Protein 2JB2 (pdb70)

Organism: Rhodococcus opacus (NCBI:txid37919)

CATH classification: 3.50.50.60 (+2 more: 3.90.660.10, 1.20.1440.240)

InterPro domains:
  IPR002937 Amine oxidase [PF01593] (67-526)
  IPR006311 Twin-arginine translocation pathway, signal sequence [PS51318] (1-38)
  IPR036188 FAD/NAD(P)-binding domain superfamily [G3DSA:3.50.50.60] (58-524)
  IPR036188 FAD/NAD(P)-binding domain superfamily [SSF51905] (57-529)
  IPR050281 Flavin monoamine oxidase and related enzymes [PTHR10742] (54-530)

Nearest PDB structures (foldseek):
  2jb2-assembly1_A  TM=1.002E+00  e=0.000E+00  Rhodococcus opacus
  2jb1-assembly1_A  TM=1.002E+00  e=0.000E+00  Rhodococcus opacus
  2jae-assembly1_B  TM=1.001E+00  e=0.000E+00  Rhodococcus opacus
  7d9h-assembly1_A  TM=6.034E-01  e=1.504E-17  Pseudomonas aeruginosa PAO1
  7d9j-assembly1_A  TM=5.691E-01  e=1.902E-17  Pseudomonas aeruginosa PAO1

Secondary structure (P-SEA, 3-state):
ccccccccbbbbbbccccaaaaaaaaaaaaaccbbbbbbcccccccccccccccbbbbccccbbbbbbccccccccccccccccccaaaaaaaaacbbbbbbcccccccccccccccccccccccaaaaaaaaaaaaaaaaaaaaaaccccccccaaaaaaaaaaaaaaaccccccccccccccccccccccccccccccccccaaaaaaacccccccccccccccccccccccccaaaaaaaaaaaccccccccccccbbbbccccbbbbbbcccbbbbbbccbbbbcccccccccccccccaaaaaaaacccccccbbbbbbbcccccccccccccccccccccccbbbbbcccccccccccccccccaaaaaacccccaaaaaaaaaaaaaaccccccccccccbbbbbcccccccccccccccccccaaaaaaccccccbbbbccccccccccaaaaaaaaaaaaaaaaaaaac/ccccccccbbbbbbccccaaaaaaaaaaaaaccbbbbbbcccccccccccccccbbbbccccbbbbbbccccccccccccccccccaaaaaaaaabbbbbbbcccccccbbbbbcccccccccccaaaaaaaaaaaaaaaaaaaaaaccccccccaaaaaaaaaaaaaaaccccccccccccccccccccccccccccccccccaaaaaaacccccccccccccccccbbbcccccaaaaaaaaaaaccccccccbbbcbbbbccccbbbbbbcccccccccccbbbbcccccccccccccccaaaaaaaaccccccccbbbbbbcccccccccccccccccccccccbbbbbccccccccccccccccccccccccccccaaaaaaaaaaaaaacccccccccccccccccccccccccccccccccccaaaaaaccccccbbbbccccccccccaaaaaaaaaaaaaaaaaaaac

B-factor: mean 17.93, std 7.31, range [9.21, 107.67]

Sequence (955 aa):
DLIGKVKGSHSVVVLGGGPAGLCSAFELQKAGYKVTVLEARTRPGGRVWTARGGSEETDLSGETQKCTFSEGHFYNVGATRIPQSHITLDYCRELGVEIQGFGNQNANTFVNYQSDTSLSGQSVTYRAAKADTFGYMSELLKKATDQGALDQVLSREDKDALSEFLSDFGDLSDDGRYLGSSRRGYDSEPGAGLNFGTEKKPFAMQEVIRSGIGRNFSFDFGYDDQAMMMFTPVGGMDRIYYAFQDRIGTDNIVFGAEVTSMKNVSEGVTVEYTAGGSKKSITADYAICTIPPHLVGRLQNNLPGDVLTALKAAKPSSSGKLGIEYSRRWWETEDRIYGGASNTDKDISQIMFPYDHYNSDRGVVVAYYSSGKRQEAFESLTHRQRLAKAIAEGSEIHGEKYTRDISSSFSGSWRRTKYSESAWANWAGSATPEYEKLLEPVDKIYFAGDHLSNAIAWQHGALTSARDVVTHIHERVAQDLIGKVKGSHSVVVLGGGPAGLCSAFELQKAGYKVTVLEARTRPGGRVWTARGGSEETDLSGETQKCTFSEGHFYNVGATRIPQSHITLDYCRELGVEIQGFGNQNANTFVNYQSDTSLSGQSVTYRAAKADTFGYMSELLKKATDQGALDQVLSREDKDALSEFLSDFGDLSDDGRYLGSSRRGYDSEPGAGLNFGTEKKPFAMQEVIRSGIGRNFSFDFGYDDQAMMMFTPVGGMDRIYYAFQDRIGTDNIVFGAEVTSMKNVSEGVTVEYTAGGSKKSITADYAICTIPPHLVGRLQNNLPGDVLTALKAAKPSSSGKLGIEYSRRWWETEDRIYGGASNTDKDISQIMFPYDHYNSDRGVVVAYYSSGKRQEAFESLTHRQRLAKAIAEGSEIHGEKYTRDISSSFSGSWRRTKYSESAWANWAGATPEYEKLLEPVDKIYFAGDHLSNAIAWQHGALTSARDVVTHIHERVAQ

Structure (mmCIF, N/CA/C/O backbone):
data_2JB2
#
_entry.id   2JB2
#
_cell.length_a   66.053
_cell.length_b   110.059
_cell.length_c   134.530
_cell.angle_alpha   90.00
_cell.angle_beta   90.00
_cell.angle_gamma   90.00
#
_symmetry.space_group_name_H-M   'P 21 21 21'
#
loop_
_entity.id
_entity.type
_entity.pdbx_description
1 polymer 'L-AMINO ACID OXIDASE'
2 non-polymer PHENYLALANINE
3 non-polymer 'FLAVIN-ADENINE DINUCLEOTIDE'
4 water water
#
loop_
_atom_site.group_PDB
_atom_site.id
_atom_site.type_symbol
_atom_site.label_atom_id
_atom_site.label_alt_id
_atom_site.label_comp_id
_atom_site.label_asym_id
_atom_site.label_entity_id
_atom_site.label_seq_id
_atom_site.pdbx_PDB_ins_code
_atom_site.Cartn_x
_atom_site.Cartn_y
_atom_site.Cartn_z
_atom_site.occupancy
_atom_site.B_iso_or_equiv
_atom_site.auth_seq_id
_atom_site.auth_comp_id
_atom_site.auth_asym_id
_atom_site.auth_atom_id
_atom_site.pdbx_PDB_model_num
ATOM 1 N N . ASP A 1 3 ? 46.074 33.879 21.227 1.00 81.36 4 ASP A N 1
ATOM 2 C CA . ASP A 1 3 ? 46.342 35.258 21.724 1.00 80.97 4 ASP A CA 1
ATOM 3 C C . ASP A 1 3 ? 45.419 35.611 22.889 1.00 80.70 4 ASP A C 1
ATOM 4 O O . ASP A 1 3 ? 45.761 36.464 23.711 1.00 80.71 4 ASP A O 1
ATOM 9 N N . LEU A 1 4 ? 44.179 35.127 22.825 1.00 79.91 5 LEU A N 1
ATOM 10 C CA . LEU A 1 4 ? 43.211 35.323 23.909 1.00 79.03 5 LEU A CA 1
ATOM 11 C C . LEU A 1 4 ? 43.732 34.704 25.204 1.00 78.03 5 LEU A C 1
ATOM 12 O O . LEU A 1 4 ? 43.583 35.292 26.277 1.00 78.00 5 LEU A O 1
ATOM 17 N N . ILE A 1 5 ? 44.079 33.422 25.118 1.00 76.50 6 ILE A N 1
ATOM 18 C CA . ILE A 1 5 ? 44.688 32.688 26.228 1.00 75.01 6 ILE A CA 1
ATOM 19 C C . ILE A 1 5 ? 45.829 31.811 25.706 1.00 73.47 6 ILE A C 1
ATOM 20 O O . ILE A 1 5 ? 45.741 31.271 24.602 1.00 73.36 6 ILE A O 1
ATOM 25 N N . GLY A 1 6 ? 46.793 31.517 26.577 1.00 71.43 7 GLY A N 1
ATOM 26 C CA . GLY A 1 6 ? 48.033 30.846 26.170 1.00 69.54 7 GLY A CA 1
ATOM 27 C C . GLY A 1 6 ? 48.288 29.493 26.815 1.00 67.77 7 GLY A C 1
ATOM 28 O O . GLY A 1 6 ? 49.128 29.388 27.709 1.00 67.83 7 GLY A O 1
ATOM 29 N N . LYS A 1 7 ? 47.774 28.446 26.166 1.00 65.30 8 LYS A N 1
ATOM 30 C CA . LYS A 1 7 ? 48.008 27.042 26.546 1.00 63.11 8 LYS A CA 1
ATOM 31 C C . LYS A 1 7 ? 47.646 26.689 27.997 1.00 60.75 8 LYS A C 1
ATOM 32 O O . LYS A 1 7 ? 48.366 27.060 28.926 1.00 60.47 8 LYS A O 1
ATOM 38 N N . VAL A 1 8 ? 46.739 25.725 28.140 1.00 57.71 9 VAL A N 1
ATOM 39 C CA . VAL A 1 8 ? 46.377 25.189 29.450 1.00 55.68 9 VAL A CA 1
ATOM 40 C C . VAL A 1 8 ? 47.270 23.998 29.795 1.00 53.25 9 VAL A C 1
ATOM 41 O O . VAL A 1 8 ? 47.713 23.268 28.907 1.00 52.85 9 VAL A O 1
ATOM 45 N N . LYS A 1 9 ? 47.557 23.833 31.083 1.00 50.46 10 LYS A N 1
ATOM 46 C CA . LYS A 1 9 ? 48.373 22.719 31.565 1.00 48.19 10 LYS A CA 1
ATOM 47 C C . LYS A 1 9 ? 47.480 21.581 32.057 1.00 45.63 10 LYS A C 1
ATOM 48 O O . LYS A 1 9 ? 46.493 21.818 32.752 1.00 45.14 10 LYS A O 1
ATOM 54 N N . GLY A 1 10 ? 47.759 20.367 31.586 1.00 42.65 11 GLY A N 1
ATOM 55 C CA . GLY A 1 10 ? 47.015 19.183 32.007 1.00 40.36 11 GLY A CA 1
ATOM 56 C C . GLY A 1 10 ? 45.781 18.917 31.165 1.00 37.93 11 GLY A C 1
ATOM 57 O O . GLY A 1 10 ? 45.589 19.549 30.121 1.00 37.59 11 GLY A O 1
ATOM 58 N N . SER A 1 11 ? 44.866 18.121 31.720 1.00 34.97 12 SER A N 1
ATOM 59 C CA . SER A 1 11 ? 43.655 17.704 31.020 1.00 32.69 12 SER A CA 1
ATOM 60 C C . SER A 1 11 ? 42.418 18.357 31.625 1.00 30.15 12 SER A C 1
ATOM 61 O O . SER A 1 11 ? 42.179 18.252 32.828 1.00 29.78 12 SER A O 1
ATOM 64 N N . HIS A 1 12 ? 41.712 19.139 30.808 1.00 26.99 13 HIS A N 1
ATOM 65 C CA . HIS A 1 12 ? 40.531 19.870 31.255 1.00 24.90 13 HIS A CA 1
ATOM 66 C C . HIS A 1 12 ? 39.482 19.848 30.156 1.00 22.73 13 HIS A C 1
ATOM 67 O O . HIS A 1 12 ? 39.803 20.064 28.988 1.00 21.91 13 HIS A O 1
ATOM 74 N N . SER A 1 13 ? 38.220 19.697 30.549 1.00 20.33 14 SER A N 1
ATOM 75 C CA . SER A 1 13 ? 37.132 19.507 29.592 1.00 19.31 14 SER A CA 1
ATOM 76 C C . SER A 1 13 ? 35.995 20.503 29.783 1.00 18.00 14 SER A C 1
ATOM 77 O O . SER A 1 13 ? 35.751 20.978 30.888 1.00 17.42 14 SER A O 1
ATOM 80 N N . VAL A 1 14 ? 35.415 20.933 28.660 1.00 16.81 15 VAL A N 1
ATOM 81 C CA . VAL A 1 14 ? 34.265 21.827 28.653 1.00 16.21 15 VAL A CA 1
ATOM 82 C C . VAL A 1 14 ? 33.168 21.278 27.733 1.00 15.19 15 VAL A C 1
ATOM 83 O O . VAL A 1 14 ? 33.458 20.713 26.686 1.00 15.28 15 VAL A O 1
ATOM 87 N N . VAL A 1 15 ? 31.910 21.366 28.174 1.00 14.51 16 VAL A N 1
ATOM 88 C CA . VAL A 1 15 ? 30.779 21.068 27.298 1.00 14.54 16 VAL A CA 1
ATOM 89 C C . VAL A 1 15 ? 30.063 22.387 26.993 1.00 13.98 16 VAL A C 1
ATOM 90 O O . VAL A 1 15 ? 29.849 23.219 27.882 1.00 13.76 16 VAL A O 1
ATOM 94 N N . VAL A 1 16 ? 29.831 22.622 25.704 1.00 13.60 17 VAL A N 1
ATOM 95 C CA . VAL A 1 16 ? 29.233 23.847 25.212 1.00 13.55 17 VAL A CA 1
ATOM 96 C C . VAL A 1 16 ? 27.848 23.525 24.690 1.00 13.58 17 VAL A C 1
ATOM 97 O O . VAL A 1 16 ? 27.704 22.668 23.829 1.00 13.10 17 VAL A O 1
ATOM 101 N N . LEU A 1 17 ? 26.834 24.119 25.323 1.00 13.91 18 LEU A N 1
ATOM 102 C CA . LEU A 1 17 ? 25.439 23.920 24.946 1.00 13.81 18 LEU A CA 1
ATOM 103 C C . LEU A 1 17 ? 25.069 24.977 23.931 1.00 13.73 18 LEU A C 1
ATOM 104 O O . LEU A 1 17 ? 25.043 26.164 24.257 1.00 12.60 18 LEU A O 1
ATOM 109 N N . GLY A 1 18 ? 24.880 24.540 22.690 1.00 13.09 19 GLY A N 1
ATOM 110 C CA . GLY A 1 18 ? 24.525 25.427 21.584 1.00 13.11 19 GLY A CA 1
ATOM 111 C C . GLY A 1 18 ? 25.704 25.752 20.698 1.00 13.11 19 GLY A C 1
ATOM 112 O O . GLY A 1 18 ? 26.752 26.160 21.193 1.00 12.92 19 GLY A O 1
ATOM 113 N N . GLY A 1 19 ? 25.529 25.518 19.400 1.00 12.73 20 GLY A N 1
ATOM 114 C CA . GLY A 1 19 ? 26.531 25.801 18.375 1.00 12.79 20 GLY A CA 1
ATOM 115 C C . GLY A 1 19 ? 26.175 26.982 17.490 1.00 12.58 20 GLY A C 1
ATOM 116 O O . GLY A 1 19 ? 26.350 26.922 16.272 1.00 12.67 20 GLY A O 1
ATOM 117 N N . GLY A 1 20 ? 25.702 28.064 18.105 1.00 12.41 21 GLY A N 1
ATOM 118 C CA . GLY A 1 20 ? 25.604 29.355 17.444 1.00 12.32 21 GLY A CA 1
ATOM 119 C C . GLY A 1 20 ? 26.931 30.081 17.575 1.00 12.20 21 GLY A C 1
ATOM 120 O O . GLY A 1 20 ? 27.930 29.485 17.969 1.00 12.99 21 GLY A O 1
ATOM 121 N N . PRO A 1 21 ? 26.936 31.403 17.351 1.00 12.45 22 PRO A N 1
ATOM 122 C CA . PRO A 1 21 ? 28.211 32.118 17.416 1.00 12.36 22 PRO A CA 1
ATOM 123 C C . PRO A 1 21 ? 28.896 32.085 18.777 1.00 12.44 22 PRO A C 1
ATOM 124 O O . PRO A 1 21 ? 30.099 31.896 18.827 1.00 12.24 22 PRO A O 1
ATOM 128 N N . ALA A 1 22 ? 28.157 32.258 19.869 1.00 12.30 23 ALA A N 1
ATOM 129 C CA . ALA A 1 22 ? 28.789 32.195 21.192 1.00 12.82 23 ALA A CA 1
ATOM 130 C C . ALA A 1 22 ? 29.401 30.819 21.477 1.00 12.94 23 ALA A C 1
ATOM 131 O O . ALA A 1 22 ? 30.527 30.738 21.954 1.00 12.60 23 ALA A O 1
ATOM 133 N N . GLY A 1 23 ? 28.676 29.748 21.169 1.00 12.80 24 GLY A N 1
ATOM 134 C CA . GLY A 1 23 ? 29.145 28.403 21.453 1.00 13.02 24 GLY A CA 1
ATOM 135 C C . GLY A 1 23 ? 30.335 28.020 20.595 1.00 13.01 24 GLY A C 1
ATOM 136 O O . GLY A 1 23 ? 31.315 27.451 21.078 1.00 12.65 24 GLY A O 1
ATOM 137 N N . LEU A 1 24 ? 30.262 28.349 19.311 1.00 12.73 25 LEU A N 1
ATOM 138 C CA . LEU A 1 24 ? 31.340 27.986 18.398 1.00 13.13 25 LEU A CA 1
ATOM 139 C C . LEU A 1 24 ? 32.618 28.795 18.691 1.00 13.16 25 LEU A C 1
ATOM 140 O O . LEU A 1 24 ? 33.727 28.245 18.706 1.00 13.68 25 LEU A O 1
ATOM 145 N N . CYS A 1 25 ? 32.459 30.083 18.993 1.00 13.51 26 CYS A N 1
ATOM 146 C CA . CYS A 1 25 ? 33.615 30.903 19.370 1.00 13.46 26 CYS A CA 1
ATOM 147 C C . CYS A 1 25 ? 34.265 30.396 20.653 1.00 13.67 26 CYS A C 1
ATOM 148 O O . CYS A 1 25 ? 35.482 30.223 20.709 1.00 13.34 26 CYS A O 1
ATOM 151 N N . SER A 1 26 ? 33.431 30.013 21.614 1.00 13.46 27 SER A N 1
ATOM 152 C CA . SER A 1 26 ? 33.919 29.428 22.859 1.00 13.83 27 SER A CA 1
ATOM 153 C C . SER A 1 26 ? 34.749 28.179 22.599 1.00 13.97 27 SER A C 1
ATOM 154 O O . SER A 1 26 ? 35.852 28.055 23.117 1.00 14.15 27 SER A O 1
ATOM 157 N N . ALA A 1 27 ? 34.182 27.225 21.870 1.00 14.12 28 ALA A N 1
ATOM 158 C CA . ALA A 1 27 ? 34.866 25.967 21.543 1.00 14.46 28 ALA A CA 1
ATOM 159 C C . ALA A 1 27 ? 36.170 26.157 20.767 1.00 14.51 28 ALA A C 1
ATOM 160 O O . ALA A 1 27 ? 37.198 25.574 21.118 1.00 15.21 28 ALA A O 1
ATOM 162 N N . PHE A 1 28 ? 36.141 27.076 19.807 1.00 14.76 29 PHE A N 1
ATOM 163 C CA . PHE A 1 28 ? 37.301 27.426 19.008 1.00 15.23 29 PHE A CA 1
ATOM 164 C C . PHE A 1 28 ? 38.457 27.923 19.873 1.00 15.02 29 PHE A C 1
ATOM 165 O O . PHE A 1 28 ? 39.589 27.427 19.762 1.00 15.02 29 PHE A O 1
ATOM 173 N N . GLU A 1 29 ? 38.168 28.857 20.775 1.00 15.38 30 GLU A N 1
ATOM 174 C CA . GLU A 1 29 ? 39.205 29.423 21.639 1.00 16.06 30 GLU A CA 1
ATOM 175 C C . GLU A 1 29 ? 39.681 28.422 22.690 1.00 16.50 30 GLU A C 1
ATOM 176 O O . GLU A 1 29 ? 40.863 28.381 23.001 1.00 16.50 30 GLU A O 1
ATOM 182 N N . LEU A 1 30 ? 38.759 27.663 23.275 1.00 16.71 31 LEU A N 1
ATOM 183 C CA . LEU A 1 30 ? 39.155 26.638 24.255 1.00 17.62 31 LEU A CA 1
ATOM 184 C C . LEU A 1 30 ? 40.092 25.604 23.635 1.00 18.86 31 LEU A C 1
ATOM 185 O O . LEU A 1 30 ? 41.115 25.270 24.220 1.00 17.84 31 LEU A O 1
ATOM 190 N N . GLN A 1 31 ? 39.746 25.102 22.457 1.00 19.92 32 GLN A N 1
ATOM 191 C CA . GLN A 1 31 ? 40.614 24.160 21.753 1.00 21.67 32 GLN A CA 1
ATOM 192 C C . GLN A 1 31 ? 42.015 24.712 21.520 1.00 22.34 32 GLN A C 1
ATOM 193 O O . GLN A 1 31 ? 43.004 23.979 21.629 1.00 22.14 32 GLN A O 1
ATOM 199 N N . LYS A 1 32 ? 42.087 25.954 21.049 1.00 22.96 33 LYS A N 1
ATOM 200 C CA . LYS A 1 32 ? 43.378 26.591 20.751 1.00 24.10 33 LYS A CA 1
ATOM 201 C C . LYS A 1 32 ? 44.295 26.621 21.975 1.00 24.17 33 LYS A C 1
ATOM 202 O O . LYS A 1 32 ? 45.496 26.323 21.865 1.00 24.52 33 LYS A O 1
ATOM 208 N N . ALA A 1 33 ? 43.668 26.676 23.146 1.00 24.37 34 ALA A N 1
ATOM 209 C CA . ALA A 1 33 ? 44.390 26.702 24.411 1.00 24.26 34 ALA A CA 1
ATOM 210 C C . ALA A 1 33 ? 44.732 25.302 24.928 1.00 24.47 34 ALA A C 1
ATOM 211 O O . ALA A 1 33 ? 45.426 25.184 25.934 1.00 25.06 34 ALA A O 1
ATOM 213 N N . GLY A 1 34 ? 44.122 24.266 24.353 1.00 23.79 35 GLY A N 1
ATOM 214 C CA . GLY A 1 34 ? 44.426 22.878 24.715 1.00 23.25 35 GLY A CA 1
ATOM 215 C C . GLY A 1 34 ? 43.380 22.162 25.564 1.00 22.96 35 GLY A C 1
ATOM 216 O O . GLY A 1 34 ? 43.605 21.019 25.974 1.00 23.21 35 GLY A O 1
ATOM 217 N N . TYR A 1 35 ? 42.163 22.702 25.598 1.00 22.07 36 TYR A N 1
ATOM 218 C CA . TYR A 1 35 ? 41.051 22.051 26.297 1.00 21.51 36 TYR A CA 1
ATOM 219 C C . TYR A 1 35 ? 40.379 21.017 25.407 1.00 21.07 36 TYR A C 1
ATOM 220 O O . TYR A 1 35 ? 40.407 21.133 24.188 1.00 21.02 36 TYR A O 1
ATOM 229 N N . LYS A 1 36 ? 39.808 19.991 26.034 1.00 20.61 37 LYS A N 1
ATOM 230 C CA . LYS A 1 36 ? 38.900 19.077 25.366 1.00 20.30 37 LYS A CA 1
ATOM 231 C C . LYS A 1 36 ? 37.534 19.742 25.394 1.00 19.62 37 LYS A C 1
ATOM 232 O O . LYS A 1 36 ? 37.138 20.292 26.429 1.00 20.04 37 LYS A O 1
ATOM 238 N N . VAL A 1 37 ? 36.921 19.887 24.219 1.00 18.24 38 VAL A N 1
ATOM 239 C CA . VAL A 1 37 ? 35.618 20.536 24.112 1.00 17.90 38 VAL A CA 1
ATOM 240 C C . VAL A 1 37 ? 34.659 19.725 23.259 1.00 16.80 38 VAL A C 1
ATOM 241 O O . VAL A 1 37 ? 35.063 19.062 22.306 1.00 16.39 38 VAL A O 1
ATOM 245 N N . THR A 1 38 ? 33.404 19.687 23.702 1.00 15.80 39 THR A N 1
ATOM 246 C CA . THR A 1 38 ? 32.315 19.105 22.939 1.00 15.54 39 THR A CA 1
ATOM 247 C C . THR A 1 38 ? 31.190 20.112 22.862 1.00 15.46 39 THR A C 1
ATOM 248 O O . THR A 1 38 ? 30.758 20.640 23.883 1.00 15.50 39 THR A O 1
ATOM 252 N N . VAL A 1 39 ? 30.743 20.387 21.643 1.00 14.75 40 VAL A N 1
ATOM 253 C CA . VAL A 1 39 ? 29.578 21.244 21.398 1.00 14.92 40 VAL A CA 1
ATOM 254 C C . VAL A 1 39 ? 28.347 20.404 21.091 1.00 14.83 40 VAL A C 1
ATOM 255 O O . VAL A 1 39 ? 28.416 19.474 20.293 1.00 14.54 40 VAL A O 1
ATOM 259 N N . LEU A 1 40 ? 27.247 20.695 21.786 1.00 13.91 41 LEU A N 1
ATOM 260 C CA . LEU A 1 40 ? 25.962 20.083 21.506 1.00 14.47 41 LEU A CA 1
ATOM 261 C C . LEU A 1 40 ? 25.048 21.117 20.853 1.00 14.21 41 LEU A C 1
ATOM 262 O O . LEU A 1 40 ? 24.705 22.138 21.461 1.00 14.06 41 LEU A O 1
ATOM 267 N N . GLU A 1 41 ? 24.611 20.812 19.639 1.00 14.12 42 GLU A N 1
ATOM 268 C CA . GLU A 1 41 ? 23.767 21.719 18.859 1.00 14.27 42 GLU A CA 1
ATOM 269 C C . GLU A 1 41 ? 22.503 20.987 18.408 1.00 14.59 42 GLU A C 1
ATOM 270 O O . GLU A 1 41 ? 22.583 19.913 17.795 1.00 14.88 42 GLU A O 1
ATOM 276 N N . ALA A 1 42 ? 21.347 21.595 18.672 1.00 14.54 43 ALA A N 1
ATOM 277 C CA . ALA A 1 42 ? 20.045 20.990 18.367 1.00 14.71 43 ALA A CA 1
ATOM 278 C C . ALA A 1 42 ? 19.744 20.877 16.876 1.00 14.86 43 ALA A C 1
ATOM 279 O O . ALA A 1 42 ? 19.078 19.931 16.442 1.00 15.93 43 ALA A O 1
ATOM 281 N N . ARG A 1 43 ? 20.190 21.877 16.119 1.00 14.48 44 ARG A N 1
ATOM 282 C CA . ARG A 1 43 ? 19.973 21.922 14.678 1.00 14.90 44 ARG A CA 1
ATOM 283 C C . ARG A 1 43 ? 21.002 21.067 13.965 1.00 15.10 44 ARG A C 1
ATOM 284 O O . ARG A 1 43 ? 21.919 20.523 14.586 1.00 15.03 44 ARG A O 1
ATOM 292 N N . THR A 1 44 ? 20.847 20.929 12.652 1.00 15.78 45 THR A N 1
ATOM 293 C CA . THR A 1 44 ? 21.836 20.215 11.843 1.00 16.22 45 THR A CA 1
ATOM 294 C C . THR A 1 44 ? 22.850 21.150 11.191 1.00 16.97 45 THR A C 1
ATOM 295 O O . THR A 1 44 ? 23.763 20.697 10.505 1.00 18.52 45 THR A O 1
ATOM 299 N N . ARG A 1 45 ? 22.719 22.445 11.459 1.00 15.57 46 ARG A N 1
ATOM 300 C CA . ARG A 1 45 ? 23.629 23.458 10.924 1.00 14.79 46 ARG A CA 1
ATOM 301 C C . ARG A 1 45 ? 24.285 24.195 12.093 1.00 14.33 46 ARG A C 1
ATOM 302 O O . ARG A 1 45 ? 23.694 24.305 13.173 1.00 13.55 46 ARG A O 1
ATOM 310 N N . PRO A 1 46 ? 25.482 24.756 11.861 1.00 14.14 47 PRO A N 1
ATOM 311 C CA . PRO A 1 46 ? 26.108 25.662 12.810 1.00 14.37 47 PRO A CA 1
ATOM 312 C C . PRO A 1 46 ? 25.649 27.096 12.576 1.00 14.15 47 PRO A C 1
ATOM 313 O O . PRO A 1 46 ? 25.460 27.480 11.413 1.00 16.04 47 PRO A O 1
ATOM 317 N N . GLY A 1 47 ? 25.513 27.883 13.639 1.00 13.31 48 GLY A N 1
ATOM 318 C CA . GLY A 1 47 ? 25.302 29.322 13.492 1.00 13.16 48 GLY A CA 1
ATOM 319 C C . GLY A 1 47 ? 24.094 29.945 14.165 1.00 12.76 48 GLY A C 1
ATOM 320 O O . GLY A 1 47 ? 24.051 31.156 14.326 1.00 12.84 48 GLY A O 1
ATOM 321 N N . GLY A 1 48 ? 23.087 29.145 14.496 1.00 12.63 49 GLY A N 1
ATOM 322 C CA . GLY A 1 48 ? 21.922 29.634 15.255 1.00 12.56 49 GLY A CA 1
ATOM 323 C C . GLY A 1 48 ? 21.142 30.735 14.549 1.00 12.53 49 GLY A C 1
ATOM 324 O O . GLY A 1 48 ? 20.539 30.510 13.498 1.00 12.33 49 GLY A O 1
ATOM 325 N N . ARG A 1 49 ? 21.100 31.918 15.152 1.00 12.19 50 ARG A N 1
ATOM 326 C CA . ARG A 1 49 ? 20.374 33.041 14.544 1.00 12.21 50 ARG A CA 1
ATOM 327 C C . ARG A 1 49 ? 21.129 33.649 13.357 1.00 12.24 50 ARG A C 1
ATOM 328 O O . ARG A 1 49 ? 20.578 34.488 12.657 1.00 12.65 50 ARG A O 1
ATOM 336 N N . VAL A 1 50 ? 22.352 33.180 13.098 1.00 11.91 51 VAL A N 1
ATOM 337 C CA . VAL A 1 50 ? 23.014 33.407 11.815 1.00 12.10 51 VAL A CA 1
ATOM 338 C C . VAL A 1 50 ? 22.638 32.254 10.884 1.00 12.23 51 VAL A C 1
ATOM 339 O O . VAL A 1 50 ? 23.111 31.138 11.067 1.00 12.66 51 VAL A O 1
ATOM 343 N N . TRP A 1 51 ? 21.643 32.497 10.029 1.00 12.55 52 TRP A N 1
ATOM 344 C CA . TRP A 1 51 ? 21.056 31.498 9.145 1.00 12.58 52 TRP A CA 1
ATOM 345 C C . TRP A 1 51 ? 20.966 32.077 7.734 1.00 12.82 52 TRP A C 1
ATOM 346 O O . TRP A 1 51 ? 20.484 33.188 7.560 1.00 12.97 52 TRP A O 1
ATOM 357 N N . THR A 1 52 ? 21.520 31.361 6.759 1.00 12.87 53 THR A N 1
ATOM 358 C CA . THR A 1 52 ? 21.465 31.788 5.358 1.00 13.14 53 THR A CA 1
ATOM 359 C C . THR A 1 52 ? 20.623 30.795 4.559 1.00 13.52 53 THR A C 1
ATOM 360 O O . THR A 1 52 ? 20.880 29.580 4.603 1.00 14.54 53 THR A O 1
ATOM 364 N N . ALA A 1 53 ? 19.547 31.314 3.955 1.00 13.39 54 ALA A N 1
ATOM 365 C CA . ALA A 1 53 ? 18.623 30.512 3.151 1.00 14.09 54 ALA A CA 1
ATOM 366 C C . ALA A 1 53 ? 19.146 30.398 1.735 1.00 14.62 54 ALA A C 1
ATOM 367 O O . ALA A 1 53 ? 19.427 31.410 1.091 1.00 14.55 54 ALA A O 1
ATOM 369 N N . ARG A 1 54 ? 19.320 29.157 1.287 1.00 15.58 55 ARG A N 1
ATOM 370 C CA . ARG A 1 54 ? 19.660 28.868 -0.108 1.00 16.49 55 ARG A CA 1
ATOM 371 C C . ARG A 1 54 ? 18.867 27.652 -0.638 1.00 17.02 55 ARG A C 1
ATOM 372 O O . ARG A 1 54 ? 18.250 26.867 0.154 1.00 16.29 55 ARG A O 1
ATOM 380 N N . GLY A 1 55 ? 18.999 27.398 -1.932 1.00 17.42 56 GLY A N 1
ATOM 381 C CA . GLY A 1 55 ? 18.300 26.284 -2.542 1.00 17.85 56 GLY A CA 1
ATOM 382 C C . GLY A 1 55 ? 18.628 25.000 -1.809 1.00 18.21 56 GLY A C 1
ATOM 383 O O . GLY A 1 55 ? 19.789 24.775 -1.462 1.00 18.23 56 GLY A O 1
ATOM 384 N N . GLY A 1 56 ? 17.579 24.312 -1.359 1.00 18.43 57 GLY A N 1
ATOM 385 C CA . GLY A 1 56 ? 17.717 23.106 -0.555 1.00 18.77 57 GLY A CA 1
ATOM 386 C C . GLY A 1 56 ? 17.370 23.295 0.910 1.00 18.88 57 GLY A C 1
ATOM 387 O O . GLY A 1 56 ? 17.275 22.309 1.639 1.00 20.02 57 GLY A O 1
ATOM 388 N N . SER A 1 57 ? 17.421 24.532 1.404 1.00 18.94 58 SER A N 1
ATOM 389 C CA . SER A 1 57 ? 17.059 24.787 2.798 1.00 19.07 58 SER A CA 1
ATOM 390 C C . SER A 1 57 ? 15.601 24.383 3.063 1.00 19.39 58 SER A C 1
ATOM 391 O O . SER A 1 57 ? 14.686 24.762 2.319 1.00 19.40 58 SER A O 1
ATOM 394 N N . GLU A 1 58 ? 15.395 23.541 4.068 1.00 19.96 59 GLU A N 1
ATOM 395 C CA . GLU A 1 58 ? 14.054 23.184 4.512 1.00 20.03 59 GLU A CA 1
ATOM 396 C C . GLU A 1 58 ? 13.937 23.534 5.990 1.00 19.45 59 GLU A C 1
ATOM 397 O O . GLU A 1 58 ? 14.793 23.135 6.779 1.00 18.84 59 GLU A O 1
ATOM 403 N N . GLU A 1 59 ? 12.815 24.138 6.374 1.00 18.54 60 GLU A N 1
ATOM 404 C CA . GLU A 1 59 ? 12.566 24.518 7.763 1.00 18.25 60 GLU A CA 1
ATOM 405 C C . GLU A 1 59 ? 11.089 24.338 8.083 1.00 17.75 60 GLU A C 1
ATOM 406 O O . GLU A 1 59 ? 10.230 24.741 7.305 1.00 16.73 60 GLU A O 1
ATOM 412 N N . THR A 1 60 ? 10.810 23.629 9.172 1.00 17.88 61 THR A N 1
ATOM 413 C CA . THR A 1 60 ? 9.450 23.494 9.691 1.00 17.98 61 THR A CA 1
ATOM 414 C C . THR A 1 60 ? 9.350 24.390 10.910 1.00 17.86 61 THR A C 1
ATOM 415 O O . THR A 1 60 ? 10.128 24.234 11.858 1.00 17.53 61 THR A O 1
ATOM 419 N N . ASP A 1 61 ? 8.426 25.347 10.879 1.00 18.14 62 ASP A N 1
ATOM 420 C CA . ASP A 1 61 ? 8.301 26.287 11.979 1.00 18.49 62 ASP A CA 1
ATOM 421 C C . ASP A 1 61 ? 7.352 25.766 13.071 1.00 18.84 62 ASP A C 1
ATOM 422 O O . ASP A 1 61 ? 6.816 24.656 12.966 1.00 18.30 62 ASP A O 1
ATOM 427 N N . LEU A 1 62 ? 7.205 26.526 14.149 1.00 19.38 63 LEU A N 1
ATOM 428 C CA . LEU A 1 62 ? 6.446 26.061 15.326 1.00 20.19 63 LEU A CA 1
ATOM 429 C C . LEU A 1 62 ? 4.926 26.022 15.110 1.00 21.02 63 LEU A C 1
ATOM 430 O O . LEU A 1 62 ? 4.207 25.406 15.897 1.00 20.54 63 LEU A O 1
ATOM 435 N N . SER A 1 63 ? 4.490 26.461 13.932 1.00 21.53 64 SER A N 1
ATOM 436 C CA . SER A 1 63 ? 3.093 26.356 13.513 1.00 22.05 64 SER A CA 1
ATOM 437 C C . SER A 1 63 ? 2.885 25.076 12.710 1.00 21.80 64 SER A C 1
ATOM 438 O O . SER A 1 63 ? 1.770 24.778 12.279 1.00 22.53 64 SER A O 1
ATOM 442 N N . GLY A 1 64 ? 3.975 24.374 12.419 1.00 20.87 65 GLY A N 1
ATOM 443 C CA . GLY A 1 64 ? 3.915 23.131 11.670 1.00 20.73 65 GLY A CA 1
ATOM 444 C C . GLY A 1 64 ? 4.037 23.299 10.164 1.00 20.10 65 GLY A C 1
ATOM 445 O O . GLY A 1 64 ? 3.964 22.314 9.423 1.00 20.08 65 GLY A O 1
ATOM 446 N N . GLU A 1 65 ? 4.247 24.529 9.697 1.00 20.14 66 GLU A N 1
ATOM 447 C CA . GLU A 1 65 ? 4.404 24.759 8.263 1.00 19.57 66 GLU A CA 1
ATOM 448 C C . GLU A 1 65 ? 5.839 24.475 7.838 1.00 18.93 66 GLU A C 1
ATOM 449 O O . GLU A 1 65 ? 6.776 25.015 8.433 1.00 18.24 66 GLU A O 1
ATOM 455 N N . THR A 1 66 ? 5.992 23.740 6.738 1.00 18.48 67 THR A N 1
ATOM 456 C CA . THR A 1 66 ? 7.302 23.450 6.159 1.00 18.30 67 THR A CA 1
ATOM 457 C C . THR A 1 66 ? 7.523 24.266 4.879 1.00 18.12 67 THR A C 1
ATOM 458 O O . THR A 1 66 ? 6.640 24.346 4.025 1.00 18.19 67 THR A O 1
ATOM 462 N N . GLN A 1 67 ? 8.619 25.026 4.856 1.00 17.37 68 GLN A N 1
ATOM 463 C CA . GLN A 1 67 ? 9.073 25.729 3.656 1.00 17.32 68 GLN A CA 1
ATOM 464 C C . GLN A 1 67 ? 10.300 25.047 3.067 1.00 17.71 68 GLN A C 1
ATOM 465 O O . GLN A 1 67 ? 11.208 24.653 3.806 1.00 16.91 68 GLN A O 1
ATOM 471 N N . LYS A 1 68 ? 10.347 24.969 1.738 1.00 18.39 69 LYS A N 1
ATOM 472 C CA . LYS A 1 68 ? 11.491 24.423 1.012 1.00 19.05 69 LYS A CA 1
ATOM 473 C C . LYS A 1 68 ? 12.022 25.475 0.053 1.00 19.09 69 LYS A C 1
ATOM 474 O O . LYS A 1 68 ? 11.273 25.974 -0.781 1.00 20.27 69 LYS A O 1
ATOM 480 N N . CYS A 1 69 ? 13.227 25.968 0.325 1.00 18.18 70 CYS A N 1
ATOM 481 C CA . CYS A 1 69 ? 13.817 27.030 -0.478 1.00 17.90 70 CYS A CA 1
ATOM 482 C C . CYS A 1 69 ? 14.360 26.495 -1.791 1.00 17.72 70 CYS A C 1
ATOM 483 O O . CYS A 1 69 ? 14.991 25.445 -1.823 1.00 17.00 70 CYS A O 1
ATOM 486 N N . THR A 1 70 ? 14.024 27.178 -2.882 1.00 16.82 71 THR A N 1
ATOM 487 C CA . THR A 1 70 ? 14.455 26.747 -4.215 1.00 17.40 71 THR A CA 1
ATOM 488 C C . THR A 1 70 ? 15.221 27.838 -4.970 1.00 17.20 71 THR A C 1
ATOM 489 O O . THR A 1 70 ? 15.312 27.793 -6.195 1.00 17.26 71 THR A O 1
ATOM 493 N N . PHE A 1 71 ? 15.941 28.693 -4.243 1.00 16.89 72 PHE A N 1
ATOM 494 C CA . PHE A 1 71 ? 16.723 29.738 -4.917 1.00 16.79 72 PHE A CA 1
ATOM 495 C C . PHE A 1 71 ? 17.748 29.117 -5.843 1.00 16.51 72 PHE A C 1
ATOM 496 O O . PHE A 1 71 ? 18.274 28.026 -5.572 1.00 16.92 72 PHE A O 1
ATOM 504 N N . SER A 1 72 ? 18.018 29.819 -6.937 1.00 16.79 73 SER A N 1
ATOM 505 C CA . SER A 1 72 ? 19.023 29.408 -7.919 1.00 17.28 73 SER A CA 1
ATOM 506 C C . SER A 1 72 ? 20.397 29.270 -7.271 1.00 17.57 73 SER A C 1
ATOM 507 O O . SER A 1 72 ? 20.704 29.969 -6.299 1.00 16.93 73 SER A O 1
ATOM 510 N N . GLU A 1 73 ? 21.237 28.409 -7.832 1.00 18.66 74 GLU A N 1
ATOM 511 C CA . GLU A 1 73 ? 22.572 28.178 -7.278 1.00 19.00 74 GLU A CA 1
ATOM 512 C C . GLU A 1 73 ? 23.365 29.486 -7.205 1.00 18.34 74 GLU A C 1
ATOM 513 O O . GLU A 1 73 ? 23.307 30.303 -8.122 1.00 18.56 74 GLU A O 1
ATOM 519 N N . GLY A 1 74 ? 23.960 29.745 -6.042 1.00 17.28 75 GLY A N 1
ATOM 520 C CA . GLY A 1 74 ? 24.718 30.971 -5.802 1.00 16.85 75 GLY A CA 1
ATOM 521 C C . GLY A 1 74 ? 23.894 32.113 -5.236 1.00 16.23 75 GLY A C 1
ATOM 522 O O . GLY A 1 74 ? 24.449 33.140 -4.862 1.00 16.02 75 GLY A O 1
ATOM 523 N N . HIS A 1 75 ? 22.572 31.960 -5.222 1.00 15.14 76 HIS A N 1
ATOM 524 C CA . HIS A 1 75 ? 21.681 32.998 -4.718 1.00 15.14 76 HIS A CA 1
ATOM 525 C C . HIS A 1 75 ? 21.147 32.644 -3.326 1.00 15.02 76 HIS A C 1
ATOM 526 O O . HIS A 1 75 ? 20.752 31.502 -3.069 1.00 14.73 76 HIS A O 1
ATOM 533 N N . PHE A 1 76 ? 21.076 33.649 -2.454 1.00 14.04 77 PHE A N 1
ATOM 534 C CA . PHE A 1 76 ? 20.750 33.421 -1.050 1.00 14.10 77 PHE A CA 1
ATOM 535 C C . PHE A 1 76 ? 20.306 34.708 -0.399 1.00 13.25 77 PHE A C 1
ATOM 536 O O . PHE A 1 76 ? 20.476 35.787 -0.957 1.00 13.04 77 PHE A O 1
ATOM 544 N N . TYR A 1 77 ? 19.781 34.604 0.816 1.00 13.04 78 TYR A N 1
ATOM 545 C CA . TYR A 1 77 ? 19.736 35.781 1.678 1.00 12.58 78 TYR A CA 1
ATOM 546 C C . TYR A 1 77 ? 19.899 35.361 3.120 1.00 12.52 78 TYR A C 1
ATOM 547 O O . TYR A 1 77 ? 19.625 34.212 3.480 1.00 12.31 78 TYR A O 1
ATOM 556 N N . ASN A 1 78 ? 20.349 36.321 3.928 1.00 12.28 79 ASN A N 1
ATOM 557 C CA . ASN A 1 78 ? 20.559 36.123 5.352 1.00 12.46 79 ASN A CA 1
ATOM 558 C C . ASN A 1 78 ? 19.252 36.360 6.096 1.00 12.49 79 ASN A C 1
ATOM 559 O O . ASN A 1 78 ? 18.757 37.476 6.146 1.00 12.75 79 ASN A O 1
ATOM 564 N N . VAL A 1 79 ? 18.715 35.296 6.688 1.00 12.12 80 VAL A N 1
ATOM 565 C CA . VAL A 1 79 ? 17.439 35.371 7.412 1.00 12.48 80 VAL A CA 1
ATOM 566 C C . VAL A 1 79 ? 17.623 36.019 8.780 1.00 12.17 80 VAL A C 1
ATOM 567 O O . VAL A 1 79 ? 16.700 36.642 9.292 1.00 11.53 80 VAL A O 1
ATOM 571 N N . GLY A 1 80 ? 18.834 35.906 9.336 1.00 11.62 81 GLY A N 1
ATOM 572 C CA . GLY A 1 80 ? 19.215 36.598 10.571 1.00 12.26 81 GLY A CA 1
ATOM 573 C C . GLY A 1 80 ? 20.276 37.649 10.281 1.00 12.05 81 GLY A C 1
ATOM 574 O O . GLY A 1 80 ? 20.071 38.519 9.426 1.00 12.57 81 GLY A O 1
ATOM 575 N N . ALA A 1 81 ? 21.425 37.543 10.956 1.00 11.73 82 ALA A N 1
ATOM 576 C CA . ALA A 1 81 ? 22.549 38.475 10.780 1.00 12.01 82 ALA A CA 1
ATOM 577 C C . ALA A 1 81 ? 22.927 38.662 9.318 1.00 12.03 82 ALA A C 1
ATOM 578 O O . ALA A 1 81 ? 23.134 37.682 8.610 1.00 12.18 82 ALA A O 1
ATOM 580 N N . THR A 1 82 ? 23.122 39.919 8.905 1.00 11.73 83 THR A N 1
ATOM 581 C CA . THR A 1 82 ? 23.506 40.206 7.526 1.00 11.80 83 THR A CA 1
ATOM 582 C C . THR A 1 82 ? 24.568 41.312 7.323 1.00 11.55 83 THR A C 1
ATOM 583 O O . THR A 1 82 ? 25.206 41.351 6.269 1.00 11.40 83 THR A O 1
ATOM 587 N N . ARG A 1 83 ? 24.768 42.196 8.305 1.00 11.52 84 ARG A N 1
ATOM 588 C CA . ARG A 1 83 ? 25.649 43.363 8.116 1.00 11.55 84 ARG A CA 1
ATOM 589 C C . ARG A 1 83 ? 26.567 43.578 9.332 1.00 11.24 84 ARG A C 1
ATOM 590 O O . ARG A 1 83 ? 26.200 43.236 10.452 1.00 11.81 84 ARG A O 1
ATOM 598 N N . ILE A 1 84 ? 27.797 44.035 9.094 1.00 11.51 85 ILE A N 1
ATOM 599 C CA . ILE A 1 84 ? 28.801 44.168 10.168 1.00 11.53 85 ILE A CA 1
ATOM 600 C C . ILE A 1 84 ? 29.498 45.525 10.084 1.00 11.21 85 ILE A C 1
ATOM 601 O O . ILE A 1 84 ? 30.079 45.852 9.043 1.00 11.62 85 ILE A O 1
ATOM 606 N N . PRO A 1 85 ? 29.484 46.310 11.182 1.00 11.18 86 PRO A N 1
ATOM 607 C CA . PRO A 1 85 ? 30.242 47.563 11.210 1.00 11.46 86 PRO A CA 1
ATOM 608 C C . PRO A 1 85 ? 31.723 47.336 11.495 1.00 11.61 86 PRO A C 1
ATOM 609 O O . PRO A 1 85 ? 32.127 46.274 11.988 1.00 11.50 86 PRO A O 1
ATOM 613 N N . GLN A 1 86 ? 32.525 48.358 11.217 1.00 11.63 87 GLN A N 1
ATOM 614 C CA . GLN A 1 86 ? 33.975 48.204 11.213 1.00 11.68 87 GLN A CA 1
ATOM 615 C C . GLN A 1 86 ? 34.605 47.904 12.577 1.00 11.99 87 GLN A C 1
ATOM 616 O O . GLN A 1 86 ? 35.679 47.335 12.628 1.00 12.25 87 GLN A O 1
ATOM 622 N N . SER A 1 87 ? 33.943 48.285 13.661 1.00 12.29 88 SER A N 1
ATOM 623 C CA . SER A 1 87 ? 34.495 48.108 15.011 1.00 12.26 88 SER A CA 1
ATOM 624 C C . SER A 1 87 ? 34.280 46.717 15.603 1.00 12.00 88 SER A C 1
ATOM 625 O O . SER A 1 87 ? 34.849 46.404 16.655 1.00 12.60 88 SER A O 1
ATOM 628 N N . HIS A 1 88 ? 33.466 45.887 14.954 1.00 11.98 89 HIS A N 1
ATOM 629 C CA . HIS A 1 88 ? 33.075 44.611 15.543 1.00 12.49 89 HIS A CA 1
ATOM 630 C C . HIS A 1 88 ? 34.158 43.547 15.360 1.00 12.74 89 HIS A C 1
ATOM 631 O O . HIS A 1 88 ? 34.774 43.436 14.299 1.00 12.78 89 HIS A O 1
ATOM 638 N N . ILE A 1 89 ? 34.325 42.721 16.395 1.00 12.68 90 ILE A N 1
ATOM 639 C CA . ILE A 1 89 ? 35.308 41.637 16.409 1.00 13.17 90 ILE A CA 1
ATOM 640 C C . ILE A 1 89 ? 34.925 40.527 15.425 1.00 13.11 90 ILE A C 1
ATOM 641 O O . ILE A 1 89 ? 35.773 39.744 15.018 1.00 12.68 90 ILE A O 1
ATOM 646 N N . THR A 1 90 ? 33.690 40.583 14.924 1.00 12.85 91 THR A N 1
ATOM 647 C CA . THR A 1 90 ? 33.258 39.705 13.845 1.00 12.64 91 THR A CA 1
ATOM 648 C C . THR A 1 90 ? 34.194 39.797 12.628 1.00 12.69 91 THR A C 1
ATOM 649 O O . THR A 1 90 ? 34.543 38.779 12.025 1.00 12.17 91 THR A O 1
ATOM 653 N N . LEU A 1 91 ? 34.661 41.002 12.308 1.00 13.21 92 LEU A N 1
ATOM 654 C CA . LEU A 1 91 ? 35.605 41.170 11.197 1.00 13.20 92 LEU A CA 1
ATOM 655 C C . LEU A 1 91 ? 36.971 40.554 11.475 1.00 13.17 92 LEU A C 1
ATOM 656 O O . LEU A 1 91 ? 37.597 39.996 10.569 1.00 12.88 92 LEU A O 1
ATOM 661 N N . ASP A 1 92 ? 37.416 40.639 12.726 1.00 13.68 93 ASP A N 1
ATOM 662 C CA . ASP A 1 92 ? 38.664 40.008 13.135 1.00 14.01 93 ASP A CA 1
ATOM 663 C C . ASP A 1 92 ? 38.586 38.477 13.033 1.00 13.65 93 ASP A C 1
ATOM 664 O O . ASP A 1 92 ? 39.524 37.837 12.572 1.00 13.10 93 ASP A O 1
ATOM 669 N N . TYR A 1 93 ? 37.434 37.901 13.362 1.00 13.40 94 TYR A N 1
ATOM 670 C CA . TYR A 1 93 ? 37.241 36.472 13.158 1.00 13.52 94 TYR A CA 1
ATOM 671 C C . TYR A 1 93 ? 37.115 36.081 11.691 1.00 13.91 94 TYR A C 1
ATOM 672 O O . TYR A 1 93 ? 37.651 35.047 11.295 1.00 13.60 94 TYR A O 1
ATOM 681 N N . CYS A 1 94 ? 36.573 36.967 10.853 1.00 13.67 95 CYS A N 1
ATOM 682 C CA . CYS A 1 94 ? 36.594 36.701 9.408 1.00 14.16 95 CYS A CA 1
ATOM 683 C C . CYS A 1 94 ? 38.031 36.617 8.894 1.00 14.48 95 CYS A C 1
ATOM 684 O O . CYS A 1 94 ? 38.364 35.711 8.137 1.00 14.47 95 CYS A O 1
ATOM 687 N N . ARG A 1 95 ? 38.906 37.472 9.411 1.00 15.15 96 ARG A N 1
ATOM 688 C CA . ARG A 1 95 ? 40.310 37.433 9.005 1.00 15.96 96 ARG A CA 1
ATOM 689 C C . ARG A 1 95 ? 40.977 36.150 9.474 1.00 15.55 96 ARG A C 1
ATOM 690 O O . ARG A 1 95 ? 41.645 35.482 8.696 1.00 15.16 96 ARG A O 1
ATOM 698 N N . GLU A 1 96 ? 40.797 35.809 10.752 1.00 15.95 97 GLU A N 1
ATOM 699 C CA . GLU A 1 96 ? 41.416 34.609 11.321 1.00 16.41 97 GLU A CA 1
ATOM 700 C C . GLU A 1 96 ? 40.937 33.325 10.645 1.00 16.08 97 GLU A C 1
ATOM 701 O O . GLU A 1 96 ? 41.715 32.385 10.457 1.00 16.20 97 GLU A O 1
ATOM 707 N N . LEU A 1 97 ? 39.669 33.306 10.242 1.00 15.27 98 LEU A N 1
ATOM 708 C CA . LEU A 1 97 ? 39.061 32.122 9.630 1.00 15.52 98 LEU A CA 1
ATOM 709 C C . LEU A 1 97 ? 39.202 32.055 8.107 1.00 15.55 98 LEU A C 1
ATOM 710 O O . LEU A 1 97 ? 38.811 31.064 7.496 1.00 15.76 98 LEU A O 1
ATOM 715 N N . GLY A 1 98 ? 39.662 33.145 7.494 1.00 15.56 99 GLY A N 1
ATOM 716 C CA . GLY A 1 98 ? 39.819 33.197 6.039 1.00 15.77 99 GLY A CA 1
ATOM 717 C C . GLY A 1 98 ? 38.488 33.320 5.305 1.00 15.63 99 GLY A C 1
ATOM 718 O O . GLY A 1 98 ? 38.360 32.859 4.166 1.00 16.81 99 GLY A O 1
ATOM 719 N N . VAL A 1 99 ? 37.548 34.055 5.898 1.00 14.75 100 VAL A N 1
ATOM 720 C CA . VAL A 1 99 ? 36.219 34.233 5.326 1.00 14.95 100 VAL A CA 1
ATOM 721 C C . VAL A 1 99 ? 36.182 35.583 4.618 1.00 14.90 100 VAL A C 1
ATOM 722 O O . VAL A 1 99 ? 36.279 36.630 5.255 1.00 14.31 100 VAL A O 1
ATOM 726 N N . GLU A 1 100 ? 36.151 35.556 3.288 1.00 15.39 101 GLU A N 1
ATOM 727 C CA . GLU A 1 100 ? 36.213 36.781 2.499 1.00 15.64 101 GLU A CA 1
ATOM 728 C C . GLU A 1 100 ? 34.978 37.652 2.720 1.00 15.01 101 GLU A C 1
ATOM 729 O O . GLU A 1 100 ? 33.876 37.142 2.843 1.00 14.53 101 GLU A O 1
ATOM 735 N N . ILE A 1 101 ? 35.190 38.964 2.847 1.00 14.45 102 ILE A N 1
ATOM 736 C CA . ILE A 1 101 ? 34.098 39.922 3.037 1.00 14.27 102 ILE A CA 1
ATOM 737 C C . ILE A 1 101 ? 33.985 40.895 1.869 1.00 13.96 102 ILE A C 1
ATOM 738 O O . ILE A 1 101 ? 34.906 41.030 1.059 1.00 14.22 102 ILE A O 1
ATOM 743 N N . GLN A 1 102 ? 32.796 41.465 1.714 1.00 13.52 103 GLN A N 1
ATOM 744 C CA . GLN A 1 102 ? 32.539 42.459 0.684 1.00 13.50 103 GLN A CA 1
ATOM 745 C C . GLN A 1 102 ? 31.714 43.579 1.303 1.00 12.70 103 GLN A C 1
ATOM 746 O O . GLN A 1 102 ? 31.136 43.423 2.386 1.00 12.98 103 GLN A O 1
ATOM 752 N N . GLY A 1 103 ? 31.661 44.724 0.638 1.00 12.47 104 GLY A N 1
ATOM 753 C CA . GLY A 1 103 ? 30.839 45.828 1.125 1.00 12.55 104 GLY A CA 1
ATOM 754 C C . GLY A 1 103 ? 29.338 45.506 1.142 1.00 12.58 104 GLY A C 1
ATOM 755 O O . GLY A 1 103 ? 28.809 44.797 0.256 1.00 13.25 104 GLY A O 1
ATOM 756 N N . PHE A 1 104 ? 28.678 45.906 2.228 1.00 12.49 105 PHE A N 1
ATOM 757 C CA . PHE A 1 104 ? 27.226 45.829 2.353 1.00 12.27 105 PHE A CA 1
ATOM 758 C C . PHE A 1 104 ? 26.659 47.222 2.127 1.00 11.85 105 PHE A C 1
ATOM 759 O O . PHE A 1 104 ? 27.074 48.176 2.761 1.00 12.82 105 PHE A O 1
ATOM 767 N N . GLY A 1 105 ? 25.702 47.347 1.220 1.00 12.98 106 GLY A N 1
ATOM 768 C CA . GLY A 1 105 ? 25.127 48.662 0.945 1.00 12.93 106 GLY A CA 1
ATOM 769 C C . GLY A 1 105 ? 24.095 49.029 1.992 1.00 13.11 106 GLY A C 1
ATOM 770 O O . GLY A 1 105 ? 22.969 48.591 1.904 1.00 13.03 106 GLY A O 1
ATOM 771 N N . ASN A 1 106 ? 24.494 49.789 3.003 1.00 12.33 107 ASN A N 1
ATOM 772 C CA . ASN A 1 106 ? 23.577 50.197 4.075 1.00 12.49 107 ASN A CA 1
ATOM 773 C C . ASN A 1 106 ? 23.001 51.600 3.890 1.00 12.79 107 ASN A C 1
ATOM 774 O O . ASN A 1 106 ? 22.287 52.087 4.755 1.00 14.09 107 ASN A O 1
ATOM 779 N N . GLN A 1 107 ? 23.456 52.302 2.856 1.00 12.12 108 GLN A N 1
ATOM 780 C CA . GLN A 1 107 ? 23.004 53.650 2.535 1.00 12.13 108 GLN A CA 1
ATOM 781 C C . GLN A 1 107 ? 23.003 53.767 1.012 1.00 12.05 108 GLN A C 1
ATOM 782 O O . GLN A 1 107 ? 23.932 53.323 0.375 1.00 12.00 108 GLN A O 1
ATOM 788 N N . ASN A 1 108 ? 21.947 54.330 0.433 1.00 11.55 109 ASN A N 1
ATOM 789 C CA . ASN A 1 108 ? 21.861 54.490 -1.007 1.00 11.72 109 ASN A CA 1
ATOM 790 C C . ASN A 1 108 ? 20.955 55.651 -1.337 1.00 11.78 109 ASN A C 1
ATOM 791 O O . ASN A 1 108 ? 19.813 55.708 -0.893 1.00 13.06 109 ASN A O 1
ATOM 796 N N . ALA A 1 109 ? 21.503 56.603 -2.088 1.00 11.17 110 ALA A N 1
ATOM 797 C CA . ALA A 1 109 ? 20.766 57.774 -2.555 1.00 11.40 110 ALA A CA 1
ATOM 798 C C . ALA A 1 109 ? 19.567 57.452 -3.473 1.00 11.17 110 ALA A C 1
ATOM 799 O O . ALA A 1 109 ? 18.673 58.289 -3.634 1.00 11.28 110 ALA A O 1
ATOM 801 N N . ASN A 1 110 ? 19.612 56.300 -4.149 1.00 10.51 111 ASN A N 1
ATOM 802 C CA . ASN A 1 110 ? 18.625 55.934 -5.169 1.00 10.95 111 ASN A CA 1
ATOM 803 C C . ASN A 1 110 ? 17.475 55.069 -4.659 1.00 10.79 111 ASN A C 1
ATOM 804 O O . ASN A 1 110 ? 16.496 54.878 -5.390 1.00 10.69 111 ASN A O 1
ATOM 809 N N . THR A 1 111 ? 17.575 54.515 -3.446 1.00 10.99 112 THR A N 1
ATOM 810 C CA . THR A 1 111 ? 16.423 53.791 -2.871 1.00 11.49 112 THR A CA 1
ATOM 811 C C . THR A 1 111 ? 15.378 54.810 -2.394 1.00 12.08 112 THR A C 1
ATOM 812 O O . THR A 1 111 ? 15.621 56.006 -2.419 1.00 11.69 112 THR A O 1
ATOM 816 N N . PHE A 1 112 ? 14.198 54.329 -2.020 1.00 11.90 113 PHE A N 1
ATOM 817 C CA . PHE A 1 112 ? 13.043 55.193 -1.795 1.00 12.69 113 PHE A CA 1
ATOM 818 C C . PHE A 1 112 ? 12.655 55.267 -0.330 1.00 12.46 113 PHE A C 1
ATOM 819 O O . PHE A 1 112 ? 12.845 54.303 0.427 1.00 12.66 113 PHE A O 1
ATOM 827 N N . VAL A 1 113 ? 12.055 56.396 0.044 1.00 12.68 114 VAL A N 1
ATOM 828 C CA . VAL A 1 113 ? 11.282 56.497 1.273 1.00 13.10 114 VAL A CA 1
ATOM 829 C C . VAL A 1 113 ? 9.800 56.657 0.909 1.00 12.96 114 VAL A C 1
ATOM 830 O O . VAL A 1 113 ? 9.465 57.171 -0.160 1.00 12.30 114 VAL A O 1
ATOM 834 N N . ASN A 1 114 ? 8.917 56.124 1.747 1.00 13.15 115 ASN A N 1
ATOM 835 C CA . ASN A 1 114 ? 7.487 56.132 1.447 1.00 13.37 115 ASN A CA 1
ATOM 836 C C . ASN A 1 114 ? 6.703 56.061 2.747 1.00 13.56 115 ASN A C 1
ATOM 837 O O . ASN A 1 114 ? 6.703 55.012 3.416 1.00 13.28 115 ASN A O 1
ATOM 842 N N . TYR A 1 115 ? 6.071 57.173 3.111 1.00 13.30 116 TYR A N 1
ATOM 843 C CA . TYR A 1 115 ? 5.354 57.286 4.379 1.00 13.89 116 TYR A CA 1
ATOM 844 C C . TYR A 1 115 ? 3.995 57.923 4.178 1.00 14.67 116 TYR A C 1
ATOM 845 O O . TYR A 1 115 ? 3.836 58.803 3.347 1.00 14.50 116 TYR A O 1
ATOM 854 N N . GLN A 1 116 ? 3.096 57.619 5.101 1.00 15.37 117 GLN A N 1
ATOM 855 C CA . GLN A 1 116 ? 1.808 58.286 5.185 1.00 16.15 117 GLN A CA 1
ATOM 856 C C . GLN A 1 116 ? 1.974 59.615 5.923 1.00 16.81 117 GLN A C 1
ATOM 857 O O . GLN A 1 116 ? 2.819 59.738 6.814 1.00 16.81 117 GLN A O 1
ATOM 863 N N . SER A 1 117 ? 1.156 60.599 5.555 1.00 17.22 118 SER A N 1
ATOM 864 C CA . SER A 1 117 ? 1.165 61.917 6.199 1.00 17.45 118 SER A CA 1
ATOM 865 C C . SER A 1 117 ? -0.089 62.671 5.781 1.00 18.12 118 SER A C 1
ATOM 866 O O . SER A 1 117 ? -0.776 62.246 4.844 1.00 18.57 118 SER A O 1
ATOM 869 N N . ASP A 1 118 ? -0.296 63.862 6.336 1.00 19.04 119 ASP A N 1
ATOM 870 C CA . ASP A 1 118 ? -1.410 64.713 5.886 1.00 19.30 119 ASP A CA 1
ATOM 871 C C . ASP A 1 118 ? -0.891 65.748 4.892 1.00 19.07 119 ASP A C 1
ATOM 872 O O . ASP A 1 118 ? -0.967 66.947 5.117 1.00 20.13 119 ASP A O 1
ATOM 877 N N . THR A 1 119 ? -0.202 65.243 3.873 1.00 18.12 120 THR A N 1
ATOM 878 C CA . THR A 1 119 ? 0.333 66.048 2.782 1.00 18.06 120 THR A CA 1
ATOM 879 C C . THR A 1 119 ? 0.080 65.302 1.474 1.00 18.14 120 THR A C 1
ATOM 880 O O . THR A 1 119 ? -0.152 64.092 1.476 1.00 17.18 120 THR A O 1
ATOM 884 N N . SER A 1 120 ? 0.430 65.968 0.381 1.00 18.67 121 SER A N 1
ATOM 885 C CA . SER A 1 120 ? 0.394 65.373 -0.951 1.00 19.32 121 SER A CA 1
ATOM 886 C C . SER A 1 120 ? 1.499 64.337 -1.189 1.00 18.86 121 SER A C 1
ATOM 887 O O . SER A 1 120 ? 1.402 63.530 -2.119 1.00 18.99 121 SER A O 1
ATOM 891 N N . LEU A 1 121 ? 2.456 64.253 -0.264 1.00 17.68 122 LEU A N 1
ATOM 892 C CA . LEU A 1 121 ? 3.509 63.227 -0.339 1.00 17.53 122 LEU A CA 1
ATOM 893 C C . LEU A 1 121 ? 3.125 61.916 0.352 1.00 17.37 122 LEU A C 1
ATOM 894 O O . LEU A 1 121 ? 3.909 60.963 0.345 1.00 16.32 122 LEU A O 1
ATOM 899 N N . SER A 1 122 ? 1.926 61.863 0.926 1.00 17.31 123 SER A N 1
ATOM 900 C CA . SER A 1 122 ? 1.454 60.666 1.619 1.00 17.20 123 SER A CA 1
ATOM 901 C C . SER A 1 122 ? 1.417 59.446 0.702 1.00 16.95 123 SER A C 1
ATOM 902 O O . SER A 1 122 ? 0.715 59.446 -0.305 1.00 17.33 123 SER A O 1
ATOM 905 N N . GLY A 1 123 ? 2.213 58.428 1.035 1.00 16.48 124 GLY A N 1
ATOM 906 C CA . GLY A 1 123 ? 2.266 57.206 0.251 1.00 16.85 124 GLY A CA 1
ATOM 907 C C . GLY A 1 123 ? 2.976 57.335 -1.085 1.00 16.84 124 GLY A C 1
ATOM 908 O O . GLY A 1 123 ? 2.905 56.419 -1.902 1.00 17.11 124 GLY A O 1
ATOM 909 N N . GLN A 1 124 ? 3.699 58.440 -1.282 1.00 17.35 125 GLN A N 1
ATOM 910 C CA . GLN A 1 124 ? 4.451 58.691 -2.509 1.00 16.97 125 GLN A CA 1
ATOM 911 C C . GLN A 1 124 ? 5.894 58.319 -2.254 1.00 15.64 125 GLN A C 1
ATOM 912 O O . GLN A 1 124 ? 6.462 58.725 -1.244 1.00 15.76 125 GLN A O 1
ATOM 918 N N . SER A 1 125 ? 6.501 57.610 -3.203 1.00 15.00 126 SER A N 1
ATOM 919 C CA . SER A 1 125 ? 7.914 57.254 -3.103 1.00 14.50 126 SER A CA 1
ATOM 920 C C . SER A 1 125 ? 8.785 58.412 -3.549 1.00 14.13 126 SER A C 1
ATOM 921 O O . SER A 1 125 ? 8.509 59.047 -4.577 1.00 15.31 126 SER A O 1
ATOM 924 N N . VAL A 1 126 ? 9.804 58.708 -2.743 1.00 13.29 127 VAL A N 1
ATOM 925 C CA . VAL A 1 126 ? 10.766 59.777 -3.011 1.00 13.25 127 VAL A CA 1
ATOM 926 C C . VAL A 1 126 ? 12.160 59.188 -2.810 1.00 12.64 127 VAL A C 1
ATOM 927 O O . VAL A 1 126 ? 12.353 58.422 -1.860 1.00 12.90 127 VAL A O 1
ATOM 931 N N . THR A 1 127 ? 13.095 59.424 -3.735 1.00 13.13 128 THR A N 1
ATOM 932 C CA . THR A 1 127 ? 14.459 58.903 -3.539 1.00 12.54 128 THR A CA 1
ATOM 933 C C . THR A 1 127 ? 15.088 59.575 -2.335 1.00 12.44 128 THR A C 1
ATOM 934 O O . THR A 1 127 ? 14.735 60.716 -1.998 1.00 12.38 128 THR A O 1
ATOM 938 N N . TYR A 1 128 ? 15.970 58.848 -1.654 1.00 12.11 129 TYR A N 1
ATOM 939 C CA . TYR A 1 128 ? 16.716 59.441 -0.550 1.00 11.93 129 TYR A CA 1
ATOM 940 C C . TYR A 1 128 ? 17.398 60.735 -0.953 1.00 11.72 129 TYR A C 1
ATOM 941 O O . TYR A 1 128 ? 17.360 61.700 -0.198 1.00 11.56 129 TYR A O 1
ATOM 950 N N . ARG A 1 129 ? 18.015 60.780 -2.137 1.00 11.70 130 ARG A N 1
ATOM 951 C CA . ARG A 1 129 ? 18.739 61.997 -2.510 1.00 11.73 130 ARG A CA 1
ATOM 952 C C . ARG A 1 129 ? 17.805 63.201 -2.679 1.00 11.85 130 ARG A C 1
ATOM 953 O O . ARG A 1 129 ? 18.147 64.309 -2.263 1.00 11.23 130 ARG A O 1
ATOM 961 N N . ALA A 1 130 ? 16.608 62.975 -3.212 1.00 11.51 131 ALA A N 1
ATOM 962 C CA . ALA A 1 130 ? 15.633 64.066 -3.337 1.00 11.82 131 ALA A CA 1
ATOM 963 C C . ALA A 1 130 ? 15.084 64.485 -1.970 1.00 12.14 131 ALA A C 1
ATOM 964 O O . ALA A 1 130 ? 14.980 65.666 -1.680 1.00 12.65 131 ALA A O 1
ATOM 966 N N . ALA A 1 131 ? 14.775 63.502 -1.129 1.00 11.89 132 ALA A N 1
ATOM 967 C CA . ALA A 1 131 ? 14.292 63.756 0.230 1.00 11.82 132 ALA A CA 1
ATOM 968 C C . ALA A 1 131 ? 15.341 64.533 1.046 1.00 11.97 132 ALA A C 1
ATOM 969 O O . ALA A 1 131 ? 15.028 65.503 1.733 1.00 11.64 132 ALA A O 1
ATOM 971 N N . LYS A 1 132 ? 16.599 64.111 0.945 1.00 11.94 133 LYS A N 1
ATOM 972 C CA . LYS A 1 132 ? 17.681 64.790 1.664 1.00 12.09 133 LYS A CA 1
ATOM 973 C C . LYS A 1 132 ? 17.925 66.215 1.143 1.00 12.44 133 LYS A C 1
ATOM 974 O O . LYS A 1 132 ? 18.069 67.163 1.926 1.00 12.50 133 LYS A O 1
ATOM 980 N N . ALA A 1 133 ? 17.935 66.377 -0.176 1.00 12.78 134 ALA A N 1
ATOM 981 C CA . ALA A 1 133 ? 18.167 67.686 -0.766 1.00 12.68 134 ALA A CA 1
ATOM 982 C C . ALA A 1 133 ? 17.095 68.702 -0.355 1.00 13.13 134 ALA A C 1
ATOM 983 O O . ALA A 1 133 ? 17.422 69.817 0.076 1.00 12.71 134 ALA A O 1
ATOM 985 N N . ASP A 1 134 ? 15.836 68.273 -0.354 1.00 12.92 135 ASP A N 1
ATOM 986 C CA . ASP A 1 134 ? 14.747 69.170 0.063 1.00 12.90 135 ASP A CA 1
ATOM 987 C C . ASP A 1 134 ? 14.800 69.440 1.576 1.00 12.82 135 ASP A C 1
ATOM 988 O O . ASP A 1 134 ? 14.715 70.585 2.014 1.00 13.10 135 ASP A O 1
ATOM 993 N N . THR A 1 135 ? 14.932 68.377 2.363 1.00 12.98 136 THR A N 1
ATOM 994 C CA . THR A 1 135 ? 14.962 68.512 3.817 1.00 12.83 136 THR A CA 1
ATOM 995 C C . THR A 1 135 ? 16.141 69.369 4.285 1.00 12.90 136 THR A C 1
ATOM 996 O O . THR A 1 135 ? 15.956 70.320 5.041 1.00 12.66 136 THR A O 1
ATOM 1000 N N . PHE A 1 136 ? 17.344 69.072 3.802 1.00 12.64 137 PHE A N 1
ATOM 1001 C CA . PHE A 1 136 ? 18.520 69.837 4.239 1.00 12.94 137 PHE A CA 1
ATOM 1002 C C . PHE A 1 136 ? 18.570 71.204 3.597 1.00 12.94 137 PHE A C 1
ATOM 1003 O O . PHE A 1 136 ? 19.066 72.133 4.198 1.00 13.44 137 PHE A O 1
ATOM 1011 N N . GLY A 1 137 ? 17.958 71.343 2.428 1.00 13.06 138 GLY A N 1
ATOM 1012 C CA . GLY A 1 137 ? 17.838 72.647 1.794 1.00 13.23 138 GLY A CA 1
ATOM 1013 C C . GLY A 1 137 ? 16.981 73.610 2.601 1.00 13.79 138 GLY A C 1
ATOM 1014 O O . GLY A 1 137 ? 17.454 74.681 2.989 1.00 12.43 138 GLY A O 1
ATOM 1015 N N . TYR A 1 138 ? 15.771 73.179 2.973 1.00 14.33 139 TYR A N 1
ATOM 1016 C CA . TYR A 1 138 ? 14.876 74.037 3.762 1.00 14.92 139 TYR A CA 1
ATOM 1017 C C . TYR A 1 138 ? 15.375 74.198 5.205 1.00 15.82 139 TYR A C 1
ATOM 1018 O O . TYR A 1 138 ? 15.397 75.312 5.729 1.00 15.87 139 TYR A O 1
ATOM 1027 N N . MET A 1 139 ? 15.913 73.128 5.790 1.00 16.00 140 MET A N 1
ATOM 1028 C CA . MET A 1 139 ? 16.541 73.211 7.127 1.00 16.43 140 MET A CA 1
ATOM 1029 C C . MET A 1 139 ? 17.604 74.300 7.134 1.00 15.66 140 MET 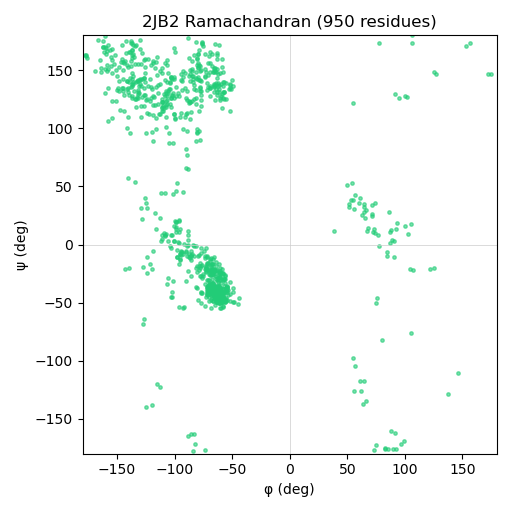A C 1
ATOM 1030 O O . MET A 1 139 ? 17.683 75.104 8.063 1.00 15.06 140 MET A O 1
ATOM 1035 N N . SER A 1 140 ? 18.460 74.274 6.120 1.00 14.81 141 SER A N 1
ATOM 1036 C CA . SER A 1 140 ? 19.543 75.239 6.002 1.00 15.29 141 SER A CA 1
ATOM 1037 C C . SER A 1 140 ? 19.029 76.649 5.758 1.00 15.27 141 SER A C 1
ATOM 1038 O O . SER A 1 140 ? 19.482 77.593 6.416 1.00 14.85 141 SER A O 1
ATOM 1041 N N . GLU A 1 141 ? 18.020 76.782 4.904 1.00 15.77 142 GLU A N 1
ATOM 1042 C CA . GLU A 1 141 ? 17.387 78.085 4.686 1.00 16.09 142 GLU A CA 1
ATOM 1043 C C . GLU A 1 141 ? 16.862 78.656 6.003 1.00 16.06 142 GLU A C 1
ATOM 1044 O O . GLU A 1 141 ? 17.065 79.840 6.305 1.00 16.00 142 GLU A O 1
ATOM 1050 N N . LEU A 1 142 ? 16.139 77.831 6.756 1.00 16.01 143 LEU A N 1
ATOM 1051 C CA . LEU A 1 142 ? 15.506 78.304 7.986 1.00 16.08 143 LEU A CA 1
ATOM 1052 C C . LEU A 1 142 ? 16.557 78.702 9.028 1.00 16.20 143 LEU A C 1
ATOM 1053 O O . LEU A 1 142 ? 16.393 79.712 9.708 1.00 15.73 143 LEU A O 1
ATOM 1058 N N . LEU A 1 143 ? 17.625 77.922 9.180 1.00 16.03 144 LEU A N 1
ATOM 1059 C CA . LEU A 1 143 ? 18.658 78.274 10.174 1.00 16.86 144 LEU A CA 1
ATOM 1060 C C . LEU A 1 143 ? 19.437 79.516 9.754 1.00 17.35 144 LEU A C 1
ATOM 1061 O O . LEU A 1 143 ? 19.712 80.382 10.585 1.00 17.66 144 LEU A O 1
ATOM 1066 N N . LYS A 1 144 ? 19.655 79.677 8.456 1.00 17.78 145 LYS A N 1
ATOM 1067 C CA . LYS A 1 144 ? 20.281 80.901 7.952 1.00 18.40 145 LYS A CA 1
ATOM 1068 C C . LYS A 1 144 ? 19.382 82.111 8.197 1.00 18.48 145 LYS A C 1
ATOM 1069 O O . LYS A 1 144 ? 19.867 83.180 8.571 1.00 17.99 145 LYS A O 1
ATOM 1075 N N . LYS A 1 145 ? 18.082 81.939 7.977 1.00 18.82 146 LYS A N 1
ATOM 1076 C CA . LYS A 1 145 ? 17.107 83.008 8.200 1.00 19.32 146 LYS A CA 1
ATOM 1077 C C . LYS A 1 145 ? 17.122 83.437 9.668 1.00 19.18 146 LYS A C 1
ATOM 1078 O O . LYS A 1 145 ? 17.195 84.625 9.967 1.00 18.64 146 LYS A O 1
ATOM 1084 N N . ALA A 1 146 ? 17.122 82.463 10.575 1.00 18.57 147 ALA A N 1
ATOM 1085 C CA . ALA A 1 146 ? 17.127 82.749 12.014 1.00 18.97 147 ALA A CA 1
ATOM 1086 C C . ALA A 1 146 ? 18.406 83.471 12.424 1.00 18.80 147 ALA A C 1
ATOM 1087 O O . ALA A 1 146 ? 18.364 84.392 13.233 1.00 18.40 147 ALA A O 1
ATOM 1089 N N . THR A 1 147 ? 19.539 83.052 11.860 1.00 18.91 148 THR A N 1
ATOM 1090 C CA . THR A 1 147 ? 20.849 83.661 12.132 1.00 19.68 148 THR A CA 1
ATOM 1091 C C . THR A 1 147 ? 20.914 85.115 11.672 1.00 19.94 148 THR A C 1
ATOM 1092 O O . THR A 1 147 ? 21.283 86.000 12.445 1.00 19.38 148 THR A O 1
ATOM 1096 N N . ASP A 1 148 ? 20.441 85.364 10.452 1.00 20.95 149 ASP A N 1
ATOM 1097 C CA . ASP A 1 148 ? 20.428 86.707 9.871 1.00 21.60 149 ASP A CA 1
ATOM 1098 C C . ASP A 1 148 ? 19.529 87.653 10.659 1.00 22.10 149 ASP A C 1
ATOM 1099 O O . ASP A 1 148 ? 19.812 88.854 10.766 1.00 22.48 149 ASP A O 1
ATOM 1104 N N . GLN A 1 149 ? 18.418 87.104 11.141 1.00 22.51 150 GLN A N 1
ATOM 1105 C CA . GLN A 1 149 ? 17.426 87.815 11.947 1.00 23.03 150 GLN A CA 1
ATOM 1106 C C . GLN A 1 149 ? 17.995 88.332 13.267 1.00 22.85 150 GLN A C 1
ATOM 1107 O O . GLN A 1 149 ? 17.410 89.220 13.879 1.00 22.48 150 GLN A O 1
ATOM 1113 N N . GLY A 1 150 ? 19.000 87.642 13.797 1.00 22.79 151 GLY A N 1
ATOM 1114 C CA . GLY A 1 150 ? 19.607 87.990 15.082 1.00 22.95 151 GLY A CA 1
ATOM 1115 C C . GLY A 1 150 ? 19.160 87.096 16.230 1.00 22.89 151 GLY A C 1
ATOM 1116 O O . GLY A 1 150 ? 19.644 87.249 17.357 1.00 23.04 151 GLY A O 1
ATOM 1117 N N . ALA A 1 151 ? 18.445 86.020 15.895 1.00 22.79 152 ALA A N 1
ATOM 1118 C CA . ALA A 1 151 ? 17.864 85.125 16.897 1.00 22.92 152 ALA A CA 1
ATOM 1119 C C . ALA A 1 151 ? 18.919 84.368 17.696 1.00 22.97 152 ALA A C 1
ATOM 1120 O O . ALA A 1 151 ? 18.644 83.905 18.800 1.00 22.76 152 ALA A O 1
ATOM 1122 N N . LEU A 1 152 ? 20.117 84.240 17.135 1.00 23.31 153 LEU A N 1
ATOM 1123 C CA . LEU A 1 152 ? 21.179 83.482 17.783 1.00 23.86 153 LEU A CA 1
ATOM 1124 C C . LEU A 1 152 ? 22.373 84.374 18.129 1.00 24.15 153 LEU A C 1
ATOM 1125 O O . LEU A 1 152 ? 23.419 83.859 18.523 1.00 22.80 153 LEU A O 1
ATOM 1130 N N . ASP A 1 153 ? 22.096 85.666 18.328 1.00 24.86 154 ASP A N 1
ATOM 1131 C CA . ASP A 1 153 ? 23.156 86.644 18.615 1.00 25.57 154 ASP A CA 1
ATOM 1132 C C . ASP A 1 153 ? 23.736 86.497 20.027 1.00 26.34 154 ASP A C 1
ATOM 1133 O O . ASP A 1 153 ? 24.812 87.022 20.293 1.00 26.58 154 ASP A O 1
ATOM 1138 N N . GLN A 1 154 ? 23.018 85.820 20.921 1.00 27.07 155 GLN A N 1
ATOM 1139 C CA . GLN A 1 154 ? 23.477 85.616 22.303 1.00 28.05 155 GLN A CA 1
ATOM 1140 C C . GLN A 1 154 ? 24.360 84.375 22.453 1.00 28.43 155 GLN A C 1
ATOM 1141 O O . GLN A 1 154 ? 24.899 84.125 23.535 1.00 28.57 155 GLN A O 1
ATOM 1147 N N . VAL A 1 155 ? 24.412 83.539 21.414 1.00 28.51 156 VAL A N 1
ATOM 1148 C CA . VAL A 1 155 ? 25.236 82.324 21.454 1.00 28.86 156 VAL A CA 1
ATOM 1149 C C . VAL A 1 155 ? 26.253 82.229 20.312 1.00 28.95 156 VAL A C 1
ATOM 1150 O O . VAL A 1 155 ? 27.115 81.350 20.330 1.00 28.92 156 VAL A O 1
ATOM 1154 N N . LEU A 1 156 ? 26.138 83.103 19.313 1.00 29.11 157 LEU A N 1
ATOM 1155 C CA . LEU A 1 156 ? 27.080 83.131 18.192 1.00 29.64 157 LEU A CA 1
ATOM 1156 C C . LEU A 1 156 ? 27.655 84.532 18.012 1.00 30.06 157 LEU A C 1
ATOM 1157 O O . LEU A 1 156 ? 26.905 85.503 17.891 1.00 29.94 157 LEU A O 1
ATOM 1162 N N . SER A 1 157 ? 28.970 84.610 17.830 1.00 30.53 158 SER A N 1
ATOM 1163 C CA . SER A 1 157 ? 29.632 85.871 17.514 1.00 31.03 158 SER A CA 1
ATOM 1164 C C . SER A 1 157 ? 29.393 86.231 16.048 1.00 31.75 158 SER A C 1
ATOM 1165 O O . SER A 1 157 ? 28.967 85.381 15.262 1.00 31.21 158 SER A O 1
ATOM 1168 N N . ARG A 1 158 ? 29.829 87.426 15.653 1.00 32.75 159 ARG A N 1
ATOM 1169 C CA . ARG A 1 158 ? 29.751 87.856 14.257 1.00 32.34 159 ARG A CA 1
ATOM 1170 C C . ARG A 1 158 ? 30.492 86.887 13.341 1.00 31.74 159 ARG A C 1
ATOM 1171 O O . ARG A 1 158 ? 29.940 86.426 12.341 1.00 30.88 159 ARG A O 1
ATOM 1179 N N . GLU A 1 159 ? 31.663 86.448 13.794 1.00 31.01 160 GLU A N 1
ATOM 1180 C CA . GLU A 1 159 ? 32.509 85.554 13.011 1.00 30.56 160 GLU A CA 1
ATOM 1181 C C . GLU A 1 159 ? 31.919 84.146 12.950 1.00 29.45 160 GLU A C 1
ATOM 1182 O O . GLU A 1 159 ? 31.922 83.518 11.887 1.00 29.09 160 GLU A O 1
ATOM 1188 N N . ASP A 1 160 ? 31.305 83.714 14.049 1.00 28.08 161 ASP A N 1
ATOM 1189 C CA . ASP A 1 160 ? 30.600 82.431 14.090 1.00 27.36 161 ASP A CA 1
ATOM 1190 C C . ASP A 1 160 ? 29.454 82.420 13.087 1.00 26.27 161 ASP A C 1
ATOM 1191 O O . ASP A 1 160 ? 29.182 81.386 12.479 1.00 25.63 161 ASP A O 1
ATOM 1196 N N . LYS A 1 161 ? 28.650 83.484 13.102 1.00 25.29 162 LYS A N 1
ATOM 1197 C CA . LYS A 1 161 ? 27.504 83.597 12.202 1.00 25.15 162 LYS A CA 1
ATOM 1198 C C . LYS A 1 161 ? 27.917 83.531 10.735 1.00 24.54 162 LYS A C 1
ATOM 1199 O O . LYS A 1 161 ? 27.265 82.859 9.938 1.00 23.95 162 LYS A O 1
ATOM 1205 N N . ASP A 1 162 ? 29.027 84.172 10.381 1.00 24.09 163 ASP A N 1
ATOM 1206 C CA . ASP A 1 162 ? 29.495 84.140 8.996 1.00 23.84 163 ASP A CA 1
ATOM 1207 C C . ASP A 1 162 ? 29.982 82.736 8.630 1.00 23.13 163 ASP A C 1
ATOM 1208 O O . ASP A 1 162 ? 29.668 82.230 7.547 1.00 22.33 163 ASP A O 1
ATOM 1213 N N . ALA A 1 163 ? 30.687 82.088 9.556 1.00 22.48 164 ALA A N 1
ATOM 1214 C CA . ALA A 1 163 ? 31.145 80.704 9.362 1.00 22.37 164 ALA A CA 1
ATOM 1215 C C . ALA A 1 163 ? 29.968 79.752 9.202 1.00 22.00 164 ALA A C 1
ATOM 1216 O O . ALA A 1 163 ? 29.941 78.945 8.271 1.00 21.65 164 ALA A O 1
ATOM 1218 N N . LEU A 1 164 ? 28.951 79.923 10.046 1.00 21.89 165 LEU A N 1
ATOM 1219 C CA . LEU A 1 164 ? 27.756 79.090 9.988 1.00 22.10 165 LEU A CA 1
ATOM 1220 C C . LEU A 1 164 ? 26.995 79.327 8.687 1.00 21.99 165 LEU A C 1
ATOM 1221 O O . LEU A 1 164 ? 26.594 78.380 8.020 1.00 21.03 165 LEU A O 1
ATOM 1226 N N . SER A 1 165 ? 26.870 80.586 8.286 1.00 22.48 166 SER A N 1
ATOM 1227 C CA . SER A 1 165 ? 26.180 80.927 7.042 1.00 23.28 166 SER A CA 1
ATOM 1228 C C . SER A 1 165 ? 26.865 80.300 5.830 1.00 22.52 166 SER A C 1
ATOM 1229 O O . SER A 1 165 ? 26.195 79.760 4.947 1.00 22.13 166 SER A O 1
ATOM 1232 N N . GLU A 1 166 ? 28.194 80.347 5.817 1.00 21.97 167 GLU A N 1
ATOM 1233 C CA . GLU A 1 166 ? 28.988 79.755 4.744 1.00 21.68 167 GLU A CA 1
ATOM 1234 C C . GLU A 1 166 ? 28.709 78.254 4.636 1.00 20.06 167 GLU A C 1
ATOM 1235 O O . GLU A 1 166 ? 28.438 77.738 3.544 1.00 19.71 167 GLU A O 1
ATOM 1241 N N . PHE A 1 167 ? 28.756 77.563 5.769 1.00 18.51 168 PHE A N 1
ATOM 1242 C CA . PHE A 1 167 ? 28.459 76.127 5.808 1.00 18.27 168 PHE A CA 1
ATOM 1243 C C . PHE A 1 167 ? 27.034 75.808 5.346 1.00 17.57 168 PHE A C 1
ATOM 1244 O O . PHE A 1 167 ? 26.830 74.928 4.509 1.00 16.41 168 PHE A O 1
ATOM 1252 N N . LEU A 1 168 ? 26.077 76.625 5.764 1.00 17.16 169 LEU A N 1
ATOM 1253 C CA . LEU A 1 168 ? 24.673 76.368 5.460 1.00 17.78 169 LEU A CA 1
ATOM 1254 C C . LEU A 1 168 ? 24.335 76.573 3.990 1.00 17.98 169 LEU A C 1
ATOM 1255 O O . LEU A 1 168 ? 23.617 75.769 3.388 1.00 16.51 169 LEU A O 1
ATOM 1260 N N . SER A 1 169 ? 24.986 77.552 3.377 1.00 18.95 170 SER A N 1
ATOM 1261 C CA . SER A 1 169 ? 24.824 77.810 1.950 1.00 20.36 170 SER A CA 1
ATOM 1262 C C . SER A 1 169 ? 25.299 76.606 1.137 1.00 19.52 170 SER A C 1
ATOM 1263 O O . SER A 1 169 ? 24.629 76.184 0.195 1.00 19.17 170 SER A O 1
ATOM 1266 N N . ASP A 1 170 ? 26.395 76.000 1.575 1.00 19.28 171 ASP A N 1
ATOM 1267 C CA . ASP A 1 170 ? 26.963 74.836 0.902 1.00 19.11 171 ASP A CA 1
ATOM 1268 C C . ASP A 1 170 ? 26.157 73.572 1.224 1.00 18.04 171 ASP A C 1
ATOM 1269 O O . ASP A 1 170 ? 25.735 72.849 0.317 1.00 16.93 171 ASP A O 1
ATOM 1274 N N . PHE A 1 171 ? 25.915 73.330 2.509 1.00 17.16 172 PHE A N 1
ATOM 1275 C CA . PHE A 1 171 ? 25.218 72.133 2.960 1.00 17.11 172 PHE A CA 1
ATOM 1276 C C . PHE A 1 171 ? 23.820 72.028 2.346 1.00 16.32 172 PHE A C 1
ATOM 1277 O O . PHE A 1 171 ? 23.365 70.936 1.994 1.00 15.79 172 PHE A O 1
ATOM 1285 N N . GLY A 1 172 ? 23.112 73.153 2.304 1.00 16.01 173 GLY A N 1
ATOM 1286 C CA . GLY A 1 172 ? 21.763 73.203 1.743 1.00 16.48 173 GLY A CA 1
ATOM 1287 C C . GLY A 1 172 ? 21.680 73.562 0.266 1.00 16.39 173 GLY A C 1
ATOM 1288 O O . GLY A 1 172 ? 20.586 73.563 -0.298 1.00 15.87 173 GLY A O 1
ATOM 1289 N N . ASP A 1 173 ? 22.829 73.793 -0.375 1.00 16.26 174 ASP A N 1
ATOM 1290 C CA . ASP A 1 173 ? 22.900 74.249 -1.772 1.00 16.63 174 ASP A CA 1
ATOM 1291 C C . ASP A 1 173 ? 21.988 75.459 -2.015 1.00 16.89 174 ASP A C 1
ATOM 1292 O O . ASP A 1 173 ? 21.138 75.456 -2.920 1.00 16.69 174 ASP A O 1
ATOM 1297 N N . LEU A 1 174 ? 22.135 76.468 -1.158 1.00 17.40 175 LEU A N 1
ATOM 1298 C CA . LEU A 1 174 ? 21.277 77.649 -1.211 1.00 18.11 175 LEU A CA 1
ATOM 1299 C C . LEU A 1 174 ? 21.700 78.598 -2.318 1.00 19.11 175 LEU A C 1
ATOM 1300 O O . LEU A 1 174 ? 22.855 78.602 -2.757 1.00 19.63 175 LEU A O 1
ATOM 1305 N N . SER A 1 175 ? 20.731 79.371 -2.789 1.00 20.07 176 SER A N 1
ATOM 1306 C CA . SER A 1 175 ? 20.994 80.479 -3.705 1.00 21.10 176 SER A CA 1
ATOM 1307 C C . SER A 1 175 ? 21.900 81.509 -3.040 1.00 22.34 176 SER A C 1
ATOM 1308 O O . SER A 1 175 ? 22.004 81.549 -1.817 1.00 21.63 176 SER A O 1
ATOM 1311 N N . ASP A 1 176 ? 22.352 82.479 -3.828 1.00 23.76 177 ASP A N 1
ATOM 1312 C CA . ASP A 1 176 ? 23.226 83.532 -3.316 1.00 24.95 177 ASP A CA 1
ATOM 1313 C C . ASP A 1 176 ? 22.550 84.410 -2.264 1.00 25.63 177 ASP A C 1
ATOM 1314 O O . ASP A 1 176 ? 23.202 84.843 -1.302 1.00 26.54 177 ASP A O 1
ATOM 1319 N N . ASP A 1 177 ? 21.224 84.511 -2.341 1.00 25.88 178 ASP A N 1
ATOM 1320 C CA . ASP A 1 177 ? 20.465 85.327 -1.380 1.00 25.83 178 ASP A CA 1
ATOM 1321 C C . ASP A 1 177 ? 19.835 84.515 -0.244 1.00 25.60 178 ASP A C 1
ATOM 1322 O O . ASP A 1 177 ? 18.964 85.003 0.478 1.00 25.92 178 ASP A O 1
ATOM 1327 N N . GLY A 1 178 ? 20.231 83.250 -0.136 1.00 24.60 179 GLY A N 1
ATOM 1328 C CA . GLY A 1 178 ? 19.888 82.419 1.031 1.00 23.46 179 GLY A CA 1
ATOM 1329 C C . GLY A 1 178 ? 18.639 81.550 0.960 1.00 22.52 179 GLY A C 1
ATOM 1330 O O . GLY A 1 178 ? 18.290 80.925 1.953 1.00 21.90 179 GLY A O 1
ATOM 1331 N N . ARG A 1 179 ? 18.135 81.298 -0.243 1.00 21.33 180 ARG A N 1
ATOM 1332 C CA . ARG A 1 179 ? 16.917 80.488 -0.423 1.00 21.13 180 ARG A CA 1
ATOM 1333 C C . ARG A 1 179 ? 17.219 79.110 -1.025 1.00 19.29 180 ARG A C 1
ATOM 1334 O O . ARG A 1 179 ? 18.107 78.976 -1.867 1.00 18.41 180 ARG A O 1
ATOM 1342 N N . TYR A 1 180 ? 16.518 78.082 -0.553 1.00 17.44 181 TYR A N 1
ATOM 1343 C CA . TYR A 1 180 ? 16.566 76.789 -1.224 1.00 17.34 181 TYR A CA 1
ATOM 1344 C C . TYR A 1 180 ? 15.601 76.829 -2.404 1.00 16.92 181 TYR A C 1
ATOM 1345 O O . TYR A 1 180 ? 14.390 76.888 -2.203 1.00 16.98 181 TYR A O 1
ATOM 1354 N N . LEU A 1 181 ? 16.130 76.616 -3.609 1.00 16.72 182 LEU A N 1
ATOM 1355 C CA . LEU A 1 181 ? 15.330 76.655 -4.849 1.00 16.96 182 LEU A CA 1
ATOM 1356 C C . LEU A 1 181 ? 15.541 75.387 -5.680 1.00 16.53 182 LEU A C 1
ATOM 1357 O O . LEU A 1 181 ? 15.207 75.355 -6.863 1.00 17.28 182 LEU A O 1
ATOM 1362 N N . GLY A 1 182 ? 15.980 74.311 -5.032 1.00 15.94 183 GLY A N 1
ATOM 1363 C CA . GLY A 1 182 ? 16.269 73.055 -5.716 1.00 15.81 183 GLY A CA 1
ATOM 1364 C C . GLY A 1 182 ? 17.764 72.801 -5.848 1.00 15.52 183 GLY A C 1
ATOM 1365 O O . GLY A 1 182 ? 18.582 73.646 -5.496 1.00 15.14 183 GLY A O 1
ATOM 1366 N N . SER A 1 183 ? 18.120 71.677 -6.459 1.00 15.63 184 SER A N 1
ATOM 1367 C CA . SER A 1 183 ? 19.517 71.261 -6.521 1.00 15.25 184 SER A CA 1
ATOM 1368 C C . SER A 1 183 ? 19.679 70.102 -7.485 1.00 14.62 184 SER A C 1
ATOM 1369 O O . SER A 1 183 ? 18.882 69.167 -7.469 1.00 14.11 184 SER A O 1
ATOM 1372 N N . SER A 1 184 ? 20.852 70.041 -8.113 1.00 14.05 185 SER A N 1
ATOM 1373 C CA . SER A 1 184 ? 21.267 68.849 -8.850 1.00 14.06 185 SER A CA 1
ATOM 1374 C C . SER A 1 184 ? 21.358 67.628 -7.925 1.00 13.86 185 SER A C 1
ATOM 1375 O O . SER A 1 184 ? 21.256 66.490 -8.384 1.00 13.73 185 SER A O 1
ATOM 1378 N N . ARG A 1 185 ? 21.529 67.881 -6.626 1.00 13.46 186 ARG A N 1
ATOM 1379 C CA . ARG A 1 185 ? 21.592 66.816 -5.617 1.00 13.46 186 ARG A CA 1
ATOM 1380 C C . ARG A 1 185 ? 20.312 65.976 -5.563 1.00 13.45 186 ARG A C 1
ATOM 1381 O O . ARG A 1 185 ? 20.352 64.816 -5.158 1.00 12.76 186 ARG A O 1
ATOM 1389 N N . ARG A 1 186 ? 19.212 66.517 -6.074 1.00 13.79 187 ARG A N 1
ATOM 1390 C CA . ARG A 1 186 ? 17.943 65.781 -6.100 1.00 14.36 187 ARG A CA 1
ATOM 1391 C C . ARG A 1 186 ? 17.936 64.685 -7.158 1.00 14.25 187 ARG A C 1
ATOM 1392 O O . ARG A 1 186 ? 17.058 63.831 -7.165 1.00 14.38 187 ARG A O 1
ATOM 1400 N N . GLY A 1 187 ? 18.815 64.811 -8.147 1.00 14.50 188 GLY A N 1
ATOM 1401 C CA . GLY A 1 187 ? 18.771 63.929 -9.304 1.00 14.89 188 GLY A CA 1
ATOM 1402 C C . GLY A 1 187 ? 18.079 64.548 -10.501 1.00 15.10 188 GLY A C 1
ATOM 1403 O O . GLY A 1 187 ? 17.622 65.690 -10.445 1.00 14.56 188 GLY A O 1
ATOM 1404 N N . TYR A 1 188 ? 17.820 63.693 -11.484 1.00 15.48 189 TYR A N 1
ATOM 1405 C CA . TYR A 1 188 ? 17.429 64.126 -12.821 1.00 16.41 189 TYR A CA 1
ATOM 1406 C C . TYR A 1 188 ? 16.330 63.245 -13.396 1.00 17.04 189 TYR A C 1
ATOM 1407 O O . TYR A 1 188 ? 16.379 62.016 -13.288 1.00 17.97 189 TYR A O 1
ATOM 1416 N N . ASP A 1 189 ? 15.375 63.873 -14.076 1.00 17.65 190 ASP A N 1
ATOM 1417 C CA . ASP A 1 189 ? 14.385 63.140 -14.860 1.00 18.56 190 ASP A CA 1
ATOM 1418 C C . ASP A 1 189 ? 14.957 62.731 -16.223 1.00 18.81 190 ASP A C 1
ATOM 1419 O O . ASP A 1 189 ? 14.527 61.730 -16.798 1.00 20.20 190 ASP A O 1
ATOM 1424 N N . SER A 1 190 ? 15.971 63.457 -16.689 1.00 18.45 191 SER A N 1
ATOM 1425 C CA . SER A 1 190 ? 16.732 63.050 -17.870 1.00 18.08 191 SER A CA 1
ATOM 1426 C C . SER A 1 190 ? 18.208 63.280 -17.570 1.00 17.05 191 SER A C 1
ATOM 1427 O O . SER A 1 190 ? 18.588 64.359 -17.119 1.00 16.50 191 SER A O 1
ATOM 1430 N N . GLU A 1 191 ? 19.007 62.230 -17.751 1.00 16.16 192 GLU A N 1
ATOM 1431 C CA . GLU A 1 191 ? 20.403 62.223 -17.339 1.00 16.45 192 GLU A CA 1
ATOM 1432 C C . GLU A 1 191 ? 21.240 63.158 -18.200 1.00 16.02 192 GLU A C 1
ATOM 1433 O O . GLU A 1 191 ? 21.233 63.034 -19.429 1.00 16.62 192 GLU A O 1
ATOM 1439 N N . PRO A 1 192 ? 22.101 63.974 -17.570 1.00 15.62 193 PRO A N 1
ATOM 1440 C CA . PRO A 1 192 ? 23.014 64.802 -18.369 1.00 15.65 193 PRO A CA 1
ATOM 1441 C C . PRO A 1 192 ? 23.951 63.965 -19.235 1.00 15.67 193 PRO A C 1
ATOM 1442 O O . PRO A 1 192 ? 24.516 62.977 -18.764 1.00 16.30 193 PRO A O 1
ATOM 1446 N N . GLY A 1 193 ? 24.046 64.320 -20.507 1.00 15.65 194 GLY A N 1
ATOM 1447 C CA . GLY A 1 193 ? 24.881 63.586 -21.454 1.00 15.54 194 GLY A CA 1
ATOM 1448 C C . GLY A 1 193 ? 25.871 64.498 -22.136 1.00 15.21 194 GLY A C 1
ATOM 1449 O O . GLY A 1 193 ? 26.520 65.335 -21.495 1.00 15.15 194 GLY A O 1
ATOM 1450 N N . ALA A 1 194 ? 26.065 64.269 -23.428 1.00 14.76 195 ALA A N 1
ATOM 1451 C CA . ALA A 1 194 ? 27.081 64.969 -24.177 1.00 15.02 195 ALA A CA 1
ATOM 1452 C C . ALA A 1 194 ? 26.484 66.124 -24.983 1.00 14.94 195 ALA A C 1
ATOM 1453 O O . ALA A 1 194 ? 25.261 66.283 -25.050 1.00 15.56 195 ALA A O 1
ATOM 1455 N N . GLY A 1 195 ? 27.356 67.008 -25.462 1.00 14.86 196 GLY A N 1
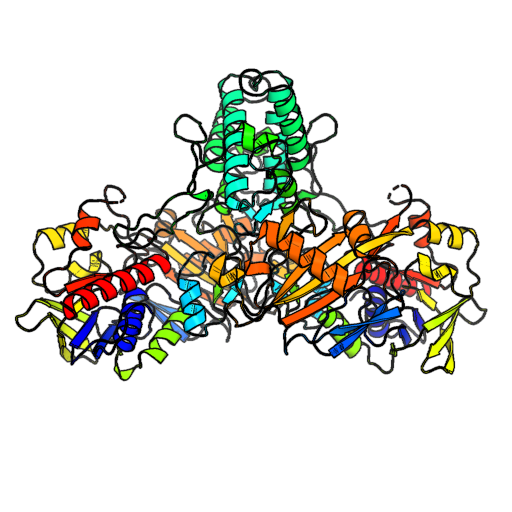ATOM 1456 C CA . GLY A 1 195 ? 26.930 68.132 -26.299 1.00 15.27 196 GLY A CA 1
ATOM 1457 C C . GLY A 1 195 ? 25.990 69.053 -25.557 1.00 16.05 196 GLY A C 1
ATOM 1458 O O . GLY A 1 195 ? 26.281 69.469 -24.440 1.00 15.53 196 GLY A O 1
ATOM 1459 N N . LEU A 1 196 ? 24.825 69.296 -26.146 1.00 16.28 197 LEU A N 1
ATOM 1460 C CA . LEU A 1 196 ? 23.816 70.174 -25.560 1.00 16.94 197 LEU A CA 1
ATOM 1461 C C . LEU A 1 196 ? 22.716 69.388 -24.835 1.00 17.66 197 LEU A C 1
ATOM 1462 O O . LEU A 1 196 ? 21.726 69.982 -24.397 1.00 17.67 197 LEU A O 1
ATOM 1467 N N . ASN A 1 197 ? 23.012 68.132 -24.490 1.00 18.14 198 ASN A N 1
ATOM 1468 C CA . ASN A 1 197 ? 22.088 67.281 -23.731 1.00 18.55 198 ASN A CA 1
ATOM 1469 C C . ASN A 1 197 ? 22.394 67.516 -22.250 1.00 18.64 198 ASN A C 1
ATOM 1470 O O . ASN A 1 197 ? 23.128 66.746 -21.626 1.00 18.02 198 ASN A O 1
ATOM 1475 N N . PHE A 1 198 ? 21.841 68.591 -21.694 1.00 19.34 199 PHE A N 1
ATOM 1476 C CA . PHE A 1 198 ? 22.147 69.003 -20.324 1.00 20.34 199 PHE A CA 1
ATOM 1477 C C . PHE A 1 198 ? 21.419 68.172 -19.263 1.00 20.53 199 PHE A C 1
ATOM 1478 O O . PHE A 1 198 ? 21.812 68.176 -18.097 1.00 21.01 199 PHE A O 1
ATOM 1486 N N . GLY A 1 199 ? 20.389 67.434 -19.662 1.00 20.45 200 GLY A N 1
ATOM 1487 C CA . GLY A 1 199 ? 19.525 66.771 -18.693 1.00 20.68 200 GLY A CA 1
ATOM 1488 C C . GLY A 1 199 ? 18.553 67.749 -18.058 1.00 21.00 200 GLY A C 1
ATOM 1489 O O . GLY A 1 199 ? 18.622 68.961 -18.303 1.00 21.40 200 GLY A O 1
ATOM 1490 N N . THR A 1 200 ? 17.634 67.210 -17.258 1.00 20.37 201 THR A N 1
ATOM 1491 C CA . THR A 1 200 ? 16.599 68.008 -16.609 1.00 20.28 201 THR A CA 1
ATOM 1492 C C . THR A 1 200 ? 16.509 67.606 -15.138 1.00 19.09 201 THR A C 1
ATOM 1493 O O . THR A 1 200 ? 16.272 66.438 -14.826 1.00 17.98 201 THR A O 1
ATOM 1497 N N . GLU A 1 201 ? 16.783 68.554 -14.248 1.00 19.29 202 GLU A N 1
ATOM 1498 C CA . GLU A 1 201 ? 16.737 68.299 -12.809 1.00 19.43 202 GLU A CA 1
ATOM 1499 C C . GLU A 1 201 ? 15.321 68.002 -12.348 1.00 18.99 202 GLU A C 1
ATOM 1500 O O . GLU A 1 201 ? 14.372 68.595 -12.843 1.00 19.35 202 GLU A O 1
ATOM 1506 N N . LYS A 1 202 ? 15.210 67.188 -11.303 1.00 18.64 203 LYS A N 1
ATOM 1507 C CA . LYS A 1 202 ? 13.940 66.968 -10.624 1.00 18.60 203 LYS A CA 1
ATOM 1508 C C . LYS A 1 202 ? 13.650 68.176 -9.737 1.00 18.68 203 LYS A C 1
ATOM 1509 O O . LYS A 1 202 ? 14.544 68.683 -9.060 1.00 18.57 203 LYS A O 1
ATOM 1515 N N . LYS A 1 203 ? 12.460 68.750 -9.870 1.00 18.98 204 LYS A N 1
ATOM 1516 C CA . LYS A 1 203 ? 12.137 69.982 -9.150 1.00 19.33 204 LYS A CA 1
ATOM 1517 C C . LYS A 1 203 ? 11.801 69.719 -7.681 1.00 18.23 204 LYS A C 1
ATOM 1518 O O . LYS A 1 203 ? 11.204 68.690 -7.361 1.00 17.63 204 LYS A O 1
ATOM 1524 N N . PRO A 1 204 ? 12.022 70.727 -6.820 1.00 17.75 205 PRO A N 1
ATOM 1525 C CA . PRO A 1 204 ? 11.814 70.527 -5.386 1.00 17.45 205 PRO A CA 1
ATOM 1526 C C . PRO A 1 204 ? 10.350 70.569 -4.933 1.00 16.84 205 PRO A C 1
ATOM 1527 O O . PRO A 1 204 ? 9.497 71.172 -5.590 1.00 16.72 205 PRO A O 1
ATOM 1531 N N . PHE A 1 205 ? 10.051 69.818 -3.880 1.00 16.21 206 PHE A N 1
ATOM 1532 C CA . PHE A 1 205 ? 8.774 69.947 -3.192 1.00 16.70 206 PHE A CA 1
ATOM 1533 C C . PHE A 1 205 ? 8.758 71.244 -2.378 1.00 16.51 206 PHE A C 1
ATOM 1534 O O . PHE A 1 205 ? 9.800 71.834 -2.124 1.00 16.46 206 PHE A O 1
ATOM 1542 N N . ALA A 1 206 ? 7.567 71.673 -1.957 1.00 16.43 207 ALA A N 1
ATOM 1543 C CA . ALA A 1 206 ? 7.420 72.921 -1.190 1.00 16.82 207 ALA A CA 1
ATOM 1544 C C . ALA A 1 206 ? 7.785 72.706 0.285 1.00 16.68 207 ALA A C 1
ATOM 1545 O O . ALA A 1 206 ? 7.645 71.598 0.809 1.00 16.07 207 ALA A O 1
ATOM 1547 N N . MET A 1 207 ? 8.174 73.786 0.966 1.00 17.65 208 MET A N 1
ATOM 1548 C CA . MET A 1 207 ? 8.708 73.677 2.327 1.00 18.46 208 MET A CA 1
ATOM 1549 C C . MET A 1 207 ? 7.737 73.020 3.312 1.00 18.02 208 MET A C 1
ATOM 1550 O O . MET A 1 207 ? 8.127 72.113 4.030 1.00 16.57 208 MET A O 1
ATOM 1555 N N . GLN A 1 208 ? 6.504 73.504 3.407 1.00 18.25 209 GLN A N 1
ATOM 1556 C CA . GLN A 1 208 ? 5.578 72.920 4.379 1.00 18.90 209 GLN A CA 1
ATOM 1557 C C . GLN A 1 208 ? 5.260 71.448 4.084 1.00 18.66 209 GLN A C 1
ATOM 1558 O O . GLN A 1 208 ? 5.250 70.622 5.011 1.00 18.18 209 GLN A O 1
ATOM 1564 N N . GLU A 1 209 ? 5.104 71.102 2.803 1.00 18.59 210 GLU A N 1
ATOM 1565 C CA . GLU A 1 209 ? 4.901 69.704 2.409 1.00 19.25 210 GLU A CA 1
ATOM 1566 C C . GLU A 1 209 ? 6.052 68.853 2.952 1.00 17.87 210 GLU A C 1
ATOM 1567 O O . GLU A 1 209 ? 5.833 67.746 3.447 1.00 16.39 210 GLU A O 1
ATOM 1573 N N . VAL A 1 210 ? 7.284 69.319 2.727 1.00 16.94 211 VAL A N 1
ATOM 1574 C CA . VAL A 1 210 ? 8.473 68.549 3.104 1.00 16.91 211 VAL A CA 1
ATOM 1575 C C . VAL A 1 210 ? 8.560 68.319 4.617 1.00 16.64 211 VAL A C 1
ATOM 1576 O O . VAL A 1 210 ? 8.645 67.172 5.069 1.00 15.64 211 VAL A O 1
ATOM 1580 N N . ILE A 1 211 ? 8.334 69.376 5.387 1.00 17.00 212 ILE A N 1
ATOM 1581 C CA . ILE A 1 211 ? 8.369 69.274 6.847 1.00 17.17 212 ILE A CA 1
ATOM 1582 C C . ILE A 1 211 ? 7.252 68.376 7.394 1.00 17.09 212 ILE A C 1
ATOM 1583 O O . ILE A 1 211 ? 7.518 67.432 8.143 1.00 17.22 212 ILE A O 1
ATOM 1588 N N . ARG A 1 212 ? 6.038 68.556 6.882 1.00 16.92 213 ARG A N 1
ATOM 1589 C CA . ARG A 1 212 ? 4.894 67.809 7.401 1.00 17.10 213 ARG A CA 1
ATOM 1590 C C . ARG A 1 212 ? 4.825 66.363 6.893 1.00 16.29 213 ARG A C 1
ATOM 1591 O O . ARG A 1 212 ? 4.157 65.535 7.497 1.00 16.62 213 ARG A O 1
ATOM 1599 N N . SER A 1 213 ? 5.501 66.055 5.782 1.00 15.76 214 SER A N 1
ATOM 1600 C CA . SER A 1 213 ? 5.539 64.673 5.248 1.00 15.65 214 SER A CA 1
ATOM 1601 C C . SER A 1 213 ? 6.351 63.691 6.098 1.00 14.90 214 SER A C 1
ATOM 1602 O O . SER A 1 213 ? 6.222 62.470 5.939 1.00 14.00 214 SER A O 1
ATOM 1605 N N . GLY A 1 214 ? 7.307 64.226 6.850 1.00 14.58 215 GLY A N 1
ATOM 1606 C CA . GLY A 1 214 ? 8.261 63.410 7.592 1.00 14.49 215 GLY A CA 1
ATOM 1607 C C . GLY A 1 214 ? 9.172 62.568 6.711 1.00 14.24 215 GLY A C 1
ATOM 1608 O O . GLY A 1 214 ? 9.644 61.515 7.145 1.00 13.54 215 GLY A O 1
ATOM 1609 N N . ILE A 1 215 ? 9.517 63.056 5.522 1.00 13.96 216 ILE A N 1
ATOM 1610 C CA . ILE A 1 215 ? 10.338 62.234 4.632 1.00 14.28 216 ILE A CA 1
ATOM 1611 C C . ILE A 1 215 ? 11.781 62.112 5.116 1.00 13.85 216 ILE A C 1
ATOM 1612 O O . ILE A 1 215 ? 12.505 61.262 4.626 1.00 13.30 216 ILE A O 1
ATOM 1617 N N . GLY A 1 216 ? 12.161 62.914 6.110 1.00 13.76 217 GLY A N 1
ATOM 1618 C CA . GLY A 1 216 ? 13.479 62.805 6.725 1.00 14.03 217 GLY A CA 1
ATOM 1619 C C . GLY A 1 216 ? 13.528 61.986 8.004 1.00 13.99 217 GLY A C 1
ATOM 1620 O O . GLY A 1 216 ? 14.573 61.912 8.633 1.00 13.26 217 GLY A O 1
ATOM 1621 N N . ARG A 1 217 ? 12.449 61.275 8.338 1.00 13.79 218 ARG A N 1
ATOM 1622 C CA . ARG A 1 217 ? 12.365 60.590 9.629 1.00 14.09 218 ARG A CA 1
ATOM 1623 C C . ARG A 1 217 ? 13.379 59.455 9.795 1.00 13.92 218 ARG A C 1
ATOM 1624 O O . ARG A 1 217 ? 13.689 59.060 10.927 1.00 14.98 218 ARG A O 1
ATOM 1632 N N . ASN A 1 218 ? 13.908 58.930 8.687 1.00 13.40 219 ASN A N 1
ATOM 1633 C CA . ASN A 1 218 ? 14.866 57.823 8.767 1.00 13.61 219 ASN A CA 1
ATOM 1634 C C . ASN A 1 218 ? 16.314 58.238 8.487 1.00 13.34 219 ASN A C 1
ATOM 1635 O O . ASN A 1 218 ? 17.202 57.380 8.515 1.00 12.65 219 ASN A O 1
ATOM 1640 N N . PHE A 1 219 ? 16.581 59.529 8.263 1.00 13.14 220 PHE A N 1
ATOM 1641 C CA . PHE A 1 219 ? 17.946 59.944 7.883 1.00 13.00 220 PHE A CA 1
ATOM 1642 C C . PHE A 1 219 ? 18.958 59.629 8.967 1.00 12.78 220 PHE A C 1
ATOM 1643 O O . PHE A 1 219 ? 20.096 59.269 8.657 1.00 13.22 220 PHE A O 1
ATOM 1651 N N . SER A 1 220 ? 18.554 59.767 10.230 1.00 13.28 221 SER A N 1
ATOM 1652 C CA . SER A 1 220 ? 19.488 59.507 11.326 1.00 13.28 221 SER A CA 1
ATOM 1653 C C . SER A 1 220 ? 19.967 58.057 11.409 1.00 13.25 221 SER A C 1
ATOM 1654 O O . SER A 1 220 ? 20.953 57.782 12.084 1.00 13.18 221 SER A O 1
ATOM 1657 N N . PHE A 1 221 ? 19.296 57.134 10.718 1.00 13.37 222 PHE A N 1
ATOM 1658 C CA . PHE A 1 221 ? 19.783 55.745 10.646 1.00 13.19 222 PHE A CA 1
ATOM 1659 C C . PHE A 1 221 ? 21.225 55.689 10.143 1.00 13.19 222 PHE A C 1
ATOM 1660 O O . PHE A 1 221 ? 22.018 54.855 10.615 1.00 13.09 222 PHE A O 1
ATOM 1668 N N . ASP A 1 222 ? 21.543 56.578 9.195 1.00 13.25 223 ASP A N 1
ATOM 1669 C CA . ASP A 1 222 ? 22.878 56.657 8.571 1.00 13.00 223 ASP A CA 1
ATOM 1670 C C . ASP A 1 222 ? 23.968 56.845 9.648 1.00 12.53 223 ASP A C 1
ATOM 1671 O O . ASP A 1 222 ? 25.161 56.597 9.390 1.00 12.88 223 ASP A O 1
ATOM 1676 N N . PHE A 1 223 ? 23.592 57.436 10.787 1.00 12.21 224 PHE A N 1
ATOM 1677 C CA . PHE A 1 223 ? 24.568 57.833 11.825 1.00 12.19 224 PHE A CA 1
ATOM 1678 C C . PHE A 1 223 ? 24.737 56.790 12.935 1.00 12.10 224 PHE A C 1
ATOM 1679 O O . PHE A 1 223 ? 25.539 56.980 13.847 1.00 11.58 224 PHE A O 1
ATOM 1687 N N . GLY A 1 224 ? 23.911 55.757 12.964 1.00 12.19 225 GLY A N 1
ATOM 1688 C CA . GLY A 1 224 ? 24.024 54.778 14.038 1.00 12.26 225 GLY A CA 1
ATOM 1689 C C . GLY A 1 224 ? 25.445 54.282 14.152 1.00 12.32 225 GLY A C 1
ATOM 1690 O O . GLY A 1 224 ? 26.076 53.957 13.165 1.00 12.23 225 GLY A O 1
ATOM 1691 N N . TYR A 1 225 ? 25.934 54.148 15.377 1.00 12.44 226 TYR A N 1
ATOM 1692 C CA . TYR A 1 225 ? 27.311 53.717 15.547 1.00 12.23 226 TYR A CA 1
ATOM 1693 C C . TYR A 1 225 ? 27.548 52.382 14.836 1.00 12.04 226 TYR A C 1
ATOM 1694 O O . TYR A 1 225 ? 28.568 52.202 14.187 1.00 11.85 226 TYR A O 1
ATOM 1703 N N . ASP A 1 226 ? 26.576 51.468 14.924 1.00 11.93 227 ASP A N 1
ATOM 1704 C CA A ASP A 1 226 ? 26.717 50.114 14.371 0.50 12.26 227 ASP A CA 1
ATOM 1705 C CA B ASP A 1 226 ? 26.725 50.122 14.378 0.50 12.44 227 ASP A CA 1
ATOM 1706 C C . ASP A 1 226 ? 26.101 49.965 12.984 1.00 12.14 227 ASP A C 1
ATOM 1707 O O . ASP A 1 226 ? 26.018 48.856 12.468 1.00 12.42 227 ASP A O 1
ATOM 1716 N N . GLN A 1 227 ? 25.689 51.077 12.375 1.00 11.89 228 GLN A N 1
ATOM 1717 C CA . GLN A 1 227 ? 25.023 51.050 11.056 1.00 12.11 228 GLN A CA 1
ATOM 1718 C C . GLN A 1 227 ? 25.666 51.986 10.012 1.00 11.89 228 GLN A C 1
ATOM 1719 O O . GLN A 1 227 ? 25.410 51.834 8.810 1.00 12.04 228 GLN A O 1
ATOM 1725 N N . ALA A 1 228 ? 26.445 52.971 10.449 1.00 11.64 229 ALA A N 1
ATOM 1726 C CA . ALA A 1 228 ? 27.051 53.926 9.508 1.00 11.20 229 ALA A CA 1
ATOM 1727 C C . ALA A 1 228 ? 27.995 53.230 8.531 1.00 11.25 229 ALA A C 1
ATOM 1728 O O . ALA A 1 228 ? 28.740 52.337 8.899 1.00 11.19 229 ALA A O 1
ATOM 1730 N N . MET A 1 229 ? 27.953 53.642 7.271 1.00 10.92 230 MET A N 1
ATOM 1731 C CA . MET A 1 229 ? 28.905 53.143 6.290 1.00 11.18 230 MET A CA 1
ATOM 1732 C C . MET A 1 229 ? 30.317 53.541 6.708 1.00 11.41 230 MET A C 1
ATOM 1733 O O . MET A 1 229 ? 30.505 54.609 7.290 1.00 11.58 230 MET A O 1
ATOM 1738 N N . MET A 1 230 ? 31.322 52.717 6.425 1.00 11.45 231 MET A N 1
ATOM 1739 C CA . MET A 1 230 ? 31.209 51.497 5.633 1.00 11.98 231 MET A CA 1
ATOM 1740 C C . MET A 1 230 ? 30.802 50.280 6.472 1.00 11.80 231 MET A C 1
ATOM 1741 O O . MET A 1 230 ? 31.288 50.098 7.592 1.00 12.30 231 MET A O 1
ATOM 1746 N N . MET A 1 231 ? 29.947 49.444 5.886 1.00 11.17 232 MET A N 1
ATOM 1747 C CA . MET A 1 231 ? 29.456 48.205 6.482 1.00 11.12 232 MET A CA 1
ATOM 1748 C C . MET A 1 231 ? 29.890 47.045 5.585 1.00 11.50 232 MET A C 1
ATOM 1749 O O . MET A 1 231 ? 30.085 47.231 4.371 1.00 11.25 232 MET A O 1
ATOM 1754 N N . PHE A 1 232 ? 29.954 45.841 6.158 1.00 11.48 233 PHE A N 1
ATOM 1755 C CA . PHE A 1 232 ? 30.469 44.662 5.446 1.00 11.17 233 PHE A CA 1
ATOM 1756 C C . PHE A 1 232 ? 29.683 43.393 5.709 1.00 11.00 233 PHE A C 1
ATOM 1757 O O . PHE A 1 232 ? 28.843 43.328 6.625 1.00 11.13 233 PHE A O 1
ATOM 1765 N N . THR A 1 233 ? 29.922 42.389 4.863 1.00 10.53 234 THR A N 1
ATOM 1766 C CA . THR A 1 233 ? 29.212 41.116 4.977 1.00 11.24 234 THR A CA 1
ATOM 1767 C C . THR A 1 233 ? 30.028 40.030 4.264 1.00 11.50 234 THR A C 1
ATOM 1768 O O . THR A 1 233 ? 30.724 40.330 3.286 1.00 12.21 234 THR A O 1
ATOM 1772 N N . PRO A 1 234 ? 29.956 38.767 4.730 1.00 11.98 235 PRO A N 1
ATOM 1773 C CA . PRO A 1 234 ? 30.736 37.728 4.050 1.00 12.23 235 PRO A CA 1
ATOM 1774 C C . PRO A 1 234 ? 30.203 37.368 2.664 1.00 12.64 235 PRO A C 1
ATOM 1775 O O . PRO A 1 234 ? 28.992 37.278 2.453 1.00 12.16 235 PRO A O 1
ATOM 1779 N N . VAL A 1 235 ? 31.110 37.240 1.705 1.00 12.50 236 VAL A N 1
ATOM 1780 C CA . VAL A 1 235 ? 30.754 36.760 0.382 1.00 13.14 236 VAL A CA 1
ATOM 1781 C C . VAL A 1 235 ? 30.108 35.373 0.497 1.00 13.26 236 VAL A C 1
ATOM 1782 O O . VAL A 1 235 ? 30.661 34.472 1.113 1.00 13.18 236 VAL A O 1
ATOM 1786 N N . GLY A 1 236 ? 28.919 35.215 -0.070 1.00 13.21 237 GLY A N 1
ATOM 1787 C CA . GLY A 1 236 ? 28.244 33.925 -0.079 1.00 13.19 237 GLY A CA 1
ATOM 1788 C C . GLY A 1 236 ? 27.379 33.604 1.119 1.00 13.25 237 GLY A C 1
ATOM 1789 O O . GLY A 1 236 ? 26.767 32.534 1.158 1.00 14.02 237 GLY A O 1
ATOM 1790 N N . GLY A 1 237 ? 27.281 34.522 2.080 1.00 12.42 238 GLY A N 1
ATOM 1791 C CA . GLY A 1 237 ? 26.368 34.334 3.214 1.00 12.66 238 GLY A CA 1
ATOM 1792 C C . GLY A 1 237 ? 27.052 34.491 4.559 1.00 11.73 238 GLY A C 1
ATOM 1793 O O . GLY A 1 237 ? 28.224 34.120 4.727 1.00 11.72 238 GLY A O 1
ATOM 1794 N N . MET A 1 238 ? 26.315 35.009 5.533 1.00 12.13 239 MET A N 1
ATOM 1795 C CA . MET A 1 238 ? 26.866 35.219 6.871 1.00 12.23 239 MET A CA 1
ATOM 1796 C C . MET A 1 238 ? 27.227 33.895 7.537 1.00 12.31 239 MET A C 1
ATOM 1797 O O . MET A 1 238 ? 28.143 33.851 8.367 1.00 11.66 239 MET A O 1
ATOM 1802 N N . ASP A 1 239 ? 26.550 32.816 7.149 1.00 12.75 240 ASP A N 1
ATOM 1803 C CA . ASP A 1 239 ? 26.779 31.502 7.769 1.00 13.31 240 ASP A CA 1
ATOM 1804 C C . ASP A 1 239 ? 28.159 30.933 7.441 1.00 13.75 240 ASP A C 1
ATOM 1805 O O . ASP A 1 239 ? 28.636 30.044 8.130 1.00 13.54 240 ASP A O 1
ATOM 1810 N N . ARG A 1 240 ? 28.856 31.546 6.488 1.00 13.98 241 ARG A N 1
ATOM 1811 C CA . ARG A 1 240 ? 30.203 31.107 6.135 1.00 14.64 241 ARG A CA 1
ATOM 1812 C C . ARG A 1 240 ? 31.190 31.239 7.299 1.00 14.08 241 ARG A C 1
ATOM 1813 O O . ARG A 1 240 ? 32.085 30.415 7.463 1.00 14.11 241 ARG A O 1
ATOM 1821 N N . ILE A 1 241 ? 30.961 32.216 8.170 1.00 13.53 242 ILE A N 1
ATOM 1822 C CA . ILE A 1 241 ? 31.789 32.359 9.366 1.00 13.47 242 ILE A CA 1
ATOM 1823 C C . ILE A 1 241 ? 31.677 31.106 10.231 1.00 13.47 242 ILE A C 1
ATOM 1824 O O . ILE A 1 241 ? 32.665 30.634 10.782 1.00 13.91 242 ILE A O 1
ATOM 1829 N N . TYR A 1 242 ? 30.456 30.598 10.382 1.00 13.13 243 TYR A N 1
ATOM 1830 C CA . TYR A 1 242 ? 30.191 29.527 11.319 1.00 12.96 243 TYR A CA 1
ATOM 1831 C C . TYR A 1 242 ? 30.445 28.140 10.755 1.00 13.24 243 TYR A C 1
ATOM 1832 O O . TYR A 1 242 ? 30.830 27.243 11.503 1.00 12.97 243 TYR A O 1
ATOM 1841 N N . TYR A 1 243 ? 30.330 27.977 9.443 1.00 13.24 244 TYR A N 1
ATOM 1842 C CA . TYR A 1 243 ? 30.887 26.781 8.802 1.00 13.61 244 TYR A CA 1
ATOM 1843 C C . TYR A 1 243 ? 32.417 26.752 8.922 1.00 13.79 244 TYR A C 1
ATOM 1844 O O . TYR A 1 243 ? 32.991 25.693 9.111 1.00 13.60 244 TYR A O 1
ATOM 1853 N N . ALA A 1 244 ? 33.069 27.911 8.846 1.00 13.42 245 ALA A N 1
ATOM 1854 C CA . ALA A 1 244 ? 34.523 27.998 9.052 1.00 14.06 245 ALA A CA 1
ATOM 1855 C C . ALA A 1 244 ? 34.919 27.671 10.493 1.00 14.00 245 ALA A C 1
ATOM 1856 O O . ALA A 1 244 ? 35.811 26.849 10.708 1.00 13.98 245 ALA A O 1
ATOM 1858 N N . PHE A 1 245 ? 34.163 28.175 11.473 1.00 14.26 246 PHE A N 1
ATOM 1859 C CA . PHE A 1 245 ? 34.389 27.756 12.870 1.00 14.54 246 PHE A CA 1
ATOM 1860 C C . PHE A 1 245 ? 34.210 26.236 12.992 1.00 15.09 246 PHE A C 1
ATOM 1861 O O . PHE A 1 245 ? 35.026 25.574 13.631 1.00 15.16 246 PHE A O 1
ATOM 1869 N N . GLN A 1 246 ? 33.120 25.708 12.427 1.00 15.33 247 GLN A N 1
ATOM 1870 C CA . GLN A 1 246 ? 32.823 24.267 12.464 1.00 15.85 247 GLN A CA 1
ATOM 1871 C C . GLN A 1 246 ? 34.020 23.469 11.968 1.00 16.24 247 GLN A C 1
ATOM 1872 O O . GLN A 1 246 ? 34.458 22.509 12.609 1.00 15.96 247 GLN A O 1
ATOM 1878 N N . ASP A 1 247 ? 34.553 23.877 10.825 1.00 16.24 248 ASP A N 1
ATOM 1879 C CA . ASP A 1 247 ? 35.673 23.159 10.218 1.00 17.04 248 ASP A CA 1
ATOM 1880 C C . ASP A 1 247 ? 36.936 23.191 11.063 1.00 16.73 248 ASP A C 1
ATOM 1881 O O . ASP A 1 247 ? 37.680 22.207 11.105 1.00 16.62 248 ASP A O 1
ATOM 1886 N N . ARG A 1 248 ? 37.212 24.327 11.701 1.00 16.49 249 ARG A N 1
ATOM 1887 C CA . ARG A 1 248 ? 38.388 24.446 12.573 1.00 16.56 249 ARG A CA 1
ATOM 1888 C C . ARG A 1 248 ? 38.240 23.619 13.855 1.00 16.35 249 ARG A C 1
ATOM 1889 O O . ARG A 1 248 ? 39.204 23.000 14.324 1.00 16.64 249 ARG A O 1
ATOM 1897 N N . ILE A 1 249 ? 37.048 23.647 14.444 1.00 15.93 250 ILE A N 1
ATOM 1898 C CA . ILE A 1 249 ? 36.756 22.874 15.648 1.00 16.20 250 ILE A CA 1
ATOM 1899 C C . ILE A 1 249 ? 36.801 21.374 15.353 1.00 16.00 250 ILE A C 1
ATOM 1900 O O . ILE A 1 249 ? 37.277 20.586 16.175 1.00 16.08 250 ILE A O 1
ATOM 1905 N N . GLY A 1 250 ? 36.301 20.993 14.186 1.00 16.66 251 GLY A N 1
ATOM 1906 C CA . GLY A 1 250 ? 36.169 19.595 13.802 1.00 17.67 251 GLY A CA 1
ATOM 1907 C C . GLY A 1 250 ? 34.785 19.061 14.120 1.00 18.21 251 GLY A C 1
ATOM 1908 O O . GLY A 1 250 ? 34.342 19.127 15.267 1.00 18.19 251 GLY A O 1
ATOM 1909 N N . THR A 1 251 ? 34.113 18.483 13.126 1.00 19.39 252 THR A N 1
ATOM 1910 C CA . THR A 1 251 ? 32.805 17.854 13.352 1.00 20.28 252 THR A CA 1
ATOM 1911 C C . THR A 1 251 ? 32.832 16.688 14.348 1.00 20.96 252 THR A C 1
ATOM 1912 O O . THR A 1 251 ? 31.806 16.388 14.958 1.00 21.28 252 THR A O 1
ATOM 1916 N N . ASP A 1 252 ? 34.016 16.146 14.637 1.00 21.06 253 ASP A N 1
ATOM 1917 C CA . ASP A 1 252 ? 34.141 15.132 15.689 1.00 20.66 253 ASP A CA 1
ATOM 1918 C C . ASP A 1 252 ? 33.840 15.715 17.079 1.00 19.91 253 ASP A C 1
ATOM 1919 O O . ASP A 1 252 ? 33.618 14.957 18.032 1.00 20.59 253 ASP A O 1
ATOM 1924 N N . ASN A 1 253 ? 33.998 17.029 17.231 1.00 18.81 254 ASN A N 1
ATOM 1925 C CA . ASN A 1 253 ? 33.788 17.687 18.518 1.00 18.34 254 ASN A CA 1
ATOM 1926 C C . ASN A 1 253 ? 32.424 18.375 18.628 1.00 17.51 254 ASN A C 1
ATOM 1927 O O . ASN A 1 253 ? 32.197 19.159 19.544 1.00 16.47 254 ASN A O 1
ATOM 1932 N N . ILE A 1 254 ? 31.608 18.237 17.589 1.00 17.08 255 ILE A N 1
ATOM 1933 C CA . ILE A 1 254 ? 30.274 18.828 17.571 1.00 17.39 255 ILE A CA 1
ATOM 1934 C C . ILE A 1 254 ? 29.245 17.747 17.299 1.00 17.80 255 ILE A C 1
ATOM 1935 O O . ILE A 1 254 ? 29.443 16.921 16.400 1.00 18.77 255 ILE A O 1
ATOM 1940 N N . VAL A 1 255 ? 28.269 17.618 18.199 1.00 17.61 256 VAL A N 1
ATOM 1941 C CA . VAL A 1 255 ? 27.140 16.724 17.991 1.00 17.45 256 VAL A CA 1
ATOM 1942 C C . VAL A 1 255 ? 25.951 17.553 17.505 1.00 17.28 256 VAL A C 1
ATOM 1943 O O . VAL A 1 255 ? 25.455 18.423 18.234 1.00 16.74 256 VAL A O 1
ATOM 1947 N N . PHE A 1 256 ? 25.629 17.402 16.224 1.00 16.71 257 PHE A N 1
ATOM 1948 C CA . PHE A 1 256 ? 24.453 18.039 15.639 1.00 16.61 257 PHE A CA 1
ATOM 1949 C C . PHE A 1 256 ? 23.206 17.180 15.876 1.00 16.22 257 PHE A C 1
ATOM 1950 O O . PHE A 1 256 ? 23.303 15.989 16.191 1.00 16.16 257 PHE A O 1
ATOM 1958 N N . GLY A 1 257 ? 22.031 17.796 15.816 1.00 15.54 258 GLY A N 1
ATOM 1959 C CA . GLY A 1 257 ? 20.791 17.084 16.107 1.00 16.12 258 GLY A CA 1
ATOM 1960 C C . GLY A 1 257 ? 20.743 16.625 17.555 1.00 16.31 258 GLY A C 1
ATOM 1961 O O . GLY A 1 257 ? 20.068 15.643 17.879 1.00 16.83 258 GLY A O 1
ATOM 1962 N N . ALA A 1 258 ? 21.431 17.363 18.424 1.00 16.41 259 ALA A N 1
ATOM 1963 C CA . ALA A 1 258 ? 21.522 17.033 19.844 1.00 16.33 259 ALA A CA 1
ATOM 1964 C C . ALA A 1 258 ? 20.685 18.013 20.643 1.00 16.48 259 ALA A C 1
ATOM 1965 O O . ALA A 1 258 ? 21.106 19.138 20.866 1.00 15.87 259 ALA A O 1
ATOM 1967 N N . GLU A 1 259 ? 19.488 17.591 21.042 1.00 16.84 260 GLU A N 1
ATOM 1968 C CA . GLU A 1 259 ? 18.607 18.437 21.837 1.00 16.98 260 GLU A CA 1
ATOM 1969 C C . GLU A 1 259 ? 18.869 18.227 23.322 1.00 16.60 260 GLU A C 1
ATOM 1970 O O . GLU A 1 259 ? 18.533 17.177 23.890 1.00 15.41 260 GLU A O 1
ATOM 1976 N N . VAL A 1 260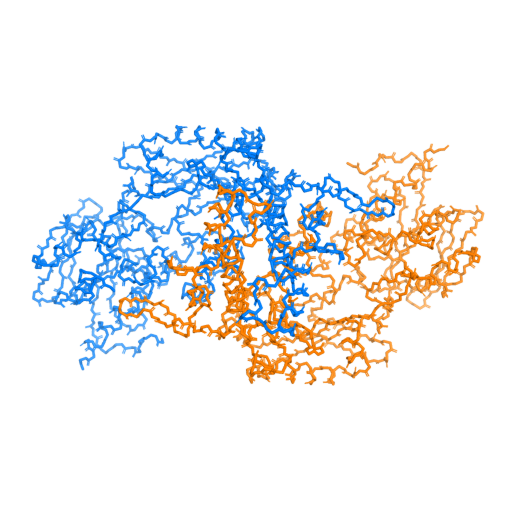 ? 19.408 19.261 23.954 1.00 16.01 261 VAL A N 1
ATOM 1977 C CA . VAL A 1 260 ? 19.710 19.209 25.368 1.00 16.05 261 VAL A CA 1
ATOM 1978 C C . VAL A 1 260 ? 18.403 19.260 26.144 1.00 16.19 261 VAL A C 1
ATOM 1979 O O . VAL A 1 260 ? 17.492 20.017 25.787 1.00 16.06 261 VAL A O 1
ATOM 1983 N N . THR A 1 261 ? 18.284 18.367 27.122 1.00 15.98 262 THR A N 1
ATOM 1984 C CA . THR A 1 261 ? 17.099 18.283 27.966 1.00 16.47 262 THR A CA 1
ATOM 1985 C C . THR A 1 261 ? 17.388 18.518 29.448 1.00 16.58 262 THR A C 1
ATOM 1986 O O . THR A 1 261 ? 16.458 18.743 30.219 1.00 15.90 262 THR A O 1
ATOM 1990 N N . SER A 1 262 ? 18.644 18.346 29.867 1.00 16.94 263 SER A N 1
ATOM 1991 C CA . SER A 1 262 ? 19.031 18.511 31.270 1.00 17.37 263 SER A CA 1
ATOM 1992 C C . SER A 1 262 ? 20.434 19.102 31.387 1.00 16.77 263 SER A C 1
ATOM 1993 O O . SER A 1 262 ? 21.307 18.779 30.594 1.00 16.11 263 SER A O 1
ATOM 1996 N N . MET A 1 263 ? 20.625 19.974 32.371 1.00 16.46 264 MET A N 1
ATOM 1997 C CA . MET A 1 263 ? 21.937 20.558 32.678 1.00 16.82 264 MET A CA 1
ATOM 1998 C C . MET A 1 263 ? 22.045 20.714 34.191 1.00 16.59 264 MET A C 1
ATOM 1999 O O . MET A 1 263 ? 21.306 21.504 34.785 1.00 16.00 264 MET A O 1
ATOM 2004 N N . LYS A 1 264 ? 22.975 19.985 34.813 1.00 16.99 265 LYS A N 1
ATOM 2005 C CA . LYS A 1 264 ? 23.098 20.009 36.267 1.00 17.26 265 LYS A CA 1
ATOM 2006 C C . LYS A 1 264 ? 24.539 20.070 36.714 1.00 16.78 265 LYS A C 1
ATOM 2007 O O . LYS A 1 264 ? 25.387 19.353 36.196 1.00 16.32 265 LYS A O 1
ATOM 2013 N N . ASN A 1 265 ? 24.801 20.922 37.691 1.00 16.39 266 ASN A N 1
ATOM 2014 C CA . ASN A 1 265 ? 26.048 20.856 38.441 1.00 16.80 266 ASN A CA 1
ATOM 2015 C C . ASN A 1 265 ? 26.118 19.528 39.183 1.00 17.07 266 ASN A C 1
ATOM 2016 O O . ASN A 1 265 ? 25.141 19.125 39.809 1.00 17.35 266 ASN A O 1
ATOM 2021 N N . VAL A 1 266 ? 27.254 18.841 39.068 1.00 17.03 267 VAL A N 1
ATOM 2022 C CA . VAL A 1 266 ? 27.499 17.587 39.777 1.00 17.18 267 VAL A CA 1
ATOM 2023 C C . VAL A 1 266 ? 28.897 17.638 40.412 1.00 17.20 267 VAL A C 1
ATOM 2024 O O . VAL A 1 266 ? 29.694 18.523 40.116 1.00 16.78 267 VAL A O 1
ATOM 2028 N N . SER A 1 267 ? 29.219 16.649 41.237 1.00 17.27 268 SER A N 1
ATOM 2029 C CA . SER A 1 267 ? 30.514 16.641 41.934 1.00 18.12 268 SER A CA 1
ATOM 2030 C C . SER A 1 267 ? 31.702 16.913 41.017 1.00 18.60 268 SER A C 1
ATOM 2031 O O . SER A 1 267 ? 32.555 17.759 41.315 1.00 18.30 268 SER A O 1
ATOM 2034 N N . GLU A 1 268 ? 31.747 16.189 39.904 1.00 19.78 269 GLU A N 1
ATOM 2035 C CA . GLU A 1 268 ? 32.901 16.240 39.001 1.00 20.00 269 GLU A CA 1
ATOM 2036 C C . GLU A 1 268 ? 32.820 17.343 37.919 1.00 19.63 269 GLU A C 1
ATOM 2037 O O . GLU A 1 268 ? 33.771 17.536 37.151 1.00 20.48 269 GLU A O 1
ATOM 2043 N N . GLY A 1 269 ? 31.772 18.160 37.963 1.00 18.43 270 GLY A N 1
ATOM 2044 C CA . GLY A 1 269 ? 31.653 19.286 37.032 1.00 18.15 270 GLY A CA 1
ATOM 2045 C C . GLY A 1 269 ? 30.213 19.561 36.644 1.00 17.23 270 GLY A C 1
ATOM 2046 O O . GLY A 1 269 ? 29.397 19.912 37.489 1.00 16.66 270 GLY A O 1
ATOM 2047 N N . VAL A 1 270 ? 29.874 19.279 35.387 1.00 16.67 271 VAL A N 1
ATOM 2048 C CA . VAL A 1 270 ? 28.522 19.491 34.875 1.00 16.32 271 VAL A CA 1
ATOM 2049 C C . VAL A 1 270 ? 28.122 18.336 33.983 1.00 15.99 271 VAL A C 1
ATOM 2050 O O . VAL A 1 270 ? 28.915 17.890 33.154 1.00 16.13 271 VAL A O 1
ATOM 2054 N N . THR A 1 271 ? 26.951 17.761 34.253 1.00 15.72 272 THR A N 1
ATOM 2055 C CA . THR A 1 271 ? 26.399 16.681 33.439 1.00 15.83 272 THR A CA 1
ATOM 2056 C C . THR A 1 271 ? 25.211 17.186 32.634 1.00 15.74 272 THR A C 1
ATOM 2057 O O . THR A 1 271 ? 24.339 17.895 33.166 1.00 15.83 272 THR A O 1
ATOM 2061 N N . VAL A 1 272 ? 25.277 16.946 31.327 1.00 15.79 273 VAL A N 1
ATOM 2062 C CA . VAL A 1 272 ? 24.278 17.427 30.381 1.00 15.94 273 VAL A CA 1
ATOM 2063 C C . VAL A 1 272 ? 23.691 16.233 29.673 1.00 16.19 273 VAL A C 1
ATOM 2064 O O . VAL A 1 272 ? 24.418 15.399 29.152 1.00 15.84 273 VAL A O 1
ATOM 2068 N N . GLU A 1 273 ? 22.371 16.095 29.760 1.00 16.65 274 GLU A N 1
ATOM 2069 C CA . GLU A 1 273 ? 21.657 15.029 29.079 1.00 17.12 274 GLU A CA 1
ATOM 2070 C C . GLU A 1 273 ? 21.038 15.608 27.815 1.00 16.86 274 GLU A C 1
ATOM 2071 O O . GLU A 1 273 ? 20.582 16.756 27.800 1.00 16.35 274 GLU A O 1
ATOM 2077 N N . TYR A 1 274 ? 21.047 14.812 26.757 1.00 16.89 275 TYR A N 1
ATOM 2078 C CA . TYR A 1 274 ? 20.551 15.253 25.464 1.00 17.43 275 TYR A CA 1
ATOM 2079 C C . TYR A 1 274 ? 20.102 14.068 24.635 1.00 17.49 275 TYR A C 1
ATOM 2080 O O . TYR A 1 274 ? 20.422 12.926 24.968 1.00 16.89 275 TYR A O 1
ATOM 2089 N N . THR A 1 275 ? 19.167 14.329 23.726 1.00 17.77 276 THR A N 1
ATOM 2090 C CA . THR A 1 275 ? 18.671 13.324 22.801 1.00 18.30 276 THR A CA 1
ATOM 2091 C C . THR A 1 275 ? 19.321 13.547 21.446 1.00 18.30 276 THR A C 1
ATOM 2092 O O . THR A 1 275 ? 19.305 14.656 20.922 1.00 17.81 276 THR A O 1
ATOM 2096 N N . ALA A 1 276 ? 19.899 12.491 20.893 1.00 18.61 277 ALA A N 1
ATOM 2097 C CA . ALA A 1 276 ? 20.503 12.546 19.570 1.00 19.55 277 ALA A CA 1
ATOM 2098 C C . ALA A 1 276 ? 20.367 11.172 18.949 1.00 20.27 277 ALA A C 1
ATOM 2099 O O . ALA A 1 276 ? 20.496 10.163 19.645 1.00 19.96 277 ALA A O 1
ATOM 2101 N N . GLY A 1 277 ? 19.965 11.126 17.684 1.00 21.19 278 GLY A N 1
ATOM 2102 C CA . GLY A 1 277 ? 19.725 9.846 17.016 1.00 22.11 278 GLY A CA 1
ATOM 2103 C C . GLY A 1 277 ? 18.614 9.027 17.652 1.00 22.86 278 GLY A C 1
ATOM 2104 O O . GLY A 1 277 ? 18.659 7.792 17.638 1.00 24.41 278 GLY A O 1
ATOM 2105 N N . GLY A 1 278 ? 17.689 9.716 18.319 1.00 22.99 279 GLY A N 1
ATOM 2106 C CA . GLY A 1 278 ? 16.577 9.072 19.019 1.00 23.03 279 GLY A CA 1
ATOM 2107 C C . GLY A 1 278 ? 16.905 8.596 20.425 1.00 23.32 279 GLY A C 1
ATOM 2108 O O . GLY A 1 278 ? 15.990 8.447 21.238 1.00 24.13 279 GLY A O 1
ATOM 2109 N N . SER A 1 279 ? 18.192 8.636 20.776 1.00 23.08 280 SER A N 1
ATOM 2110 C CA . SER A 1 279 ? 18.709 8.028 22.004 1.00 22.94 280 SER A CA 1
ATOM 2111 C C . SER A 1 279 ? 18.967 9.086 23.064 1.00 22.10 280 SER A C 1
ATOM 2112 O O . SER A 1 279 ? 19.605 10.091 22.785 1.00 21.50 280 SER A O 1
ATOM 2115 N N . LYS A 1 280 ? 18.697 8.721 24.312 1.00 21.08 281 LYS A N 1
ATOM 2116 C CA . LYS A 1 280 ? 19.069 9.520 25.477 1.00 21.20 281 LYS A CA 1
ATOM 2117 C C . LYS A 1 280 ? 20.560 9.351 25.770 1.00 20.55 281 LYS A C 1
ATOM 2118 O O . LYS A 1 280 ? 21.024 8.238 26.049 1.00 20.01 281 LYS A O 1
ATOM 2124 N N . LYS A 1 281 ? 21.306 10.453 25.716 1.00 20.25 282 LYS A N 1
ATOM 2125 C CA . LYS A 1 281 ? 22.743 10.443 25.964 1.00 20.54 282 LYS A CA 1
ATOM 2126 C C . LYS A 1 281 ? 23.095 11.397 27.093 1.00 19.51 282 LYS A C 1
ATOM 2127 O O . LYS A 1 281 ? 22.231 12.116 27.589 1.00 18.62 282 LYS A O 1
ATOM 2133 N N . SER A 1 282 ? 24.265 11.172 27.676 1.00 19.00 283 SER A N 1
ATOM 2134 C CA . SER A 1 282 ? 24.757 12.002 28.753 1.00 19.11 283 SER A CA 1
ATOM 2135 C C . SER A 1 282 ? 26.230 12.290 28.526 1.00 18.52 283 SER A C 1
ATOM 2136 O O . SER A 1 282 ? 26.964 11.440 28.040 1.00 18.74 283 SER A O 1
ATOM 2139 N N . ILE A 1 283 ? 26.645 13.508 28.846 1.00 18.47 284 ILE A N 1
ATOM 2140 C CA . ILE A 1 283 ? 28.055 13.871 28.828 1.00 17.95 284 ILE A CA 1
ATOM 2141 C C . ILE A 1 283 ? 28.374 14.676 30.087 1.00 17.50 284 ILE A C 1
ATOM 2142 O O . ILE A 1 283 ? 27.513 15.401 30.580 1.00 16.80 284 ILE A O 1
ATOM 2147 N N . THR A 1 284 ? 29.539 14.419 30.684 1.00 17.32 285 THR A N 1
ATOM 2148 C CA . THR A 1 284 ? 29.996 15.155 31.846 1.00 17.14 285 THR A CA 1
ATOM 2149 C C . THR A 1 284 ? 31.318 15.814 31.502 1.00 16.91 285 THR A C 1
ATOM 2150 O O . THR A 1 284 ? 32.106 15.251 30.760 1.00 17.32 285 THR A O 1
ATOM 2154 N N . ALA A 1 285 ? 31.458 17.077 31.875 1.00 16.23 286 ALA A N 1
ATOM 2155 C CA . ALA A 1 285 ? 32.706 17.813 31.658 1.00 16.32 286 ALA A CA 1
ATOM 2156 C C . ALA A 1 285 ? 33.023 18.666 32.876 1.00 16.30 286 ALA A C 1
ATOM 2157 O O . ALA A 1 285 ? 32.189 18.827 33.757 1.00 15.38 286 ALA A O 1
ATOM 2159 N N . ASP A 1 286 ? 34.254 19.165 32.956 1.00 15.96 287 ASP A N 1
ATOM 2160 C CA . ASP A 1 286 ? 34.694 19.944 34.117 1.00 16.46 287 ASP A CA 1
ATOM 2161 C C . ASP A 1 286 ? 33.911 21.240 34.255 1.00 16.69 287 ASP A C 1
ATOM 2162 O O . ASP A 1 286 ? 33.642 21.698 35.358 1.00 16.37 287 ASP A O 1
ATOM 2167 N N . TYR A 1 287 ? 33.605 21.855 33.114 1.00 16.86 288 TYR A N 1
ATOM 2168 C CA . TYR A 1 287 ? 32.848 23.097 33.066 1.00 17.12 288 TYR A CA 1
ATOM 2169 C C . TYR A 1 287 ? 31.790 23.005 31.979 1.00 16.54 288 TYR A C 1
ATOM 2170 O O . TYR A 1 287 ? 31.950 22.259 31.021 1.00 16.37 288 TYR A O 1
ATOM 2179 N N . ALA A 1 288 ? 30.788 23.868 32.056 1.00 16.29 289 ALA A N 1
ATOM 2180 C CA . ALA A 1 288 ? 29.814 24.022 30.972 1.00 15.96 289 ALA A CA 1
ATOM 2181 C C . ALA A 1 288 ? 29.690 25.491 30.592 1.00 15.75 289 ALA A C 1
ATOM 2182 O O . ALA A 1 288 ? 29.659 26.366 31.453 1.00 15.31 289 ALA A O 1
ATOM 2184 N N . ILE A 1 289 ? 29.540 25.737 29.289 1.00 15.00 290 ILE A N 1
ATOM 2185 C CA . ILE A 1 289 ? 29.150 27.060 28.777 1.00 14.57 290 ILE A CA 1
ATOM 2186 C C . ILE A 1 289 ? 27.796 26.952 28.080 1.00 14.26 290 ILE A C 1
ATOM 2187 O O . ILE A 1 289 ? 27.657 26.226 27.106 1.00 13.85 290 ILE A O 1
ATOM 2192 N N . CYS A 1 290 ? 26.764 27.508 28.714 1.00 14.08 291 CYS A N 1
ATOM 2193 C CA . CYS A 1 290 ? 25.400 27.432 28.206 1.00 14.18 291 CYS A CA 1
ATOM 2194 C C . CYS A 1 290 ? 25.024 28.668 27.386 1.00 14.05 291 CYS A C 1
ATOM 2195 O O . CYS A 1 290 ? 24.923 29.778 27.931 1.00 13.30 291 CYS A O 1
ATOM 2198 N N . THR A 1 291 ? 24.884 28.473 26.072 1.00 13.58 292 THR A N 1
ATOM 2199 C CA . THR A 1 291 ? 24.513 29.559 25.142 1.00 13.87 292 THR A CA 1
ATOM 2200 C C . THR A 1 291 ? 23.094 29.446 24.595 1.00 14.55 292 THR A C 1
ATOM 2201 O O . THR A 1 291 ? 22.702 30.220 23.738 1.00 14.56 292 THR A O 1
ATOM 2205 N N . ILE A 1 292 ? 22.318 28.520 25.134 1.00 14.43 293 ILE A N 1
ATOM 2206 C CA . ILE A 1 292 ? 20.906 28.397 24.794 1.00 14.97 293 ILE A CA 1
ATOM 2207 C C . ILE A 1 292 ? 20.156 29.691 25.180 1.00 15.00 293 ILE A C 1
ATOM 2208 O O . ILE A 1 292 ? 20.435 30.289 26.217 1.00 14.87 293 ILE A O 1
ATOM 2213 N N . PRO A 1 293 ? 19.257 30.183 24.306 1.00 15.31 294 PRO A N 1
ATOM 2214 C CA . PRO A 1 293 ? 18.598 31.447 24.625 1.00 15.55 294 PRO A CA 1
ATOM 2215 C C . PRO A 1 293 ? 17.889 31.425 25.995 1.00 15.42 294 PRO A C 1
ATOM 2216 O O . PRO A 1 293 ? 17.386 30.389 26.417 1.00 15.23 294 PRO A O 1
ATOM 2220 N N . PRO A 1 294 ? 18.003 32.516 26.749 1.00 15.48 295 PRO A N 1
ATOM 2221 C CA . PRO A 1 294 ? 17.650 32.460 28.173 1.00 15.98 295 PRO A CA 1
ATOM 2222 C C . PRO A 1 294 ? 16.227 31.995 28.478 1.00 16.80 295 PRO A C 1
ATOM 2223 O O . PRO A 1 294 ? 16.027 31.321 29.482 1.00 16.77 295 PRO A O 1
ATOM 2227 N N . HIS A 1 295 ? 15.260 32.357 27.628 1.00 16.82 296 HIS A N 1
ATOM 2228 C CA . HIS A 1 295 ? 13.869 31.913 27.791 1.00 17.46 296 HIS A CA 1
ATOM 2229 C C . HIS A 1 295 ? 13.672 30.411 27.568 1.00 17.75 296 HIS A C 1
ATOM 2230 O O . HIS A 1 295 ? 12.665 29.840 28.004 1.00 18.93 296 HIS A O 1
ATOM 2237 N N . LEU A 1 296 ? 14.649 29.759 26.941 1.00 18.21 297 LEU A N 1
ATOM 2238 C CA . LEU A 1 296 ? 14.590 28.325 26.692 1.00 18.30 297 LEU A CA 1
ATOM 2239 C C . LEU A 1 296 ? 15.332 27.517 27.762 1.00 18.54 297 LEU A C 1
ATOM 2240 O O . LEU A 1 296 ? 15.075 26.321 27.920 1.00 18.52 297 LEU A O 1
ATOM 2245 N N . VAL A 1 297 ? 16.184 28.181 28.543 1.00 18.29 298 VAL A N 1
ATOM 2246 C CA . VAL A 1 297 ? 16.972 27.487 29.572 1.00 18.61 298 VAL A CA 1
ATOM 2247 C C . VAL A 1 297 ? 16.071 26.946 30.683 1.00 18.84 298 VAL A C 1
ATOM 2248 O O . VAL A 1 297 ? 16.289 25.839 31.175 1.00 18.50 298 VAL A O 1
ATOM 2252 N N . GLY A 1 298 ? 15.050 27.711 31.067 1.00 19.61 299 GLY A N 1
ATOM 2253 C CA . GLY A 1 298 ? 14.099 27.270 32.102 1.00 20.21 299 GLY A CA 1
ATOM 2254 C C . GLY A 1 298 ? 13.390 25.953 31.816 1.00 20.82 299 GLY A C 1
ATOM 2255 O O . GLY A 1 298 ? 12.845 25.320 32.735 1.00 20.70 299 GLY A O 1
ATOM 2256 N N . ARG A 1 299 ? 13.187 25.657 30.534 1.00 21.12 300 ARG A N 1
ATOM 2257 C CA . ARG A 1 299 ? 12.545 24.410 30.124 1.00 21.92 300 ARG A CA 1
ATOM 2258 C C . ARG A 1 299 ? 13.375 23.156 30.412 1.00 21.67 300 ARG A C 1
ATOM 2259 O O . ARG A 1 299 ? 12.853 22.050 30.345 1.00 22.25 300 ARG A O 1
ATOM 2267 N N . LEU A 1 300 ? 14.691 23.313 30.488 1.00 21.35 301 LEU A N 1
ATOM 2268 C CA . LEU A 1 300 ? 15.575 22.200 30.807 1.00 21.20 301 LEU A CA 1
ATOM 2269 C C . LEU A 1 300 ? 15.351 21.728 32.239 1.00 20.93 301 LEU A C 1
ATOM 2270 O O . LEU A 1 300 ? 15.051 22.535 33.119 1.00 20.36 301 LEU A O 1
ATOM 2275 N N . GLN A 1 301 ? 15.547 20.436 32.473 1.00 20.99 302 GLN A N 1
ATOM 2276 C CA . GLN A 1 301 ? 15.759 19.971 33.835 1.00 21.38 302 GLN A CA 1
ATOM 2277 C C . GLN A 1 301 ? 17.083 20.564 34.307 1.00 20.62 302 GLN A C 1
ATOM 2278 O O . GLN A 1 301 ? 18.058 20.616 33.548 1.00 19.44 302 GLN A O 1
ATOM 2284 N N . ASN A 1 302 ? 17.111 21.056 35.535 1.00 19.79 303 ASN A N 1
ATOM 2285 C CA . ASN A 1 302 ? 18.288 21.730 36.042 1.00 19.95 303 ASN A CA 1
ATOM 2286 C C . ASN A 1 302 ? 18.301 21.765 37.558 1.00 19.71 303 ASN A C 1
ATOM 2287 O O . ASN A 1 302 ? 17.297 21.439 38.201 1.00 20.15 303 ASN A O 1
ATOM 2292 N N . ASN A 1 303 ? 19.438 22.162 38.122 1.00 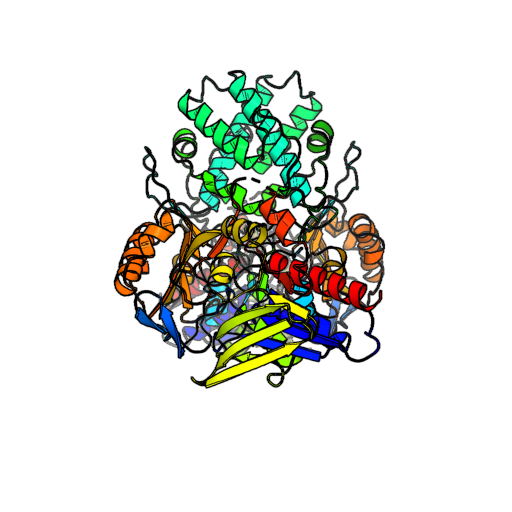19.54 304 ASN A N 1
ATOM 2293 C CA . ASN A 1 303 ? 19.535 22.433 39.548 1.00 19.56 304 ASN A CA 1
ATOM 2294 C C . ASN A 1 303 ? 20.058 23.840 39.822 1.00 19.35 304 ASN A C 1
ATOM 2295 O O . ASN A 1 303 ? 20.787 24.076 40.786 1.00 19.41 304 ASN A O 1
ATOM 2300 N N . LEU A 1 304 ? 19.653 24.782 38.966 1.00 19.14 305 LEU A N 1
ATOM 2301 C CA . LEU A 1 304 ? 19.998 26.185 39.140 1.00 19.17 305 LEU A CA 1
ATOM 2302 C C . LEU A 1 304 ? 19.230 26.792 40.326 1.00 19.56 305 LEU A C 1
ATOM 2303 O O . LEU A 1 304 ? 18.041 26.503 40.514 1.00 20.38 305 LEU A O 1
ATOM 2308 N N . PRO A 1 305 ? 19.863 27.728 41.051 1.00 20.01 306 PRO A N 1
ATOM 2309 C CA . PRO A 1 305 ? 19.145 28.344 42.168 1.00 20.18 306 PRO A CA 1
ATOM 2310 C C . PRO A 1 305 ? 17.981 29.218 41.699 1.00 20.56 306 PRO A C 1
ATOM 2311 O O . PRO A 1 305 ? 17.946 29.649 40.541 1.00 19.92 306 PRO A O 1
ATOM 2315 N N . GLY A 1 306 ? 16.978 29.378 42.556 1.00 20.72 307 GLY A N 1
ATOM 2316 C CA . GLY A 1 306 ? 15.769 30.108 42.195 1.00 20.74 307 GLY A CA 1
ATOM 2317 C C . GLY A 1 306 ? 16.022 31.513 41.682 1.00 20.71 307 GLY A C 1
ATOM 2318 O O . GLY A 1 306 ? 15.327 31.974 40.771 1.00 20.11 307 GLY A O 1
ATOM 2319 N N . ASP A 1 307 ? 17.016 32.192 42.243 1.00 21.00 308 ASP A N 1
ATOM 2320 C CA . ASP A 1 307 ? 17.297 33.573 41.835 1.00 21.09 308 ASP A CA 1
ATOM 2321 C C . ASP A 1 307 ? 17.941 33.652 40.439 1.00 20.64 308 ASP A C 1
ATOM 2322 O O . ASP A 1 307 ? 17.643 34.578 39.681 1.00 20.59 308 ASP A O 1
ATOM 2327 N N . VAL A 1 308 ? 18.584 32.563 40.019 1.00 20.23 309 VAL A N 1
ATOM 2328 C CA . VAL A 1 308 ? 19.131 32.463 38.659 1.00 19.71 309 VAL A CA 1
ATOM 2329 C C . VAL A 1 308 ? 18.012 32.178 37.653 1.00 19.41 309 VAL A C 1
ATOM 2330 O O . VAL A 1 308 ? 17.915 32.840 36.611 1.00 18.73 309 VAL A O 1
ATOM 2334 N N . LEU A 1 309 ? 17.090 31.300 38.027 1.00 19.17 310 LEU A N 1
ATOM 2335 C CA . LEU A 1 309 ? 15.910 31.022 37.199 1.00 19.62 310 LEU A CA 1
ATOM 2336 C C . LEU A 1 309 ? 15.030 32.265 37.008 1.00 19.87 310 LEU A C 1
ATOM 2337 O O . LEU A 1 309 ? 14.561 32.547 35.901 1.00 19.75 310 LEU A O 1
ATOM 2342 N N . THR A 1 310 ? 14.894 33.063 38.062 1.00 20.02 311 THR A N 1
ATOM 2343 C CA . THR A 1 310 ? 14.163 34.326 37.963 1.00 19.80 311 THR A CA 1
ATOM 2344 C C . THR A 1 310 ? 14.884 35.332 37.062 1.00 19.57 311 THR A C 1
ATOM 2345 O O . THR A 1 310 ? 14.265 35.961 36.203 1.00 18.88 311 THR A O 1
ATOM 2349 N N . ALA A 1 311 ? 16.198 35.426 37.208 1.00 18.90 312 ALA A N 1
ATOM 2350 C CA . ALA A 1 311 ? 16.999 36.337 36.375 1.00 18.65 312 ALA A CA 1
ATOM 2351 C C . ALA A 1 311 ? 16.899 36.017 34.876 1.00 18.27 312 ALA A C 1
ATOM 2352 O O . ALA A 1 311 ? 16.747 36.921 34.050 1.00 17.51 312 ALA A O 1
ATOM 2354 N N . LEU A 1 312 ? 16.855 34.734 34.543 1.00 18.11 313 LEU A N 1
ATOM 2355 C CA . LEU A 1 312 ? 16.728 34.298 33.151 1.00 17.91 313 LEU A CA 1
ATOM 2356 C C . LEU A 1 312 ? 15.424 34.739 32.512 1.00 18.26 313 LEU A C 1
ATOM 2357 O O . LEU A 1 312 ? 15.375 34.972 31.313 1.00 17.51 313 LEU A O 1
ATOM 2362 N N . LYS A 1 313 ? 14.373 34.857 33.316 1.00 18.13 314 LYS A N 1
ATOM 2363 C CA . LYS A 1 313 ? 13.063 35.289 32.816 1.00 18.65 314 LYS A CA 1
ATOM 2364 C C . LYS A 1 313 ? 12.986 36.777 32.452 1.00 18.04 314 LYS A C 1
ATOM 2365 O O . LYS A 1 313 ? 11.988 37.225 31.875 1.00 17.57 314 LYS A O 1
ATOM 2371 N N . ALA A 1 314 ? 13.916 37.573 32.970 1.00 16.97 315 ALA A N 1
ATOM 2372 C CA . ALA A 1 314 ? 13.929 39.011 32.708 1.00 17.38 315 ALA A CA 1
ATOM 2373 C C . ALA A 1 314 ? 14.337 39.355 31.268 1.00 16.80 315 ALA A C 1
ATOM 2374 O O . ALA A 1 314 ? 14.167 40.500 30.854 1.00 15.95 315 ALA A O 1
ATOM 2376 N N . ALA A 1 315 ? 15.028 38.430 30.599 1.00 16.54 316 ALA A N 1
ATOM 2377 C CA . ALA A 1 315 ? 15.443 38.618 29.213 1.00 16.57 316 ALA A CA 1
ATOM 2378 C C . ALA A 1 315 ? 14.272 38.280 28.301 1.00 16.09 316 ALA A C 1
ATOM 2379 O O . ALA A 1 315 ? 14.115 37.136 27.888 1.00 15.97 316 ALA A O 1
ATOM 2381 N N . LYS A 1 316 ? 13.439 39.271 27.999 1.00 16.51 317 LYS A N 1
ATOM 2382 C CA . LYS A 1 316 ? 12.190 39.002 27.286 1.00 16.86 317 LYS A CA 1
ATOM 2383 C C . LYS A 1 316 ? 12.456 38.791 25.799 1.00 16.80 317 LYS A C 1
ATOM 2384 O O . LYS A 1 316 ? 13.208 39.543 25.194 1.00 15.74 317 LYS A O 1
ATOM 2390 N N . PRO A 1 317 ? 11.829 37.767 25.212 1.00 16.76 318 PRO A N 1
ATOM 2391 C CA . PRO A 1 317 ? 12.016 37.513 23.785 1.00 17.28 318 PRO A CA 1
ATOM 2392 C C . PRO A 1 317 ? 11.349 38.574 22.914 1.00 17.49 318 PRO A C 1
ATOM 2393 O O . PRO A 1 317 ? 10.503 39.345 23.387 1.00 16.62 318 PRO A O 1
ATOM 2397 N N . SER A 1 318 ? 11.768 38.641 21.658 1.00 17.99 319 SER A N 1
ATOM 2398 C CA . SER A 1 318 ? 11.210 39.627 20.740 1.00 19.10 319 SER A CA 1
ATOM 2399 C C . SER A 1 318 ? 10.923 39.036 19.368 1.00 18.57 319 SER A C 1
ATOM 2400 O O . SER A 1 318 ? 11.453 37.986 18.988 1.00 18.13 319 SER A O 1
ATOM 2403 N N . SER A 1 319 ? 10.179 39.810 18.587 1.00 18.24 320 SER A N 1
ATOM 2404 C CA . SER A 1 319 ? 9.743 39.402 17.268 1.00 19.13 320 SER A CA 1
ATOM 2405 C C . SER A 1 319 ? 10.545 40.078 16.175 1.00 16.96 320 SER A C 1
ATOM 2406 O O . SER A 1 319 ? 10.716 41.292 16.188 1.00 16.97 320 SER A O 1
ATOM 2409 N N . SER A 1 320 ? 10.977 39.291 15.195 1.00 15.06 321 SER A N 1
ATOM 2410 C CA . SER A 1 320 ? 11.583 39.840 13.974 1.00 14.94 321 SER A CA 1
ATOM 2411 C C . SER A 1 320 ? 11.519 38.780 12.883 1.00 13.76 321 SER A C 1
ATOM 2412 O O . SER A 1 320 ? 11.594 37.575 13.164 1.00 13.62 321 SER A O 1
ATOM 2415 N N . GLY A 1 321 ? 11.450 39.222 11.631 1.00 13.43 322 GLY A N 1
ATOM 2416 C CA . GLY A 1 321 ? 11.403 38.274 10.525 1.00 13.57 322 GLY A CA 1
ATOM 2417 C C . GLY A 1 321 ? 11.779 38.921 9.212 1.00 13.34 322 GLY A C 1
ATOM 2418 O O . GLY A 1 321 ? 11.752 40.144 9.066 1.00 13.12 322 GLY A O 1
ATOM 2419 N N . LYS A 1 322 ? 12.045 38.059 8.238 1.00 13.32 323 LYS A N 1
ATOM 2420 C CA . LYS A 1 322 ? 12.435 38.467 6.903 1.00 13.46 323 LYS A CA 1
ATOM 2421 C C . LYS A 1 322 ? 11.772 37.555 5.880 1.00 13.48 323 LYS A C 1
ATOM 2422 O O . LYS A 1 322 ? 11.363 36.428 6.198 1.00 14.63 323 LYS A O 1
ATOM 2428 N N . LEU A 1 323 ? 11.568 38.097 4.687 1.00 13.33 324 LEU A N 1
ATOM 2429 C CA . LEU A 1 323 ? 11.116 37.305 3.543 1.00 13.33 324 LEU A CA 1
ATOM 2430 C C . LEU A 1 323 ? 11.951 37.699 2.336 1.00 13.25 324 LEU A C 1
ATOM 2431 O O . LEU A 1 323 ? 12.086 38.877 2.036 1.00 13.30 324 LEU A O 1
ATOM 2436 N N . GLY A 1 324 ? 12.464 36.699 1.624 1.00 12.98 325 GLY A N 1
ATOM 2437 C CA . GLY A 1 324 ? 13.262 36.915 0.418 1.00 13.60 325 GLY A CA 1
ATOM 2438 C C . GLY A 1 324 ? 12.520 36.402 -0.804 1.00 13.64 325 GLY A C 1
ATOM 2439 O O . GLY A 1 324 ? 11.919 35.320 -0.764 1.00 13.81 325 GLY A O 1
ATOM 2440 N N . ILE A 1 325 ? 12.570 37.179 -1.885 1.00 13.66 326 ILE A N 1
ATOM 2441 C CA . ILE A 1 325 ? 11.964 36.818 -3.176 1.00 14.03 326 ILE A CA 1
ATOM 2442 C C . ILE A 1 325 ? 13.070 36.795 -4.213 1.00 14.11 326 ILE A C 1
ATOM 2443 O O . ILE A 1 325 ? 13.772 37.787 -4.376 1.00 14.17 326 ILE A O 1
ATOM 2448 N N . GLU A 1 326 ? 13.206 35.686 -4.934 1.00 14.51 327 GLU A N 1
ATOM 2449 C CA . GLU A 1 326 ? 14.097 35.650 -6.094 1.00 14.90 327 GLU A CA 1
ATOM 2450 C C . GLU A 1 326 ? 13.346 36.120 -7.311 1.00 14.89 327 GLU A C 1
ATOM 2451 O O . GLU A 1 326 ? 12.304 35.564 -7.663 1.00 14.20 327 GLU A O 1
ATOM 2457 N N . TYR A 1 327 ? 13.879 37.154 -7.942 1.00 14.76 328 TYR A N 1
ATOM 2458 C CA . TYR A 1 327 ? 13.343 37.666 -9.187 1.00 14.93 328 TYR A CA 1
ATOM 2459 C C . TYR A 1 327 ? 14.224 37.196 -10.327 1.00 14.84 328 TYR A C 1
ATOM 2460 O O . TYR A 1 327 ? 15.456 37.200 -10.206 1.00 14.54 328 TYR A O 1
ATOM 2469 N N . SER A 1 328 ? 13.600 36.902 -11.469 1.00 15.00 329 SER A N 1
ATOM 2470 C CA . SER A 1 328 ? 14.327 36.470 -12.670 1.00 15.44 329 SER A CA 1
ATOM 2471 C C . SER A 1 328 ? 14.768 37.640 -13.553 1.00 15.16 329 SER A C 1
ATOM 2472 O O . SER A 1 328 ? 15.167 37.443 -14.708 1.00 15.06 329 SER A O 1
ATOM 2475 N N . ARG A 1 329 ? 14.597 38.854 -13.037 1.00 15.38 330 ARG A N 1
ATOM 2476 C CA . ARG A 1 329 ? 14.996 40.079 -13.709 1.00 15.09 330 ARG A CA 1
ATOM 2477 C C . ARG A 1 329 ? 15.391 41.053 -12.611 1.00 14.75 330 ARG A C 1
ATOM 2478 O O . ARG A 1 329 ? 14.633 41.238 -11.661 1.00 13.93 330 ARG A O 1
ATOM 2486 N N . ARG A 1 330 ? 16.550 41.697 -12.753 1.00 13.84 331 ARG A N 1
ATOM 2487 C CA . ARG A 1 330 ? 17.041 42.635 -11.731 1.00 13.61 331 ARG A CA 1
ATOM 2488 C C . ARG A 1 330 ? 16.531 44.050 -12.046 1.00 13.30 331 ARG A C 1
ATOM 2489 O O . ARG A 1 330 ? 17.300 44.989 -12.329 1.00 12.98 331 ARG A O 1
ATOM 2497 N N . TRP A 1 331 ? 15.210 44.192 -11.950 1.00 13.37 332 TRP A N 1
ATOM 2498 C CA . TRP A 1 331 ? 14.520 45.430 -12.323 1.00 13.39 332 TRP A CA 1
ATOM 2499 C C . TRP A 1 331 ? 14.970 46.648 -11.507 1.00 13.62 332 TRP A C 1
ATOM 2500 O O . TRP A 1 331 ? 14.885 47.776 -11.974 1.00 13.11 332 TRP A O 1
ATOM 2511 N N . TRP A 1 332 ? 15.427 46.411 -10.281 1.00 13.47 333 TRP A N 1
ATOM 2512 C CA . TRP A 1 332 ? 15.831 47.505 -9.413 1.00 12.85 333 TRP A CA 1
ATOM 2513 C C . TRP A 1 332 ? 17.093 48.183 -9.966 1.00 12.80 333 TRP A C 1
ATOM 2514 O O . TRP A 1 332 ? 17.154 49.406 -10.004 1.00 12.39 333 TRP A O 1
ATOM 2525 N N . GLU A 1 333 ? 17.972 47.388 -10.573 1.00 12.47 334 GLU A N 1
ATOM 2526 C CA . GLU A 1 333 ? 19.166 47.908 -11.250 1.00 13.00 334 GLU A CA 1
ATOM 2527 C C . GLU A 1 333 ? 18.843 48.456 -12.631 1.00 13.22 334 GLU A C 1
ATOM 2528 O O . GLU A 1 333 ? 19.166 49.602 -12.944 1.00 13.21 334 GLU A O 1
ATOM 2534 N N . THR A 1 334 ? 18.097 47.688 -13.420 1.00 13.93 335 THR A N 1
ATOM 2535 C CA . THR A 1 334 ? 17.872 48.074 -14.817 1.00 14.43 335 THR A CA 1
ATOM 2536 C C . THR A 1 334 ? 16.899 49.237 -15.002 1.00 15.16 335 THR A C 1
ATOM 2537 O O . THR A 1 334 ? 17.029 49.985 -15.962 1.00 15.80 335 THR A O 1
ATOM 2541 N N . GLU A 1 335 ? 15.884 49.336 -14.146 1.00 15.24 336 GLU A N 1
ATOM 2542 C CA . GLU A 1 335 ? 14.890 50.405 -14.281 1.00 15.73 336 GLU A CA 1
ATOM 2543 C C . GLU A 1 335 ? 15.113 51.546 -13.288 1.00 15.64 336 GLU A C 1
ATOM 2544 O O . GLU A 1 335 ? 14.965 52.720 -13.648 1.00 16.10 336 GLU A O 1
ATOM 2550 N N . ASP A 1 336 ? 15.462 51.213 -12.046 1.00 15.15 337 ASP A N 1
ATOM 2551 C CA . ASP A 1 336 ? 15.505 52.219 -10.978 1.00 15.17 337 ASP A CA 1
ATOM 2552 C C . ASP A 1 336 ? 16.926 52.658 -10.642 1.00 14.35 337 ASP A C 1
ATOM 2553 O O . ASP A 1 336 ? 17.111 53.577 -9.858 1.00 13.60 337 ASP A O 1
ATOM 2558 N N . ARG A 1 337 ? 17.918 52.049 -11.297 1.00 13.75 338 ARG A N 1
ATOM 2559 C CA . ARG A 1 337 ? 19.340 52.330 -11.047 1.00 13.90 338 ARG A CA 1
ATOM 2560 C C . ARG A 1 337 ? 19.698 52.196 -9.562 1.00 13.30 338 ARG A C 1
ATOM 2561 O O . ARG A 1 337 ? 20.462 52.992 -9.028 1.00 13.02 338 ARG A O 1
ATOM 2569 N N . ILE A 1 338 ? 19.105 51.202 -8.911 1.00 12.39 339 ILE A N 1
ATOM 2570 C CA . ILE A 1 338 ? 19.372 50.863 -7.515 1.00 12.42 339 ILE A CA 1
ATOM 2571 C C . ILE A 1 338 ? 20.263 49.633 -7.495 1.00 12.26 339 ILE A C 1
ATOM 2572 O O . ILE A 1 338 ? 19.863 48.574 -7.965 1.00 11.48 339 ILE A O 1
ATOM 2577 N N . TYR A 1 339 ? 21.459 49.793 -6.939 1.00 11.93 340 TYR A N 1
ATOM 2578 C CA . TYR A 1 339 ? 22.414 48.707 -6.733 1.00 12.07 340 TYR A CA 1
ATOM 2579 C C . TYR A 1 339 ? 22.676 48.606 -5.227 1.00 12.31 340 TYR A C 1
ATOM 2580 O O . TYR A 1 339 ? 23.381 49.444 -4.655 1.00 12.70 340 TYR A O 1
ATOM 2589 N N . GLY A 1 340 ? 21.979 47.687 -4.564 1.00 11.79 341 GLY A N 1
ATOM 2590 C CA . GLY A 1 340 ? 22.066 47.540 -3.114 1.00 12.02 341 GLY A CA 1
ATOM 2591 C C . GLY A 1 340 ? 21.320 48.629 -2.374 1.00 11.73 341 GLY A C 1
ATOM 2592 O O . GLY A 1 340 ? 20.610 49.433 -2.976 1.00 12.03 341 GLY A O 1
ATOM 2593 N N . GLY A 1 341 ? 21.469 48.656 -1.057 1.00 11.72 342 GLY A N 1
ATOM 2594 C CA . GLY A 1 341 ? 20.713 49.595 -0.223 1.00 11.80 342 GLY A CA 1
ATOM 2595 C C . GLY A 1 341 ? 19.331 49.082 0.097 1.00 11.49 342 GLY A C 1
ATOM 2596 O O . GLY A 1 341 ? 18.950 47.974 -0.297 1.00 11.22 342 GLY A O 1
ATOM 2597 N N . ALA A 1 342 ? 18.553 49.917 0.778 1.00 11.87 343 ALA A N 1
ATOM 2598 C CA . ALA A 1 342 ? 17.201 49.563 1.177 1.00 12.01 343 ALA A CA 1
ATOM 2599 C C . ALA A 1 342 ? 16.252 50.745 1.043 1.00 11.96 343 ALA A C 1
ATOM 2600 O O . ALA A 1 342 ? 16.630 51.881 1.320 1.00 11.36 343 ALA A O 1
ATOM 2602 N N . SER A 1 343 ? 15.029 50.473 0.593 1.00 11.64 344 SER A N 1
ATOM 2603 C CA . SER A 1 343 ? 13.936 51.434 0.685 1.00 11.74 344 SER A CA 1
ATOM 2604 C C . SER A 1 343 ? 13.299 51.300 2.064 1.00 11.65 344 SER A C 1
ATOM 2605 O O . SER A 1 343 ? 13.315 50.210 2.661 1.00 12.53 344 SER A O 1
ATOM 2608 N N . ASN A 1 344 ? 12.769 52.406 2.571 1.00 11.64 345 ASN A N 1
ATOM 2609 C CA . ASN A 1 344 ? 12.272 52.483 3.937 1.00 12.09 345 ASN A CA 1
ATOM 2610 C C . ASN A 1 344 ? 10.839 52.996 3.947 1.00 12.42 345 ASN A C 1
ATOM 2611 O O . ASN A 1 344 ? 10.487 53.921 3.195 1.00 11.90 345 ASN A O 1
ATOM 2616 N N . THR A 1 345 ? 10.035 52.462 4.858 1.00 12.80 346 THR A N 1
ATOM 2617 C CA . THR A 1 345 ? 8.608 52.795 4.873 1.00 12.95 346 THR A CA 1
ATOM 2618 C C . THR A 1 345 ? 7.997 52.607 6.249 1.00 13.48 346 THR A C 1
ATOM 2619 O O . THR A 1 345 ? 8.590 51.944 7.109 1.00 13.58 346 THR A O 1
ATOM 2623 N N . ASP A 1 346 ? 6.832 53.237 6.447 1.00 13.40 347 ASP A N 1
ATOM 2624 C CA . ASP A 1 346 ? 6.002 52.999 7.630 1.00 13.53 347 ASP A CA 1
ATOM 2625 C C . ASP A 1 346 ? 5.070 51.807 7.495 1.00 13.87 347 ASP A C 1
ATOM 2626 O O . ASP A 1 346 ? 4.434 51.404 8.466 1.00 14.11 347 ASP A O 1
ATOM 2631 N N . LYS A 1 347 ? 4.981 51.233 6.303 1.00 13.73 348 LYS A N 1
ATOM 2632 C CA . LYS A 1 347 ? 4.171 50.027 6.114 1.00 14.07 348 LYS A CA 1
ATOM 2633 C C . LYS A 1 347 ? 4.740 48.875 6.945 1.00 14.04 348 LYS A C 1
ATOM 2634 O O . LYS A 1 347 ? 5.903 48.898 7.352 1.00 13.50 348 LYS A O 1
ATOM 2640 N N . ASP A 1 348 ? 3.935 47.843 7.157 1.00 13.66 349 ASP A N 1
ATOM 2641 C CA . ASP A 1 348 ? 4.361 46.698 7.947 1.00 13.69 349 ASP A CA 1
ATOM 2642 C C . ASP A 1 348 ? 5.659 46.078 7.426 1.00 13.03 349 ASP A C 1
ATOM 2643 O O . ASP A 1 348 ? 6.510 45.714 8.225 1.00 13.59 349 ASP A O 1
ATOM 2648 N N . ILE A 1 349 ? 5.851 46.047 6.106 1.00 12.82 350 ILE A N 1
ATOM 2649 C CA . ILE A 1 349 ? 7.053 45.448 5.540 1.00 13.18 350 ILE A CA 1
ATOM 2650 C C . ILE A 1 349 ? 8.296 46.150 6.092 1.00 12.92 350 ILE A C 1
ATOM 2651 O O . ILE A 1 349 ? 9.381 45.564 6.104 1.00 12.44 350 ILE A O 1
ATOM 2656 N N . SER A 1 350 ? 8.156 47.440 6.408 1.00 12.34 351 SER A N 1
ATOM 2657 C CA . SER A 1 350 ? 9.204 48.259 7.072 1.00 12.21 351 SER A CA 1
ATOM 2658 C C . SER A 1 350 ? 10.347 48.686 6.150 1.00 11.48 351 SER A C 1
ATOM 2659 O O . SER A 1 350 ? 10.769 49.853 6.180 1.00 11.59 351 SER A O 1
ATOM 2662 N N . GLN A 1 351 ? 10.861 47.747 5.369 1.00 11.57 352 GLN A N 1
ATOM 2663 C CA . GLN A 1 351 ? 11.919 48.061 4.438 1.00 12.11 352 GLN A CA 1
ATOM 2664 C C . GLN A 1 351 ? 12.058 46.946 3.428 1.00 11.98 352 GLN A C 1
ATOM 2665 O O . GLN A 1 351 ? 11.687 45.807 3.688 1.00 12.55 352 GLN A O 1
ATOM 2671 N N . ILE A 1 352 ? 12.668 47.299 2.301 1.00 12.12 353 ILE A N 1
ATOM 2672 C CA . ILE A 1 352 ? 12.918 46.404 1.177 1.00 12.25 353 ILE A CA 1
ATOM 2673 C C . ILE A 1 352 ? 14.406 46.530 0.908 1.00 12.15 353 ILE A C 1
ATOM 2674 O O . ILE A 1 352 ? 14.879 47.632 0.613 1.00 11.72 353 ILE A O 1
ATOM 2679 N N . MET A 1 353 ? 15.128 45.418 1.030 1.00 11.57 354 MET A N 1
ATOM 2680 C CA . MET A 1 353 ? 16.590 45.437 0.956 1.00 12.29 354 MET A CA 1
ATOM 2681 C C . MET A 1 353 ? 17.069 44.755 -0.320 1.00 12.07 354 MET A C 1
ATOM 2682 O O . MET A 1 353 ? 16.782 43.568 -0.577 1.00 12.84 354 MET A O 1
ATOM 2687 N N . PHE A 1 354 ? 17.829 45.509 -1.112 1.00 12.29 355 PHE A N 1
ATOM 2688 C CA . PHE A 1 354 ? 18.319 45.031 -2.406 1.00 12.48 355 PHE A CA 1
ATOM 2689 C C . PHE A 1 354 ? 19.698 44.409 -2.280 1.00 12.78 355 PHE A C 1
ATOM 2690 O O . PHE A 1 354 ? 20.480 44.806 -1.418 1.00 12.29 355 PHE A O 1
ATOM 2698 N N . PRO A 1 355 ? 19.999 43.416 -3.134 1.00 12.28 356 PRO A N 1
ATOM 2699 C CA . PRO A 1 355 ? 21.199 42.609 -2.905 1.00 12.56 356 PRO A CA 1
ATOM 2700 C C . PRO A 1 355 ? 22.512 43.348 -3.173 1.00 12.53 356 PRO A C 1
ATOM 2701 O O . PRO A 1 355 ? 22.558 44.280 -3.967 1.00 12.60 356 PRO A O 1
ATOM 2705 N N . TYR A 1 356 ? 23.563 42.854 -2.526 1.00 12.55 357 TYR A N 1
ATOM 2706 C CA . TYR A 1 356 ? 24.917 43.404 -2.559 1.00 12.70 357 TYR A CA 1
ATOM 2707 C C . TYR A 1 356 ? 25.883 42.537 -3.367 1.00 13.17 357 TYR A C 1
ATOM 2708 O O . TYR A 1 356 ? 27.105 42.667 -3.241 1.00 13.86 357 TYR A O 1
ATOM 2717 N N . ASP A 1 357 ? 25.333 41.539 -4.060 1.00 13.24 358 ASP A N 1
ATOM 2718 C CA . ASP A 1 357 ? 26.128 40.660 -4.911 1.00 13.56 358 ASP A CA 1
ATOM 2719 C C . ASP A 1 357 ? 25.443 40.464 -6.265 1.00 13.51 358 ASP A C 1
ATOM 2720 O O . ASP A 1 357 ? 24.307 40.899 -6.470 1.00 12.84 358 ASP A O 1
ATOM 2725 N N . HIS A 1 358 ? 26.171 39.832 -7.186 1.00 13.24 359 HIS A N 1
ATOM 2726 C CA . HIS A 1 358 ? 25.675 39.554 -8.539 1.00 13.72 359 HIS A CA 1
ATOM 2727 C C . HIS A 1 358 ? 25.190 40.812 -9.252 1.00 13.55 359 HIS A C 1
ATOM 2728 O O . HIS A 1 358 ? 24.238 40.755 -10.033 1.00 13.06 359 HIS A O 1
ATOM 2735 N N . TYR A 1 359 ? 25.886 41.934 -9.054 1.00 13.32 360 TYR A N 1
ATOM 2736 C CA . TYR A 1 359 ? 25.519 43.195 -9.711 1.00 13.49 360 TYR A CA 1
ATOM 2737 C C . TYR A 1 359 ? 25.576 43.010 -11.227 1.00 13.50 360 TYR A C 1
ATOM 2738 O O . TYR A 1 359 ? 26.512 42.386 -11.740 1.00 13.32 360 TYR A O 1
ATOM 2747 N N . ASN A 1 360 ? 24.572 43.570 -11.905 1.00 13.76 361 ASN A N 1
ATOM 2748 C CA . ASN A 1 360 ? 24.415 43.502 -13.363 1.00 14.23 361 ASN A CA 1
ATOM 2749 C C . ASN A 1 360 ? 24.109 42.117 -13.918 1.00 14.97 361 ASN A C 1
ATOM 2750 O O . ASN A 1 360 ? 24.085 41.951 -15.130 1.00 16.41 361 ASN A O 1
ATOM 2755 N N . SER A 1 361 ? 23.773 41.157 -13.062 1.00 15.29 362 SER A N 1
ATOM 2756 C CA . SER A 1 361 ? 23.534 39.800 -13.529 1.00 15.75 362 SER A CA 1
ATOM 2757 C C . SER A 1 361 ? 22.062 39.631 -13.937 1.00 16.07 362 SER A C 1
ATOM 2758 O O . SER A 1 361 ? 21.336 40.619 -14.110 1.00 15.86 362 SER A O 1
ATOM 2761 N N . ASP A 1 362 ? 21.623 38.380 -14.086 1.00 16.28 363 ASP A N 1
ATOM 2762 C CA . ASP A 1 362 ? 20.310 38.114 -14.682 1.00 16.54 363 ASP A CA 1
ATOM 2763 C C . ASP A 1 362 ? 19.183 37.856 -13.683 1.00 16.32 363 ASP A C 1
ATOM 2764 O O . ASP A 1 362 ? 18.044 37.723 -14.087 1.00 16.41 363 ASP A O 1
ATOM 2769 N N . ARG A 1 363 ? 19.512 37.680 -12.407 1.00 15.13 364 ARG A N 1
ATOM 2770 C CA . ARG A 1 363 ? 18.519 37.344 -11.382 1.00 15.07 364 ARG A CA 1
ATOM 2771 C C . ARG A 1 363 ? 19.047 37.790 -10.019 1.00 13.97 364 ARG A C 1
ATOM 2772 O O . ARG A 1 363 ? 20.226 38.087 -9.871 1.00 14.18 364 ARG A O 1
ATOM 2780 N N . GLY A 1 364 ? 18.187 37.806 -9.008 1.00 13.56 365 GLY A N 1
ATOM 2781 C CA . GLY A 1 364 ? 18.636 38.164 -7.661 1.00 13.89 365 GLY A CA 1
ATOM 2782 C C . GLY A 1 364 ? 17.548 38.040 -6.630 1.00 13.87 365 GLY A C 1
ATOM 2783 O O . GLY A 1 364 ? 16.365 38.154 -6.967 1.00 13.87 365 GLY A O 1
ATOM 2784 N N . VAL A 1 365 ? 17.958 37.949 -5.362 1.00 13.65 366 VAL A N 1
ATOM 2785 C CA . VAL A 1 365 ? 17.041 37.868 -4.235 1.00 13.42 366 VAL A CA 1
ATOM 2786 C C . VAL A 1 365 ? 16.921 39.232 -3.555 1.00 13.24 366 VAL A C 1
ATOM 2787 O O . VAL A 1 365 ? 17.927 39.839 -3.164 1.00 13.57 366 VAL A O 1
ATOM 2791 N N . VAL A 1 366 ? 15.683 39.698 -3.417 1.00 13.20 367 VAL A N 1
ATOM 2792 C CA . VAL A 1 366 ? 15.365 40.936 -2.705 1.00 13.18 367 VAL A CA 1
ATOM 2793 C C . VAL A 1 366 ? 14.735 40.575 -1.364 1.00 13.04 367 VAL A C 1
ATOM 2794 O O . VAL A 1 366 ? 13.914 39.656 -1.293 1.00 13.19 367 VAL A O 1
ATOM 2798 N N . VAL A 1 367 ? 15.218 41.195 -0.285 1.00 12.93 368 VAL A N 1
ATOM 2799 C CA . VAL A 1 367 ? 14.568 41.031 1.015 1.00 13.13 368 VAL A CA 1
ATOM 2800 C C . VAL A 1 367 ? 13.321 41.926 1.065 1.00 13.62 368 VAL A C 1
ATOM 2801 O O . VAL A 1 367 ? 13.414 43.144 1.217 1.00 13.00 368 VAL A O 1
ATOM 2805 N N . ALA A 1 368 ? 12.171 41.309 0.799 1.00 13.64 369 ALA A N 1
ATOM 2806 C CA . ALA A 1 368 ? 10.913 42.017 0.597 1.00 13.60 369 ALA A CA 1
ATOM 2807 C C . ALA A 1 368 ? 10.337 42.585 1.884 1.00 13.27 369 ALA A C 1
ATOM 2808 O O . ALA A 1 368 ? 9.529 43.490 1.852 1.00 13.28 369 ALA A O 1
ATOM 2810 N N . TYR A 1 369 ? 10.727 42.013 3.018 1.00 13.25 370 TYR A N 1
ATOM 2811 C CA . TYR A 1 369 ? 10.555 42.712 4.282 1.00 13.38 370 TYR A CA 1
ATOM 2812 C C . TYR A 1 369 ? 11.615 42.306 5.276 1.00 13.22 370 TYR A C 1
ATOM 2813 O O . TYR A 1 369 ? 12.158 41.209 5.213 1.00 12.48 370 TYR A O 1
ATOM 2822 N N . TYR A 1 370 ? 11.941 43.251 6.146 1.00 12.54 371 TYR A N 1
ATOM 2823 C CA . TYR A 1 370 ? 12.656 42.957 7.370 1.00 12.83 371 TYR A CA 1
ATOM 2824 C C . TYR A 1 370 ? 12.038 43.851 8.437 1.00 12.96 371 TYR A C 1
ATOM 2825 O O . TYR A 1 370 ? 12.255 45.056 8.439 1.00 13.49 371 TYR A O 1
ATOM 2834 N N . SER A 1 371 ? 11.152 43.262 9.237 1.00 12.94 372 SER A N 1
ATOM 2835 C CA . SER A 1 371 ? 10.372 44.002 10.227 1.00 13.21 372 SER A CA 1
ATOM 2836 C C . SER A 1 371 ? 10.558 43.361 11.592 1.00 13.90 372 SER A C 1
ATOM 2837 O O . SER A 1 371 ? 10.819 42.160 11.689 1.00 12.72 372 SER A O 1
ATOM 2840 N N . SER A 1 372 ? 10.266 44.149 12.622 1.00 14.12 373 SER A N 1
ATOM 2841 C CA . SER A 1 372 ? 10.485 43.753 14.000 1.00 15.14 373 SER A CA 1
ATOM 2842 C C . SER A 1 372 ? 9.381 44.353 14.871 1.00 15.94 373 SER A C 1
ATOM 2843 O O . SER A 1 372 ? 8.687 45.290 14.470 1.00 16.26 373 SER A O 1
ATOM 2846 N N . GLY A 1 373 ? 9.184 43.771 16.045 1.00 16.56 374 GLY A N 1
ATOM 2847 C CA . GLY A 1 373 ? 8.173 44.269 16.962 1.00 17.28 374 GLY A CA 1
ATOM 2848 C C . GLY A 1 373 ? 6.765 44.144 16.410 1.00 17.81 374 GLY A C 1
ATOM 2849 O O . GLY A 1 373 ? 6.404 43.133 15.805 1.00 17.61 374 GLY A O 1
ATOM 2850 N N . LYS A 1 374 ? 5.979 45.199 16.603 1.00 19.24 375 LYS A N 1
ATOM 2851 C CA . LYS A 1 374 ? 4.586 45.239 16.177 1.00 19.29 375 LYS A CA 1
ATOM 2852 C C . LYS A 1 374 ? 4.432 44.901 14.693 1.00 18.77 375 LYS A C 1
ATOM 2853 O O . LYS A 1 374 ? 3.557 44.127 14.305 1.00 19.56 375 LYS A O 1
ATOM 2859 N N . ARG A 1 375 ? 5.363 45.397 13.880 1.00 17.85 376 ARG A N 1
ATOM 2860 C CA . ARG A 1 375 ? 5.273 45.208 12.432 1.00 17.05 376 ARG A CA 1
ATOM 2861 C C . ARG A 1 375 ? 5.736 43.833 11.947 1.00 16.97 376 ARG A C 1
ATOM 2862 O O . ARG A 1 375 ? 5.503 43.483 10.790 1.00 17.51 376 ARG A O 1
ATOM 2870 N N . GLN A 1 376 ? 6.352 43.048 12.828 1.00 16.28 377 GLN A N 1
ATOM 2871 C CA . GLN A 1 376 ? 6.563 41.621 12.546 1.00 17.00 377 GLN A CA 1
ATOM 2872 C C . GLN A 1 376 ? 5.396 40.790 13.058 1.00 17.00 377 GLN A C 1
ATOM 2873 O O . GLN A 1 376 ? 5.107 39.747 12.495 1.00 16.05 377 GLN A O 1
ATOM 2879 N N . GLU A 1 377 ? 4.754 41.221 14.144 1.00 17.98 378 GLU A N 1
ATOM 2880 C CA . GLU A 1 377 ? 3.563 40.513 14.635 1.00 18.73 378 GLU A CA 1
ATOM 2881 C C . GLU A 1 377 ? 2.475 40.441 13.559 1.00 18.84 378 GLU A C 1
ATOM 2882 O O . GLU A 1 377 ? 1.731 39.470 13.495 1.00 19.05 378 GLU A O 1
ATOM 2888 N N . ALA A 1 378 ? 2.505 41.397 12.629 1.00 18.92 379 ALA A N 1
ATOM 2889 C CA . ALA A 1 378 ? 1.616 41.401 11.467 1.00 18.93 379 ALA A CA 1
ATOM 2890 C C . ALA A 1 378 ? 1.842 40.238 10.497 1.00 19.39 379 ALA A C 1
ATOM 2891 O O . ALA A 1 378 ? 1.067 40.090 9.562 1.00 19.79 379 ALA A O 1
ATOM 2893 N N . PHE A 1 379 ? 3.041 39.658 10.519 1.00 18.97 380 PHE A N 1
ATOM 2894 C CA . PHE A 1 379 ? 3.384 38.532 9.643 1.00 19.04 380 PHE A CA 1
ATOM 2895 C C . PHE A 1 379 ? 3.441 37.188 10.372 1.00 19.50 380 PHE A C 1
ATOM 2896 O O . PHE A 1 379 ? 3.358 36.139 9.733 1.00 18.88 380 PHE A O 1
ATOM 2904 N N . GLU A 1 380 ? 3.772 37.225 11.661 1.00 20.52 381 GLU A N 1
ATOM 2905 C CA . GLU A 1 380 ? 4.008 36.005 12.437 1.00 21.52 381 GLU A CA 1
ATOM 2906 C C . GLU A 1 380 ? 2.986 34.897 12.225 1.00 21.86 381 GLU A C 1
ATOM 2907 O O . GLU A 1 380 ? 3.365 33.748 12.092 1.00 22.00 381 GLU A O 1
ATOM 2913 N N . SER A 1 381 ? 1.705 35.226 12.346 1.00 22.63 382 SER A N 1
ATOM 2914 C CA . SER A 1 381 ? 0.635 34.223 12.316 1.00 22.99 382 SER A CA 1
ATOM 2915 C C . SER A 1 381 ? 0.121 33.936 10.904 1.00 23.08 382 SER A C 1
ATOM 2916 O O . SER A 1 381 ? -0.741 33.081 10.720 1.00 23.76 382 SER A O 1
ATOM 2919 N N . LEU A 1 382 ? 0.666 34.633 9.909 1.00 22.10 383 LEU A N 1
ATOM 2920 C CA . LEU A 1 382 ? 0.362 34.357 8.508 1.00 21.79 383 LEU A CA 1
ATOM 2921 C C . LEU A 1 382 ? 1.141 33.159 7.982 1.00 21.18 383 LEU A C 1
ATOM 2922 O O . LEU A 1 382 ? 2.256 32.893 8.426 1.00 20.84 383 LEU A O 1
ATOM 2927 N N . THR A 1 383 ? 0.505 32.388 7.102 1.00 20.67 384 THR A N 1
ATOM 2928 C CA . THR A 1 383 ? 1.193 31.351 6.345 1.00 20.47 384 THR A CA 1
ATOM 2929 C C . THR A 1 383 ? 2.237 32.002 5.448 1.00 20.02 384 THR A C 1
ATOM 2930 O O . THR A 1 383 ? 2.147 33.195 5.138 1.00 19.66 384 THR A O 1
ATOM 2934 N N . HIS A 1 384 ? 3.161 31.213 4.922 1.00 19.24 385 HIS A N 1
ATOM 2935 C CA . HIS A 1 384 ? 4.146 31.791 4.012 1.00 19.68 385 HIS A CA 1
ATOM 2936 C C . HIS A 1 384 ? 3.459 32.403 2.789 1.00 19.86 385 HIS A C 1
ATOM 2937 O O . HIS A 1 384 ? 3.776 33.519 2.402 1.00 19.04 385 HIS A O 1
ATOM 2944 N N . ARG A 1 385 ? 2.454 31.722 2.245 1.00 20.69 386 ARG A N 1
ATOM 2945 C CA . ARG A 1 385 ? 1.750 32.242 1.072 1.00 20.87 386 ARG A CA 1
ATOM 2946 C C . ARG A 1 385 ? 1.067 33.585 1.361 1.00 19.71 386 ARG A C 1
ATOM 2947 O O . ARG A 1 385 ? 1.172 34.522 0.568 1.00 17.20 386 ARG A O 1
ATOM 2955 N N . GLN A 1 386 ? 0.535 33.728 2.566 1.00 19.18 387 GLN A N 1
ATOM 2956 C CA . GLN A 1 386 ? -0.081 34.983 2.985 1.00 19.25 387 GLN A CA 1
ATOM 2957 C C . GLN A 1 386 ? 0.969 36.080 3.218 1.00 18.33 387 GLN A C 1
ATOM 2958 O O . GLN A 1 386 ? 0.722 37.256 2.932 1.00 17.51 387 GLN A O 1
ATOM 2964 N N . ARG A 1 387 ? 2.102 35.707 3.813 1.00 17.59 388 ARG A N 1
ATOM 2965 C CA . ARG A 1 387 ? 3.225 36.642 3.999 1.00 17.21 388 ARG A CA 1
ATOM 2966 C C . ARG A 1 387 ? 3.695 37.201 2.658 1.00 16.92 388 ARG A C 1
ATOM 2967 O O . ARG A 1 387 ? 3.946 38.401 2.537 1.00 15.72 388 ARG A O 1
ATOM 2975 N N . LEU A 1 388 ? 3.846 36.317 1.674 1.00 16.45 389 LEU A N 1
ATOM 2976 C CA . LEU A 1 388 ? 4.275 36.714 0.337 1.00 16.78 389 LEU A CA 1
ATOM 2977 C C . LEU A 1 388 ? 3.278 37.692 -0.292 1.00 16.34 389 LEU A C 1
ATOM 2978 O O . LEU A 1 388 ? 3.682 38.709 -0.852 1.00 15.10 389 LEU A O 1
ATOM 2983 N N . ALA A 1 389 ? 1.984 37.387 -0.202 1.00 15.76 390 ALA A N 1
ATOM 2984 C CA . ALA A 1 389 ? 0.966 38.252 -0.812 1.00 16.38 390 ALA A CA 1
ATOM 2985 C C . ALA A 1 389 ? 0.993 39.644 -0.215 1.00 16.18 390 ALA A C 1
ATOM 2986 O O . ALA A 1 389 ? 0.979 40.633 -0.938 1.00 16.13 390 ALA A O 1
ATOM 2988 N N . LYS A 1 390 ? 1.119 39.710 1.107 1.00 16.09 391 LYS A N 1
ATOM 2989 C CA . LYS A 1 390 ? 1.172 40.977 1.820 1.00 16.01 391 LYS A CA 1
ATOM 2990 C C . LYS A 1 390 ? 2.441 41.750 1.459 1.00 15.60 391 LYS A C 1
ATOM 2991 O O . LYS A 1 390 ? 2.413 42.958 1.204 1.00 15.38 391 LYS A O 1
ATOM 2997 N N . ALA A 1 391 ? 3.550 41.026 1.387 1.00 15.31 392 ALA A N 1
ATOM 2998 C CA . ALA A 1 391 ? 4.840 41.609 1.023 1.00 15.73 392 ALA A CA 1
ATOM 2999 C C . ALA A 1 391 ? 4.815 42.216 -0.384 1.00 15.55 392 ALA A C 1
ATOM 3000 O O . ALA A 1 391 ? 5.285 43.332 -0.590 1.00 15.29 392 ALA A O 1
ATOM 3002 N N . ILE A 1 392 ? 4.175 41.521 -1.322 1.00 16.17 393 ILE A N 1
ATOM 3003 C CA . ILE A 1 392 ? 4.103 41.996 -2.713 1.00 16.33 393 ILE A CA 1
ATOM 3004 C C . ILE A 1 392 ? 3.163 43.199 -2.855 1.00 15.84 393 ILE A C 1
ATOM 3005 O O . ILE A 1 392 ? 3.489 44.170 -3.546 1.00 14.83 393 ILE A O 1
ATOM 3010 N N . ALA A 1 393 ? 2.038 43.151 -2.141 1.00 15.53 394 ALA A N 1
ATOM 3011 C CA . ALA A 1 393 ? 1.059 44.238 -2.158 1.00 15.76 394 ALA A CA 1
ATOM 3012 C C . ALA A 1 393 ? 1.702 45.513 -1.645 1.00 15.57 394 ALA A C 1
ATOM 3013 O O . ALA A 1 393 ? 1.668 46.548 -2.295 1.00 16.01 394 ALA A O 1
ATOM 3015 N N . GLU A 1 394 ? 2.354 45.412 -0.494 1.00 14.86 395 GLU A N 1
ATOM 3016 C CA . GLU A 1 394 ? 2.981 46.589 0.107 1.00 15.08 395 GLU A CA 1
ATOM 3017 C C . GLU A 1 394 ? 4.195 47.089 -0.682 1.00 14.78 395 GLU A C 1
ATOM 3018 O O . GLU A 1 394 ? 4.348 48.298 -0.880 1.00 14.56 395 GLU A O 1
ATOM 3024 N N . GLY A 1 395 ? 4.985 46.166 -1.222 1.00 15.04 396 GLY A N 1
ATOM 3025 C CA . GLY A 1 395 ? 6.137 46.537 -2.023 1.00 15.20 396 GLY A CA 1
ATOM 3026 C C . GLY A 1 395 ? 5.764 47.178 -3.344 1.00 15.23 396 GLY A C 1
ATOM 3027 O O . GLY A 1 395 ? 6.429 48.108 -3.802 1.00 14.17 396 GLY A O 1
ATOM 3028 N N . SER A 1 396 ? 4.650 46.744 -3.926 1.00 15.32 397 SER A N 1
ATOM 3029 C CA . SER A 1 396 ? 4.175 47.332 -5.181 1.00 15.40 397 SER A CA 1
ATOM 3030 C C . SER A 1 396 ? 3.706 48.776 -4.962 1.00 15.02 397 SER A C 1
ATOM 3031 O O . SER A 1 396 ? 3.782 49.595 -5.864 1.00 14.86 397 SER A O 1
ATOM 3034 N N . GLU A 1 397 ? 3.284 49.104 -3.743 1.00 14.87 398 GLU A N 1
ATOM 3035 C CA . GLU A 1 397 ? 2.900 50.484 -3.417 1.00 15.87 398 GLU A CA 1
ATOM 3036 C C . GLU A 1 397 ? 4.094 51.422 -3.337 1.00 15.48 398 GLU A C 1
ATOM 3037 O O . GLU A 1 397 ? 3.937 52.629 -3.410 1.00 15.85 398 GLU A O 1
ATOM 3043 N N . ILE A 1 398 ? 5.287 50.849 -3.214 1.00 14.60 399 ILE A N 1
ATOM 3044 C CA . ILE A 1 398 ? 6.530 51.629 -3.141 1.00 14.87 399 ILE A CA 1
ATOM 3045 C C . ILE A 1 398 ? 7.297 51.617 -4.476 1.00 14.75 399 ILE A C 1
ATOM 3046 O O . ILE A 1 398 ? 7.695 52.663 -4.985 1.00 14.04 399 ILE A O 1
ATOM 3051 N N . HIS A 1 399 ? 7.413 50.442 -5.088 1.00 14.87 400 HIS A N 1
ATOM 3052 C CA . HIS A 1 399 ? 8.247 50.265 -6.285 1.00 15.13 400 HIS A CA 1
ATOM 3053 C C . HIS A 1 399 ? 7.466 49.990 -7.590 1.00 15.37 400 HIS A C 1
ATOM 3054 O O . HIS A 1 399 ? 8.077 49.806 -8.642 1.00 15.09 400 HIS A O 1
ATOM 3061 N N . GLY A 1 400 ? 6.133 50.030 -7.529 1.00 14.91 401 GLY A N 1
ATOM 3062 C CA . GLY A 1 400 ? 5.290 49.915 -8.730 1.00 15.88 401 GLY A CA 1
ATOM 3063 C C . GLY A 1 400 ? 4.897 48.498 -9.086 1.00 16.24 401 GLY A C 1
ATOM 3064 O O . GLY A 1 400 ? 5.323 47.535 -8.450 1.00 15.54 401 GLY A O 1
ATOM 3065 N N . GLU A 1 401 ? 4.211 48.367 -10.219 1.00 16.82 402 GLU A N 1
ATOM 3066 C CA . GLU A 1 401 ? 3.763 47.060 -10.702 1.00 17.84 402 GLU A CA 1
ATOM 3067 C C . GLU A 1 401 ? 4.916 46.107 -10.986 1.00 17.12 402 GLU A C 1
ATOM 3068 O O . GLU A 1 401 ? 4.724 44.894 -10.958 1.00 17.07 402 GLU A O 1
ATOM 3074 N N . LYS A 1 402 ? 6.087 46.645 -11.328 1.00 16.15 403 LYS A N 1
ATOM 3075 C CA . LYS A 1 402 ? 7.256 45.803 -11.603 1.00 16.36 403 LYS A CA 1
ATOM 3076 C C . LYS A 1 402 ? 7.571 44.891 -10.415 1.00 15.48 403 LYS A C 1
ATOM 3077 O O . LYS A 1 402 ? 8.142 43.811 -10.597 1.00 15.10 403 LYS A O 1
ATOM 3083 N N . TYR A 1 403 ? 7.200 45.325 -9.208 1.00 14.90 404 TYR A N 1
ATOM 3084 C CA . TYR A 1 403 ? 7.457 44.539 -8.006 1.00 15.17 404 TYR A CA 1
ATOM 3085 C C . TYR A 1 403 ? 6.742 43.195 -8.052 1.00 14.78 404 TYR A C 1
ATOM 3086 O O . TYR A 1 403 ? 7.101 42.268 -7.329 1.00 13.80 404 TYR A O 1
ATOM 3095 N N . THR A 1 404 ? 5.665 43.117 -8.837 1.00 15.09 405 THR A N 1
ATOM 3096 C CA . THR A 1 404 ? 4.802 41.942 -8.871 1.00 15.75 405 THR A CA 1
ATOM 3097 C C . THR A 1 404 ? 5.175 40.975 -9.990 1.00 15.83 405 THR A C 1
ATOM 3098 O O . THR A 1 404 ? 4.660 39.866 -10.046 1.00 16.20 405 THR A O 1
ATOM 3102 N N . ARG A 1 405 ? 6.122 41.369 -10.835 1.00 15.90 406 ARG A N 1
ATOM 3103 C CA . ARG A 1 405 ? 6.478 40.600 -12.022 1.00 16.32 406 ARG A CA 1
ATOM 3104 C C . ARG A 1 405 ? 7.823 39.888 -11.855 1.00 16.24 406 ARG A C 1
ATOM 3105 O O . ARG A 1 405 ? 8.646 40.273 -11.019 1.00 16.17 406 ARG A O 1
ATOM 3113 N N . ASP A 1 406 ? 8.034 38.848 -12.655 1.00 15.96 407 ASP A N 1
ATOM 3114 C CA . ASP A 1 406 ? 9.292 38.103 -12.704 1.00 16.13 407 ASP A CA 1
ATOM 3115 C C . ASP A 1 406 ? 9.664 37.465 -11.362 1.00 15.76 407 ASP A C 1
ATOM 3116 O O . ASP A 1 406 ? 10.838 37.263 -11.075 1.00 15.69 407 ASP A O 1
ATOM 3121 N N . ILE A 1 407 ? 8.665 37.003 -10.622 1.00 15.68 408 ILE A N 1
ATOM 3122 C CA . ILE A 1 407 ? 8.911 36.312 -9.359 1.00 15.99 408 ILE A CA 1
ATOM 3123 C C . ILE A 1 407 ? 9.139 34.813 -9.571 1.00 16.16 408 ILE A C 1
ATOM 3124 O O . ILE A 1 407 ? 8.309 34.136 -10.174 1.00 16.66 408 ILE A O 1
ATOM 3129 N N . SER A 1 408 ? 10.302 34.318 -9.144 1.00 15.70 409 SER A N 1
ATOM 3130 C CA . SER A 1 408 ? 10.635 32.903 -9.278 1.00 16.11 409 SER A CA 1
ATOM 3131 C C . SER A 1 408 ? 10.251 32.062 -8.053 1.00 16.11 409 SER A C 1
ATOM 3132 O O . SER A 1 408 ? 9.691 30.976 -8.200 1.00 16.66 409 SER A O 1
ATOM 3135 N N . SER A 1 409 ? 10.711 32.482 -6.874 1.00 15.88 410 SER A N 1
ATOM 3136 C CA . SER A 1 409 ? 10.466 31.742 -5.634 1.00 15.77 410 SER A CA 1
ATOM 3137 C C . SER A 1 409 ? 10.674 32.654 -4.431 1.00 15.59 410 SER A C 1
ATOM 3138 O O . SER A 1 409 ? 11.001 33.826 -4.599 1.00 15.32 410 SER A O 1
ATOM 3141 N N . SER A 1 410 ? 10.283 32.173 -3.254 1.00 15.24 411 SER A N 1
ATOM 3142 C CA . SER A 1 410 ? 10.400 32.960 -2.032 1.00 15.07 411 SER A CA 1
ATOM 3143 C C . SER A 1 410 ? 10.571 32.067 -0.808 1.00 14.92 411 SER A C 1
ATOM 3144 O O . SER A 1 410 ? 10.358 30.865 -0.872 1.00 15.21 411 SER A O 1
ATOM 3147 N N . PHE A 1 411 ? 11.038 32.663 0.287 1.00 14.18 412 PHE A N 1
ATOM 3148 C CA . PHE A 1 411 ? 11.313 31.940 1.525 1.00 14.18 412 PHE A CA 1
ATOM 3149 C C . PHE A 1 411 ? 11.284 32.936 2.672 1.00 14.27 412 PHE A C 1
ATOM 3150 O O . PHE A 1 411 ? 11.830 34.019 2.548 1.00 14.14 412 PHE A O 1
ATOM 3158 N N . SER A 1 412 ? 10.618 32.597 3.769 1.00 13.86 413 SER A N 1
ATOM 3159 C CA . SER A 1 412 ? 10.529 33.511 4.910 1.00 14.03 413 SER A CA 1
ATOM 3160 C C . SER A 1 412 ? 10.905 32.839 6.217 1.00 13.74 413 SER A C 1
ATOM 3161 O O . SER A 1 412 ? 10.857 31.613 6.328 1.00 13.69 413 SER A O 1
ATOM 3164 N N . GLY A 1 413 ? 11.347 33.659 7.174 1.00 13.40 414 GLY A N 1
ATOM 3165 C CA . GLY A 1 413 ? 11.577 33.243 8.545 1.00 13.88 414 GLY A CA 1
ATOM 3166 C C . GLY A 1 413 ? 10.942 34.229 9.505 1.00 14.31 414 GLY A C 1
ATOM 3167 O O . GLY A 1 413 ? 10.951 35.432 9.270 1.00 14.26 414 GLY A O 1
ATOM 3168 N N . SER A 1 414 ? 10.372 33.708 10.588 1.00 14.55 415 SER A N 1
ATOM 3169 C CA . SER A 1 414 ? 9.914 34.543 11.681 1.00 14.31 415 SER A CA 1
ATOM 3170 C C . SER A 1 414 ? 10.518 33.949 12.939 1.00 14.47 415 SER A C 1
ATOM 3171 O O . SER A 1 414 ? 10.206 32.815 13.319 1.00 13.58 415 SER A O 1
ATOM 3174 N N . TRP A 1 415 ? 11.331 34.740 13.620 1.00 14.31 416 TRP A N 1
ATOM 3175 C CA . TRP A 1 415 ? 12.204 34.173 14.644 1.00 14.65 416 TRP A CA 1
ATOM 3176 C C . TRP A 1 415 ? 11.492 33.727 15.920 1.00 14.82 416 TRP A C 1
ATOM 3177 O O . TRP A 1 415 ? 11.851 32.697 16.479 1.00 14.71 416 TRP A O 1
ATOM 3188 N N . ARG A 1 416 ? 10.396 34.388 16.284 1.00 15.93 417 ARG A N 1
ATOM 3189 C CA . ARG A 1 416 ? 9.608 33.915 17.427 1.00 17.12 417 ARG A CA 1
ATOM 3190 C C . ARG A 1 416 ? 8.941 32.552 17.169 1.00 16.96 417 ARG A C 1
ATOM 3191 O O . ARG A 1 416 ? 8.630 31.813 18.118 1.00 16.66 417 ARG A O 1
ATOM 3199 N N . ARG A 1 417 ? 8.737 32.231 15.891 1.00 16.59 418 ARG A N 1
ATOM 3200 C CA . ARG A 1 417 ? 8.115 30.991 15.435 1.00 17.49 418 ARG A CA 1
ATOM 3201 C C . ARG A 1 417 ? 9.138 29.956 14.961 1.00 16.44 418 ARG A C 1
ATOM 3202 O O . ARG A 1 417 ? 8.773 28.907 14.413 1.00 15.84 418 ARG A O 1
ATOM 3210 N N . THR A 1 418 ? 10.403 30.159 15.321 1.00 16.19 419 THR A N 1
ATOM 3211 C CA . THR A 1 418 ? 11.477 29.316 14.818 1.00 16.34 419 THR A CA 1
ATOM 3212 C C . THR A 1 418 ? 12.020 28.448 15.951 1.00 16.33 419 THR A C 1
ATOM 3213 O O . THR A 1 418 ? 12.432 28.972 16.994 1.00 15.52 419 THR A O 1
ATOM 3217 N N . LYS A 1 419 ? 11.985 27.131 15.746 1.00 16.81 420 LYS A N 1
ATOM 3218 C CA . LYS A 1 419 ? 12.445 26.166 16.743 1.00 16.95 420 LYS A CA 1
ATOM 3219 C C . LYS A 1 419 ? 13.911 26.404 17.113 1.00 16.35 420 LYS A C 1
ATOM 3220 O O . LYS A 1 419 ? 14.745 26.682 16.252 1.00 15.55 420 LYS A O 1
ATOM 3226 N N . TYR A 1 420 ? 14.182 26.344 18.416 1.00 15.73 421 TYR A N 1
ATOM 3227 C CA . TYR A 1 420 ? 15.500 26.554 19.005 1.00 15.81 421 TYR A CA 1
ATOM 3228 C C . TYR A 1 420 ? 15.978 28.000 18.980 1.00 15.36 421 TYR A C 1
ATOM 3229 O O . TYR A 1 420 ? 17.045 28.275 19.499 1.00 14.65 421 TYR A O 1
ATOM 3238 N N . SER A 1 421 ? 15.076 28.926 18.642 1.00 14.91 422 SER A N 1
ATOM 3239 C CA . SER A 1 421 ? 15.312 30.361 18.789 1.00 14.88 422 SER A CA 1
ATOM 3240 C C . SER A 1 421 ? 14.166 30.975 19.599 1.00 15.09 422 SER A C 1
ATOM 3241 O O . SER A 1 421 ? 14.385 31.488 20.701 1.00 15.07 422 SER A O 1
ATOM 3244 N N . GLU A 1 422 ? 12.955 30.924 19.035 1.00 14.94 423 GLU A N 1
ATOM 3245 C CA . GLU A 1 422 ? 11.744 31.467 19.672 1.00 15.18 423 GLU A CA 1
ATOM 3246 C C . GLU A 1 422 ? 11.916 32.924 20.136 1.00 15.15 423 GLU A C 1
ATOM 3247 O O . GLU A 1 422 ? 11.174 33.408 20.995 1.00 15.26 423 GLU A O 1
ATOM 3253 N N . SER A 1 423 ? 12.732 33.663 19.381 1.00 14.50 424 SER A N 1
ATOM 3254 C CA . SER A 1 423 ? 13.049 35.061 19.658 1.00 14.57 424 SER A CA 1
ATOM 3255 C C . SER A 1 423 ? 14.105 35.512 18.667 1.00 14.31 424 SER A C 1
ATOM 3256 O O . SER A 1 423 ? 14.973 34.734 18.295 1.00 14.37 424 SER A O 1
ATOM 3259 N N . ALA A 1 424 ? 14.049 36.777 18.272 1.00 14.60 425 ALA A N 1
ATOM 3260 C CA . ALA A 1 424 ? 15.105 37.381 17.472 1.00 14.34 425 ALA A CA 1
ATOM 3261 C C . ALA A 1 424 ? 16.300 37.812 18.350 1.00 14.11 425 ALA A C 1
ATOM 3262 O O . ALA A 1 424 ? 17.443 37.793 17.896 1.00 13.49 425 ALA A O 1
ATOM 3264 N N . TRP A 1 425 ? 16.004 38.311 19.551 1.00 14.26 426 TRP A N 1
ATOM 3265 C CA . TRP A 1 425 ? 16.981 38.838 20.496 1.00 14.67 426 TRP A CA 1
ATOM 3266 C C . TRP A 1 425 ? 16.245 39.256 21.773 1.00 14.75 426 TRP A C 1
ATOM 3267 O O . TRP A 1 425 ? 15.024 39.476 21.756 1.00 13.80 426 TRP A O 1
ATOM 3278 N N . ALA A 1 426 ? 17.001 39.431 22.857 1.00 14.78 427 ALA A N 1
ATOM 3279 C CA . ALA A 1 426 ? 16.416 39.719 24.173 1.00 15.40 427 ALA A CA 1
ATOM 3280 C C . ALA A 1 426 ? 16.305 41.211 24.449 1.00 15.87 427 ALA A C 1
ATOM 3281 O O . ALA A 1 426 ? 17.176 41.991 24.052 1.00 15.88 427 ALA A O 1
ATOM 3283 N N . ASN A 1 427 ? 15.228 41.596 25.144 1.00 16.09 428 ASN A N 1
ATOM 3284 C CA . ASN A 1 427 ? 15.093 42.924 25.754 1.00 16.78 428 ASN A CA 1
ATOM 3285 C C . ASN A 1 427 ? 14.943 42.770 27.263 1.00 16.88 428 ASN A C 1
ATOM 3286 O O . ASN A 1 427 ? 13.991 42.141 27.732 1.00 16.26 428 ASN A O 1
ATOM 3291 N N . TRP A 1 428 ? 15.960 43.196 28.002 1.00 16.89 429 TRP A N 1
ATOM 3292 C CA . TRP A 1 428 ? 15.937 43.092 29.469 1.00 18.13 429 TRP A CA 1
ATOM 3293 C C . TRP A 1 428 ? 14.916 44.039 30.089 1.00 18.82 429 TRP A C 1
ATOM 3294 O O . TRP A 1 428 ? 14.992 45.246 29.899 1.00 18.38 429 TRP A O 1
ATOM 3305 N N . ALA A 1 429 ? 14.042 43.498 30.930 1.00 20.15 430 ALA A N 1
ATOM 3306 C CA . ALA A 1 429 ? 13.067 44.331 31.629 1.00 22.00 430 ALA A CA 1
ATOM 3307 C C . ALA A 1 429 ? 13.770 45.286 32.602 1.00 23.64 430 ALA A C 1
ATOM 3308 O O . ALA A 1 429 ? 14.668 44.878 33.346 1.00 23.37 430 ALA A O 1
ATOM 3310 N N . GLY A 1 430 ? 13.409 46.566 32.545 1.00 25.61 431 GLY A N 1
ATOM 3311 C CA . GLY A 1 430 ? 14.076 47.598 33.352 1.00 27.13 431 GLY A CA 1
ATOM 3312 C C . GLY A 1 430 ? 15.323 48.210 32.717 1.00 28.74 431 GLY A C 1
ATOM 3313 O O . GLY A 1 430 ? 15.987 49.061 33.333 1.00 29.62 431 GLY A O 1
ATOM 3314 N N . SER A 1 431 ? 15.548 47.924 31.433 1.00 29.90 432 SER A N 1
ATOM 3315 C CA . SER A 1 431 ? 16.709 48.456 30.723 1.00 30.73 432 SER A CA 1
ATOM 3316 C C . SER A 1 431 ? 16.423 49.865 30.212 1.00 31.49 432 SER A C 1
ATOM 3317 O O . SER A 1 431 ? 16.432 50.829 30.980 1.00 32.54 432 SER A O 1
ATOM 3320 N N . ALA A 1 439 ? 23.364 48.466 33.390 1.00 24.69 440 ALA A N 1
ATOM 3321 C CA . ALA A 1 439 ? 22.890 47.091 33.391 1.00 23.61 440 ALA A CA 1
ATOM 3322 C C . ALA A 1 439 ? 21.825 46.872 34.453 1.00 23.32 440 ALA A C 1
ATOM 3323 O O . ALA A 1 439 ? 21.981 47.313 35.597 1.00 23.96 440 ALA A O 1
ATOM 3325 N N . THR A 1 440 ? 20.904 45.963 34.150 1.00 22.39 441 THR A N 1
ATOM 3326 C CA . THR A 1 440 ? 19.882 45.565 35.101 1.00 21.43 441 THR A CA 1
ATOM 3327 C C . THR A 1 440 ? 20.461 44.540 36.089 1.00 20.84 441 THR A C 1
ATOM 3328 O O . THR A 1 440 ? 21.446 43.865 35.781 1.00 19.89 441 THR A O 1
ATOM 3332 N N . PRO A 1 441 ? 19.803 44.365 37.254 1.00 20.26 442 PRO A N 1
ATOM 3333 C CA . PRO A 1 441 ? 20.300 43.403 38.242 1.00 19.93 442 PRO A CA 1
ATOM 3334 C C . PRO A 1 441 ? 20.333 41.962 37.711 1.00 19.16 442 PRO A C 1
ATOM 3335 O O . PRO A 1 441 ? 21.215 41.176 38.082 1.00 18.37 442 PRO A O 1
ATOM 3339 N N . GLU A 1 442 ? 19.337 41.616 36.901 1.00 18.87 443 GLU A N 1
ATOM 3340 C CA . GLU A 1 442 ? 19.199 40.272 36.352 1.00 18.29 443 GLU A CA 1
ATOM 3341 C C . GLU A 1 442 ? 20.312 39.940 35.361 1.00 17.76 443 GLU A C 1
ATOM 3342 O O . GLU A 1 442 ? 20.874 38.852 35.403 1.00 16.42 443 GLU A O 1
ATOM 3348 N N . TYR A 1 443 ? 20.645 40.908 34.514 1.00 17.55 444 TYR A N 1
ATOM 3349 C CA . TYR A 1 443 ? 21.800 40.814 33.610 1.00 17.84 444 TYR A CA 1
ATOM 3350 C C . TYR A 1 443 ? 23.104 40.620 34.396 1.00 18.12 444 TYR A C 1
ATOM 3351 O O . TYR A 1 443 ? 23.846 39.683 34.147 1.00 17.53 444 TYR A O 1
ATOM 3360 N N . GLU A 1 444 ? 23.320 41.458 35.403 1.00 18.68 445 GLU A N 1
ATOM 3361 C CA . GLU A 1 444 ? 24.512 41.347 36.252 1.00 19.60 445 GLU A CA 1
ATOM 3362 C C . GLU A 1 444 ? 24.608 39.984 36.928 1.00 19.32 445 GLU A C 1
ATOM 3363 O O . GLU A 1 444 ? 25.672 39.386 36.991 1.00 18.57 445 GLU A O 1
ATOM 3369 N N . LYS A 1 445 ? 23.490 39.516 37.461 1.00 19.38 446 LYS A N 1
ATOM 3370 C CA . LYS A 1 445 ? 23.466 38.234 38.148 1.00 19.09 446 LYS A CA 1
ATOM 3371 C C . LYS A 1 445 ? 23.927 37.091 37.244 1.00 18.76 446 LYS A C 1
ATOM 3372 O O . LYS A 1 445 ? 24.731 36.254 37.647 1.00 18.04 446 LYS A O 1
ATOM 3378 N N . LEU A 1 446 ? 23.543 37.150 35.979 1.00 17.88 447 LEU A N 1
ATOM 3379 C CA . LEU A 1 446 ? 23.804 36.049 35.071 1.00 17.69 447 LEU A CA 1
ATOM 3380 C C . LEU A 1 446 ? 25.195 36.090 34.450 1.00 17.36 447 LEU A C 1
ATOM 3381 O O . LEU A 1 446 ? 25.589 35.131 33.797 1.00 17.70 447 LEU A O 1
ATOM 3386 N N . LEU A 1 447 ? 25.984 37.107 34.803 1.00 17.61 448 LEU A N 1
ATOM 3387 C CA . LEU A 1 447 ? 27.410 37.143 34.465 1.00 18.13 448 LEU A CA 1
ATOM 3388 C C . LEU A 1 447 ? 28.239 36.268 35.418 1.00 18.42 448 LEU A C 1
ATOM 3389 O O . LEU A 1 447 ? 29.377 35.906 35.123 1.00 18.90 448 LEU A O 1
ATOM 3394 N N . GLU A 1 448 ? 27.670 35.946 36.575 1.00 18.78 449 GLU A N 1
ATOM 3395 C CA . GLU A 1 448 ? 28.359 35.115 37.560 1.00 19.36 449 GLU A CA 1
ATOM 3396 C C . GLU A 1 448 ? 28.236 33.644 37.206 1.00 19.15 449 GLU A C 1
ATOM 3397 O O . GLU A 1 448 ? 27.161 33.204 36.796 1.00 18.67 449 GLU A O 1
ATOM 3403 N N . PRO A 1 449 ? 29.297 32.856 37.450 1.00 19.93 450 PRO A N 1
ATOM 3404 C CA . PRO A 1 449 ? 29.152 31.413 37.270 1.00 19.79 450 PRO A CA 1
ATOM 3405 C C . PRO A 1 449 ? 28.234 30.811 38.327 1.00 19.27 450 PRO A C 1
ATOM 3406 O O . PRO A 1 449 ? 28.047 31.404 39.393 1.00 18.84 450 PRO A O 1
ATOM 3410 N N . VAL A 1 450 ? 27.527 29.757 37.945 1.00 18.42 451 VAL A N 1
ATOM 3411 C CA . VAL A 1 450 ? 26.721 28.996 38.879 1.00 18.87 451 VAL A CA 1
ATOM 3412 C C . VAL A 1 450 ? 27.501 27.721 39.135 1.00 18.60 451 VAL A C 1
ATOM 3413 O O . VAL A 1 450 ? 27.426 26.777 38.351 1.00 17.70 451 VAL A O 1
ATOM 3417 N N . ASP A 1 451 ? 28.406 27.787 40.117 1.00 19.13 452 ASP A N 1
ATOM 3418 C CA . ASP A 1 451 ? 29.417 26.748 40.334 1.00 19.22 452 ASP A CA 1
ATOM 3419 C C . ASP A 1 451 ? 30.255 26.536 39.063 1.00 18.79 452 ASP A C 1
ATOM 3420 O O . ASP A 1 451 ? 31.095 27.377 38.765 1.00 18.90 452 ASP A O 1
ATOM 3425 N N . LYS A 1 452 ? 30.035 25.451 38.320 1.00 18.45 453 LYS A N 1
ATOM 3426 C CA . LYS A 1 452 ? 30.837 25.154 37.112 1.00 18.05 453 LYS A CA 1
ATOM 3427 C C . LYS A 1 452 ? 30.093 25.474 35.798 1.00 17.34 453 LYS A C 1
ATOM 3428 O O . LYS A 1 452 ? 30.618 25.231 34.709 1.00 16.53 453 LYS A O 1
ATOM 3434 N N . ILE A 1 453 ? 28.928 26.119 35.906 1.00 16.44 454 ILE A N 1
ATOM 3435 C CA . ILE A 1 453 ? 28.130 26.525 34.744 1.00 16.41 454 ILE A CA 1
ATOM 3436 C C . ILE A 1 453 ? 28.297 28.024 34.481 1.00 16.49 454 ILE A C 1
ATOM 3437 O O . ILE A 1 453 ? 28.078 28.848 35.366 1.00 15.50 454 ILE A O 1
ATOM 3442 N N . TYR A 1 454 ? 28.683 28.358 33.251 1.00 16.53 455 TYR A N 1
ATOM 3443 C CA . TYR A 1 454 ? 28.772 29.749 32.791 1.00 16.75 455 TYR A CA 1
ATOM 3444 C C . TYR A 1 454 ? 27.744 29.999 31.690 1.00 16.61 455 TYR A C 1
ATOM 3445 O O . TYR A 1 454 ? 27.542 29.154 30.822 1.00 16.96 455 TYR A O 1
ATOM 3454 N N . PHE A 1 455 ? 27.066 31.140 31.748 1.00 15.98 456 PHE A N 1
ATOM 3455 C CA . PHE A 1 455 ? 26.182 31.557 30.661 1.00 15.65 456 PHE A CA 1
ATOM 3456 C C . PHE A 1 455 ? 26.946 32.473 29.710 1.00 15.11 456 PHE A C 1
ATOM 3457 O O . PHE A 1 455 ? 27.780 33.280 30.143 1.00 15.46 456 PHE A O 1
ATOM 3465 N N . ALA A 1 456 ? 26.679 32.318 28.416 1.00 14.54 457 ALA A N 1
ATOM 3466 C CA . ALA A 1 456 ? 27.203 33.228 27.392 1.00 14.58 457 ALA A CA 1
ATOM 3467 C C . ALA A 1 456 ? 26.178 33.421 26.282 1.00 14.20 457 ALA A C 1
ATOM 3468 O O . ALA A 1 456 ? 25.396 32.528 25.988 1.00 14.64 457 ALA A O 1
ATOM 3470 N N . GLY A 1 457 ? 26.287 34.537 25.568 1.00 13.81 458 GLY A N 1
ATOM 3471 C CA . GLY A 1 457 ? 25.406 34.822 24.428 1.00 13.57 458 GLY A CA 1
ATOM 3472 C C . GLY A 1 457 ? 25.283 36.316 24.226 1.00 13.36 458 GLY A C 1
ATOM 3473 O O . GLY A 1 457 ? 25.693 37.103 25.078 1.00 12.51 458 GLY A O 1
ATOM 3474 N N . ASP A 1 458 ? 24.669 36.728 23.121 1.00 13.53 459 ASP A N 1
ATOM 3475 C CA . ASP A 1 458 ? 24.574 38.160 22.844 1.00 13.31 459 ASP A CA 1
ATOM 3476 C C . ASP A 1 458 ? 23.693 38.922 23.843 1.00 13.19 459 ASP A C 1
ATOM 3477 O O . ASP A 1 458 ? 23.941 40.097 24.083 1.00 13.43 459 ASP A O 1
ATOM 3482 N N . HIS A 1 459 ? 22.804 38.219 24.542 1.00 13.38 460 HIS A N 1
ATOM 3483 C CA . HIS A 1 459 ? 21.980 38.854 25.582 1.00 13.62 460 HIS A CA 1
ATOM 3484 C C . HIS A 1 459 ? 22.801 39.288 26.802 1.00 13.89 460 HIS A C 1
ATOM 3485 O O . HIS A 1 459 ? 22.383 40.169 27.551 1.00 13.64 460 HIS A O 1
ATOM 3492 N N . LEU A 1 460 ? 23.967 38.677 26.991 1.00 13.98 461 LEU A N 1
ATOM 3493 C CA . LEU A 1 460 ? 24.850 39.021 28.102 1.00 13.78 461 LEU A CA 1
ATOM 3494 C C . LEU A 1 460 ? 25.984 39.904 27.592 1.00 13.94 461 LEU A C 1
ATOM 3495 O O . LEU A 1 460 ? 27.112 39.836 28.085 1.00 13.61 461 LEU A O 1
ATOM 3500 N N . SER A 1 461 ? 25.618 40.865 26.742 1.00 13.68 462 SER A N 1
ATOM 3501 C CA . SER A 1 461 ? 26.565 41.829 26.217 1.00 13.85 462 SER A CA 1
ATOM 3502 C C . SER A 1 461 ? 25.904 43.180 26.105 1.00 13.79 462 SER A C 1
ATOM 3503 O O . SER A 1 461 ? 24.675 43.293 26.232 1.00 13.85 462 SER A O 1
ATOM 3506 N N . ASN A 1 462 ? 26.720 44.167 25.736 1.00 13.93 463 ASN A N 1
ATOM 3507 C CA . ASN A 1 462 ? 26.262 45.507 25.407 1.00 14.05 463 ASN A CA 1
ATOM 3508 C C . ASN A 1 462 ? 26.148 45.710 23.894 1.00 14.03 463 ASN A C 1
ATOM 3509 O O . ASN A 1 462 ? 26.209 46.842 23.396 1.00 14.42 463 ASN A O 1
ATOM 3514 N N . ALA A 1 463 ? 26.081 44.596 23.166 1.00 13.36 464 ALA A N 1
ATOM 3515 C CA . ALA A 1 463 ? 25.796 44.619 21.731 1.00 13.12 464 ALA A CA 1
ATOM 3516 C C . ALA A 1 463 ? 24.759 43.544 21.399 1.00 13.17 464 ALA A C 1
ATOM 3517 O O . ALA A 1 463 ? 25.017 42.623 20.621 1.00 12.58 464 ALA A O 1
ATOM 3519 N N . ILE A 1 464 ? 23.636 43.579 22.107 1.00 13.25 465 ILE A N 1
ATOM 3520 C CA . ILE A 1 464 ? 22.556 42.627 21.841 1.00 13.13 465 ILE A CA 1
ATOM 3521 C C . ILE A 1 464 ? 22.111 42.753 20.381 1.00 12.42 465 ILE A C 1
ATOM 3522 O O . ILE A 1 464 ? 22.068 43.856 19.837 1.00 12.70 465 ILE A O 1
ATOM 3527 N N . ALA A 1 465 ? 21.842 41.612 19.742 1.00 12.62 466 ALA A N 1
ATOM 3528 C CA . ALA A 1 465 ? 21.444 41.560 18.330 1.00 12.46 466 ALA A CA 1
ATOM 3529 C C . ALA A 1 465 ? 22.619 41.893 17.407 1.00 12.22 466 ALA A C 1
ATOM 3530 O O . ALA A 1 465 ? 22.430 42.256 16.245 1.00 12.00 466 ALA A O 1
ATOM 3532 N N . TRP A 1 466 ? 23.835 41.667 17.904 1.00 12.15 467 TRP A N 1
ATOM 3533 C CA . TRP A 1 466 ? 25.043 41.722 17.069 1.00 12.43 467 TRP A CA 1
ATOM 3534 C C . TRP A 1 466 ? 25.916 40.521 17.350 1.00 12.53 467 TRP A C 1
ATOM 3535 O O . TRP A 1 466 ? 26.124 40.170 18.499 1.00 12.84 467 TRP A O 1
ATOM 3546 N N . GLN A 1 467 ? 26.504 39.940 16.308 1.00 12.27 468 GLN A N 1
ATOM 3547 C CA . GLN A 1 467 ? 27.430 38.833 16.504 1.00 12.12 468 GLN A CA 1
ATOM 3548 C C . GLN A 1 467 ? 28.575 39.233 17.437 1.00 12.03 468 GLN A C 1
ATOM 3549 O O . GLN A 1 467 ? 29.004 38.425 18.253 1.00 11.41 468 GLN A O 1
ATOM 3555 N N . HIS A 1 468 ? 28.979 40.504 17.387 1.00 12.12 469 HIS A N 1
ATOM 3556 C CA . HIS A 1 468 ? 30.013 41.038 18.282 1.00 12.20 469 HIS A CA 1
ATOM 3557 C C . HIS A 1 468 ? 29.664 40.774 19.746 1.00 12.52 469 HIS A C 1
ATOM 3558 O O . HIS A 1 468 ? 30.536 40.452 20.544 1.00 11.59 469 HIS A O 1
ATOM 3565 N N . GLY A 1 469 ? 28.411 40.988 20.114 1.00 12.33 470 GLY A N 1
ATOM 3566 C CA . GLY A 1 469 ? 27.949 40.655 21.473 1.00 12.45 470 GLY A CA 1
ATOM 3567 C C . GLY A 1 469 ? 28.174 39.197 21.863 1.00 12.78 470 GLY A C 1
ATOM 3568 O O . GLY A 1 469 ? 28.647 38.897 22.980 1.00 12.42 470 GLY A O 1
ATOM 3569 N N . ALA A 1 470 ? 27.758 38.278 20.996 1.00 12.14 471 ALA A N 1
ATOM 3570 C CA . ALA A 1 470 ? 27.945 36.845 21.243 1.00 12.72 471 ALA A CA 1
ATOM 3571 C C . ALA A 1 470 ? 29.422 36.445 21.323 1.00 12.68 471 ALA A C 1
ATOM 3572 O O . ALA A 1 470 ? 29.819 35.662 22.205 1.00 13.38 471 ALA A O 1
ATOM 3574 N N . LEU A 1 471 ? 30.241 36.998 20.425 1.00 12.59 472 LEU A N 1
ATOM 3575 C CA . LEU A 1 471 ? 31.664 36.669 20.355 1.00 12.82 472 LEU A CA 1
ATOM 3576 C C . LEU A 1 471 ? 32.447 37.259 21.536 1.00 12.39 472 LEU A C 1
ATOM 3577 O O . LEU A 1 471 ? 33.329 36.587 22.084 1.00 12.81 472 LEU A O 1
ATOM 3582 N N . THR A 1 472 ? 32.166 38.507 21.914 1.00 12.29 473 THR A N 1
ATOM 3583 C CA . THR A 1 472 ? 32.816 39.081 23.104 1.00 12.63 473 THR A CA 1
ATOM 3584 C C . THR A 1 472 ? 32.374 38.379 24.398 1.00 12.66 473 THR A C 1
ATOM 3585 O O . THR A 1 472 ? 33.187 38.160 25.307 1.00 12.62 473 THR A O 1
ATOM 3589 N N . SER A 1 473 ? 31.130 37.917 24.440 1.00 12.65 474 SER A N 1
ATOM 3590 C CA . SER A 1 473 ? 30.637 37.132 25.582 1.00 12.92 474 SER A CA 1
ATOM 3591 C C . SER A 1 473 ? 31.394 35.802 25.707 1.00 13.34 474 SER A C 1
ATOM 3592 O O . SER A 1 473 ? 31.935 35.485 26.763 1.00 13.14 474 SER A O 1
ATOM 3595 N N . ALA A 1 474 ? 31.529 35.090 24.596 1.00 13.33 475 ALA A N 1
ATOM 3596 C CA . ALA A 1 474 ? 32.306 33.853 24.538 1.00 13.77 475 ALA A CA 1
ATOM 3597 C C . ALA A 1 474 ? 33.740 34.081 25.008 1.00 13.98 475 ALA A C 1
ATOM 3598 O O . ALA A 1 474 ? 34.229 33.369 25.870 1.00 13.72 475 ALA A O 1
ATOM 3600 N N . ARG A 1 475 ? 34.377 35.134 24.511 1.00 14.15 476 ARG A N 1
ATOM 3601 C CA . ARG A 1 475 ? 35.773 35.382 24.852 1.00 14.96 476 ARG A CA 1
ATOM 3602 C C . ARG A 1 475 ? 35.952 35.730 26.332 1.00 15.00 476 ARG A C 1
ATOM 3603 O O . ARG A 1 475 ? 36.859 35.199 26.988 1.00 14.75 476 ARG A O 1
ATOM 3611 N N . ASP A 1 476 ? 35.020 36.496 26.896 1.00 15.05 477 ASP A N 1
ATOM 3612 C CA . ASP A 1 476 ? 35.064 36.832 28.325 1.00 15.70 477 ASP A CA 1
ATOM 3613 C C . ASP A 1 476 ? 34.874 35.578 29.195 1.00 15.64 477 ASP A C 1
ATOM 3614 O O . ASP A 1 476 ? 35.614 35.367 30.165 1.00 15.26 477 ASP A O 1
ATOM 3619 N N . VAL A 1 477 ? 33.960 34.702 28.797 1.00 15.58 478 VAL A N 1
ATOM 3620 C CA . VAL A 1 477 ? 33.649 33.489 29.570 1.00 16.18 478 VAL A CA 1
ATOM 3621 C C . VAL A 1 477 ? 34.769 32.446 29.492 1.00 16.25 478 VAL A C 1
ATOM 3622 O O . VAL A 1 477 ? 35.208 31.908 30.523 1.00 16.05 478 VAL A O 1
ATOM 3626 N N . VAL A 1 478 ? 35.382 32.322 28.318 1.00 16.36 479 VAL A N 1
ATOM 3627 C CA . VAL A 1 478 ? 36.542 31.452 28.156 1.00 16.64 479 VAL A CA 1
ATOM 3628 C C . VAL A 1 478 ? 37.745 31.947 28.948 1.00 16.67 479 VAL A C 1
ATOM 3629 O O . VAL A 1 478 ? 38.388 31.148 29.646 1.00 16.06 479 VAL A O 1
ATOM 3633 N N . THR A 1 479 ? 37.916 33.267 29.023 1.00 16.79 480 THR A N 1
ATOM 3634 C CA . THR A 1 479 ? 38.989 33.854 29.841 1.00 17.65 480 THR A CA 1
ATOM 3635 C C . THR A 1 479 ? 38.767 33.603 31.335 1.00 17.85 480 THR A C 1
ATOM 3636 O O . THR A 1 479 ? 39.712 33.226 32.046 1.00 17.32 480 THR A O 1
ATOM 3640 N N . HIS A 1 480 ? 37.518 33.679 31.784 1.00 18.07 481 HIS A N 1
ATOM 3641 C CA . HIS A 1 480 ? 37.177 33.400 33.184 1.00 19.20 481 HIS A CA 1
ATOM 3642 C C . HIS A 1 480 ? 37.500 31.954 33.523 1.00 18.97 481 HIS A C 1
ATOM 3643 O O . HIS A 1 480 ? 38.072 31.661 34.582 1.00 18.74 481 HIS A O 1
ATOM 3650 N N . ILE A 1 481 ? 37.045 31.031 32.684 1.00 19.23 482 ILE A N 1
ATOM 3651 C CA . ILE A 1 481 ? 37.315 29.611 32.899 1.00 19.82 482 ILE A CA 1
ATOM 3652 C C . ILE A 1 481 ? 38.809 29.312 32.925 1.00 20.51 482 ILE A C 1
ATOM 3653 O O . ILE A 1 481 ? 39.286 28.617 33.825 1.00 19.87 482 ILE A O 1
ATOM 3658 N N . HIS A 1 482 ? 39.559 29.937 32.024 1.00 21.28 483 HIS A N 1
ATOM 3659 C CA . HIS A 1 482 ? 40.997 29.725 31.944 1.00 22.25 483 HIS A CA 1
ATOM 3660 C C . HIS A 1 482 ? 41.723 30.236 33.191 1.00 22.95 483 HIS A C 1
ATOM 3661 O O . HIS A 1 482 ? 42.530 29.513 33.783 1.00 22.03 483 HIS A O 1
ATOM 3668 N N . GLU A 1 483 ? 41.325 31.413 33.663 1.00 24.08 484 GLU A N 1
ATOM 3669 C CA . GLU A 1 483 ? 41.946 32.007 34.850 1.00 25.55 484 GLU A CA 1
ATOM 3670 C C . GLU A 1 483 ? 41.634 31.188 36.100 1.00 26.21 484 GLU A C 1
ATOM 3671 O O . GLU A 1 483 ? 42.505 30.994 36.954 1.00 26.23 484 GLU A O 1
ATOM 3677 N N . ARG A 1 484 ? 40.481 30.530 36.093 1.00 26.88 485 ARG A N 1
ATOM 3678 C CA . ARG A 1 484 ? 40.058 29.697 37.207 1.00 27.81 485 ARG A CA 1
ATOM 3679 C C . ARG A 1 484 ? 40.812 28.372 37.215 1.00 28.75 485 ARG A C 1
ATOM 3680 O O . ARG A 1 484 ? 41.267 27.913 38.267 1.00 28.16 485 ARG A O 1
ATOM 3688 N N . VAL A 1 485 ? 40.990 27.789 36.032 1.00 30.16 486 VAL A N 1
ATOM 3689 C CA . VAL A 1 485 ? 41.779 26.568 35.881 1.00 31.60 486 VAL A CA 1
ATOM 3690 C C . VAL A 1 485 ? 43.247 26.800 36.263 1.00 32.96 486 VAL A C 1
ATOM 3691 O O . VAL A 1 485 ? 43.838 25.982 36.972 1.00 32.34 486 VAL A O 1
ATOM 3695 N N . ALA A 1 486 ? 43.800 27.949 35.874 1.00 34.68 487 ALA A N 1
ATOM 3696 C CA . ALA A 1 486 ? 45.173 28.310 36.244 1.00 36.28 487 ALA A CA 1
ATOM 3697 C C . ALA A 1 486 ? 45.309 28.399 37.759 1.00 37.87 487 ALA A C 1
ATOM 3698 O O . ALA A 1 486 ? 46.426 28.322 38.277 1.00 38.12 487 ALA A O 1
ATOM 3700 N N . GLN A 1 487 ? 44.250 28.932 38.370 1.00 39.33 488 GLN A N 1
ATOM 3701 C CA . GLN A 1 487 ? 44.049 28.982 39.825 1.00 40.19 488 GLN A CA 1
ATOM 3702 C C . GLN A 1 487 ? 44.286 30.403 40.326 1.00 41.11 488 GLN A C 1
ATOM 3703 O O . GLN A 1 487 ? 43.370 31.229 40.224 1.00 41.53 488 GLN A O 1
ATOM 3709 N N . GLU A 1 488 ? 45.435 30.848 40.437 1.00 41.77 489 GLU A N 1
ATOM 3710 N N . ASP B 1 3 ? 19.813 48.627 -29.223 1.00 28.08 4 ASP B N 1
ATOM 3711 C CA . ASP B 1 3 ? 20.890 48.975 -30.190 1.00 27.30 4 ASP B CA 1
ATOM 3712 C C . ASP B 1 3 ? 20.921 50.474 -30.451 1.00 26.66 4 ASP B C 1
ATOM 3713 O O . ASP B 1 3 ? 19.876 51.127 -30.525 1.00 26.97 4 ASP B O 1
ATOM 3718 N N . LEU B 1 4 ? 22.131 51.028 -30.483 1.00 24.99 5 LEU B N 1
ATOM 3719 C CA . LEU B 1 4 ? 22.322 52.461 -30.680 1.00 24.10 5 LEU B CA 1
ATOM 3720 C C . LEU B 1 4 ? 21.824 52.879 -32.059 1.00 23.31 5 LEU B C 1
ATOM 3721 O O . LEU B 1 4 ? 21.150 53.894 -32.200 1.00 21.85 5 LEU B O 1
ATOM 3726 N N . ILE B 1 5 ? 22.265 52.145 -33.074 1.00 22.94 6 ILE B N 1
ATOM 3727 C CA . ILE B 1 5 ? 21.893 52.403 -34.462 1.00 22.80 6 ILE B CA 1
ATOM 3728 C C . ILE B 1 5 ? 21.584 51.089 -35.180 1.00 22.58 6 ILE B C 1
ATOM 3729 O O . ILE B 1 5 ? 21.961 50.012 -34.716 1.00 21.52 6 ILE B O 1
ATOM 3734 N N . GLY B 1 6 ? 20.853 51.184 -36.291 1.00 22.48 7 GLY B N 1
ATOM 3735 C CA . GLY B 1 6 ? 20.612 50.029 -37.155 1.00 22.63 7 GLY B CA 1
ATOM 3736 C C . GLY B 1 6 ? 21.851 49.642 -37.949 1.00 22.44 7 GLY B C 1
ATOM 3737 O O . GLY B 1 6 ? 22.872 50.341 -37.905 1.00 21.58 7 GLY B O 1
ATOM 3738 N N . LYS B 1 7 ? 21.696 48.640 -38.814 1.00 22.66 8 LYS B N 1
ATOM 3739 C CA . LYS B 1 7 ? 22.790 48.166 -39.649 1.00 23.51 8 LYS B CA 1
ATOM 3740 C C . LYS B 1 7 ? 23.009 49.107 -40.829 1.00 23.19 8 LYS B C 1
ATOM 3741 O O . LYS B 1 7 ? 22.053 49.565 -41.463 1.00 22.67 8 LYS B O 1
ATOM 3747 N N . VAL B 1 8 ? 24.271 49.437 -41.088 1.00 22.84 9 VAL B N 1
ATOM 3748 C CA . VAL B 1 8 ? 24.599 50.310 -42.202 1.00 23.42 9 VAL B CA 1
ATOM 3749 C C . VAL B 1 8 ? 24.550 49.514 -43.503 1.00 23.79 9 VAL B C 1
ATOM 3750 O O . VAL B 1 8 ? 24.857 48.322 -43.522 1.00 23.44 9 VAL B O 1
ATOM 3754 N N . LYS B 1 9 ? 24.044 50.160 -44.548 1.00 24.17 10 LYS B N 1
ATOM 3755 C CA . LYS B 1 9 ? 23.960 49.550 -45.868 1.00 24.85 10 LYS B CA 1
ATOM 3756 C C . LYS B 1 9 ? 25.167 49.969 -46.697 1.00 24.83 10 LYS B C 1
ATOM 3757 O O . LYS B 1 9 ? 25.591 51.121 -46.635 1.00 25.01 10 LYS B O 1
ATOM 3763 N N . GLY B 1 10 ? 25.850 48.981 -47.266 1.00 24.52 11 GLY B N 1
ATOM 3764 C CA . GLY B 1 10 ? 27.005 49.232 -48.118 1.00 24.09 11 GLY B CA 1
ATOM 3765 C C . GLY B 1 10 ? 28.310 49.232 -47.349 1.00 23.75 11 GLY B C 1
ATOM 3766 O O . GLY B 1 10 ? 28.359 48.803 -46.193 1.00 24.19 11 GLY B O 1
ATOM 3767 N N . SER B 1 11 ? 29.337 49.809 -47.966 1.00 23.02 12 SER B N 1
ATOM 3768 C CA . SER B 1 11 ? 30.699 49.788 -47.441 1.00 22.77 12 SER B CA 1
ATOM 3769 C C . SER B 1 11 ? 31.086 51.190 -47.003 1.00 21.86 12 SER B C 1
ATOM 3770 O O . SER B 1 11 ? 31.007 52.128 -47.791 1.00 21.68 12 SER B O 1
ATOM 3773 N N . HIS B 1 12 ? 31.310 51.354 -45.697 1.00 20.62 13 HIS B N 1
ATOM 3774 C CA . HIS B 1 12 ? 31.668 52.644 -45.113 1.00 19.88 13 HIS B CA 1
ATOM 3775 C C . HIS B 1 12 ? 32.708 52.444 -44.024 1.00 18.82 13 HIS B C 1
ATOM 3776 O O . HIS B 1 12 ? 32.617 51.495 -43.240 1.00 18.71 13 HIS B O 1
ATOM 3783 N N . SER B 1 13 ? 33.743 53.274 -44.061 1.00 17.93 14 SER B N 1
ATOM 3784 C CA . SER B 1 13 ? 34.863 53.153 -43.144 1.00 17.61 14 SER B CA 1
ATOM 3785 C C . SER B 1 13 ? 35.001 54.374 -42.246 1.00 17.11 14 SER B C 1
ATOM 3786 O O . SER B 1 13 ? 34.730 55.492 -42.660 1.00 16.85 14 SER B O 1
ATOM 3789 N N . VAL B 1 14 ? 35.559 54.149 -41.055 1.00 16.37 15 VAL B N 1
ATOM 3790 C CA . VAL B 1 14 ? 35.888 55.229 -40.122 1.00 15.80 15 VAL B CA 1
ATOM 3791 C C . VAL B 1 14 ? 37.259 54.976 -39.504 1.00 15.20 15 VAL B C 1
ATOM 3792 O O . VAL B 1 14 ? 37.600 53.835 -39.178 1.00 15.66 15 VAL B O 1
ATOM 3796 N N . VAL B 1 15 ? 38.062 56.027 -39.377 1.00 15.25 16 VAL B N 1
ATOM 3797 C CA . VAL B 1 15 ? 39.293 55.943 -38.596 1.00 15.24 16 VAL B CA 1
ATOM 3798 C C . VAL B 1 15 ? 39.085 56.689 -37.278 1.00 15.02 16 VAL B C 1
ATOM 3799 O O . VAL B 1 15 ? 38.621 57.823 -37.261 1.00 14.86 16 VAL B O 1
ATOM 3803 N N . VAL B 1 16 ? 39.437 56.028 -36.176 1.00 14.64 17 VAL B N 1
ATOM 3804 C CA . VAL B 1 16 ? 39.270 56.585 -34.835 1.00 14.59 17 VAL B CA 1
ATOM 3805 C C . VAL B 1 16 ? 40.633 56.893 -34.227 1.00 14.14 17 VAL B C 1
ATOM 3806 O O . VAL B 1 16 ? 41.498 56.016 -34.164 1.00 14.70 17 VAL B O 1
ATOM 3810 N N . LEU B 1 17 ? 40.859 58.169 -33.923 1.00 14.16 18 LEU B N 1
ATOM 3811 C CA . LEU B 1 17 ? 42.135 58.631 -33.389 1.00 14.16 18 LEU B CA 1
ATOM 3812 C C . LEU B 1 17 ? 42.018 58.638 -31.878 1.00 14.09 18 LEU B C 1
ATOM 3813 O O . LEU B 1 17 ? 41.273 59.449 -31.312 1.00 13.70 18 LEU B O 1
ATOM 3818 N N . GLY B 1 18 ? 42.789 57.754 -31.243 1.00 13.88 19 GLY B N 1
ATOM 3819 C CA . GLY B 1 18 ? 42.767 57.566 -29.801 1.00 13.95 19 GLY B CA 1
ATOM 3820 C C . GLY B 1 18 ? 41.945 56.353 -29.413 1.00 13.75 19 GLY B C 1
ATOM 3821 O O . GLY B 1 18 ? 40.787 56.217 -29.807 1.00 14.30 19 GLY B O 1
ATOM 3822 N N . GLY B 1 19 ? 42.555 55.483 -28.610 1.00 13.92 20 GLY B N 1
ATOM 3823 C CA . GLY B 1 19 ? 41.887 54.306 -28.057 1.00 13.61 20 GLY B CA 1
ATOM 3824 C C . GLY B 1 19 ? 41.690 54.402 -26.551 1.00 13.36 20 GLY B C 1
ATOM 3825 O O . GLY B 1 19 ? 41.924 53.427 -25.824 1.00 12.33 20 GLY B O 1
ATOM 3826 N N . GLY B 1 20 ? 41.241 55.573 -26.097 1.00 13.40 21 GLY B N 1
ATOM 3827 C CA . GLY B 1 20 ? 40.672 55.734 -24.769 1.00 13.09 21 GLY B CA 1
ATOM 3828 C C . GLY B 1 20 ? 39.205 55.327 -24.793 1.00 12.38 21 GLY B C 1
ATOM 3829 O O . GLY B 1 20 ? 38.727 54.744 -25.773 1.00 12.22 21 GLY B O 1
ATOM 3830 N N . PRO B 1 21 ? 38.429 55.733 -23.765 1.00 12.05 22 PRO B N 1
ATOM 3831 C CA . PRO B 1 21 ? 37.012 55.369 -23.702 1.00 12.39 22 PRO B CA 1
ATOM 3832 C C . PRO B 1 21 ? 36.170 55.874 -24.885 1.00 12.09 22 PRO B C 1
ATOM 3833 O O . PRO B 1 21 ? 35.374 55.112 -25.448 1.00 11.47 22 PRO B O 1
ATOM 3837 N N . ALA B 1 22 ? 36.363 57.119 -25.305 1.00 12.02 23 ALA B N 1
ATOM 3838 C CA . ALA B 1 22 ? 35.554 57.644 -26.424 1.00 12.36 23 ALA B CA 1
ATOM 3839 C C . ALA B 1 22 ? 35.871 56.908 -27.722 1.00 11.87 23 ALA B C 1
ATOM 3840 O O . ALA B 1 22 ? 34.974 56.528 -28.472 1.00 11.57 23 ALA B O 1
ATOM 3842 N N . GLY B 1 23 ? 37.151 56.654 -27.961 1.00 12.24 24 GLY B N 1
ATOM 3843 C CA . GLY B 1 23 ? 37.562 55.995 -29.190 1.00 12.61 24 GLY B CA 1
ATOM 3844 C C . GLY B 1 23 ? 37.104 54.558 -29.244 1.00 12.39 24 GLY B C 1
ATOM 3845 O O . GLY B 1 23 ? 36.623 54.082 -30.280 1.00 12.49 24 GLY B O 1
ATOM 3846 N N . LEU B 1 24 ? 37.334 53.824 -28.164 1.00 12.73 25 LEU B N 1
ATOM 3847 C CA . LEU B 1 24 ? 36.963 52.416 -28.138 1.00 12.75 25 LEU B CA 1
ATOM 3848 C C . LEU B 1 24 ? 35.438 52.236 -28.165 1.00 12.73 25 LEU B C 1
ATOM 3849 O O . LEU B 1 24 ? 34.910 51.387 -28.908 1.00 13.02 25 LEU B O 1
ATOM 3854 N N . CYS B 1 25 ? 34.709 53.104 -27.472 1.00 12.70 26 CYS B N 1
ATOM 3855 C CA . CYS B 1 25 ? 33.248 53.043 -27.547 1.00 13.01 26 CYS B CA 1
ATOM 3856 C C . CYS B 1 25 ? 32.732 53.360 -28.951 1.00 12.72 26 CYS B C 1
ATOM 3857 O O . CYS B 1 25 ? 31.929 52.604 -29.494 1.00 12.03 26 CYS B O 1
ATOM 3860 N N . SER B 1 26 ? 33.376 54.316 -29.624 1.00 12.73 27 SER B N 1
ATOM 3861 C CA . SER B 1 26 ? 32.990 54.636 -31.017 1.00 13.39 27 SER B CA 1
ATOM 3862 C C . SER B 1 26 ? 33.197 53.423 -31.915 1.00 13.56 27 SER B C 1
ATOM 3863 O O . SER B 1 26 ? 32.328 53.056 -32.705 1.00 13.87 27 SER B O 1
ATOM 3866 N N . ALA B 1 27 ? 34.383 52.831 -31.836 1.00 13.48 28 ALA B N 1
ATOM 3867 C CA . ALA B 1 27 ? 34.724 51.710 -32.712 1.00 13.74 28 ALA B CA 1
ATOM 3868 C C . ALA B 1 27 ? 33.840 50.513 -32.436 1.00 14.20 28 ALA B C 1
ATOM 3869 O O . ALA B 1 27 ? 33.348 49.869 -33.359 1.00 14.33 28 ALA B O 1
ATOM 3871 N N . PHE B 1 28 ? 33.581 50.248 -31.162 1.00 14.11 29 PHE B N 1
ATOM 3872 C CA . PHE B 1 28 ? 32.703 49.158 -30.770 1.00 14.19 29 PHE B CA 1
ATOM 3873 C C . PHE B 1 28 ? 31.303 49.290 -31.380 1.00 14.46 29 PHE B C 1
ATOM 3874 O O . PHE B 1 28 ? 30.794 48.346 -31.991 1.00 14.48 29 PHE B O 1
ATOM 3882 N N . GLU B 1 29 ? 30.707 50.471 -31.261 1.00 13.94 30 GLU B N 1
ATOM 3883 C CA . GLU B 1 29 ? 29.350 50.700 -31.781 1.00 14.52 30 GLU B CA 1
ATOM 3884 C C . GLU B 1 29 ? 29.307 50.708 -33.326 1.00 14.93 30 GLU B C 1
ATOM 3885 O O . GLU B 1 29 ? 28.363 50.174 -33.935 1.00 14.50 30 GLU B O 1
ATOM 3891 N N . LEU B 1 30 ? 30.284 51.356 -33.951 1.00 15.21 31 LEU B N 1
ATOM 3892 C CA . LEU B 1 30 ? 30.355 51.379 -35.429 1.00 15.52 31 LEU B CA 1
ATOM 3893 C C . LEU B 1 30 ? 30.519 49.967 -35.997 1.00 15.99 31 LEU B C 1
ATOM 3894 O O . LEU B 1 30 ? 29.798 49.575 -36.921 1.00 14.81 31 LEU B O 1
ATOM 3899 N N . GLN B 1 31 ? 31.353 49.160 -35.356 1.00 17.22 32 GLN B N 1
ATOM 3900 C CA . GLN B 1 31 ? 31.575 47.780 -35.790 1.00 18.34 32 GLN B CA 1
ATOM 3901 C C . GLN B 1 31 ? 30.301 46.946 -35.665 1.00 18.83 32 GLN B C 1
ATOM 3902 O O . GLN B 1 31 ? 29.976 46.174 -36.575 1.00 18.98 32 GLN B O 1
ATOM 3908 N N . LYS B 1 32 ? 29.562 47.124 -34.566 1.00 19.19 33 LYS B N 1
ATOM 3909 C CA . LYS B 1 32 ? 28.301 46.411 -34.357 1.00 20.41 33 LYS B CA 1
ATOM 3910 C C . LYS B 1 32 ? 27.355 46.645 -35.522 1.00 20.04 33 LYS B C 1
ATOM 3911 O O . LYS B 1 32 ? 26.601 45.754 -35.913 1.00 20.37 33 LYS B O 1
ATOM 3917 N N . ALA B 1 33 ? 27.372 47.866 -36.046 1.00 19.71 34 ALA B N 1
ATOM 3918 C CA . ALA B 1 33 ? 26.458 48.263 -37.119 1.00 19.34 34 ALA B CA 1
ATOM 3919 C C . ALA B 1 33 ? 26.963 47.904 -38.525 1.00 19.11 34 ALA B C 1
ATOM 3920 O O . ALA B 1 33 ? 26.267 48.170 -39.505 1.00 19.35 34 ALA B O 1
ATOM 3922 N N . GLY B 1 34 ? 28.190 47.392 -38.631 1.00 18.46 35 GLY B N 1
ATOM 3923 C CA . GLY B 1 34 ? 28.725 46.901 -39.899 1.00 18.25 35 GLY B CA 1
ATOM 3924 C C . GLY B 1 34 ? 29.667 47.843 -40.627 1.00 17.74 35 GLY B C 1
ATOM 3925 O O . GLY B 1 34 ? 30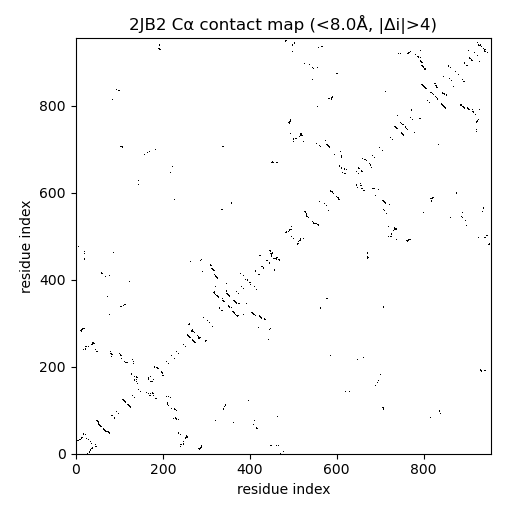.053 47.560 -41.764 1.00 18.53 35 GLY B O 1
ATOM 3926 N N . TYR B 1 35 ? 30.181 48.855 -39.924 1.00 17.32 36 TYR B N 1
ATOM 3927 C CA . TYR B 1 35 ? 31.190 49.738 -40.497 1.00 17.37 36 TYR B CA 1
ATOM 3928 C C . TYR B 1 35 ? 32.548 49.072 -40.430 1.00 17.52 36 TYR B C 1
ATOM 3929 O O . TYR B 1 35 ? 32.826 48.319 -39.500 1.00 17.88 36 TYR B O 1
ATOM 3938 N N . LYS B 1 36 ? 33.423 49.449 -41.354 1.00 18.31 37 LYS B N 1
ATOM 3939 C CA . LYS B 1 36 ? 34.846 49.156 -41.238 1.00 18.33 37 LYS B CA 1
ATOM 3940 C C . LYS B 1 36 ? 35.451 50.212 -40.315 1.00 17.91 37 LYS B C 1
ATOM 3941 O O . LYS B 1 36 ? 35.239 51.403 -40.525 1.00 16.98 37 LYS B O 1
ATOM 3947 N N . VAL B 1 37 ? 36.141 49.769 -39.263 1.00 17.45 38 VAL B N 1
ATOM 3948 C CA . VAL B 1 37 ? 36.772 50.680 -38.304 1.00 17.50 38 VAL B CA 1
ATOM 3949 C C . VAL B 1 37 ? 38.235 50.327 -38.033 1.00 16.56 38 VAL B C 1
ATOM 3950 O O . VAL B 1 37 ? 38.614 49.156 -38.021 1.00 16.70 38 VAL B O 1
ATOM 3954 N N . THR B 1 38 ? 39.062 51.353 -37.891 1.00 16.10 39 THR B N 1
ATOM 3955 C CA . THR B 1 38 ? 40.443 51.196 -37.424 1.00 15.89 39 THR B CA 1
ATOM 3956 C C . THR B 1 38 ? 40.698 52.218 -36.318 1.00 15.38 39 THR B C 1
ATOM 3957 O O . THR B 1 38 ? 40.444 53.400 -36.509 1.00 14.69 39 THR B O 1
ATOM 3961 N N . VAL B 1 39 ? 41.235 51.762 -35.184 1.00 14.51 40 VAL B N 1
ATOM 3962 C CA . VAL B 1 39 ? 41.572 52.645 -34.076 1.00 14.53 40 VAL B CA 1
ATOM 3963 C C . VAL B 1 39 ? 43.079 52.819 -34.045 1.00 14.24 40 VAL B C 1
ATOM 3964 O O . VAL B 1 39 ? 43.819 51.831 -34.131 1.00 13.99 40 VAL B O 1
ATOM 3968 N N . LEU B 1 40 ? 43.533 54.060 -33.902 1.00 14.27 41 LEU B N 1
ATOM 3969 C CA . LEU B 1 40 ? 44.952 54.355 -33.786 1.00 14.55 41 LEU B CA 1
ATOM 3970 C C . LEU B 1 40 ? 45.237 54.888 -32.394 1.00 14.18 41 LEU B C 1
ATOM 3971 O O . LEU B 1 40 ? 44.747 55.953 -32.037 1.00 14.34 41 LEU B O 1
ATOM 3976 N N . GLU B 1 41 ? 45.974 54.120 -31.592 1.00 13.68 42 GLU B N 1
ATOM 3977 C CA . GLU B 1 41 ? 46.295 54.524 -30.214 1.00 13.63 42 GLU B CA 1
ATOM 3978 C C . GLU B 1 41 ? 47.806 54.684 -30.016 1.00 13.34 42 GLU B C 1
ATOM 3979 O O . GLU B 1 41 ? 48.579 53.753 -30.294 1.00 12.47 42 GLU B O 1
ATOM 3985 N N . ALA B 1 42 ? 48.215 55.842 -29.501 1.00 13.34 43 ALA B N 1
ATOM 3986 C CA . ALA B 1 42 ? 49.651 56.173 -29.326 1.00 13.88 43 ALA B CA 1
ATOM 3987 C C . ALA B 1 42 ? 50.355 55.286 -28.286 1.00 13.60 43 ALA B C 1
ATOM 3988 O O . ALA B 1 42 ? 51.541 54.982 -28.427 1.00 14.25 43 ALA B O 1
ATOM 3990 N N . ARG B 1 43 ? 49.665 54.984 -27.184 1.00 13.51 44 ARG B N 1
ATOM 3991 C CA . ARG B 1 43 ? 50.231 54.174 -26.112 1.00 13.35 44 ARG B CA 1
ATOM 3992 C C . ARG B 1 43 ? 50.250 52.695 -26.488 1.00 13.73 44 ARG B C 1
ATOM 3993 O O . ARG B 1 43 ? 49.600 52.274 -27.449 1.00 13.89 44 ARG B O 1
ATOM 4001 N N . THR B 1 44 ? 50.861 51.897 -25.615 1.00 14.18 45 THR B N 1
ATOM 4002 C CA . THR B 1 44 ? 50.885 50.444 -25.749 1.00 14.98 45 THR B CA 1
ATOM 4003 C C . THR B 1 44 ? 49.831 49.781 -24.853 1.00 14.51 45 THR B C 1
ATOM 4004 O O . THR B 1 44 ? 49.917 48.581 -24.574 1.00 14.88 45 THR B O 1
ATOM 4008 N N . ARG B 1 45 ? 48.819 50.556 -24.446 1.00 14.34 46 ARG B N 1
ATOM 4009 C CA . ARG B 1 45 ? 47.691 50.045 -23.666 1.00 14.46 46 ARG B CA 1
ATOM 4010 C C . ARG B 1 45 ? 46.421 50.743 -24.153 1.00 14.12 46 ARG B C 1
ATOM 4011 O O . ARG B 1 45 ? 46.492 51.869 -24.649 1.00 13.93 46 ARG B O 1
ATOM 4019 N N . PRO B 1 46 ? 45.262 50.094 -23.976 1.00 14.31 47 PRO B N 1
ATOM 4020 C CA . PRO B 1 46 ? 43.969 50.741 -24.207 1.00 14.12 47 PRO B CA 1
ATOM 4021 C C . PRO B 1 46 ? 43.511 51.472 -22.948 1.00 14.43 47 PRO B C 1
ATOM 4022 O O . PRO B 1 46 ? 43.827 51.016 -21.843 1.00 15.79 47 PRO B O 1
ATOM 4026 N N . GLY B 1 47 ? 42.750 52.554 -23.107 1.00 13.64 48 GLY B N 1
ATOM 4027 C CA . GLY B 1 47 ? 42.068 53.191 -21.965 1.00 13.34 48 GLY B CA 1
ATOM 4028 C C . GLY B 1 47 ? 42.369 54.657 -21.674 1.00 12.69 48 GLY B C 1
ATOM 4029 O O . GLY B 1 47 ? 41.616 55.294 -20.936 1.00 11.90 48 GLY B O 1
ATOM 4030 N N . GLY B 1 48 ? 43.506 55.176 -22.146 1.00 13.00 49 GLY B N 1
ATOM 4031 C CA . GLY B 1 48 ? 43.820 56.605 -22.013 1.00 12.80 49 GLY B CA 1
ATOM 4032 C C . GLY B 1 48 ? 43.999 57.073 -20.569 1.00 12.45 49 GLY B C 1
ATOM 4033 O O . GLY B 1 48 ? 44.813 56.524 -19.820 1.00 12.53 49 GLY B O 1
ATOM 4034 N N . ARG B 1 49 ? 43.136 57.993 -20.136 1.00 12.09 50 ARG B N 1
ATOM 4035 C CA . ARG B 1 49 ? 43.142 58.487 -18.756 1.00 12.21 50 ARG B CA 1
ATOM 4036 C C . ARG B 1 49 ? 42.510 57.480 -17.784 1.00 12.30 50 ARG B C 1
ATOM 4037 O O . ARG B 1 49 ? 42.573 57.677 -16.572 1.00 11.83 50 ARG B O 1
ATOM 4045 N N . VAL B 1 50 ? 42.004 56.365 -18.306 1.00 12.15 51 VAL B N 1
ATOM 4046 C CA . VAL B 1 50 ? 41.714 55.203 -17.470 1.00 12.15 51 VAL B CA 1
ATOM 4047 C C . VAL B 1 50 ? 42.958 54.313 -17.501 1.00 12.43 51 VAL B C 1
ATOM 4048 O O . VAL B 1 50 ? 43.225 53.636 -18.493 1.00 12.03 51 VAL B O 1
ATOM 4052 N N . TRP B 1 51 ? 43.764 54.425 -16.440 1.00 12.70 52 TRP B N 1
ATOM 4053 C CA . TRP B 1 51 ? 45.064 53.773 -16.307 1.00 12.75 52 TRP B CA 1
ATOM 4054 C C . TRP B 1 51 ? 45.145 53.123 -14.938 1.00 12.65 52 TRP B C 1
ATOM 4055 O O . TRP B 1 51 ? 44.890 53.780 -13.933 1.00 11.72 52 TRP B O 1
ATOM 4066 N N . THR B 1 52 ? 45.466 51.829 -14.909 1.00 12.65 53 THR B N 1
ATOM 4067 C CA . THR B 1 52 ? 45.560 51.073 -13.662 1.00 13.20 53 THR B CA 1
ATOM 4068 C C . THR B 1 52 ? 47.006 50.614 -13.518 1.00 13.25 53 THR B C 1
ATOM 4069 O O . THR B 1 52 ? 47.533 49.934 -14.412 1.00 13.41 53 THR B O 1
ATOM 4073 N N . ALA B 1 53 ? 47.664 51.033 -12.429 1.00 13.67 54 ALA B N 1
ATOM 4074 C CA . ALA B 1 53 ? 49.070 50.667 -12.156 1.00 14.12 54 ALA B CA 1
ATOM 4075 C C . ALA B 1 53 ? 49.161 49.346 -11.405 1.00 14.27 54 ALA B C 1
ATOM 4076 O O . ALA B 1 53 ? 48.510 49.179 -10.375 1.00 13.92 54 ALA B O 1
ATOM 4078 N N . ARG B 1 54 ? 49.895 48.391 -11.983 1.00 14.40 55 ARG B N 1
ATOM 4079 C CA . ARG B 1 54 ? 50.184 47.091 -11.360 1.00 15.60 55 ARG B CA 1
ATOM 4080 C C . ARG B 1 54 ? 51.674 46.809 -11.426 1.00 15.46 55 ARG B C 1
ATOM 4081 O O . ARG B 1 54 ? 52.404 47.488 -12.150 1.00 14.98 55 ARG B O 1
ATOM 4089 N N . GLY B 1 55 ? 52.085 45.695 -10.820 1.00 16.20 56 GLY B N 1
ATOM 4090 C CA . GLY B 1 55 ? 53.457 45.218 -10.950 1.00 16.89 56 GLY B CA 1
ATOM 4091 C C . GLY B 1 55 ? 53.821 45.013 -12.408 1.00 17.53 56 GLY B C 1
ATOM 4092 O O . GLY B 1 55 ? 53.000 44.522 -13.194 1.00 17.31 56 GLY B O 1
ATOM 4093 N N . GLY B 1 56 ? 54.907 45.667 -12.811 1.00 18.03 57 GLY B N 1
ATOM 4094 C CA . GLY B 1 56 ? 55.377 45.634 -14.196 1.00 18.20 57 GLY B CA 1
ATOM 4095 C C . GLY B 1 56 ? 55.085 46.899 -14.988 1.00 18.07 57 GLY B C 1
ATOM 4096 O O . GLY B 1 56 ? 55.649 47.094 -16.062 1.00 19.28 57 GLY B O 1
ATOM 4097 N N . SER B 1 57 ? 54.113 47.694 -14.544 1.00 17.79 58 SER B N 1
ATOM 4098 C CA . SER B 1 57 ? 53.788 48.962 -15.216 1.00 18.16 58 SER B CA 1
ATOM 4099 C C . SER B 1 57 ? 55.017 49.855 -15.245 1.00 18.43 58 SER B C 1
ATOM 4100 O O . SER B 1 57 ? 55.690 50.023 -14.229 1.00 18.58 58 SER B O 1
ATOM 4103 N N . GLU B 1 58 ? 55.330 50.397 -16.419 1.00 18.75 59 GLU B N 1
ATOM 4104 C CA . GLU B 1 58 ? 56.453 51.316 -16.582 1.00 18.73 59 GLU B CA 1
ATOM 4105 C C . GLU B 1 58 ? 55.973 52.565 -17.313 1.00 17.87 59 GLU B C 1
ATOM 4106 O O . GLU B 1 58 ? 55.150 52.464 -18.220 1.00 17.76 59 GLU B O 1
ATOM 4112 N N . GLU B 1 59 ? 56.395 53.737 -16.847 1.00 16.65 60 GLU B N 1
ATOM 4113 C CA . GLU B 1 59 ? 56.003 54.992 -17.483 1.00 16.55 60 GLU B CA 1
ATOM 4114 C C . GLU B 1 59 ? 57.162 55.982 -17.402 1.00 16.18 60 GLU B C 1
ATOM 4115 O O . GLU B 1 59 ? 57.767 56.161 -16.342 1.00 15.78 60 GLU B O 1
ATOM 4121 N N . THR B 1 60 ? 57.475 56.607 -18.537 1.00 16.12 61 THR B N 1
ATOM 4122 C CA . THR B 1 60 ? 58.419 57.707 -18.598 1.00 16.46 61 THR B CA 1
ATOM 4123 C C . THR B 1 60 ? 57.635 58.989 -18.842 1.00 16.06 61 THR B C 1
ATOM 4124 O O . THR B 1 60 ? 56.833 59.061 -19.791 1.00 16.27 61 THR B O 1
ATOM 4128 N N . ASP B 1 61 ? 57.718 59.922 -17.894 1.00 16.53 62 ASP B N 1
ATOM 4129 C CA . ASP B 1 61 ? 56.929 61.160 -17.963 1.00 16.65 62 ASP B CA 1
ATOM 4130 C C . ASP B 1 61 ? 57.637 62.199 -18.827 1.00 16.77 62 ASP B C 1
ATOM 4131 O O . ASP B 1 61 ? 58.733 61.943 -19.336 1.00 16.67 62 ASP B O 1
ATOM 4136 N N . LEU B 1 62 ? 57.051 63.384 -18.942 1.00 16.96 63 LEU B N 1
ATOM 4137 C CA . LEU B 1 62 ? 57.578 64.423 -19.854 1.00 18.26 63 LEU B CA 1
ATOM 4138 C C . LEU B 1 62 ? 58.820 65.141 -19.316 1.00 19.26 63 LEU B C 1
ATOM 4139 O O . LEU B 1 62 ? 59.501 65.858 -20.059 1.00 20.01 63 LEU B O 1
ATOM 4144 N N . SER B 1 63 ? 59.177 64.862 -18.066 1.00 19.55 64 SER B N 1
ATOM 4145 C CA . SER B 1 63 ? 60.449 65.317 -17.505 1.00 19.78 64 SER B CA 1
ATOM 4146 C C . SER B 1 63 ? 61.585 64.321 -17.788 1.00 19.91 64 SER B C 1
ATOM 4147 O O . SER B 1 63 ? 62.740 64.569 -17.419 1.00 20.99 64 SER B O 1
ATOM 4150 N N . GLY B 1 64 ? 61.240 63.157 -18.330 1.00 19.20 65 GLY B N 1
ATOM 4151 C CA . GLY B 1 64 ? 62.215 62.107 -18.613 1.00 18.52 65 GLY B CA 1
ATOM 4152 C C . GLY B 1 64 ? 62.474 61.151 -17.454 1.00 18.25 65 GLY B C 1
ATOM 4153 O O . GLY B 1 64 ? 63.312 60.264 -17.564 1.00 18.18 65 GLY B O 1
ATOM 4154 N N . GLU B 1 65 ? 61.636 61.202 -16.422 1.00 17.39 66 GLU B N 1
ATOM 4155 C CA . GLU B 1 65 ? 61.788 60.267 -15.305 1.00 17.35 66 GLU B CA 1
ATOM 4156 C C . GLU B 1 65 ? 60.981 59.007 -15.605 1.00 16.89 66 GLU B C 1
ATOM 4157 O O . GLU B 1 65 ? 59.793 59.089 -15.946 1.00 15.99 66 GLU B O 1
ATOM 4163 N N . THR B 1 66 ? 61.614 57.857 -15.423 1.00 16.53 67 THR B N 1
ATOM 4164 C CA . THR B 1 66 ? 60.977 56.567 -15.627 1.00 16.58 67 THR B CA 1
ATOM 4165 C C . THR B 1 66 ? 60.689 55.903 -14.286 1.00 16.46 67 THR B C 1
ATOM 4166 O O . THR B 1 66 ? 61.578 55.792 -13.441 1.00 17.29 67 THR B O 1
ATOM 4170 N N . GLN B 1 67 ? 59.416 55.612 -14.042 1.00 15.96 68 GLN B N 1
ATOM 4171 C CA . GLN B 1 67 ? 59.023 54.814 -12.888 1.00 16.02 68 GLN B CA 1
ATOM 4172 C C . GLN B 1 67 ? 58.690 53.396 -13.320 1.00 16.13 68 GLN B C 1
ATOM 4173 O O . GLN B 1 67 ? 58.046 53.196 -14.350 1.00 16.34 68 GLN B O 1
ATOM 4179 N N . LYS B 1 68 ? 59.024 52.433 -12.465 1.00 16.77 69 LYS B N 1
ATOM 4180 C CA . LYS B 1 68 ? 58.660 51.026 -12.660 1.00 17.91 69 LYS B CA 1
ATOM 4181 C C . LYS B 1 68 ? 57.892 50.516 -11.440 1.00 17.46 69 LYS B C 1
ATOM 4182 O O . LYS B 1 68 ? 58.437 50.461 -10.346 1.00 17.71 69 LYS B O 1
ATOM 4188 N N . CYS B 1 69 ? 56.613 50.203 -11.617 1.00 16.65 70 CYS B N 1
ATOM 4189 C CA . CYS B 1 69 ? 55.788 49.709 -10.526 1.00 16.56 70 CYS B CA 1
ATOM 4190 C C . CYS B 1 69 ? 56.201 48.275 -10.155 1.00 16.22 70 CYS B C 1
ATOM 4191 O O . CYS B 1 69 ? 56.339 47.405 -11.032 1.00 16.41 70 CYS B O 1
ATOM 4194 N N . THR B 1 70 ? 56.244 48.004 -8.851 1.00 16.27 71 THR B N 1
ATOM 4195 C CA . THR B 1 70 ? 56.584 46.680 -8.330 1.00 16.15 71 THR B CA 1
ATOM 4196 C C . THR B 1 70 ? 55.542 46.205 -7.309 1.00 15.80 71 THR B C 1
ATOM 4197 O O . THR B 1 70 ? 55.830 45.360 -6.460 1.00 16.15 71 THR B O 1
ATOM 4201 N N . PHE B 1 71 ? 54.288 46.620 -7.483 1.00 15.46 72 PHE B N 1
ATOM 4202 C CA . PHE B 1 71 ? 53.233 46.128 -6.613 1.00 15.50 72 PHE B CA 1
ATOM 4203 C C . PHE B 1 71 ? 53.133 44.596 -6.677 1.00 15.74 72 PHE B C 1
ATOM 4204 O O . PHE B 1 71 ? 53.325 43.973 -7.737 1.00 15.79 72 PHE B O 1
ATOM 4212 N N . SER B 1 72 ? 52.734 44.005 -5.558 1.00 15.62 73 SER B N 1
ATOM 4213 C CA . SER B 1 72 ? 52.571 42.559 -5.468 1.00 16.00 73 SER B CA 1
ATOM 4214 C C . SER B 1 72 ? 51.486 42.080 -6.428 1.00 16.18 73 SER B C 1
ATOM 4215 O O . SER B 1 72 ? 50.551 42.817 -6.734 1.00 15.83 73 SER B O 1
ATOM 4218 N N . GLU B 1 73 ? 51.515 40.793 -6.762 1.00 16.08 74 GLU B N 1
ATOM 4219 C CA . GLU B 1 73 ? 50.552 40.215 -7.695 1.00 16.45 74 GLU B CA 1
ATOM 4220 C C . GLU B 1 73 ? 49.123 40.433 -7.203 1.00 16.20 74 GLU B C 1
ATOM 4221 O O . GLU B 1 73 ? 48.856 40.256 -6.016 1.00 16.49 74 GLU B O 1
ATOM 4227 N N . GLY B 1 74 ? 48.253 40.924 -8.093 1.00 15.60 75 GLY B N 1
ATOM 4228 C CA . GLY B 1 74 ? 46.844 41.190 -7.771 1.00 15.37 75 GLY B CA 1
ATOM 4229 C C . GLY B 1 74 ? 46.551 42.536 -7.120 1.00 14.91 75 GLY B C 1
ATOM 4230 O O . GLY B 1 74 ? 45.386 42.872 -6.899 1.00 15.00 75 GLY B O 1
ATOM 4231 N N . HIS B 1 75 ? 47.593 43.294 -6.789 1.00 14.07 76 HIS B N 1
ATOM 4232 C CA . HIS B 1 75 ? 47.460 44.599 -6.135 1.00 14.34 76 HIS B CA 1
ATOM 4233 C C . HIS B 1 75 ? 47.700 45.732 -7.141 1.00 14.27 76 HIS B C 1
ATOM 4234 O O . HIS B 1 75 ? 48.518 45.614 -8.039 1.00 14.54 76 HIS B O 1
ATOM 4241 N N . PHE B 1 76 ? 46.894 46.778 -7.051 1.00 13.59 77 PHE B N 1
ATOM 4242 C CA . PHE B 1 76 ? 46.879 47.848 -8.039 1.00 13.69 77 PHE B CA 1
ATOM 4243 C C . PHE B 1 76 ? 46.297 49.111 -7.422 1.00 13.38 77 PHE B C 1
ATOM 4244 O O . PHE B 1 76 ? 45.658 49.064 -6.372 1.00 12.52 77 PHE B O 1
ATOM 4252 N N . TYR B 1 77 ? 46.375 50.211 -8.165 1.00 12.81 78 TYR B N 1
ATOM 4253 C CA . TYR B 1 77 ? 45.453 51.314 -7.948 1.00 12.66 78 TYR B CA 1
ATOM 4254 C C . TYR B 1 77 ? 45.197 52.025 -9.261 1.00 12.28 78 TYR B C 1
ATOM 4255 O O . TYR B 1 77 ? 45.993 51.952 -10.201 1.00 11.95 78 TYR B O 1
ATOM 4264 N N . ASN B 1 78 ? 44.023 52.629 -9.344 1.00 11.68 79 ASN B N 1
ATOM 4265 C CA . ASN B 1 78 ? 43.607 53.415 -10.498 1.00 11.54 79 ASN B CA 1
ATOM 4266 C C . ASN B 1 78 ? 44.244 54.806 -10.453 1.00 11.25 79 ASN B C 1
ATOM 4267 O O . ASN B 1 78 ? 43.914 55.621 -9.587 1.00 11.76 79 ASN B O 1
ATOM 4272 N N . VAL B 1 79 ? 45.104 55.092 -11.429 1.00 11.31 80 VAL B N 1
ATOM 4273 C CA . VAL B 1 79 ? 45.802 56.374 -11.484 1.00 11.71 80 VAL B CA 1
ATOM 4274 C C . VAL B 1 79 ? 44.899 57.499 -12.006 1.00 11.62 80 VAL B C 1
ATOM 4275 O O . VAL B 1 79 ? 45.135 58.669 -11.708 1.00 11.44 80 VAL B O 1
ATOM 4279 N N . GLY B 1 80 ? 43.904 57.134 -12.815 1.00 11.30 81 GLY B N 1
ATOM 4280 C CA . GLY B 1 80 ? 42.854 58.052 -13.259 1.00 12.12 81 GLY B CA 1
ATOM 4281 C C . GLY B 1 80 ? 41.507 57.605 -12.717 1.00 12.02 81 GLY B C 1
ATOM 4282 O O . GLY B 1 80 ? 41.324 57.485 -11.502 1.00 12.68 81 GLY B O 1
ATOM 4283 N N . ALA B 1 81 ? 40.577 57.313 -13.620 1.00 10.97 82 ALA B N 1
ATOM 4284 C CA . ALA B 1 81 ? 39.229 56.909 -13.245 1.00 11.23 82 ALA B CA 1
ATOM 4285 C C . ALA B 1 81 ? 39.241 55.804 -12.208 1.00 11.28 82 ALA B C 1
ATOM 4286 O O . ALA B 1 81 ? 39.863 54.770 -12.432 1.00 11.16 82 ALA B O 1
ATOM 4288 N N . THR B 1 82 ? 38.372 55.942 -11.197 1.00 11.28 83 THR B N 1
ATOM 4289 C CA . THR B 1 82 ? 38.286 54.936 -10.142 1.00 11.43 83 THR B CA 1
ATOM 4290 C C . THR B 1 82 ? 36.883 54.644 -9.582 1.00 11.43 83 THR B C 1
ATOM 4291 O O . THR B 1 82 ? 36.667 53.572 -9.023 1.00 11.65 83 THR B O 1
ATOM 4295 N N . ARG B 1 83 ? 35.931 55.562 -9.751 1.00 11.15 84 ARG B N 1
ATOM 4296 C CA . ARG B 1 83 ? 34.619 55.409 -9.127 1.00 11.39 84 ARG B CA 1
ATOM 4297 C C . ARG B 1 83 ? 33.481 55.774 -10.094 1.00 11.72 84 ARG B C 1
ATOM 4298 O O . ARG B 1 83 ? 33.637 56.619 -10.964 1.00 11.93 84 ARG B O 1
ATOM 4306 N N . ILE B 1 84 ? 32.341 55.099 -9.946 1.00 11.16 85 ILE B N 1
ATOM 4307 C CA . ILE B 1 84 ? 31.212 55.264 -10.877 1.00 11.50 85 ILE B CA 1
ATOM 4308 C C . ILE B 1 84 ? 29.892 55.349 -10.101 1.00 11.34 85 ILE B C 1
ATOM 4309 O O . ILE B 1 84 ? 29.542 54.418 -9.374 1.00 11.20 85 ILE B O 1
ATOM 4314 N N . PRO B 1 85 ? 29.085 56.394 -10.362 1.00 11.51 86 PRO B N 1
ATOM 4315 C CA . PRO B 1 85 ? 27.763 56.472 -9.764 1.00 11.67 86 PRO B CA 1
ATOM 4316 C C . PRO B 1 85 ? 26.720 55.669 -10.548 1.00 11.33 86 PRO B C 1
ATOM 4317 O O . PRO B 1 85 ? 26.940 55.290 -11.702 1.00 11.50 86 PRO B O 1
ATOM 4321 N N . GLN B 1 86 ? 25.590 55.401 -9.906 1.00 11.33 87 GLN B N 1
ATOM 4322 C CA . GLN B 1 86 ? 24.607 54.462 -10.418 1.00 11.69 87 GLN B CA 1
ATOM 4323 C C . GLN B 1 86 ? 23.930 54.880 -11.719 1.00 11.87 87 GLN B C 1
ATOM 4324 O O . GLN B 1 86 ? 23.470 54.020 -12.453 1.00 12.09 87 GLN B O 1
ATOM 4330 N N . SER B 1 87 ? 23.927 56.172 -12.035 1.00 11.72 88 SER B N 1
ATOM 4331 C CA . SER B 1 87 ? 23.247 56.681 -13.232 1.00 12.21 88 SER B CA 1
ATOM 4332 C C . SER B 1 87 ? 24.094 56.637 -14.505 1.00 11.88 88 SER B C 1
ATOM 4333 O O . SER B 1 87 ? 23.577 56.890 -15.596 1.00 12.56 88 SER B O 1
ATOM 4336 N N . HIS B 1 88 ? 25.389 56.383 -14.370 1.00 11.91 89 HIS B N 1
ATOM 4337 C CA . HIS B 1 88 ? 26.284 56.486 -15.516 1.00 12.45 89 HIS B CA 1
ATOM 4338 C C . HIS B 1 88 ? 26.216 55.274 -16.444 1.00 12.46 89 HIS B C 1
ATOM 4339 O O . HIS B 1 88 ? 26.064 54.138 -16.004 1.00 12.15 89 HIS B O 1
ATOM 4346 N N . ILE B 1 89 ? 26.293 55.565 -17.742 1.00 12.68 90 ILE B N 1
ATOM 4347 C CA . ILE B 1 89 ? 26.246 54.544 -18.783 1.00 12.56 90 ILE B CA 1
ATOM 4348 C C . ILE B 1 89 ? 27.471 53.618 -18.755 1.00 12.31 90 ILE B C 1
ATOM 4349 O O . ILE B 1 89 ? 27.446 52.511 -19.287 1.00 12.34 90 ILE B O 1
ATOM 4354 N N . THR B 1 90 ? 28.473 54.021 -17.991 1.00 12.07 91 THR B N 1
ATOM 4355 C CA . THR B 1 90 ? 29.621 53.179 -17.707 1.00 11.84 91 THR B CA 1
ATOM 4356 C C . THR B 1 90 ? 29.205 51.838 -17.115 1.00 11.95 91 THR B C 1
ATOM 4357 O O . THR B 1 90 ? 29.756 50.802 -17.500 1.00 12.24 91 THR B O 1
ATOM 4361 N N . LEU B 1 91 ? 28.171 51.846 -16.264 1.00 11.86 92 LEU B N 1
ATOM 4362 C CA . LEU B 1 91 ? 27.676 50.597 -15.665 1.00 12.34 92 LEU B CA 1
ATOM 4363 C C . LEU B 1 91 ? 26.958 49.726 -16.689 1.00 12.07 92 LEU B C 1
ATOM 4364 O O . LEU B 1 91 ? 27.053 48.503 -16.636 1.00 12.78 92 LEU B O 1
ATOM 4369 N N . ASP B 1 92 ? 26.235 50.356 -17.611 1.00 12.86 93 ASP B N 1
ATOM 4370 C CA . ASP B 1 92 ? 25.588 49.625 -18.702 1.00 12.93 93 ASP B CA 1
ATOM 4371 C C . ASP B 1 92 ? 26.621 48.933 -19.587 1.00 13.30 93 ASP B C 1
ATOM 4372 O O . ASP B 1 92 ? 26.428 47.791 -20.006 1.00 13.17 93 ASP B O 1
ATOM 4377 N N . TYR B 1 93 ? 27.728 49.614 -19.864 1.00 12.59 94 TYR B N 1
ATOM 4378 C CA . TYR B 1 93 ? 28.796 48.974 -20.644 1.00 13.09 94 TYR B CA 1
ATOM 4379 C C . TYR B 1 93 ? 29.525 47.881 -19.873 1.00 13.07 94 TYR B C 1
ATOM 4380 O O . TYR B 1 93 ? 29.914 46.873 -20.451 1.00 12.38 94 TYR B O 1
ATOM 4389 N N . CYS B 1 94 ? 29.619 48.018 -18.557 1.00 12.68 95 CYS B N 1
ATOM 4390 C CA . CYS B 1 94 ? 30.162 46.927 -17.761 1.00 13.13 95 CYS B CA 1
ATOM 4391 C C . CYS B 1 94 ? 29.308 45.659 -17.906 1.00 12.90 95 CYS B C 1
ATOM 4392 O O . CYS B 1 94 ? 29.837 44.562 -18.090 1.00 13.01 95 CYS B O 1
ATOM 4395 N N . ARG B 1 95 ? 27.986 45.821 -17.916 1.00 14.19 96 ARG B N 1
ATOM 4396 C CA . ARG B 1 95 ? 27.100 44.670 -18.115 1.00 14.93 96 ARG B CA 1
ATOM 4397 C C . ARG B 1 95 ? 27.253 44.066 -19.513 1.00 15.25 96 ARG B C 1
ATOM 4398 O O . ARG B 1 95 ? 27.510 42.874 -19.657 1.00 15.42 96 ARG B O 1
ATOM 4406 N N . GLU B 1 96 ? 27.276 44.930 -20.517 1.00 15.23 97 GLU B N 1
ATOM 4407 C CA . GLU B 1 96 ? 27.374 44.469 -21.903 1.00 15.39 97 GLU B CA 1
ATOM 4408 C C . GLU B 1 96 ? 28.687 43.737 -22.145 1.00 15.23 97 GLU B C 1
ATOM 4409 O O . GLU B 1 96 ? 28.730 42.756 -22.900 1.00 15.45 97 GLU B O 1
ATOM 4415 N N . LEU B 1 97 ? 29.750 44.213 -21.501 1.00 14.33 98 LEU B N 1
ATOM 4416 C CA . LEU B 1 97 ? 31.100 43.670 -21.693 1.00 14.31 98 LEU B CA 1
ATOM 4417 C C . LEU B 1 97 ? 31.457 42.531 -20.734 1.00 14.35 98 LEU B C 1
ATOM 4418 O O . LEU B 1 97 ? 32.500 41.910 -20.882 1.00 15.68 98 LEU B O 1
ATOM 4423 N N . GLY B 1 98 ? 30.593 42.235 -19.768 1.00 14.40 99 GLY B N 1
ATOM 4424 C CA . GLY B 1 98 ? 30.881 41.166 -18.812 1.00 14.13 99 GLY B CA 1
ATOM 4425 C C . GLY B 1 98 ? 31.983 41.512 -17.820 1.00 14.13 99 GLY B C 1
ATOM 4426 O O . GLY B 1 98 ? 32.654 40.622 -17.294 1.00 15.01 99 GLY B O 1
ATOM 4427 N N . VAL B 1 99 ? 32.056 42.785 -17.434 1.00 13.55 100 VAL B N 1
ATOM 4428 C CA . VAL B 1 99 ? 33.072 43.276 -16.505 1.00 13.80 100 VAL B CA 1
ATOM 4429 C C . VAL B 1 99 ? 32.478 43.417 -15.105 1.00 13.34 100 VAL B C 1
ATOM 4430 O O . VAL B 1 99 ? 31.580 44.246 -14.869 1.00 13.19 100 VAL B O 1
ATOM 4434 N N . GLU B 1 100 ? 32.946 42.565 -14.190 1.00 13.78 101 GLU B N 1
ATOM 4435 C CA . GLU B 1 100 ? 32.380 42.504 -12.851 1.00 14.26 101 GLU B CA 1
ATOM 4436 C C . GLU B 1 100 ? 32.652 43.799 -12.091 1.00 13.74 101 GLU B C 1
ATOM 4437 O O . GLU B 1 100 ? 33.784 44.305 -12.091 1.00 13.85 101 GLU B O 1
ATOM 4443 N N . ILE B 1 101 ? 31.635 44.288 -11.388 1.00 13.06 102 ILE B N 1
ATOM 4444 C CA . ILE B 1 101 ? 31.776 45.464 -10.536 1.00 13.33 102 ILE B CA 1
ATOM 4445 C C . ILE B 1 101 ? 31.556 45.121 -9.065 1.00 13.08 102 ILE B C 1
ATOM 4446 O O . ILE B 1 101 ? 30.963 44.085 -8.723 1.00 12.51 102 ILE B O 1
ATOM 4451 N N . GLN B 1 102 ? 32.043 46.014 -8.207 1.00 12.44 103 GLN B N 1
ATOM 4452 C CA . GLN B 1 102 ? 31.921 45.886 -6.755 1.00 12.80 103 GLN B CA 1
ATOM 4453 C C . GLN B 1 102 ? 31.681 47.263 -6.159 1.00 12.35 103 GLN B C 1
ATOM 4454 O O . GLN B 1 102 ? 31.876 48.264 -6.815 1.00 12.27 103 GLN B O 1
ATOM 4460 N N . GLY B 1 103 ? 31.241 47.306 -4.910 1.00 12.04 104 GLY B N 1
ATOM 4461 C CA . GLY B 1 103 ? 31.071 48.574 -4.239 1.00 12.49 104 GLY B CA 1
ATOM 4462 C C . GLY B 1 103 ? 32.383 49.322 -4.056 1.00 12.55 104 GLY B C 1
ATOM 4463 O O . GLY B 1 103 ? 33.439 48.718 -3.809 1.00 13.10 104 GLY B O 1
ATOM 4464 N N . PHE B 1 104 ? 32.333 50.634 -4.279 1.00 12.26 105 PHE B N 1
ATOM 4465 C CA . PHE B 1 104 ? 33.442 51.541 -4.002 1.00 12.50 105 PHE B CA 1
ATOM 4466 C C . PHE B 1 104 ? 33.094 52.357 -2.763 1.00 12.58 105 PHE B C 1
ATOM 4467 O O . PHE B 1 104 ? 32.052 52.981 -2.725 1.00 13.31 105 PHE B O 1
ATOM 4475 N N . GLY B 1 105 ? 33.988 52.381 -1.773 1.00 12.71 106 GLY B N 1
ATOM 4476 C CA . GLY B 1 105 ? 33.721 53.109 -0.536 1.00 12.56 106 GLY B CA 1
ATOM 4477 C C . GLY B 1 105 ? 34.002 54.583 -0.740 1.00 12.75 106 GLY B C 1
ATOM 4478 O O . GLY B 1 105 ? 35.156 55.026 -0.648 1.00 12.98 106 GLY B O 1
ATOM 4479 N N . ASN B 1 106 ? 32.940 55.355 -0.966 1.00 12.75 107 ASN B N 1
ATOM 4480 C CA . ASN B 1 106 ? 33.070 56.800 -1.181 1.00 12.49 107 ASN B CA 1
ATOM 4481 C C . ASN B 1 106 ? 32.647 57.627 0.034 1.00 12.92 107 ASN B C 1
ATOM 4482 O O . ASN B 1 106 ? 32.633 58.843 -0.021 1.00 14.01 107 ASN B O 1
ATOM 4487 N N . GLN B 1 107 ? 32.206 56.948 1.086 1.00 12.51 108 GLN B N 1
ATOM 4488 C CA . GLN B 1 107 ? 31.856 57.584 2.363 1.00 12.14 108 GLN B CA 1
ATOM 4489 C C . GLN B 1 107 ? 32.233 56.597 3.467 1.00 12.20 108 GLN B C 1
ATOM 4490 O O . GLN B 1 107 ? 31.947 55.424 3.358 1.00 12.58 108 GLN B O 1
ATOM 4496 N N . ASN B 1 108 ? 32.873 57.086 4.521 1.00 11.75 109 ASN B N 1
ATOM 4497 C CA . ASN B 1 108 ? 33.238 56.233 5.646 1.00 11.89 109 ASN B CA 1
ATOM 4498 C C . ASN B 1 108 ? 33.281 57.022 6.941 1.00 11.49 109 ASN B C 1
ATOM 4499 O O . ASN B 1 108 ? 34.002 58.014 7.060 1.00 12.15 109 ASN B O 1
ATOM 4504 N N . ALA B 1 109 ? 32.504 56.558 7.916 1.00 11.20 110 ALA B N 1
ATOM 4505 C CA . ALA B 1 109 ? 32.444 57.153 9.256 1.00 11.41 110 ALA B CA 1
ATOM 4506 C C . ALA B 1 109 ? 33.781 57.145 9.999 1.00 11.48 110 ALA B C 1
ATOM 4507 O O . ALA B 1 109 ? 33.992 57.978 10.883 1.00 11.64 110 ALA B O 1
ATOM 4509 N N . ASN B 1 110 ? 34.667 56.214 9.644 1.00 11.54 111 ASN B N 1
ATOM 4510 C CA . ASN B 1 110 ? 35.908 55.981 10.412 1.00 11.53 111 ASN B CA 1
ATOM 4511 C C . ASN B 1 110 ? 37.150 56.661 9.840 1.00 11.27 111 ASN B C 1
ATOM 4512 O O . ASN B 1 110 ? 38.197 56.649 10.488 1.00 11.68 111 ASN B O 1
ATOM 4517 N N . THR B 1 111 ? 37.063 57.208 8.626 1.00 11.66 112 THR B N 1
ATOM 4518 C CA . THR B 1 111 ? 38.185 57.968 8.082 1.00 11.63 112 THR B CA 1
ATOM 4519 C C . THR B 1 111 ? 38.177 59.352 8.711 1.00 12.20 112 THR B C 1
ATOM 4520 O O . THR B 1 111 ? 37.260 59.682 9.477 1.00 11.32 112 THR B O 1
ATOM 4524 N N . PHE B 1 112 ? 39.278 60.079 8.528 1.00 12.17 113 PHE B N 1
ATOM 4525 C CA . PHE B 1 112 ? 39.541 61.290 9.294 1.00 12.58 113 PHE B CA 1
ATOM 4526 C C . PHE B 1 112 ? 39.351 62.527 8.443 1.00 12.71 113 PHE B C 1
ATOM 4527 O O . PHE B 1 112 ? 39.637 62.499 7.241 1.00 12.53 113 PHE B O 1
ATOM 4535 N N . VAL B 1 113 ? 39.039 63.637 9.114 1.00 12.32 114 VAL B N 1
ATOM 4536 C CA . VAL B 1 113 ? 39.196 64.983 8.574 1.00 12.52 114 VAL B CA 1
ATOM 4537 C C . VAL B 1 113 ? 40.299 65.658 9.397 1.00 12.63 114 VAL B C 1
ATOM 4538 O O . VAL B 1 113 ? 40.484 65.361 10.584 1.00 13.12 114 VAL B O 1
ATOM 4542 N N . ASN B 1 114 ? 41.030 66.558 8.759 1.00 13.08 115 ASN B N 1
ATOM 4543 C CA . ASN B 1 114 ? 42.195 67.185 9.394 1.00 13.49 115 ASN B CA 1
ATOM 4544 C C . ASN B 1 114 ? 42.498 68.508 8.700 1.00 14.00 115 ASN B C 1
ATOM 4545 O O . ASN B 1 114 ? 42.907 68.532 7.526 1.00 13.34 115 ASN B O 1
ATOM 4550 N N . TYR B 1 115 ? 42.185 69.607 9.383 1.00 15.08 116 TYR B N 1
ATOM 4551 C CA . TYR B 1 115 ? 42.294 70.951 8.814 1.00 15.54 116 TYR B CA 1
ATOM 4552 C C . TYR B 1 115 ? 43.028 71.917 9.751 1.00 16.16 116 TYR B C 1
ATOM 4553 O O . TYR B 1 115 ? 42.929 71.823 10.971 1.00 16.32 116 TYR B O 1
ATOM 4562 N N . GLN B 1 116 ? 43.608 72.951 9.160 1.00 17.17 117 GLN B N 1
ATOM 4563 C CA . GLN B 1 116 ? 44.193 74.037 9.930 1.00 18.68 117 GLN B CA 1
ATOM 4564 C C . GLN B 1 116 ? 43.091 75.029 10.277 1.00 19.28 117 GLN B C 1
ATOM 4565 O O . GLN B 1 116 ? 42.175 75.257 9.485 1.00 19.43 117 GLN B O 1
ATOM 4571 N N . SER B 1 117 ? 43.189 75.627 11.463 1.00 19.95 118 SER B N 1
ATOM 4572 C CA . SER B 1 117 ? 42.247 76.649 11.898 1.00 20.73 118 SER B CA 1
ATOM 4573 C C . SER B 1 117 ? 42.866 77.420 13.052 1.00 21.61 118 SER B C 1
ATOM 4574 O O . SER B 1 117 ? 43.847 76.963 13.636 1.00 20.97 118 SER B O 1
ATOM 4577 N N . ASP B 1 118 ? 42.165 78.458 13.499 1.00 23.14 119 ASP B N 1
ATOM 4578 C CA . ASP B 1 118 ? 42.573 79.241 14.670 1.00 23.40 119 ASP B CA 1
ATOM 4579 C C . ASP B 1 118 ? 41.894 78.674 15.927 1.00 23.72 119 ASP B C 1
ATOM 4580 O O . ASP B 1 118 ? 41.152 79.375 16.618 1.00 24.25 119 ASP B O 1
ATOM 4585 N N . THR B 1 119 ? 41.925 77.347 16.034 1.00 23.27 120 THR B N 1
ATOM 4586 C CA . THR B 1 119 ? 41.357 76.620 17.162 1.00 22.81 120 THR B CA 1
ATOM 4587 C C . THR B 1 119 ? 42.349 75.541 17.580 1.00 22.71 120 THR B C 1
ATOM 4588 O O . THR B 1 119 ? 43.340 75.296 16.891 1.00 21.54 120 THR B O 1
ATOM 4592 N N . SER B 1 120 ? 42.080 74.883 18.700 1.00 23.22 121 SER B N 1
ATOM 4593 C CA . SER B 1 120 ? 42.946 73.787 19.142 1.00 23.05 121 SER B CA 1
ATOM 4594 C C . SER B 1 120 ? 42.770 72.517 18.293 1.00 22.81 121 SER B C 1
ATOM 4595 O O . SER B 1 120 ? 43.495 71.544 18.488 1.00 23.01 121 SER B O 1
ATOM 4598 N N . LEU B 1 121 ? 41.756 72.499 17.429 1.00 22.10 122 LEU B N 1
ATOM 4599 C CA . LEU B 1 121 ? 41.555 71.384 16.499 1.00 21.63 122 LEU B CA 1
ATOM 4600 C C . LEU B 1 121 ? 42.495 71.470 15.296 1.00 21.32 122 LEU B C 1
ATOM 4601 O O . LEU B 1 121 ? 42.458 70.584 14.438 1.00 20.42 122 LEU B O 1
ATOM 4606 N N . SER B 1 122 ? 43.204 72.595 15.162 1.00 20.78 123 SER B N 1
ATOM 4607 C CA . SER B 1 122 ? 44.113 72.831 14.040 1.00 20.46 123 SER B CA 1
ATOM 4608 C C . SER B 1 122 ? 45.096 71.687 13.857 1.00 20.33 123 SER B C 1
ATOM 4609 O O . SER B 1 122 ? 45.870 71.382 14.760 1.00 20.17 123 SER B O 1
ATOM 4612 N N . GLY B 1 123 ? 44.981 70.993 12.727 1.00 19.71 124 GLY B N 1
ATOM 4613 C CA . GLY B 1 123 ? 45.869 69.879 12.410 1.00 19.73 124 GLY B CA 1
ATOM 4614 C C . GLY B 1 123 ? 45.589 68.581 13.146 1.00 19.07 124 GLY B C 1
ATOM 4615 O O . GLY B 1 123 ? 46.413 67.669 13.112 1.00 19.53 124 GLY B O 1
ATOM 4616 N N . GLN B 1 124 ? 44.476 68.533 13.876 1.00 19.05 125 GLN B N 1
ATOM 4617 C CA . GLN B 1 124 ? 44.082 67.368 14.667 1.00 18.94 125 GLN B CA 1
ATOM 4618 C C . GLN B 1 124 ? 43.159 66.486 13.828 1.00 17.68 125 GLN B C 1
ATOM 4619 O O . GLN B 1 124 ? 42.237 66.986 13.210 1.00 17.54 125 GLN B O 1
ATOM 4625 N N . SER B 1 125 ? 43.410 65.182 13.811 1.00 16.63 126 SER B N 1
ATOM 4626 C CA . SER B 1 125 ? 42.525 64.256 13.108 1.00 15.70 126 SER B CA 1
ATOM 4627 C C . SER B 1 125 ? 41.261 63.952 13.910 1.00 15.07 126 SER B C 1
ATOM 4628 O O . SER B 1 125 ? 41.333 63.589 15.081 1.00 16.14 126 SER B O 1
ATOM 4631 N N . VAL B 1 126 ? 40.111 64.041 13.251 1.00 13.97 127 VAL B N 1
ATOM 4632 C CA . VAL B 1 126 ? 38.835 63.727 13.873 1.00 13.59 127 VAL B CA 1
ATOM 4633 C C . VAL B 1 126 ? 38.102 62.788 12.922 1.00 13.15 127 VAL B C 1
ATOM 4634 O O . VAL B 1 126 ? 38.141 63.008 11.715 1.00 12.87 127 VAL B O 1
ATOM 4638 N N . THR B 1 127 ? 37.477 61.728 13.431 1.00 12.84 128 THR B N 1
ATOM 4639 C CA . THR B 1 127 ? 36.702 60.854 12.541 1.00 12.60 128 THR B CA 1
ATOM 4640 C C . THR B 1 127 ? 35.515 61.597 11.939 1.00 11.73 128 THR B C 1
ATOM 4641 O O . THR B 1 127 ? 34.914 62.477 12.569 1.00 11.72 128 THR B O 1
ATOM 4645 N N . TYR B 1 128 ? 35.109 61.175 10.749 1.00 11.33 129 TYR B N 1
ATOM 4646 C CA . TYR B 1 128 ? 33.884 61.715 10.172 1.00 11.84 129 TYR B CA 1
ATOM 4647 C C . TYR B 1 128 ? 32.671 61.572 11.100 1.00 11.55 129 TYR B C 1
ATOM 4648 O O . TYR B 1 128 ? 31.856 62.503 11.206 1.00 10.91 129 TYR B O 1
ATOM 4657 N N . ARG B 1 129 ? 32.528 60.431 11.776 1.00 11.50 130 ARG B N 1
ATOM 4658 C CA . ARG B 1 129 ? 31.331 60.263 12.615 1.00 11.35 130 ARG B CA 1
ATOM 4659 C C . ARG B 1 129 ? 31.294 61.241 13.793 1.00 12.11 130 ARG B C 1
ATOM 4660 O O . ARG B 1 129 ? 30.223 61.714 14.169 1.00 12.12 130 ARG B O 1
ATOM 4668 N N . ALA B 1 130 ? 32.458 61.518 14.370 1.00 11.69 131 ALA B N 1
ATOM 4669 C CA . ALA B 1 130 ? 32.558 62.450 15.489 1.00 11.54 131 ALA B CA 1
ATOM 4670 C C . ALA B 1 130 ? 32.293 63.863 15.007 1.00 11.49 131 ALA B C 1
ATOM 4671 O O . ALA B 1 130 ? 31.531 64.617 15.618 1.00 11.69 131 ALA B O 1
ATOM 4673 N N . ALA B 1 131 ? 32.902 64.224 13.883 1.00 11.61 132 ALA B N 1
ATOM 4674 C CA . ALA B 1 131 ? 32.696 65.542 13.292 1.00 11.97 132 ALA B CA 1
ATOM 4675 C C . ALA B 1 131 ? 31.237 65.777 12.895 1.00 12.05 132 ALA B C 1
ATOM 4676 O O . ALA B 1 131 ? 30.680 66.864 13.129 1.00 12.55 132 ALA B O 1
ATOM 4678 N N . LYS B 1 132 ? 30.640 64.786 12.239 1.00 12.00 133 LYS B N 1
ATOM 4679 C CA . LYS B 1 132 ? 29.223 64.870 11.863 1.00 12.25 133 LYS B CA 1
ATOM 4680 C C . LYS B 1 132 ? 28.275 64.965 13.068 1.00 12.62 133 LYS B C 1
ATOM 4681 O O . LYS B 1 132 ? 27.389 65.809 13.094 1.00 12.37 133 LYS B O 1
ATOM 4687 N N . ALA B 1 133 ? 28.527 64.172 14.101 1.00 12.26 134 ALA B N 1
ATOM 4688 C CA . ALA B 1 133 ? 27.639 64.159 15.267 1.00 12.18 134 ALA B CA 1
ATOM 4689 C C . ALA B 1 133 ? 27.669 65.513 15.979 1.00 12.64 134 ALA B C 1
ATOM 4690 O O . ALA B 1 133 ? 26.627 66.065 16.337 1.00 11.96 134 ALA B O 1
ATOM 4692 N N . ASP B 1 134 ? 28.845 66.128 16.026 1.00 12.56 135 ASP B N 1
ATOM 4693 C CA . ASP B 1 134 ? 28.966 67.436 16.670 1.00 12.91 135 ASP B CA 1
ATOM 4694 C C . ASP B 1 134 ? 28.334 68.540 15.812 1.00 12.80 135 ASP B C 1
ATOM 4695 O O . ASP B 1 134 ? 27.555 69.348 16.300 1.00 12.60 135 ASP B O 1
ATOM 4700 N N . THR B 1 135 ? 28.622 68.517 14.513 1.00 12.52 136 THR B N 1
ATOM 4701 C CA . THR B 1 135 ? 28.101 69.523 13.591 1.00 12.71 136 THR B CA 1
ATOM 4702 C C . THR B 1 135 ? 26.581 69.472 13.523 1.00 13.38 136 THR B C 1
ATOM 4703 O O . THR B 1 135 ? 25.924 70.494 13.691 1.00 13.43 136 THR B O 1
ATOM 4707 N N . PHE B 1 136 ? 26.023 68.278 13.328 1.00 13.23 137 PHE B N 1
ATOM 4708 C CA . PHE B 1 136 ? 24.575 68.131 13.203 1.00 13.41 137 PHE B CA 1
ATOM 4709 C C . PHE B 1 136 ? 23.877 68.235 14.556 1.00 13.36 137 PHE B C 1
ATOM 4710 O O . PHE B 1 136 ? 22.781 68.773 14.639 1.00 13.54 137 PHE B O 1
ATOM 4718 N N . GLY B 1 137 ? 24.574 67.848 15.625 1.00 13.24 138 GLY B N 1
ATOM 4719 C CA . GLY B 1 137 ? 24.080 68.087 16.976 1.00 13.41 138 GLY B CA 1
ATOM 4720 C C . GLY B 1 137 ? 23.877 69.572 17.250 1.00 13.56 138 GLY B C 1
ATOM 4721 O O . GLY B 1 137 ? 22.784 69.978 17.624 1.00 12.38 138 GLY B O 1
ATOM 4722 N N . TYR B 1 138 ? 24.912 70.386 17.056 1.00 13.71 139 TYR B N 1
ATOM 4723 C CA . TYR B 1 138 ? 24.788 71.834 17.331 1.00 14.83 139 TYR B CA 1
ATOM 4724 C C . TYR B 1 138 ? 23.893 72.587 16.335 1.00 15.58 139 TYR B C 1
ATOM 4725 O O . TYR B 1 138 ? 23.057 73.401 16.743 1.00 16.07 139 TYR B O 1
ATOM 4734 N N . MET B 1 139 ? 23.903 72.158 15.074 1.00 16.06 140 MET B N 1
ATOM 4735 C CA . MET B 1 139 ? 23.007 72.730 14.059 1.00 16.47 140 MET B CA 1
ATOM 4736 C C . MET B 1 139 ? 21.555 72.522 14.461 1.00 15.54 140 MET B C 1
ATOM 4737 O O . MET B 1 139 ? 20.739 73.444 14.370 1.00 14.13 140 MET B O 1
ATOM 4742 N N . SER B 1 140 ? 21.237 71.297 14.872 1.00 14.87 141 SER B N 1
ATOM 4743 C CA . SER B 1 140 ? 19.885 70.940 15.280 1.00 15.18 141 SER B CA 1
ATOM 4744 C C . SER B 1 140 ? 19.455 71.700 16.538 1.00 14.80 141 SER B C 1
ATOM 4745 O O . SER B 1 140 ? 18.327 72.180 16.613 1.00 14.84 141 SER B O 1
ATOM 4748 N N . GLU B 1 141 ? 20.346 71.771 17.528 1.00 15.00 142 GLU B N 1
ATOM 4749 C CA . GLU B 1 141 ? 20.084 72.520 18.755 1.00 15.52 142 GLU B CA 1
ATOM 4750 C C . GLU B 1 141 ? 19.785 73.985 18.436 1.00 15.55 142 GLU B C 1
ATOM 4751 O O . GLU B 1 141 ? 18.821 74.559 18.956 1.00 14.56 142 GLU B O 1
ATOM 4757 N N . LEU B 1 142 ? 20.582 74.586 17.556 1.00 15.61 143 LEU B N 1
ATOM 4758 C CA . LEU B 1 142 ? 20.419 76.013 17.232 1.00 15.77 143 LEU B CA 1
ATOM 4759 C C . LEU B 1 142 ? 19.094 76.282 16.516 1.00 15.73 143 LEU B C 1
ATOM 4760 O O . LEU B 1 142 ? 18.414 77.258 16.818 1.00 15.79 143 LEU B O 1
ATOM 4765 N N . LEU B 1 143 ? 18.736 75.439 15.547 1.00 15.55 144 LEU B N 1
ATOM 4766 C CA . LEU B 1 143 ? 17.480 75.632 14.823 1.00 16.14 144 LEU B CA 1
ATOM 4767 C C . LEU B 1 143 ? 16.288 75.327 15.725 1.00 16.38 144 LEU B C 1
ATOM 4768 O O . LEU B 1 143 ? 15.283 76.041 15.684 1.00 16.16 144 LEU B O 1
ATOM 4773 N N . LYS B 1 144 ? 16.433 74.352 16.618 1.00 17.58 145 LYS B N 1
ATOM 4774 C CA . LYS B 1 144 ? 15.375 74.082 17.590 1.00 18.41 145 LYS B CA 1
ATOM 4775 C C . LYS B 1 144 ? 15.189 75.249 18.558 1.00 18.63 145 LYS B C 1
ATOM 4776 O O . LYS B 1 144 ? 14.054 75.609 18.872 1.00 18.48 145 LYS B O 1
ATOM 4782 N N . LYS B 1 145 ? 16.293 75.866 18.977 1.00 19.47 146 LYS B N 1
ATOM 4783 C CA . LYS B 1 145 ? 16.245 77.049 19.857 1.00 19.82 146 LYS B CA 1
ATOM 4784 C C . LYS B 1 145 ? 15.519 78.203 19.186 1.00 19.42 146 LYS B C 1
ATOM 4785 O O . LYS B 1 145 ? 14.603 78.780 19.768 1.00 18.93 146 LYS B O 1
ATOM 4791 N N . ALA B 1 146 ? 15.865 78.481 17.935 1.00 19.10 147 ALA B N 1
ATOM 4792 C CA . ALA B 1 146 ? 15.220 79.562 17.192 1.00 19.11 147 ALA B CA 1
ATOM 4793 C C . ALA B 1 146 ? 13.730 79.310 17.024 1.00 19.47 147 ALA B C 1
ATOM 4794 O O . ALA B 1 146 ? 12.928 80.244 17.081 1.00 18.62 147 ALA B O 1
ATOM 4796 N N . THR B 1 147 ? 13.382 78.061 16.736 1.00 19.44 148 THR B N 1
ATOM 4797 C CA . THR B 1 147 ? 12.000 77.648 16.530 1.00 20.01 148 THR B CA 1
ATOM 4798 C C . THR B 1 147 ? 11.180 77.803 17.811 1.00 20.37 148 THR B C 1
ATOM 4799 O O . THR B 1 147 ? 10.191 78.533 17.814 1.00 20.20 148 THR B O 1
ATOM 4803 N N . ASP B 1 148 ? 11.746 77.358 18.933 1.00 20.85 149 ASP B N 1
ATOM 4804 C CA . ASP B 1 148 ? 11.072 77.482 20.234 1.00 21.68 149 ASP B CA 1
ATOM 4805 C C . ASP B 1 148 ? 10.955 78.940 20.673 1.00 22.42 149 ASP B C 1
ATOM 4806 O O . ASP B 1 148 ? 9.997 79.295 21.358 1.00 22.89 149 ASP B O 1
ATOM 4811 N N . GLN B 1 149 ? 11.939 79.761 20.311 1.00 22.92 150 GLN B N 1
ATOM 4812 C CA . GLN B 1 149 ? 11.941 81.199 20.638 1.00 23.36 150 GLN B CA 1
ATOM 4813 C C . GLN B 1 149 ? 10.880 81.987 19.882 1.00 23.34 150 GLN B C 1
ATOM 4814 O O . GLN B 1 149 ? 10.746 83.197 20.105 1.00 23.29 150 GLN B O 1
ATOM 4820 N N . GLY B 1 150 ? 10.373 81.395 18.803 1.00 22.74 151 GLY B N 1
ATOM 4821 C CA . GLY B 1 150 ? 9.389 82.048 17.948 1.00 22.58 151 GLY B CA 1
ATOM 4822 C C . GLY B 1 150 ? 9.953 82.827 16.769 1.00 22.55 151 GLY B C 1
ATOM 4823 O O . GLY B 1 150 ? 9.185 83.406 16.001 1.00 22.26 151 GLY B O 1
ATOM 4824 N N . ALA B 1 151 ? 11.233 82.615 16.460 1.00 22.31 152 ALA B N 1
ATOM 4825 C CA . ALA B 1 151 ? 11.884 83.341 15.364 1.00 22.48 152 ALA B CA 1
ATOM 4826 C C . ALA B 1 151 ? 11.326 82.976 13.987 1.00 22.32 152 ALA B C 1
ATOM 4827 O O . ALA B 1 151 ? 11.441 83.757 13.041 1.00 21.91 152 ALA B O 1
ATOM 4829 N N . LEU B 1 152 ? 10.719 81.796 13.878 1.00 22.20 153 LEU B N 1
ATOM 4830 C CA . LEU B 1 152 ? 10.189 81.317 12.602 1.00 22.64 153 LEU B CA 1
ATOM 4831 C C . LEU B 1 152 ? 8.668 81.224 12.592 1.00 22.79 153 LEU B C 1
ATOM 4832 O O . LEU B 1 152 ? 8.090 80.697 11.646 1.00 21.93 153 LEU B O 1
ATOM 4837 N N . ASP B 1 153 ? 8.035 81.987 13.479 1.00 23.59 154 ASP B N 1
ATOM 4838 C CA . ASP B 1 153 ? 6.572 81.982 13.590 1.00 24.36 154 ASP B CA 1
ATOM 4839 C C . ASP B 1 153 ? 5.828 82.566 12.374 1.00 25.21 154 ASP B C 1
ATOM 4840 O O . ASP B 1 153 ? 4.627 82.331 12.216 1.00 25.28 154 ASP B O 1
ATOM 4845 N N . GLN B 1 154 ? 6.503 83.388 11.576 1.00 26.00 155 GLN B N 1
ATOM 4846 C CA . GLN B 1 154 ? 5.876 83.945 10.371 1.00 26.94 155 GLN B CA 1
ATOM 4847 C C . GLN B 1 154 ? 5.849 82.957 9.207 1.00 26.99 155 GLN B C 1
ATOM 4848 O O . GLN B 1 154 ? 5.149 83.193 8.218 1.00 27.38 155 GLN B O 1
ATOM 4854 N N . VAL B 1 155 ? 6.737 81.966 9.242 1.00 27.01 156 VAL B N 1
ATOM 4855 C CA . VAL B 1 155 ? 6.887 81.035 8.122 1.00 26.61 156 VAL B CA 1
ATOM 4856 C C . VAL B 1 155 ? 6.594 79.580 8.495 1.00 26.57 156 VAL B C 1
ATOM 4857 O O . VAL B 1 155 ? 6.435 78.742 7.604 1.00 26.94 156 VAL B O 1
ATOM 4861 N N . LEU B 1 156 ? 6.365 79.321 9.782 1.00 25.85 157 LEU B N 1
ATOM 4862 C CA . LEU B 1 156 ? 6.035 77.985 10.258 1.00 25.76 157 LEU B CA 1
ATOM 4863 C C . LEU B 1 156 ? 4.817 78.051 11.173 1.00 25.64 157 LEU B C 1
ATOM 4864 O O . LEU B 1 156 ? 4.811 78.807 12.139 1.00 25.88 157 LEU B O 1
ATOM 4869 N N . SER B 1 157 ? 3.838 77.185 10.925 1.00 25.69 158 SER B N 1
ATOM 4870 C CA . SER B 1 157 ? 2.693 77.042 11.825 1.00 25.90 158 SER B CA 1
ATOM 4871 C C . SER B 1 157 ? 3.083 76.249 13.073 1.00 26.08 158 SER B C 1
ATOM 4872 O O . SER B 1 157 ? 4.197 75.730 13.170 1.00 25.43 158 SER B O 1
ATOM 4875 N N . ARG B 1 158 ? 2.170 76.177 14.037 1.00 26.51 159 ARG B N 1
ATOM 4876 C CA . ARG B 1 158 ? 2.396 75.380 15.240 1.00 26.60 159 ARG B CA 1
ATOM 4877 C C . ARG B 1 158 ? 2.735 73.931 14.878 1.00 25.81 159 ARG B C 1
ATOM 4878 O O . ARG B 1 158 ? 3.667 73.340 15.433 1.00 24.90 159 ARG B O 1
ATOM 4886 N N . GLU B 1 159 ? 1.962 73.371 13.953 1.00 25.17 160 GLU B N 1
ATOM 4887 C CA . GLU B 1 159 ? 2.131 71.990 13.524 1.00 24.95 160 GLU B CA 1
ATOM 4888 C C . GLU B 1 159 ? 3.444 71.805 12.773 1.00 23.98 160 GLU B C 1
ATOM 4889 O O . GLU B 1 159 ? 4.122 70.791 12.953 1.00 23.29 160 GLU B O 1
ATOM 4895 N N . ASP B 1 160 ? 3.810 72.791 11.954 1.00 23.06 161 ASP B N 1
ATOM 4896 C CA . ASP B 1 160 ? 5.102 72.782 11.261 1.00 22.47 161 ASP B CA 1
ATOM 4897 C C . ASP B 1 160 ? 6.224 72.762 12.288 1.00 22.03 161 ASP B C 1
ATOM 4898 O O . ASP B 1 160 ? 7.171 71.996 12.150 1.00 20.90 161 ASP B O 1
ATOM 4903 N N . LYS B 1 161 ? 6.153 73.671 13.260 1.00 20.89 162 LYS B N 1
ATOM 4904 C CA . LYS B 1 161 ? 7.155 73.770 14.327 1.00 20.93 162 LYS B CA 1
ATOM 4905 C C . LYS B 1 161 ? 7.312 72.470 15.107 1.00 20.49 162 LYS B C 1
ATOM 4906 O O . LYS B 1 161 ? 8.431 72.023 15.343 1.00 19.29 162 LYS B O 1
ATOM 4912 N N . ASP B 1 162 ? 6.200 71.811 15.418 1.00 20.47 163 ASP B N 1
ATOM 4913 C CA . ASP B 1 162 ? 6.257 70.545 16.160 1.00 20.56 163 ASP B CA 1
ATOM 4914 C C . ASP B 1 162 ? 6.908 69.447 15.318 1.00 19.92 163 ASP B C 1
ATOM 4915 O O . ASP B 1 162 ? 7.675 68.651 15.832 1.00 19.58 163 ASP B O 1
ATOM 4920 N N . ALA B 1 163 ? 6.546 69.372 14.042 1.00 19.11 164 ALA B N 1
ATOM 4921 C CA . ALA B 1 163 ? 7.124 68.383 13.131 1.00 18.67 164 ALA B CA 1
ATOM 4922 C C . ALA B 1 163 ? 8.631 68.607 12.943 1.00 18.29 164 ALA B C 1
ATOM 4923 O O . ALA B 1 163 ? 9.429 67.655 12.954 1.00 16.81 164 ALA B O 1
ATOM 4925 N N . LEU B 1 164 ? 9.014 69.864 12.759 1.00 17.50 165 LEU B N 1
ATOM 4926 C CA . LEU B 1 164 ? 10.421 70.221 12.615 1.00 17.97 165 LEU B CA 1
ATOM 4927 C C . LEU B 1 164 ? 11.222 69.887 13.868 1.00 17.87 165 LEU B C 1
ATOM 4928 O O . LEU B 1 164 ? 12.302 69.307 13.784 1.00 17.23 165 LEU B O 1
ATOM 4933 N N . SER B 1 165 ? 10.629 70.129 15.030 1.00 18.42 166 SER B N 1
ATOM 4934 C CA . SER B 1 165 ? 11.296 69.868 16.304 1.00 19.08 166 SER B CA 1
ATOM 4935 C C . SER B 1 165 ? 11.583 68.379 16.483 1.00 19.19 166 SER B C 1
ATOM 4936 O O . SER B 1 165 ? 12.678 67.985 16.913 1.00 18.85 166 SER B O 1
ATOM 4939 N N . GLU B 1 166 ? 10.594 67.557 16.156 1.00 19.27 167 GLU B N 1
ATOM 4940 C CA . GLU B 1 166 ? 10.721 66.105 16.228 1.00 19.09 167 GLU B CA 1
ATOM 4941 C C . GLU B 1 166 ? 11.867 65.604 15.356 1.00 18.12 167 GLU B C 1
ATOM 4942 O O . GLU B 1 166 ? 12.684 64.785 15.789 1.00 17.65 167 GLU B O 1
ATOM 4948 N N . PHE B 1 167 ? 11.929 66.114 14.134 1.00 16.92 168 PHE B N 1
ATOM 4949 C CA . PHE B 1 167 ? 13.035 65.780 13.238 1.00 16.64 168 PHE B CA 1
ATOM 4950 C C . PHE B 1 167 ? 14.382 66.188 13.846 1.00 15.89 168 PHE B C 1
ATOM 4951 O O . PHE B 1 167 ? 15.344 65.419 13.812 1.00 15.13 168 PHE B O 1
ATOM 4959 N N . LEU B 1 168 ? 14.475 67.431 14.304 1.00 15.36 169 LEU B N 1
ATOM 4960 C CA . LEU B 1 168 ? 15.736 67.955 14.823 1.00 15.69 169 LEU B CA 1
ATOM 4961 C C . LEU B 1 168 ? 16.245 67.199 16.043 1.00 15.73 169 LEU B C 1
ATOM 4962 O O . LEU B 1 168 ? 17.444 66.955 16.170 1.00 14.90 169 LEU B O 1
ATOM 4967 N N . SER B 1 169 ? 15.335 66.757 16.902 1.00 16.19 170 SER B N 1
ATOM 4968 C CA . SER B 1 169 ? 15.746 66.004 18.082 1.00 16.55 170 SER B CA 1
ATOM 4969 C C . SER B 1 169 ? 16.372 64.675 17.684 1.00 16.29 170 SER B C 1
ATOM 4970 O O . SER B 1 169 ? 17.365 64.249 18.266 1.00 15.92 170 SER B O 1
ATOM 4973 N N . ASP B 1 170 ? 15.765 64.028 16.699 1.00 15.67 171 ASP B N 1
ATOM 4974 C CA . ASP B 1 170 ? 16.265 62.776 16.139 1.00 15.54 171 ASP B CA 1
ATOM 4975 C C . ASP B 1 170 ? 17.573 62.980 15.361 1.00 15.13 171 ASP B C 1
ATOM 4976 O O . ASP B 1 170 ? 18.584 62.338 15.650 1.00 14.05 171 ASP B O 1
ATOM 4981 N N . PHE B 1 171 ? 17.551 63.892 14.399 1.00 14.48 172 PHE B N 1
ATOM 4982 C CA . PHE B 1 171 ? 18.701 64.146 13.530 1.00 14.46 172 PHE B CA 1
ATOM 4983 C C . PHE B 1 171 ? 19.957 64.580 14.312 1.00 13.93 172 PHE B C 1
ATOM 4984 O O . PHE B 1 171 ? 21.070 64.175 13.990 1.00 13.69 172 PHE B O 1
ATOM 4992 N N . GLY B 1 172 ? 19.759 65.376 15.355 1.00 14.11 173 GLY B N 1
ATOM 4993 C CA . GLY B 1 172 ? 20.843 65.855 16.188 1.00 14.36 173 GLY B CA 1
ATOM 4994 C C . GLY B 1 172 ? 21.169 65.025 17.417 1.00 14.22 173 GLY B C 1
ATOM 4995 O O . GLY B 1 172 ? 22.114 65.340 18.125 1.00 13.52 173 GLY B O 1
ATOM 4996 N N . ASP B 1 173 ? 20.337 64.027 17.721 1.00 14.51 174 ASP B N 1
ATOM 4997 C CA . ASP B 1 173 ? 20.429 63.241 18.958 1.00 15.01 174 ASP B CA 1
ATOM 4998 C C . ASP B 1 173 ? 20.426 64.154 20.186 1.00 14.94 174 ASP B C 1
ATOM 4999 O O . ASP B 1 173 ? 21.306 64.060 21.065 1.00 14.79 174 ASP B O 1
ATOM 5004 N N . LEU B 1 174 ? 19.415 65.019 20.243 1.00 15.17 175 LEU B N 1
ATOM 5005 C CA . LEU B 1 174 ? 19.323 66.018 21.309 1.00 15.88 175 LEU B CA 1
ATOM 5006 C C . LEU B 1 174 ? 18.766 65.404 22.577 1.00 16.28 175 LEU B C 1
ATOM 5007 O O . LEU B 1 174 ? 18.064 64.392 22.541 1.00 16.30 175 LEU B O 1
ATOM 5012 N N . SER B 1 175 ? 19.116 66.018 23.701 1.00 16.95 176 SER B N 1
ATOM 5013 C CA . SER B 1 175 ? 18.568 65.621 24.996 1.00 17.99 176 SER B CA 1
ATOM 5014 C C . SER B 1 175 ? 17.071 65.897 25.032 1.00 18.95 176 SER B C 1
ATOM 5015 O O . SER B 1 175 ? 16.546 66.602 24.171 1.00 19.40 176 SER B O 1
ATOM 5018 N N . ASP B 1 176 ? 16.404 65.441 26.089 1.00 19.73 177 ASP B N 1
ATOM 5019 C CA . ASP B 1 176 ? 14.969 65.686 26.231 1.00 20.49 177 ASP B CA 1
ATOM 5020 C C . ASP B 1 176 ? 14.631 67.170 26.284 1.00 21.10 177 ASP B C 1
ATOM 5021 O O . ASP B 1 176 ? 13.605 67.569 25.747 1.00 22.17 177 ASP B O 1
ATOM 5026 N N . ASP B 1 177 ? 15.543 68.000 26.788 1.00 21.16 178 ASP B N 1
ATOM 5027 C CA . ASP B 1 177 ? 15.299 69.455 26.818 1.00 21.67 178 ASP B CA 1
ATOM 5028 C C . ASP B 1 177 ? 15.890 70.218 25.623 1.00 21.55 178 ASP B C 1
ATOM 5029 O O . ASP B 1 177 ? 15.901 71.449 25.607 1.00 21.41 178 ASP B O 1
ATOM 5034 N N . GLY B 1 178 ? 16.294 69.484 24.588 1.00 20.64 179 GLY B N 1
ATOM 5035 C CA . GLY B 1 178 ? 16.672 70.087 23.311 1.00 20.11 179 GLY B CA 1
ATOM 5036 C C . GLY B 1 178 ? 18.107 70.571 23.151 1.00 19.15 179 GLY B C 1
ATOM 5037 O O . GLY B 1 178 ? 18.389 71.308 22.214 1.00 18.12 179 GLY B O 1
ATOM 5038 N N . ARG B 1 179 ? 19.029 69.946 23.882 1.00 18.48 180 ARG B N 1
ATOM 5039 C CA . ARG B 1 179 ? 20.448 70.308 23.852 1.00 18.83 180 ARG B CA 1
ATOM 5040 C C . ARG B 1 179 ? 21.315 69.185 23.292 1.00 17.03 180 ARG B C 1
ATOM 5041 O O . ARG B 1 179 ? 21.045 68.004 23.526 1.00 16.07 180 ARG B O 1
ATOM 5049 N N . TYR B 1 180 ? 22.384 69.554 22.587 1.00 16.03 181 TYR B N 1
ATOM 5050 C CA . TYR B 1 180 ? 23.349 68.556 22.132 1.00 15.54 181 TYR B CA 1
ATOM 5051 C C . TYR B 1 180 ? 24.420 68.366 23.206 1.00 14.88 181 TYR B C 1
ATOM 5052 O O . TYR B 1 180 ? 25.167 69.302 23.529 1.00 14.64 181 TYR B O 1
ATOM 5061 N N . LEU B 1 181 ? 24.424 67.179 23.806 1.00 14.88 182 LEU B N 1
ATOM 5062 C CA . LEU B 1 181 ? 25.320 66.839 24.919 1.00 15.51 182 LEU B CA 1
ATOM 5063 C C . LEU B 1 181 ? 26.297 65.709 24.560 1.00 15.30 182 LEU B C 1
ATOM 5064 O O . LEU B 1 181 ? 26.949 65.134 25.440 1.00 16.53 182 LEU B O 1
ATOM 5069 N N . GLY B 1 182 ? 26.407 65.383 23.273 1.00 15.00 183 GLY B N 1
ATOM 5070 C CA . GLY B 1 182 ? 27.200 64.236 22.842 1.00 14.73 183 GLY B CA 1
ATOM 5071 C C . GLY B 1 182 ? 26.296 63.091 22.426 1.00 14.46 183 GLY B C 1
ATOM 5072 O O . GLY B 1 182 ? 25.073 63.234 22.415 1.00 14.63 183 GLY B O 1
ATOM 5073 N N . SER B 1 183 ? 26.906 62.042 21.878 1.00 13.47 184 SER B N 1
ATOM 5074 C CA . SER B 1 183 ? 26.168 60.948 21.267 1.00 13.78 184 SER B CA 1
ATOM 5075 C C . SER B 1 183 ? 27.044 59.709 21.060 1.00 13.37 184 SER B C 1
ATOM 5076 O O . SER B 1 183 ? 28.241 59.832 20.752 1.00 13.57 184 SER B O 1
ATOM 5079 N N . SER B 1 184 ? 26.416 58.533 21.144 1.00 13.32 185 SER B N 1
ATOM 5080 C CA . SER B 1 184 ? 27.037 57.281 20.738 1.00 13.15 185 SER B CA 1
ATOM 5081 C C . SER B 1 184 ? 27.429 57.367 19.275 1.00 12.70 185 SER B C 1
ATOM 5082 O O . SER B 1 184 ? 28.284 56.628 18.843 1.00 12.14 185 SER B O 1
ATOM 5085 N N . ARG B 1 185 ? 26.750 58.226 18.510 1.00 12.26 186 ARG B N 1
ATOM 5086 C CA . ARG B 1 185 ? 27.094 58.419 17.100 1.00 12.35 186 ARG B CA 1
ATOM 5087 C C . ARG B 1 185 ? 28.542 58.896 16.910 1.00 12.12 186 ARG B C 1
ATOM 5088 O O . ARG B 1 185 ? 29.112 58.680 15.829 1.00 11.74 186 ARG B O 1
ATOM 5096 N N . ARG B 1 186 ? 29.158 59.481 17.947 1.00 12.24 187 ARG B N 1
ATOM 5097 C CA . ARG B 1 186 ? 30.541 59.929 17.836 1.00 12.76 187 ARG B CA 1
ATOM 5098 C C . ARG B 1 186 ? 31.535 58.760 17.817 1.00 12.88 187 ARG B C 1
ATOM 5099 O O . ARG B 1 186 ? 32.698 58.954 17.494 1.00 13.08 187 ARG B O 1
ATOM 5107 N N . GLY B 1 187 ? 31.114 57.604 18.314 1.00 12.66 188 GLY B N 1
ATOM 5108 C CA . GLY B 1 187 ? 32.013 56.465 18.504 1.00 13.12 188 GLY B CA 1
ATOM 5109 C C . GLY B 1 187 ? 32.545 56.353 19.921 1.00 13.47 188 GLY B C 1
ATOM 5110 O O . GLY B 1 187 ? 32.161 57.129 20.816 1.00 12.74 188 GLY B O 1
ATOM 5111 N N . TYR B 1 188 ? 33.501 55.445 20.083 1.00 13.70 189 TYR B N 1
ATOM 5112 C CA . TYR B 1 188 ? 33.936 54.986 21.402 1.00 15.22 189 TYR B CA 1
ATOM 5113 C C . TYR B 1 188 ? 35.447 54.887 21.450 1.00 16.51 189 TYR B C 1
ATOM 5114 O O . TYR B 1 188 ? 36.071 54.319 20.552 1.00 17.11 189 TYR B O 1
ATOM 5123 N N . ASP B 1 189 ? 36.024 55.361 22.549 1.00 17.43 190 ASP B N 1
ATOM 5124 C CA . ASP B 1 189 ? 37.445 55.178 22.793 1.00 17.56 190 ASP B CA 1
ATOM 5125 C C . ASP B 1 189 ? 37.745 53.721 23.131 1.00 18.01 190 ASP B C 1
ATOM 5126 O O . ASP B 1 189 ? 38.714 53.141 22.628 1.00 20.09 190 ASP B O 1
ATOM 5131 N N . SER B 1 190 ? 36.879 53.128 23.946 1.00 17.43 191 SER B N 1
ATOM 5132 C CA . SER B 1 190 ? 36.926 51.694 24.205 1.00 17.08 191 SER B CA 1
ATOM 5133 C C . SER B 1 190 ? 35.601 51.099 23.738 1.00 16.04 191 SER B C 1
ATOM 5134 O O . SER B 1 190 ? 34.528 51.590 24.114 1.00 15.38 191 SER B O 1
ATOM 5137 N N . GLU B 1 191 ? 35.692 50.066 22.903 1.00 15.52 192 GLU B N 1
ATOM 5138 C CA . GLU B 1 191 ? 34.514 49.486 22.242 1.00 15.43 192 GLU B CA 1
ATOM 5139 C C . GLU B 1 191 ? 33.614 48.766 23.231 1.00 14.94 192 GLU B C 1
ATOM 5140 O O . GLU B 1 191 ? 34.100 47.897 23.942 1.00 15.35 192 GLU B O 1
ATOM 5146 N N . PRO B 1 192 ? 32.284 48.993 23.159 1.00 15.01 193 PRO B N 1
ATOM 5147 C CA . PRO B 1 192 ? 31.396 48.191 23.998 1.00 15.41 193 PRO B CA 1
ATOM 5148 C C . PRO B 1 192 ? 31.494 46.684 23.726 1.00 15.54 193 PRO B C 1
ATOM 5149 O O . PRO B 1 192 ? 31.509 46.255 22.559 1.00 15.00 193 PRO B O 1
ATOM 5153 N N . GLY B 1 193 ? 31.712 45.915 24.791 1.00 15.60 194 GLY B N 1
ATOM 5154 C CA . GLY B 1 193 ? 31.789 44.465 24.705 1.00 15.72 194 GLY B CA 1
ATOM 5155 C C . GLY B 1 193 ? 30.732 43.773 25.540 1.00 15.87 194 GLY B C 1
ATOM 5156 O O . GLY B 1 193 ? 29.587 44.202 25.586 1.00 16.63 194 GLY B O 1
ATOM 5157 N N . ALA B 1 194 ? 31.126 42.707 26.226 1.00 15.70 195 ALA B N 1
ATOM 5158 C CA . ALA B 1 194 ? 30.180 41.890 26.976 1.00 15.84 195 ALA B CA 1
ATOM 5159 C C . ALA B 1 194 ? 30.208 42.207 28.463 1.00 15.75 195 ALA B C 1
ATOM 5160 O O . ALA B 1 194 ? 31.086 42.922 28.936 1.00 15.67 195 ALA B O 1
ATOM 5162 N N . GLY B 1 195 ? 29.227 41.679 29.187 1.00 15.94 196 GLY B N 1
ATOM 5163 C CA . GLY B 1 195 ? 29.124 41.884 30.629 1.00 16.82 196 GLY B CA 1
ATOM 5164 C C . GLY B 1 195 ? 29.092 43.346 31.024 1.00 17.02 196 GLY B C 1
ATOM 5165 O O . GLY B 1 195 ? 28.312 44.126 30.482 1.00 16.22 196 GLY B O 1
ATOM 5166 N N . LEU B 1 196 ? 29.994 43.728 31.926 1.00 17.72 197 LEU B N 1
ATOM 5167 C CA . LEU B 1 196 ? 30.048 45.101 32.426 1.00 18.46 197 LEU B CA 1
ATOM 5168 C C . LEU B 1 196 ? 31.084 45.933 31.670 1.00 18.77 197 LEU B C 1
ATOM 5169 O O . LEU B 1 196 ? 31.355 47.061 32.051 1.00 18.96 197 LEU B O 1
ATOM 5174 N N . ASN B 1 197 ? 31.456 45.470 30.475 1.00 18.95 198 ASN B N 1
ATOM 5175 C CA . ASN B 1 197 ? 32.327 46.222 29.581 1.00 19.14 198 ASN B CA 1
ATOM 5176 C C . ASN B 1 197 ? 31.484 47.118 28.671 1.00 18.91 198 ASN B C 1
ATOM 5177 O O . ASN B 1 197 ? 31.309 46.860 27.468 1.00 18.47 198 ASN B O 1
ATOM 5182 N N . PHE B 1 198 ? 31.009 48.219 29.246 1.00 18.68 199 PHE B N 1
ATOM 5183 C CA . PHE B 1 198 ? 30.088 49.119 28.561 1.00 19.21 199 PHE B CA 1
ATOM 5184 C C . PHE B 1 198 ? 30.779 49.927 27.468 1.00 19.18 199 PHE B C 1
ATOM 5185 O O . PHE B 1 198 ? 30.112 50.565 26.651 1.00 19.21 199 PHE B O 1
ATOM 5193 N N . GLY B 1 199 ? 32.101 50.028 27.556 1.00 19.23 200 GLY B N 1
ATOM 5194 C CA . GLY B 1 199 ? 32.859 50.892 26.658 1.00 19.22 200 GLY B CA 1
ATOM 5195 C C . GLY B 1 199 ? 32.838 52.319 27.151 1.00 18.87 200 GLY B C 1
ATOM 5196 O O . GLY B 1 199 ? 32.120 52.645 28.107 1.00 19.45 200 GLY B O 1
ATOM 5197 N N . THR B 1 200 ? 33.416 53.197 26.338 1.00 18.66 201 THR B N 1
ATOM 5198 C CA . THR B 1 200 ? 33.613 54.594 26.695 1.00 19.18 201 THR B CA 1
ATOM 5199 C C . THR B 1 200 ? 33.343 55.509 25.498 1.00 18.90 201 THR B C 1
ATOM 5200 O O . THR B 1 200 ? 34.116 55.526 24.538 1.00 18.88 201 THR B O 1
ATOM 5204 N N . GLU B 1 201 ? 32.247 56.263 25.557 1.00 18.79 202 GLU B N 1
ATOM 5205 C CA . GLU B 1 201 ? 31.901 57.210 24.480 1.00 19.38 202 GLU B CA 1
ATOM 5206 C C . GLU B 1 201 ? 32.958 58.302 24.346 1.00 19.09 202 GLU B C 1
ATOM 5207 O O . GLU B 1 201 ? 33.343 58.912 25.343 1.00 18.83 202 GLU B O 1
ATOM 5213 N N . LYS B 1 202 ? 33.216 58.711 23.107 1.00 18.75 203 LYS B N 1
ATOM 5214 C CA . LYS B 1 202 ? 34.062 59.869 22.835 1.00 18.53 203 LYS B CA 1
ATOM 5215 C C . LYS B 1 202 ? 33.260 61.151 23.102 1.00 18.48 203 LYS B C 1
ATOM 5216 O O . LYS B 1 202 ? 32.102 61.243 22.698 1.00 18.32 203 LYS B O 1
ATOM 5222 N N . LYS B 1 203 ? 33.782 62.015 23.971 1.00 18.22 204 LYS B N 1
ATOM 5223 C CA . LYS B 1 203 ? 33.088 63.243 24.374 1.00 18.68 204 LYS B CA 1
ATOM 5224 C C . LYS B 1 203 ? 33.111 64.297 23.260 1.00 17.20 204 LYS B C 1
ATOM 5225 O O . LYS B 1 203 ? 34.047 64.343 22.469 1.00 16.90 204 LYS B O 1
ATOM 5231 N N . PRO B 1 204 ? 32.089 65.166 23.212 1.00 15.95 205 PRO B N 1
ATOM 5232 C CA . PRO B 1 204 ? 31.953 66.161 22.146 1.00 15.92 205 PRO B CA 1
ATOM 5233 C C . PRO B 1 204 ? 32.866 67.389 22.271 1.00 15.46 205 PRO B C 1
ATOM 5234 O O . PRO B 1 204 ? 33.266 67.797 23.381 1.00 15.28 205 PRO B O 1
ATOM 5238 N N . PHE B 1 205 ? 33.226 67.952 21.124 1.00 15.10 206 PHE B N 1
ATOM 5239 C CA . PHE B 1 205 ? 33.823 69.281 21.072 1.00 15.73 206 PHE B CA 1
ATOM 5240 C C . PHE B 1 205 ? 32.766 70.304 21.446 1.00 15.97 206 PHE B C 1
ATOM 5241 O O . PHE B 1 205 ? 31.568 70.004 21.401 1.00 16.09 206 PHE B O 1
ATOM 5249 N N . ALA B 1 206 ? 33.207 71.526 21.742 1.00 16.47 207 ALA B N 1
ATOM 5250 C CA . ALA B 1 206 ? 32.301 72.631 22.055 1.00 17.28 207 ALA B CA 1
ATOM 5251 C C . ALA B 1 206 ? 31.740 73.236 20.765 1.00 17.97 207 ALA B C 1
ATOM 5252 O O . ALA B 1 206 ? 32.370 73.125 19.710 1.00 16.84 207 ALA B O 1
ATOM 5254 N N . MET B 1 207 ? 30.608 73.944 20.863 1.00 19.44 208 MET B N 1
ATOM 5255 C CA . MET B 1 207 ? 29.964 74.557 19.679 1.00 21.64 208 MET B CA 1
ATOM 5256 C C . MET B 1 207 ? 30.926 75.518 18.963 1.00 20.76 208 MET B C 1
ATOM 5257 O O . MET B 1 207 ? 31.076 75.456 17.748 1.00 19.49 208 MET B O 1
ATOM 5262 N N . GLN B 1 208 ? 31.658 76.329 19.721 1.00 20.37 209 GLN B N 1
ATOM 5263 C CA . GLN B 1 208 ? 32.578 77.288 19.098 1.00 20.83 209 GLN B CA 1
ATOM 5264 C C . GLN B 1 208 ? 33.792 76.628 18.411 1.00 20.01 209 GLN B C 1
ATOM 5265 O O . GLN B 1 208 ? 34.176 77.027 17.306 1.00 19.01 209 GLN B O 1
ATOM 5271 N N . GLU B 1 209 ? 34.293 75.541 18.989 1.00 19.24 210 GLU B N 1
ATOM 5272 C CA . GLU B 1 209 ? 35.359 74.743 18.364 1.00 19.24 210 GLU B CA 1
ATOM 5273 C C . GLU B 1 209 ? 34.907 74.183 17.010 1.00 18.61 210 GLU B C 1
ATOM 5274 O O . GLU B 1 209 ? 35.623 74.265 16.004 1.00 17.83 210 GLU B O 1
ATOM 5280 N N . VAL B 1 210 ? 33.725 73.582 17.003 1.00 18.21 211 VAL B N 1
ATOM 5281 C CA . VAL B 1 210 ? 33.177 72.956 15.799 1.00 18.47 211 VAL B CA 1
ATOM 5282 C C . VAL B 1 210 ? 32.987 73.977 14.666 1.00 18.42 211 VAL B C 1
ATOM 5283 O O . VAL B 1 210 ? 33.548 73.825 13.575 1.00 17.83 211 VAL B O 1
ATOM 5287 N N . ILE B 1 211 ? 32.355 75.100 14.982 1.00 18.77 212 ILE B N 1
ATOM 5288 C CA . ILE B 1 211 ? 32.096 76.119 13.971 1.00 19.56 212 ILE B CA 1
ATOM 5289 C C . ILE B 1 211 ? 33.381 76.748 13.467 1.00 20.06 212 ILE B C 1
ATOM 5290 O O . ILE B 1 211 ? 33.601 76.839 12.258 1.00 20.33 212 ILE B O 1
ATOM 5295 N N . ARG B 1 212 ? 34.246 77.154 14.389 1.00 20.64 213 ARG B N 1
ATOM 5296 C CA . ARG B 1 212 ? 35.441 77.904 14.015 1.00 21.09 213 ARG B CA 1
ATOM 5297 C C . ARG B 1 212 ? 36.537 77.037 13.412 1.00 20.69 213 ARG B C 1
ATOM 5298 O O . ARG B 1 212 ? 37.407 77.557 12.712 1.00 21.00 213 ARG B O 1
ATOM 5306 N N . SER B 1 213 ? 36.469 75.721 13.622 1.00 19.95 214 SER B N 1
ATOM 5307 C CA . SER B 1 213 ? 37.433 74.805 13.000 1.00 19.69 214 SER B CA 1
ATOM 5308 C C . SER B 1 213 ? 37.077 74.474 11.549 1.00 19.07 214 SER B C 1
ATOM 5309 O O . SER B 1 213 ? 37.893 73.884 10.850 1.00 18.48 214 SER B O 1
ATOM 5312 N N . GLY B 1 214 ? 35.816 74.676 11.169 1.00 18.39 215 GLY B N 1
ATOM 5313 C CA . GLY B 1 214 ? 35.323 74.288 9.835 1.00 18.45 215 GLY B CA 1
ATOM 5314 C C . GLY B 1 214 ? 35.429 72.794 9.565 1.00 17.93 215 GLY B C 1
ATOM 5315 O O . GLY B 1 214 ? 35.572 72.368 8.416 1.00 16.92 215 GLY B O 1
ATOM 5316 N N . ILE B 1 215 ? 35.128 71.992 10.579 1.00 17.54 216 ILE B N 1
ATOM 5317 C CA . ILE B 1 215 ? 35.292 70.538 10.482 1.00 18.00 216 ILE B CA 1
ATOM 5318 C C . ILE B 1 215 ? 34.235 69.892 9.564 1.00 16.68 216 ILE B C 1
ATOM 5319 O O . ILE B 1 215 ? 34.413 68.759 9.116 1.00 16.53 216 ILE B O 1
ATOM 5324 N N . GLY B 1 216 ? 33.164 70.628 9.254 1.00 15.99 217 GLY B N 1
ATOM 5325 C CA . GLY B 1 216 ? 32.122 70.127 8.358 1.00 15.77 217 GLY B CA 1
ATOM 5326 C C . GLY B 1 216 ? 32.221 70.611 6.921 1.00 15.25 217 GLY B C 1
ATOM 5327 O O . GLY B 1 216 ? 31.359 70.304 6.109 1.00 14.19 217 GLY B O 1
ATOM 5328 N N . ARG B 1 217 ? 33.356 71.199 6.554 1.00 14.67 218 ARG B N 1
ATOM 5329 C CA . ARG B 1 217 ? 33.520 71.793 5.226 1.00 14.87 218 ARG B CA 1
ATOM 5330 C C . ARG B 1 217 ? 33.368 70.792 4.077 1.00 14.67 218 ARG B C 1
ATOM 5331 O O . ARG B 1 217 ? 32.977 71.184 2.985 1.00 14.76 218 ARG B O 1
ATOM 5339 N N . ASN B 1 218 ? 33.667 69.519 4.323 1.00 13.95 219 ASN B N 1
ATOM 5340 C CA . ASN B 1 218 ? 33.586 68.496 3.272 1.00 13.75 219 ASN B CA 1
ATOM 5341 C C . ASN B 1 218 ? 32.326 67.619 3.304 1.00 13.25 219 ASN B C 1
ATOM 5342 O O . ASN B 1 218 ? 32.165 66.744 2.460 1.00 12.92 219 ASN B O 1
ATOM 5347 N N . PHE B 1 219 ? 31.392 67.881 4.211 1.00 13.02 220 PHE B N 1
ATOM 5348 C CA . PHE B 1 219 ? 30.235 66.988 4.353 1.00 13.37 220 PHE B CA 1
ATOM 5349 C C . PHE B 1 219 ? 29.350 66.934 3.111 1.00 13.26 220 PHE B C 1
ATOM 5350 O O . PHE B 1 219 ? 28.854 65.867 2.742 1.00 13.25 220 PHE B O 1
ATOM 5358 N N . SER B 1 220 ? 29.193 68.069 2.443 1.00 13.01 221 SER B N 1
ATOM 5359 C CA . SER B 1 220 ? 28.295 68.134 1.277 1.00 13.06 221 SER B CA 1
ATOM 5360 C C . SER B 1 220 ? 28.809 67.316 0.095 1.00 13.37 221 SER B C 1
ATOM 5361 O O . SER B 1 220 ? 28.043 67.047 -0.825 1.00 12.65 221 SER B O 1
ATOM 5364 N N . PHE B 1 221 ? 30.095 66.955 0.104 1.00 13.51 222 PHE B N 1
ATOM 5365 C CA . PHE B 1 221 ? 30.635 66.008 -0.895 1.00 13.54 222 PHE B CA 1
ATOM 5366 C C . PHE B 1 221 ? 29.781 64.739 -1.018 1.00 13.41 222 PHE B C 1
ATOM 5367 O O . PHE B 1 221 ? 29.527 64.251 -2.138 1.00 12.25 222 PHE B O 1
ATOM 5375 N N . ASP B 1 222 ? 29.254 64.265 0.115 1.00 13.45 223 ASP B N 1
ATOM 5376 C CA . ASP B 1 222 ? 28.398 63.080 0.178 1.00 13.30 223 ASP B CA 1
ATOM 5377 C C . ASP B 1 222 ? 27.141 63.199 -0.692 1.00 13.01 223 ASP B C 1
ATOM 5378 O O . ASP B 1 222 ? 26.499 62.192 -0.996 1.00 13.06 223 ASP B O 1
ATOM 5383 N N . PHE B 1 223 ? 26.726 64.435 -0.956 1.00 12.95 224 PHE B N 1
ATOM 5384 C CA . PHE B 1 223 ? 25.476 64.721 -1.673 1.00 13.01 224 PHE B CA 1
ATOM 5385 C C . PHE B 1 223 ? 25.660 64.911 -3.175 1.00 13.11 224 PHE B C 1
ATOM 5386 O O . PHE B 1 223 ? 24.678 65.105 -3.897 1.00 12.45 224 PHE B O 1
ATOM 5394 N N . GLY B 1 224 ? 26.899 64.977 -3.647 1.00 12.92 225 GLY B N 1
ATOM 5395 C CA . GLY B 1 224 ? 27.115 65.207 -5.080 1.00 12.97 225 GLY B CA 1
ATOM 5396 C C . GLY B 1 224 ? 26.311 64.205 -5.895 1.00 12.39 225 GLY B C 1
ATOM 5397 O O . GLY B 1 224 ? 26.333 63.007 -5.605 1.00 12.10 225 GLY B O 1
ATOM 5398 N N . TYR B 1 225 ? 25.659 64.655 -6.966 1.00 12.20 226 TYR B N 1
ATOM 5399 C CA . TYR B 1 225 ? 24.888 63.713 -7.779 1.00 12.45 226 TYR B CA 1
ATOM 5400 C C . TYR B 1 225 ? 25.735 62.534 -8.277 1.00 12.41 226 TYR B C 1
ATOM 5401 O O . TYR B 1 225 ? 25.281 61.390 -8.260 1.00 12.24 226 TYR B O 1
ATOM 5410 N N . ASP B 1 226 ? 26.982 62.827 -8.638 1.00 12.72 227 ASP B N 1
ATOM 5411 C CA A ASP B 1 226 ? 27.910 61.838 -9.190 0.50 12.53 227 ASP B CA 1
ATOM 5412 C CA B ASP B 1 226 ? 27.884 61.823 -9.190 0.50 13.04 227 ASP B CA 1
ATOM 5413 C C . ASP B 1 226 ? 28.831 61.207 -8.145 1.00 12.68 227 ASP B C 1
ATOM 5414 O O . ASP B 1 226 ? 29.687 60.400 -8.502 1.00 12.21 227 ASP B O 1
ATOM 5423 N N . GLN B 1 227 ? 28.620 61.533 -6.855 1.00 11.92 228 GLN B N 1
ATOM 5424 C CA . GLN B 1 227 ? 29.470 61.035 -5.744 1.00 12.39 228 GLN B CA 1
ATOM 5425 C C . GLN B 1 227 ? 28.712 60.299 -4.631 1.00 12.02 228 GLN B C 1
ATOM 5426 O O . GLN B 1 227 ? 29.290 59.476 -3.923 1.00 11.33 228 GLN B O 1
ATOM 5432 N N . ALA B 1 228 ? 27.421 60.586 -4.468 1.00 11.73 229 ALA B N 1
ATOM 5433 C CA . ALA B 1 228 ? 26.652 59.964 -3.388 1.00 12.06 229 ALA B CA 1
ATOM 5434 C C . ALA B 1 228 ? 26.692 58.433 -3.454 1.00 11.79 229 ALA B C 1
ATOM 5435 O O . ALA B 1 228 ? 26.601 57.832 -4.533 1.00 11.13 229 ALA B O 1
ATOM 5437 N N . MET B 1 229 ? 26.801 57.789 -2.292 1.00 11.58 230 MET B N 1
ATOM 5438 C CA . MET B 1 229 ? 26.693 56.333 -2.236 1.00 11.99 230 MET B CA 1
ATOM 5439 C C . MET B 1 229 ? 25.294 55.893 -2.671 1.00 11.91 230 MET B C 1
ATOM 5440 O O . MET B 1 229 ? 24.311 56.604 -2.421 1.00 11.97 230 MET B O 1
ATOM 5445 N N . MET B 1 230 ? 25.153 54.724 -3.296 1.00 11.80 231 MET B N 1
ATOM 5446 C CA . MET B 1 230 ? 26.216 53.748 -3.579 1.00 12.66 231 MET B CA 1
ATOM 5447 C C . MET B 1 230 ? 27.010 54.056 -4.851 1.00 12.39 231 MET B C 1
ATOM 5448 O O . MET B 1 230 ? 26.444 54.474 -5.865 1.00 11.82 231 MET B O 1
ATOM 5453 N N . MET B 1 231 ? 28.322 53.844 -4.766 1.00 11.69 232 MET B N 1
ATOM 5454 C CA . MET B 1 231 ? 29.266 54.046 -5.866 1.00 11.88 232 MET B CA 1
ATOM 5455 C C . MET B 1 231 ? 29.920 52.708 -6.162 1.00 11.66 232 MET B C 1
ATOM 5456 O O . MET B 1 231 ? 29.923 51.817 -5.296 1.00 11.76 232 MET B O 1
ATOM 5461 N N . PHE B 1 232 ? 30.417 52.547 -7.392 1.00 11.39 233 PHE B N 1
ATOM 5462 C CA . PHE B 1 232 ? 30.915 51.267 -7.863 1.00 11.22 233 PHE B CA 1
ATOM 5463 C C . PHE B 1 232 ? 32.225 51.373 -8.619 1.00 11.04 233 PHE B C 1
ATOM 5464 O O . PHE B 1 232 ? 32.629 52.459 -9.049 1.00 11.41 233 PHE B O 1
ATOM 5472 N N . THR B 1 233 ? 32.883 50.226 -8.776 1.00 10.86 234 THR B N 1
ATOM 5473 C CA . THR B 1 233 ? 34.136 50.176 -9.513 1.00 11.12 234 THR B CA 1
ATOM 5474 C C . THR B 1 233 ? 34.383 48.752 -9.998 1.00 11.09 234 THR B C 1
ATOM 5475 O O . THR B 1 233 ? 33.934 47.816 -9.356 1.00 11.14 234 THR B O 1
ATOM 5479 N N . PRO B 1 234 ? 35.094 48.569 -11.129 1.00 11.66 235 PRO B N 1
ATOM 5480 C CA . PRO B 1 234 ? 35.348 47.216 -11.581 1.00 11.75 235 PRO B CA 1
ATOM 5481 C C . PRO B 1 234 ? 36.314 46.443 -10.691 1.00 12.11 235 PRO B C 1
ATOM 5482 O O . PRO B 1 234 ? 37.337 46.991 -10.258 1.00 12.10 235 PRO B O 1
ATOM 5486 N N . VAL B 1 235 ? 35.978 45.188 -10.414 1.00 12.82 236 VAL B N 1
ATOM 5487 C CA . VAL B 1 235 ? 36.879 44.313 -9.671 1.00 13.02 236 VAL B CA 1
ATOM 5488 C C . VAL B 1 235 ? 38.195 44.162 -10.440 1.00 13.18 236 VAL B C 1
ATOM 5489 O O . VAL B 1 235 ? 38.183 43.885 -11.630 1.00 14.12 236 VAL B O 1
ATOM 5493 N N . GLY B 1 236 ? 39.318 44.477 -9.792 1.00 12.91 237 GLY B N 1
ATOM 5494 C CA . GLY B 1 236 ? 40.631 44.273 -10.396 1.00 13.28 237 GLY B CA 1
ATOM 5495 C C . GLY B 1 236 ? 41.150 45.441 -11.212 1.00 13.12 237 GLY B C 1
ATOM 5496 O O . GLY B 1 236 ? 42.208 45.326 -11.819 1.00 14.23 237 GLY B O 1
ATOM 5497 N N . GLY B 1 237 ? 40.420 46.554 -11.246 1.00 12.78 238 GLY B N 1
ATOM 5498 C CA . GLY B 1 237 ? 40.886 47.782 -11.901 1.00 12.03 238 GLY B CA 1
ATOM 5499 C C . GLY B 1 237 ? 39.930 48.317 -12.945 1.00 11.85 238 GLY B C 1
ATOM 5500 O O . GLY B 1 237 ? 39.315 47.539 -13.682 1.00 11.82 238 GLY B O 1
ATOM 5501 N N . MET B 1 238 ? 39.915 49.641 -13.096 1.00 12.08 239 MET B N 1
ATOM 5502 C CA . MET B 1 238 ? 39.005 50.288 -14.047 1.00 12.20 239 MET B CA 1
ATOM 5503 C C . MET B 1 238 ? 39.382 49.993 -15.498 1.00 12.79 239 MET B C 1
ATOM 5504 O O . MET B 1 238 ? 38.515 49.981 -16.379 1.00 12.36 239 MET B O 1
ATOM 5509 N N . ASP B 1 239 ? 40.658 49.710 -15.747 1.00 12.76 240 ASP B N 1
ATOM 5510 C CA . ASP B 1 239 ? 41.115 49.454 -17.111 1.00 13.17 240 ASP B CA 1
ATOM 5511 C C . ASP B 1 239 ? 40.518 48.173 -17.703 1.00 13.47 240 ASP B C 1
ATOM 5512 O O . ASP B 1 239 ? 40.524 48.005 -18.920 1.00 13.31 240 ASP B O 1
ATOM 5517 N N . ARG B 1 240 ? 39.870 47.352 -16.878 1.00 13.50 241 ARG B N 1
ATOM 5518 C CA . ARG B 1 240 ? 39.296 46.114 -17.380 1.00 14.04 241 ARG B CA 1
ATOM 5519 C C . ARG B 1 240 ? 38.156 46.376 -18.335 1.00 13.61 241 ARG B C 1
ATOM 5520 O O . ARG B 1 240 ? 37.905 45.562 -19.228 1.00 13.44 241 ARG B O 1
ATOM 5528 N N . ILE B 1 241 ? 37.514 47.534 -18.198 1.00 12.94 242 ILE B N 1
ATOM 5529 C CA . ILE B 1 241 ? 36.451 47.909 -19.141 1.00 12.86 242 ILE B CA 1
ATOM 5530 C C . ILE B 1 241 ? 37.026 48.041 -20.555 1.00 13.06 242 ILE B C 1
ATOM 5531 O O . ILE B 1 241 ? 36.418 47.605 -21.544 1.00 12.54 242 ILE B O 1
ATOM 5536 N N . TYR B 1 242 ? 38.218 48.615 -20.645 1.00 12.82 243 TYR B N 1
ATOM 5537 C CA . TYR B 1 242 ? 38.822 48.958 -21.931 1.00 12.60 243 TYR B CA 1
ATOM 5538 C C . TYR B 1 242 ? 39.652 47.829 -22.552 1.00 12.99 243 TYR B C 1
ATOM 5539 O O . TYR B 1 242 ? 39.652 47.687 -23.774 1.00 12.76 243 TYR B O 1
ATOM 5548 N N . TYR B 1 243 ? 40.128 46.894 -21.730 1.00 12.93 244 TYR B N 1
ATOM 5549 C CA . TYR B 1 243 ? 40.610 45.616 -22.260 1.00 13.55 244 TYR B CA 1
ATOM 5550 C C . TYR B 1 243 ? 39.439 44.793 -22.804 1.00 13.83 244 TYR B C 1
ATOM 5551 O O . TYR B 1 243 ? 39.590 44.093 -23.803 1.00 14.10 244 TYR B O 1
ATOM 5560 N N . ALA B 1 244 ? 38.276 44.859 -22.154 1.00 13.50 245 ALA B N 1
ATOM 5561 C CA . ALA B 1 244 ? 37.083 44.179 -22.667 1.00 13.64 245 ALA B CA 1
ATOM 5562 C C . ALA B 1 244 ? 36.615 44.760 -24.005 1.00 13.73 245 ALA B C 1
ATOM 5563 O O . ALA B 1 244 ? 36.375 44.000 -24.945 1.00 13.90 245 ALA B O 1
ATOM 5565 N N . PHE B 1 245 ? 36.631 46.091 -24.134 1.00 13.49 246 PHE B N 1
ATOM 5566 C CA . PHE B 1 245 ? 36.325 46.735 -25.421 1.00 13.93 246 PHE B CA 1
ATOM 5567 C C . PHE B 1 245 ? 37.335 46.264 -26.464 1.00 14.07 246 PHE B C 1
ATOM 5568 O O . PHE B 1 245 ? 36.964 45.894 -27.575 1.00 13.19 246 PHE B O 1
ATOM 5576 N N . GLN B 1 246 ? 38.611 46.316 -26.110 1.00 14.55 247 GLN B N 1
ATOM 5577 C CA . GLN B 1 246 ? 39.679 45.887 -27.022 1.00 15.01 247 GLN B CA 1
ATOM 5578 C C . GLN B 1 246 ? 39.382 44.511 -27.619 1.00 15.27 247 GLN B C 1
ATOM 5579 O O . GLN B 1 246 ? 39.469 44.302 -28.828 1.00 15.07 247 GLN B O 1
ATOM 5585 N N . ASP B 1 247 ? 39.046 43.569 -26.751 1.00 15.66 248 ASP B N 1
ATOM 5586 C CA . ASP B 1 247 ? 38.828 42.185 -27.159 1.00 16.41 248 ASP B CA 1
ATOM 5587 C C . ASP B 1 247 ? 37.612 42.023 -28.055 1.00 16.49 248 ASP B C 1
ATOM 5588 O O . ASP B 1 247 ? 37.619 41.188 -28.962 1.00 17.91 248 ASP B O 1
ATOM 5593 N N . ARG B 1 248 ? 36.555 42.791 -27.790 1.00 16.26 249 ARG B N 1
ATOM 5594 C CA . ARG B 1 248 ? 35.358 42.771 -28.639 1.00 16.42 249 ARG B CA 1
ATOM 5595 C C . ARG B 1 248 ? 35.625 43.393 -30.021 1.00 16.25 249 ARG B C 1
ATOM 5596 O O . ARG B 1 248 ? 35.048 42.950 -31.019 1.00 17.33 249 ARG B O 1
ATOM 5604 N N . ILE B 1 249 ? 36.402 44.470 -30.061 1.00 16.05 250 ILE B N 1
ATOM 5605 C CA . ILE B 1 249 ? 36.766 45.144 -31.317 1.00 16.32 250 ILE B CA 1
ATOM 5606 C C . ILE B 1 249 ? 37.739 44.308 -32.158 1.00 17.02 250 ILE B C 1
ATOM 5607 O O . ILE B 1 249 ? 37.586 44.197 -33.398 1.00 16.93 250 ILE B O 1
ATOM 5612 N N . GLY B 1 250 ? 38.633 43.609 -31.467 1.00 17.70 251 GLY B N 1
ATOM 5613 C CA . GLY B 1 250 ? 39.645 42.764 -32.106 1.00 18.45 251 GLY B CA 1
ATOM 5614 C C . GLY B 1 250 ? 40.901 43.571 -32.336 1.00 19.20 251 GLY B C 1
ATOM 5615 O O . GLY B 1 250 ? 40.851 44.624 -32.946 1.00 18.34 251 GLY B O 1
ATOM 5616 N N . THR B 1 251 ? 42.045 43.038 -31.911 1.00 20.19 252 THR B N 1
ATOM 5617 C CA . THR B 1 251 ? 43.313 43.757 -32.037 1.00 20.80 252 THR B CA 1
ATOM 5618 C C . THR B 1 251 ? 43.787 43.905 -33.481 1.00 21.11 252 THR B C 1
ATOM 5619 O O . THR B 1 251 ? 44.611 44.763 -33.754 1.00 20.63 252 THR B O 1
ATOM 5623 N N . ASP B 1 252 ? 43.201 43.147 -34.406 1.00 21.24 253 ASP B N 1
ATOM 5624 C CA . ASP B 1 252 ? 43.436 43.371 -35.839 1.00 21.63 253 ASP B CA 1
ATOM 5625 C C . ASP B 1 252 ? 42.937 44.747 -36.294 1.00 21.07 253 ASP B C 1
ATOM 5626 O O . ASP B 1 252 ? 43.273 45.194 -37.395 1.00 22.04 253 ASP B O 1
ATOM 5631 N N . ASN B 1 253 ? 41.983 45.310 -35.549 1.00 20.05 254 ASN B N 1
ATOM 5632 C CA . ASN B 1 253 ? 41.385 46.614 -35.864 1.00 19.21 254 ASN B CA 1
ATOM 5633 C C . ASN B 1 253 ? 41.910 47.775 -35.018 1.00 18.31 254 ASN B C 1
ATOM 5634 O O . ASN B 1 253 ? 41.408 48.895 -35.118 1.00 17.35 254 ASN B O 1
ATOM 5639 N N . ILE B 1 254 ? 42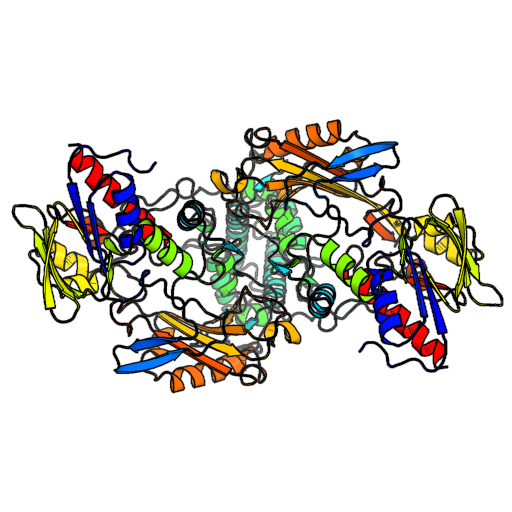.950 47.526 -34.225 1.00 17.49 255 ILE B N 1
ATOM 5640 C CA . ILE B 1 254 ? 43.579 48.545 -33.400 1.00 17.60 255 ILE B CA 1
ATOM 5641 C C . ILE B 1 254 ? 45.085 48.497 -33.611 1.00 17.27 255 ILE B C 1
ATOM 5642 O O . ILE B 1 254 ? 45.678 47.416 -33.607 1.00 18.03 255 ILE B O 1
ATOM 5647 N N . VAL B 1 255 ? 45.684 49.654 -33.871 1.00 16.77 256 VAL B N 1
ATOM 5648 C CA . VAL B 1 255 ? 47.141 49.786 -33.942 1.00 16.55 256 VAL B CA 1
ATOM 5649 C C . VAL B 1 255 ? 47.644 50.528 -32.709 1.00 15.95 256 VAL B C 1
ATOM 5650 O O . VAL B 1 255 ? 47.273 51.685 -32.482 1.00 15.49 256 VAL B O 1
ATOM 5654 N N . PHE B 1 256 ? 48.328 49.793 -31.835 1.00 15.45 257 PHE B N 1
ATOM 5655 C CA . PHE B 1 256 ? 48.930 50.383 -30.644 1.00 15.75 257 PHE B CA 1
ATOM 5656 C C . PHE B 1 256 ? 50.319 50.882 -30.980 1.00 15.73 257 PHE B C 1
ATOM 5657 O O . PHE B 1 256 ? 50.897 50.500 -32.007 1.00 15.76 257 PHE B O 1
ATOM 5665 N N . GLY B 1 257 ? 50.834 51.780 -30.145 1.00 15.69 258 GLY B N 1
ATOM 5666 C CA . GLY B 1 257 ? 52.106 52.432 -30.411 1.00 16.06 258 GLY B CA 1
ATOM 5667 C C . GLY B 1 257 ? 52.066 53.321 -31.639 1.00 16.32 258 GLY B C 1
ATOM 5668 O O . GLY B 1 257 ? 53.082 53.488 -32.307 1.00 17.05 258 GLY B O 1
ATOM 5669 N N . ALA B 1 258 ? 50.865 53.762 -32.007 1.00 16.41 259 ALA B N 1
ATOM 5670 C CA . ALA B 1 258 ? 50.635 54.536 -33.224 1.00 16.52 259 ALA B CA 1
ATOM 5671 C C . ALA B 1 258 ? 50.401 56.007 -32.922 1.00 16.62 259 ALA B C 1
ATOM 5672 O O . ALA B 1 258 ? 49.290 56.412 -32.528 1.00 16.54 259 ALA B O 1
ATOM 5674 N N . GLU B 1 259 ? 51.459 56.808 -33.012 1.00 16.81 260 GLU B N 1
ATOM 5675 C CA . GLU B 1 259 ? 51.340 58.229 -32.743 1.00 17.11 260 GLU B CA 1
ATOM 5676 C C . GLU B 1 259 ? 50.922 58.981 -33.994 1.00 16.92 260 GLU B C 1
ATOM 5677 O O . GLU B 1 259 ? 51.714 59.134 -34.933 1.00 16.57 260 GLU B O 1
ATOM 5683 N N . VAL B 1 260 ? 49.679 59.448 -34.002 1.00 16.68 261 VAL B N 1
ATOM 5684 C CA . VAL B 1 260 ? 49.168 60.266 -35.102 1.00 16.77 261 VAL B CA 1
ATOM 5685 C C . VAL B 1 260 ? 49.936 61.587 -35.185 1.00 17.06 261 VAL B C 1
ATOM 5686 O O . VAL B 1 260 ? 50.247 62.201 -34.167 1.00 16.97 261 VAL B O 1
ATOM 5690 N N . THR B 1 261 ? 50.332 61.946 -36.410 1.00 17.11 262 THR B N 1
ATOM 5691 C CA . THR B 1 261 ? 51.097 63.169 -36.684 1.00 17.59 262 THR B CA 1
ATOM 5692 C C . THR B 1 261 ? 50.406 64.123 -37.675 1.00 17.82 262 THR B C 1
ATOM 5693 O O . THR B 1 261 ? 50.748 65.311 -37.737 1.00 17.78 262 THR B O 1
ATOM 5697 N N . SER B 1 262 ? 49.424 63.621 -38.422 1.00 18.00 263 SER B N 1
ATOM 5698 C CA . SER B 1 262 ? 48.679 64.444 -39.375 1.00 18.36 263 SER B CA 1
ATOM 5699 C C . SER B 1 262 ? 47.250 63.927 -39.537 1.00 18.38 263 SER B C 1
ATOM 5700 O O . SER B 1 262 ? 47.020 62.724 -39.489 1.00 18.08 263 SER B O 1
ATOM 5703 N N . MET B 1 263 ? 46.307 64.843 -39.735 1.00 18.53 264 MET B N 1
ATOM 5704 C CA . MET B 1 263 ? 44.907 64.526 -39.931 1.00 19.03 264 MET B CA 1
ATOM 5705 C C . MET B 1 263 ? 44.322 65.565 -40.877 1.00 18.71 264 MET B C 1
ATOM 5706 O O . MET B 1 263 ? 44.275 66.740 -40.527 1.00 18.28 264 MET B O 1
ATOM 5711 N N . LYS B 1 264 ? 43.881 65.137 -42.063 1.00 18.97 265 LYS B N 1
ATOM 5712 C CA . LYS B 1 264 ? 43.409 66.074 -43.099 1.00 19.79 265 LYS B CA 1
ATOM 5713 C C . LYS B 1 264 ? 42.185 65.586 -43.866 1.00 19.72 265 LYS B C 1
ATOM 5714 O O . LYS B 1 264 ? 42.105 64.423 -44.254 1.00 19.48 265 LYS B O 1
ATOM 5720 N N . ASN B 1 265 ? 41.227 66.492 -44.044 1.00 20.17 266 ASN B N 1
ATOM 5721 C CA . ASN B 1 265 ? 40.145 66.315 -45.003 1.00 20.91 266 ASN B CA 1
ATOM 5722 C C . ASN B 1 265 ? 40.724 66.297 -46.419 1.00 21.52 266 ASN B C 1
ATOM 5723 O O . ASN B 1 265 ? 41.616 67.083 -46.714 1.00 21.79 266 ASN B O 1
ATOM 5728 N N . VAL B 1 266 ? 40.436 65.226 -47.157 1.00 22.00 267 VAL B N 1
ATOM 5729 C CA . VAL B 1 266 ? 40.902 65.084 -48.545 1.00 22.86 267 VAL B CA 1
ATOM 5730 C C . VAL B 1 266 ? 39.724 64.708 -49.438 1.00 23.44 267 VAL B C 1
ATOM 5731 O O . VAL B 1 266 ? 38.667 64.316 -48.952 1.00 23.09 267 VAL B O 1
ATOM 5735 N N . SER B 1 267 ? 39.934 64.774 -50.750 1.00 24.46 268 SER B N 1
ATOM 5736 C CA . SER B 1 267 ? 38.881 64.457 -51.721 1.00 25.43 268 SER B CA 1
ATOM 5737 C C . SER B 1 267 ? 38.293 63.058 -51.534 1.00 25.78 268 SER B C 1
ATOM 5738 O O . SER B 1 267 ? 37.077 62.906 -51.524 1.00 26.07 268 SER B O 1
ATOM 5741 N N . GLU B 1 268 ? 39.131 62.157 -51.034 1.00 25.95 269 GLU B N 1
ATOM 5742 C CA . GLU B 1 268 ? 38.786 60.739 -50.879 1.00 26.27 269 GLU B CA 1
ATOM 5743 C C . GLU B 1 268 ? 38.300 60.365 -49.462 1.00 25.66 269 GLU B C 1
ATOM 5744 O O . GLU B 1 268 ? 37.952 59.209 -49.215 1.00 26.09 269 GLU B O 1
ATOM 5750 N N . GLY B 1 269 ? 38.197 61.350 -48.567 1.00 24.37 270 GLY B N 1
ATOM 5751 C CA . GLY B 1 269 ? 37.781 61.105 -47.182 1.00 23.26 270 GLY B CA 1
ATOM 5752 C C . GLY B 1 269 ? 38.638 61.891 -46.209 1.00 21.89 270 GLY B C 1
ATOM 5753 O O . GLY B 1 269 ? 38.636 63.124 -46.226 1.00 21.15 270 GLY B O 1
ATOM 5754 N N . VAL B 1 270 ? 39.167 61.188 -45.209 1.00 20.83 271 VAL B N 1
ATOM 5755 C CA . VAL B 1 270 ? 40.095 61.788 -44.260 1.00 20.34 271 VAL B CA 1
ATOM 5756 C C . VAL B 1 270 ? 41.347 60.940 -44.231 1.00 19.10 271 VAL B C 1
ATOM 5757 O O . VAL B 1 270 ? 41.264 59.717 -44.113 1.00 18.44 271 VAL B O 1
ATOM 5761 N N . THR B 1 271 ? 42.501 61.576 -44.393 1.00 18.64 272 THR B N 1
ATOM 5762 C CA . THR B 1 271 ? 43.766 60.871 -44.346 1.00 18.41 272 THR B CA 1
ATOM 5763 C C . THR B 1 271 ? 44.517 61.198 -43.051 1.00 17.84 272 THR B C 1
ATOM 5764 O O . THR B 1 271 ? 44.667 62.366 -42.684 1.00 17.13 272 THR B O 1
ATOM 5768 N N . VAL B 1 272 ? 44.972 60.144 -42.376 1.00 17.31 273 VAL B N 1
ATOM 5769 C CA . VAL B 1 272 ? 45.683 60.255 -41.115 1.00 17.55 273 VAL B CA 1
ATOM 5770 C C . VAL B 1 272 ? 47.037 59.554 -41.246 1.00 17.38 273 VAL B C 1
ATOM 5771 O O . VAL B 1 272 ? 47.119 58.379 -41.626 1.00 16.88 273 VAL B O 1
ATOM 5775 N N . GLU B 1 273 ? 48.094 60.299 -40.949 1.00 17.60 274 GLU B N 1
ATOM 5776 C CA . GLU B 1 273 ? 49.451 59.772 -40.933 1.00 18.81 274 GLU B CA 1
ATOM 5777 C C . GLU B 1 273 ? 49.850 59.539 -39.478 1.00 18.43 274 GLU B C 1
ATOM 5778 O O . GLU B 1 273 ? 49.424 60.275 -38.576 1.00 17.75 274 GLU B O 1
ATOM 5784 N N . TYR B 1 274 ? 50.586 58.465 -39.243 1.00 19.04 275 TYR B N 1
ATOM 5785 C CA . TYR B 1 274 ? 51.019 58.099 -37.901 1.00 19.99 275 TYR B CA 1
ATOM 5786 C C . TYR B 1 274 ? 52.324 57.307 -37.953 1.00 20.71 275 TYR B C 1
ATOM 5787 O O . TYR B 1 274 ? 52.661 56.724 -38.987 1.00 20.64 275 TYR B O 1
ATOM 5796 N N . THR B 1 275 ? 53.076 57.344 -36.854 1.00 21.68 276 THR B N 1
ATOM 5797 C CA . THR B 1 275 ? 54.320 56.580 -36.718 1.00 22.55 276 THR B CA 1
ATOM 5798 C C . THR B 1 275 ? 54.118 55.412 -35.757 1.00 23.30 276 THR B C 1
ATOM 5799 O O . THR B 1 275 ? 53.562 55.601 -34.673 1.00 22.58 276 THR B O 1
ATOM 5803 N N . ALA B 1 276 ? 54.387 54.199 -36.239 1.00 24.11 277 ALA B N 1
ATOM 5804 C CA . ALA B 1 276 ? 54.295 52.989 -35.423 1.00 25.27 277 ALA B CA 1
ATOM 5805 C C . ALA B 1 276 ? 55.522 52.107 -35.634 1.00 26.27 277 ALA B C 1
ATOM 5806 O O . ALA B 1 276 ? 55.900 51.824 -36.770 1.00 26.33 277 ALA B O 1
ATOM 5808 N N . GLY B 1 277 ? 56.197 51.770 -34.537 1.00 27.25 278 GLY B N 1
ATOM 5809 C CA . GLY B 1 277 ? 57.426 50.969 -34.594 1.00 27.84 278 GLY B CA 1
ATOM 5810 C C . GLY B 1 277 ? 58.559 51.710 -35.290 1.00 28.59 278 GLY B C 1
ATOM 5811 O O . GLY B 1 277 ? 59.447 51.092 -35.888 1.00 29.61 278 GLY B O 1
ATOM 5812 N N . GLY B 1 278 ? 58.542 53.035 -35.177 1.00 28.92 279 GLY B N 1
ATOM 5813 C CA . GLY B 1 278 ? 59.520 53.888 -35.842 1.00 28.91 279 GLY B CA 1
ATOM 5814 C C . GLY B 1 278 ? 59.275 54.103 -37.325 1.00 29.17 279 GLY B C 1
ATOM 5815 O O . GLY B 1 278 ? 59.862 55.019 -37.901 1.00 29.62 279 GLY B O 1
ATOM 5816 N N . SER B 1 279 ? 58.226 53.474 -37.857 1.00 28.96 280 SER B N 1
ATOM 5817 C CA . SER B 1 279 ? 57.943 53.499 -39.293 1.00 28.54 280 SER B CA 1
ATOM 5818 C C . SER B 1 279 ? 56.770 54.420 -39.610 1.00 27.89 280 SER B C 1
ATOM 5819 O O . SER B 1 279 ? 55.797 54.465 -38.858 1.00 26.96 280 SER B O 1
ATOM 5822 N N . LYS B 1 280 ? 56.810 55.050 -40.781 1.00 27.15 281 LYS B N 1
ATOM 5823 C CA . LYS B 1 280 ? 55.786 56.021 -41.185 1.00 26.72 281 LYS B CA 1
ATOM 5824 C C . LYS B 1 280 ? 54.656 55.331 -41.934 1.00 25.89 281 LYS B C 1
ATOM 5825 O O . LYS B 1 280 ? 54.888 54.733 -42.982 1.00 26.26 281 LYS B O 1
ATOM 5831 N N . LYS B 1 281 ? 53.424 55.532 -41.461 1.00 24.38 282 LYS B N 1
ATOM 5832 C CA . LYS B 1 281 ? 52.253 54.879 -42.031 1.00 23.62 282 LYS B CA 1
ATOM 5833 C C . LYS B 1 281 ? 51.175 55.907 -42.367 1.00 22.16 282 LYS B C 1
ATOM 5834 O O . LYS B 1 281 ? 51.187 57.036 -41.870 1.00 20.84 282 LYS B O 1
ATOM 5840 N N . SER B 1 282 ? 50.206 55.481 -43.167 1.00 21.32 283 SER B N 1
ATOM 5841 C CA . SER B 1 282 ? 49.093 56.335 -43.569 1.00 21.03 283 SER B CA 1
ATOM 5842 C C . SER B 1 282 ? 47.834 55.501 -43.775 1.00 20.40 283 SER B C 1
ATOM 5843 O O . SER B 1 282 ? 47.917 54.306 -44.078 1.00 20.00 283 SER B O 1
ATOM 5846 N N . ILE B 1 283 ? 46.708 56.062 -43.340 1.00 19.57 284 ILE B N 1
ATOM 5847 C CA . ILE B 1 283 ? 45.408 55.441 -43.528 1.00 19.40 284 ILE B CA 1
ATOM 5848 C C . ILE B 1 283 ? 44.369 56.477 -43.978 1.00 18.69 284 ILE B C 1
ATOM 5849 O O . ILE B 1 283 ? 44.418 57.645 -43.582 1.00 17.89 284 ILE B O 1
ATOM 5854 N N . THR B 1 284 ? 43.528 56.081 -44.931 1.00 18.32 285 THR B N 1
ATOM 5855 C CA . THR B 1 284 ? 42.419 56.922 -45.360 1.00 17.93 285 THR B CA 1
ATOM 5856 C C . THR B 1 284 ? 41.104 56.197 -45.118 1.00 17.61 285 THR B C 1
ATOM 5857 O O . THR B 1 284 ? 41.047 54.977 -45.250 1.00 17.61 285 THR B O 1
ATOM 5861 N N . ALA B 1 285 ? 40.142 56.915 -44.535 1.00 17.05 286 ALA B N 1
ATOM 5862 C CA . ALA B 1 285 ? 38.805 56.372 -44.296 1.00 16.75 286 ALA B CA 1
ATOM 5863 C C . ALA B 1 285 ? 37.780 57.437 -44.659 1.00 16.84 286 ALA B C 1
ATOM 5864 O O . ALA B 1 285 ? 38.127 58.600 -44.892 1.00 17.08 286 ALA B O 1
ATOM 5866 N N . ASP B 1 286 ? 36.520 57.043 -44.751 1.00 16.82 287 ASP B N 1
ATOM 5867 C CA . ASP B 1 286 ? 35.483 57.973 -45.197 1.00 17.14 287 ASP B CA 1
ATOM 5868 C C . ASP B 1 286 ? 35.220 59.079 -44.176 1.00 17.07 287 ASP B C 1
ATOM 5869 O O . ASP B 1 286 ? 34.905 60.201 -44.552 1.00 16.27 287 ASP B O 1
ATOM 5874 N N . TYR B 1 287 ? 35.327 58.732 -42.888 1.00 16.87 288 TYR B N 1
ATOM 5875 C CA . TYR B 1 287 ? 35.141 59.677 -41.787 1.00 16.73 288 TYR B CA 1
ATOM 5876 C C . TYR B 1 287 ? 36.205 59.433 -40.727 1.00 15.86 288 TYR B C 1
ATOM 5877 O O . TYR B 1 287 ? 36.827 58.366 -40.701 1.00 15.45 288 TYR B O 1
ATOM 5886 N N . ALA B 1 288 ? 36.465 60.451 -39.908 1.00 15.61 289 ALA B N 1
ATOM 5887 C CA . ALA B 1 288 ? 37.383 60.331 -38.770 1.00 15.08 289 ALA B CA 1
ATOM 5888 C C . ALA B 1 288 ? 36.685 60.770 -37.497 1.00 15.27 289 ALA B C 1
ATOM 5889 O O . ALA B 1 288 ? 35.939 61.740 -37.500 1.00 14.51 289 ALA B O 1
ATOM 5891 N N . ILE B 1 289 ? 36.933 60.037 -36.412 1.00 14.25 290 ILE B N 1
ATOM 5892 C CA . ILE B 1 289 ? 36.528 60.468 -35.077 1.00 14.13 290 ILE B CA 1
ATOM 5893 C C . ILE B 1 289 ? 37.794 60.755 -34.287 1.00 13.89 290 ILE B C 1
ATOM 5894 O O . ILE B 1 289 ? 38.588 59.848 -34.031 1.00 13.86 290 ILE B O 1
ATOM 5899 N N . CYS B 1 290 ? 38.015 62.027 -33.967 1.00 14.03 291 CYS B N 1
ATOM 5900 C CA . CYS B 1 290 ? 39.237 62.447 -33.278 1.00 13.96 291 CYS B CA 1
ATOM 5901 C C . CYS B 1 290 ? 38.973 62.637 -31.786 1.00 13.92 291 CYS B C 1
ATOM 5902 O O . CYS B 1 290 ? 38.224 63.524 -31.396 1.00 13.55 291 CYS B O 1
ATOM 5905 N N . THR B 1 291 ? 39.572 61.768 -30.965 1.00 13.01 292 THR B N 1
ATOM 5906 C CA . THR B 1 291 ? 39.400 61.807 -29.505 1.00 13.31 292 THR B CA 1
ATOM 5907 C C . THR B 1 291 ? 40.667 62.225 -28.773 1.00 13.41 292 THR B C 1
ATOM 5908 O O . THR B 1 291 ? 40.705 62.230 -27.545 1.00 13.22 292 THR B O 1
ATOM 5912 N N . ILE B 1 292 ? 41.674 62.660 -29.517 1.00 13.91 293 ILE B N 1
ATOM 5913 C CA . ILE B 1 292 ? 42.894 63.211 -28.936 1.00 14.12 293 ILE B CA 1
ATOM 5914 C C . ILE B 1 292 ? 42.551 64.464 -28.110 1.00 14.16 293 ILE B C 1
ATOM 5915 O O . ILE B 1 292 ? 41.713 65.261 -28.513 1.00 13.63 293 ILE B O 1
ATOM 5920 N N . PRO B 1 293 ? 43.100 64.580 -26.888 1.00 14.17 294 PRO B N 1
ATOM 5921 C CA . PRO B 1 293 ? 42.759 65.754 -26.082 1.00 14.76 294 PRO B CA 1
ATOM 5922 C C . PRO B 1 293 ? 42.928 67.069 -26.862 1.00 14.80 294 PRO B C 1
ATOM 5923 O O . PRO B 1 293 ? 43.889 67.208 -27.640 1.00 15.33 294 PRO B O 1
ATOM 5927 N N . PRO B 1 294 ? 42.005 68.032 -26.655 1.00 15.32 295 PRO B N 1
ATOM 5928 C CA . PRO B 1 294 ? 41.890 69.174 -27.576 1.00 15.71 295 PRO B CA 1
ATOM 5929 C C . PRO B 1 294 ? 43.144 70.042 -27.682 1.00 16.35 295 PRO B C 1
ATOM 5930 O O . PRO B 1 294 ? 43.460 70.552 -28.762 1.00 15.78 295 PRO B O 1
ATOM 5934 N N . HIS B 1 295 ? 43.827 70.232 -26.563 1.00 17.20 296 HIS B N 1
ATOM 5935 C CA . HIS B 1 295 ? 45.102 70.974 -26.546 1.00 17.41 296 HIS B CA 1
ATOM 5936 C C . HIS B 1 295 ? 46.233 70.316 -27.345 1.00 18.08 296 HIS B C 1
ATOM 5937 O O . HIS B 1 295 ? 47.232 70.969 -27.648 1.00 19.59 296 HIS B O 1
ATOM 5944 N N . LEU B 1 296 ? 46.102 69.027 -27.648 1.00 17.67 297 LEU B N 1
ATOM 5945 C CA . LEU B 1 296 ? 47.124 68.305 -28.425 1.00 17.84 297 LEU B CA 1
ATOM 5946 C C . LEU B 1 296 ? 46.800 68.254 -29.929 1.00 17.76 297 LEU B C 1
ATOM 5947 O O . LEU B 1 296 ? 47.704 68.063 -30.751 1.00 18.44 297 LEU B O 1
ATOM 5952 N N . VAL B 1 297 ? 45.565 68.593 -30.295 1.00 17.91 298 VAL B N 1
ATOM 5953 C CA . VAL B 1 297 ? 45.137 68.489 -31.703 1.00 18.19 298 VAL B CA 1
ATOM 5954 C C . VAL B 1 297 ? 45.865 69.488 -32.618 1.00 18.81 298 VAL B C 1
ATOM 5955 O O . VAL B 1 297 ? 46.370 69.093 -33.670 1.00 17.90 298 VAL B O 1
ATOM 5959 N N . GLY B 1 298 ? 46.141 70.682 -32.096 1.00 19.29 299 GLY B N 1
ATOM 5960 C CA . GLY B 1 298 ? 46.825 71.735 -32.864 1.00 19.86 299 GLY B CA 1
ATOM 5961 C C . GLY B 1 298 ? 48.268 71.421 -33.216 1.00 20.56 299 GLY B C 1
ATOM 5962 O O . GLY B 1 298 ? 48.815 71.955 -34.186 1.00 20.92 299 GLY B O 1
ATOM 5963 N N . ARG B 1 299 ? 48.844 70.446 -32.526 1.00 21.04 300 ARG B N 1
ATOM 5964 C CA . ARG B 1 299 ? 50.196 70.007 -32.821 1.00 21.55 300 ARG B CA 1
ATOM 5965 C C . ARG B 1 299 ? 50.246 69.119 -34.056 1.00 21.71 300 ARG B C 1
ATOM 5966 O O . ARG B 1 299 ? 51.320 68.911 -34.621 1.00 22.19 300 ARG B O 1
ATOM 5974 N N . LEU B 1 300 ? 49.106 68.560 -34.453 1.00 21.40 301 LEU B N 1
ATOM 5975 C CA . LEU B 1 300 ? 49.057 67.738 -35.660 1.00 21.51 301 LEU B CA 1
ATOM 5976 C C . LEU B 1 300 ? 49.142 68.614 -36.898 1.00 21.48 301 LEU B C 1
ATOM 5977 O O . LEU B 1 300 ? 48.706 69.763 -36.877 1.00 21.05 301 LEU B O 1
ATOM 5982 N N . GLN B 1 301 ? 49.798 68.110 -37.941 1.00 21.75 302 GLN B N 1
ATOM 5983 C CA . GLN B 1 301 ? 49.621 68.700 -39.262 1.00 22.12 302 GLN B CA 1
ATOM 5984 C C . GLN B 1 301 ? 48.154 68.514 -39.647 1.00 21.87 302 GLN B C 1
ATOM 5985 O O . GLN B 1 301 ? 47.567 67.471 -39.355 1.00 21.39 302 GLN B O 1
ATOM 5991 N N . ASN B 1 302 ? 47.501 69.600 -40.049 1.00 21.28 303 ASN B N 1
ATOM 5992 C CA . ASN B 1 302 ? 46.059 69.571 -40.267 1.00 21.31 303 ASN B CA 1
ATOM 5993 C C . ASN B 1 302 ? 45.583 70.622 -41.265 1.00 21.20 303 ASN B C 1
ATOM 5994 O O . ASN B 1 302 ? 46.356 71.486 -41.658 1.00 20.81 303 ASN B O 1
ATOM 5999 N N . ASN B 1 303 ? 44.326 70.511 -41.694 1.00 20.95 304 ASN B N 1
ATOM 6000 C CA . ASN B 1 303 ? 43.668 71.565 -42.491 1.00 21.18 304 ASN B CA 1
ATOM 6001 C C . ASN B 1 303 ? 42.347 72.009 -41.867 1.00 21.13 304 ASN B C 1
ATOM 6002 O O . ASN B 1 303 ? 41.405 72.381 -42.559 1.00 21.72 304 ASN B O 1
ATOM 6007 N N . LEU B 1 304 ? 42.350 72.110 -40.541 1.00 20.69 305 LEU B N 1
ATOM 6008 C CA . LEU B 1 304 ? 41.207 72.614 -39.793 1.00 20.78 305 LEU B CA 1
ATOM 6009 C C . LEU B 1 304 ? 41.120 74.132 -39.996 1.00 20.74 305 LEU B C 1
ATOM 6010 O O . LEU B 1 304 ? 42.153 74.798 -39.961 1.00 21.02 305 LEU B O 1
ATOM 6015 N N . PRO B 1 305 ? 39.893 74.693 -40.067 1.00 20.97 306 PRO B N 1
ATOM 6016 C CA . PRO B 1 305 ? 39.763 76.152 -40.162 1.00 21.12 306 PRO B CA 1
ATOM 6017 C C . PRO B 1 305 ? 40.247 76.878 -38.909 1.00 21.25 306 PRO B C 1
ATOM 6018 O O . PRO B 1 305 ? 40.308 76.288 -37.827 1.00 20.76 306 PRO B O 1
ATOM 6022 N N . GLY B 1 306 ? 40.705 78.112 -39.077 1.00 21.40 307 GLY B N 1
ATOM 6023 C CA . GLY B 1 306 ? 41.259 78.885 -37.969 1.00 21.33 307 GLY B CA 1
ATOM 6024 C C . GLY B 1 306 ? 40.339 79.032 -36.770 1.00 21.32 307 GLY B C 1
ATOM 6025 O O . GLY B 1 306 ? 40.804 78.977 -35.630 1.00 20.94 307 GLY B O 1
ATOM 6026 N N . ASP B 1 307 ? 39.036 79.184 -37.009 1.00 21.40 308 ASP B N 1
ATOM 6027 C CA . ASP B 1 307 ? 38.086 79.306 -35.898 1.00 21.33 308 ASP B CA 1
ATOM 6028 C C . ASP B 1 307 ? 37.935 78.001 -35.117 1.00 20.90 308 ASP B C 1
ATOM 6029 O O . ASP B 1 307 ? 37.759 78.040 -33.901 1.00 20.72 308 ASP B O 1
ATOM 6034 N N . VAL B 1 308 ? 38.228 76.876 -35.772 1.00 20.10 309 VAL B N 1
ATOM 6035 C CA . VAL B 1 308 ? 38.229 75.572 -35.097 1.00 19.96 309 VAL B CA 1
ATOM 6036 C C . VAL B 1 308 ? 39.486 75.411 -34.257 1.00 19.75 309 VAL B C 1
ATOM 6037 O O . VAL B 1 308 ? 39.390 75.024 -33.096 1.00 18.42 309 VAL B O 1
ATOM 6041 N N . LEU B 1 309 ? 40.631 75.852 -34.777 1.00 19.58 310 LEU B N 1
ATOM 6042 C CA . LEU B 1 309 ? 41.897 75.769 -34.031 1.00 20.21 310 LEU B CA 1
ATOM 6043 C C . LEU B 1 309 ? 41.879 76.675 -32.801 1.00 20.50 310 LEU B C 1
ATOM 6044 O O . LEU B 1 309 ? 42.326 76.278 -31.717 1.00 20.09 310 LEU B O 1
ATOM 6049 N N . THR B 1 310 ? 41.188 77.802 -32.928 1.00 20.67 311 THR B N 1
ATOM 6050 C CA . THR B 1 310 ? 41.003 78.731 -31.818 1.00 20.66 311 THR B CA 1
ATOM 6051 C C . THR B 1 310 ? 40.057 78.161 -30.760 1.00 20.27 311 THR B C 1
ATOM 6052 O O . THR B 1 310 ? 40.349 78.206 -29.562 1.00 20.13 311 THR B O 1
ATOM 6056 N N . ALA B 1 311 ? 38.978 77.523 -31.197 1.00 19.92 312 ALA B N 1
ATOM 6057 C CA . ALA B 1 311 ? 38.050 76.896 -30.254 1.00 19.68 312 ALA B CA 1
ATOM 6058 C C . ALA B 1 311 ? 38.729 75.782 -29.450 1.00 19.36 312 ALA B C 1
ATOM 6059 O O . ALA B 1 311 ? 38.480 75.654 -28.254 1.00 19.44 312 ALA B O 1
ATOM 6061 N N . LEU B 1 312 ? 39.578 74.981 -30.094 1.00 19.13 313 LEU B N 1
ATOM 6062 C CA . LEU B 1 312 ? 40.303 73.903 -29.388 1.00 19.44 313 LEU B CA 1
ATOM 6063 C C . LEU B 1 312 ? 41.172 74.436 -28.256 1.00 20.08 313 LEU B C 1
ATOM 6064 O O . LEU B 1 312 ? 41.300 73.793 -27.213 1.00 19.70 313 LEU B O 1
ATOM 6069 N N . LYS B 1 313 ? 41.719 75.631 -28.442 1.00 20.49 314 LYS B N 1
ATOM 6070 C CA . LYS B 1 313 ? 42.597 76.239 -27.447 1.00 21.18 314 LYS B CA 1
ATOM 6071 C C . LYS B 1 313 ? 41.837 76.746 -26.228 1.00 20.58 314 LYS B C 1
ATOM 6072 O O . LYS B 1 313 ? 42.455 77.046 -25.213 1.00 20.66 314 LYS B O 1
ATOM 6078 N N . ALA B 1 314 ? 40.508 76.796 -26.300 1.00 19.83 315 ALA B N 1
ATOM 6079 C CA . ALA B 1 314 ? 39.694 77.244 -25.164 1.00 19.20 315 ALA B CA 1
ATOM 6080 C C . ALA B 1 314 ? 39.575 76.193 -24.053 1.00 18.74 315 ALA B C 1
ATOM 6081 O O . ALA B 1 314 ? 39.118 76.512 -22.960 1.00 18.54 315 ALA B O 1
ATOM 6083 N N . ALA B 1 315 ? 39.701 74.924 -24.438 1.00 17.57 316 ALA B N 1
ATOM 6084 C CA . ALA B 1 315 ? 39.627 73.804 -23.497 1.00 17.51 316 ALA B CA 1
ATOM 6085 C C . ALA B 1 315 ? 40.946 73.675 -22.742 1.00 17.35 316 ALA B C 1
ATOM 6086 O O . ALA B 1 315 ? 41.902 73.046 -23.216 1.00 16.72 316 ALA B O 1
ATOM 6088 N N . LYS B 1 316 ? 41.036 74.372 -21.615 1.00 17.24 317 LYS B N 1
ATOM 6089 C CA . LYS B 1 316 ? 42.325 74.491 -20.937 1.00 17.40 317 LYS B CA 1
ATOM 6090 C C . LYS B 1 316 ? 42.699 73.234 -20.158 1.00 16.80 317 LYS B C 1
ATOM 6091 O O . LYS B 1 316 ? 41.850 72.634 -19.505 1.00 16.63 317 LYS B O 1
ATOM 6097 N N . PRO B 1 317 ? 43.989 72.860 -20.194 1.00 16.69 318 PRO B N 1
ATOM 6098 C CA . PRO B 1 317 ? 44.440 71.712 -19.418 1.00 16.88 318 PRO B CA 1
ATOM 6099 C C . PRO B 1 317 ? 44.261 71.938 -17.919 1.00 16.82 318 PRO B C 1
ATOM 6100 O O . PRO B 1 317 ? 44.317 73.075 -17.448 1.00 16.75 318 PRO B O 1
ATOM 6104 N N . SER B 1 318 ? 44.065 70.848 -17.186 1.00 16.39 319 SER B N 1
ATOM 6105 C CA . SER B 1 318 ? 43.968 70.883 -15.729 1.00 16.22 319 SER B CA 1
ATOM 6106 C C . SER B 1 318 ? 44.972 69.915 -15.104 1.00 16.01 319 SER B C 1
ATOM 6107 O O . SER B 1 318 ? 45.256 68.843 -15.654 1.00 15.47 319 SER B O 1
ATOM 6110 N N . SER B 1 319 ? 45.471 70.287 -13.925 1.00 15.98 320 SER B N 1
ATOM 6111 C CA . SER B 1 319 ? 46.414 69.466 -13.177 1.00 16.16 320 SER B CA 1
ATOM 6112 C C . SER B 1 319 ? 45.704 68.517 -12.201 1.00 15.20 320 SER B C 1
ATOM 6113 O O . SER B 1 319 ? 44.813 68.923 -11.452 1.00 15.45 320 SER B O 1
ATOM 6116 N N . SER B 1 320 ? 46.148 67.261 -12.183 1.00 13.84 321 SER B N 1
ATOM 6117 C CA . SER B 1 320 ? 45.719 66.301 -11.171 1.00 13.98 321 SER B CA 1
ATOM 6118 C C . SER B 1 320 ? 46.673 65.122 -11.162 1.00 13.75 321 SER B C 1
ATOM 6119 O O . SER B 1 320 ? 47.368 64.866 -12.141 1.00 13.75 321 SER B O 1
ATOM 6122 N N . GLY B 1 321 ? 46.802 64.476 -10.013 1.00 13.91 322 GLY B N 1
ATOM 6123 C CA . GLY B 1 321 ? 47.706 63.354 -9.909 1.00 14.02 322 GLY B CA 1
ATOM 6124 C C . GLY B 1 321 ? 47.398 62.516 -8.697 1.00 13.70 322 GLY B C 1
ATOM 6125 O O . GLY B 1 321 ? 46.731 62.970 -7.764 1.00 13.01 322 GLY B O 1
ATOM 6126 N N . LYS B 1 322 ? 48.048 61.363 -8.649 1.00 13.42 323 LYS B N 1
ATOM 6127 C CA . LYS B 1 322 ? 47.863 60.394 -7.579 1.00 14.05 323 LYS B CA 1
ATOM 6128 C C . LYS B 1 322 ? 49.196 59.723 -7.290 1.00 14.32 323 LYS B C 1
ATOM 6129 O O . LYS B 1 322 ? 50.051 59.595 -8.178 1.00 15.38 323 LYS B O 1
ATOM 6135 N N . LEU B 1 323 ? 49.323 59.195 -6.078 1.00 13.94 324 LEU B N 1
ATOM 6136 C CA . LEU B 1 323 ? 50.471 58.369 -5.695 1.00 13.61 324 LEU B CA 1
ATOM 6137 C C . LEU B 1 323 ? 49.961 57.218 -4.831 1.00 13.32 324 LEU B C 1
ATOM 6138 O O . LEU B 1 323 ? 49.151 57.440 -3.913 1.00 12.85 324 LEU B O 1
ATOM 6143 N N . GLY B 1 324 ? 50.383 56.001 -5.157 1.00 13.05 325 GLY B N 1
ATOM 6144 C CA . GLY B 1 324 ? 50.010 54.805 -4.404 1.00 13.11 325 GLY B CA 1
ATOM 6145 C C . GLY B 1 324 ? 51.185 54.154 -3.713 1.00 13.55 325 GLY B C 1
ATOM 6146 O O . GLY B 1 324 ? 52.276 54.138 -4.268 1.00 13.13 325 GLY B O 1
ATOM 6147 N N . ILE B 1 325 ? 51.013 53.866 -2.425 1.00 13.44 326 ILE B N 1
ATOM 6148 C CA . ILE B 1 325 ? 52.003 53.175 -1.615 1.00 13.40 326 ILE B CA 1
ATOM 6149 C C . ILE B 1 325 ? 51.490 51.779 -1.271 1.00 13.29 326 ILE B C 1
ATOM 6150 O O . ILE B 1 325 ? 50.388 51.639 -0.715 1.00 12.55 326 ILE B O 1
ATOM 6155 N N . GLU B 1 326 ? 52.271 50.742 -1.590 1.00 13.60 327 GLU B N 1
ATOM 6156 C CA . GLU B 1 326 ? 51.969 49.406 -1.086 1.00 13.62 327 GLU B CA 1
ATOM 6157 C C . GLU B 1 326 ? 52.605 49.237 0.288 1.00 13.70 327 GLU B C 1
ATOM 6158 O O . GLU B 1 326 ? 53.823 49.396 0.435 1.00 14.21 327 GLU B O 1
ATOM 6164 N N . TYR B 1 327 ? 51.756 48.917 1.263 1.00 13.95 328 TYR B N 1
ATOM 6165 C CA . TYR B 1 327 ? 52.168 48.552 2.616 1.00 13.93 328 TYR B CA 1
ATOM 6166 C C . TYR B 1 327 ? 52.124 47.031 2.778 1.00 14.06 328 TYR B C 1
ATOM 6167 O O . TYR B 1 327 ? 51.191 46.389 2.307 1.00 13.62 328 TYR B O 1
ATOM 6176 N N . SER B 1 328 ? 53.065 46.484 3.549 1.00 14.70 329 SER B N 1
ATOM 6177 C CA . SER B 1 328 ? 53.088 45.049 3.857 1.00 14.98 329 SER B CA 1
ATOM 6178 C C . SER B 1 328 ? 52.270 44.709 5.104 1.00 15.57 329 SER B C 1
ATOM 6179 O O . SER B 1 328 ? 52.387 43.614 5.641 1.00 15.63 329 SER B O 1
ATOM 6182 N N . ARG B 1 329 ? 51.483 45.669 5.579 1.00 15.41 330 ARG B N 1
ATOM 6183 C CA . ARG B 1 329 ? 50.607 45.469 6.719 1.00 15.21 330 ARG B CA 1
ATOM 6184 C C . ARG B 1 329 ? 49.421 46.390 6.501 1.00 15.07 330 ARG B C 1
ATOM 6185 O O . ARG B 1 329 ? 49.616 47.568 6.207 1.00 14.70 330 ARG B O 1
ATOM 6193 N N . ARG B 1 330 ? 48.200 45.874 6.674 1.00 14.40 331 ARG B N 1
ATOM 6194 C CA . ARG B 1 330 ? 46.988 46.691 6.461 1.00 14.29 331 ARG B CA 1
ATOM 6195 C C . ARG B 1 330 ? 46.599 47.403 7.748 1.00 14.02 331 ARG B C 1
ATOM 6196 O O . ARG B 1 330 ? 45.549 47.151 8.328 1.00 13.19 331 ARG B O 1
ATOM 6204 N N . TRP B 1 331 ? 47.472 48.306 8.187 1.00 13.99 332 TRP B N 1
ATOM 6205 C CA . TRP B 1 331 ? 47.331 48.978 9.474 1.00 14.24 332 TRP B CA 1
ATOM 6206 C C . TRP B 1 331 ? 46.046 49.775 9.569 1.00 14.31 332 TRP B C 1
ATOM 6207 O O . TRP B 1 331 ? 45.549 50.028 10.664 1.00 14.80 332 TRP B O 1
ATOM 6218 N N . TRP B 1 332 ? 45.573 50.280 8.436 1.00 14.01 333 TRP B N 1
ATOM 6219 C CA . TRP B 1 332 ? 44.357 51.096 8.445 1.00 13.62 333 TRP B CA 1
ATOM 6220 C C . TRP B 1 332 ? 43.140 50.280 8.888 1.00 13.11 333 TRP B C 1
ATOM 6221 O O . TRP B 1 332 ? 42.313 50.770 9.668 1.00 12.79 333 TRP B O 1
ATOM 6232 N N . GLU B 1 333 ? 43.096 49.021 8.470 1.00 13.14 334 GLU B N 1
ATOM 6233 C CA . GLU B 1 333 ? 42.084 48.078 8.926 1.00 14.16 334 GLU B CA 1
ATOM 6234 C C . GLU B 1 333 ? 42.318 47.613 10.365 1.00 14.88 334 GLU B C 1
ATOM 6235 O O . GLU B 1 333 ? 41.428 47.748 11.207 1.00 14.08 334 GLU B O 1
ATOM 6241 N N . THR B 1 334 ? 43.520 47.128 10.658 1.00 15.14 335 THR B N 1
ATOM 6242 C CA . THR B 1 334 ? 43.820 46.513 11.958 1.00 16.81 335 THR B CA 1
ATOM 6243 C C . THR B 1 334 ? 43.835 47.498 13.119 1.00 17.62 335 THR B C 1
ATOM 6244 O O . THR B 1 334 ? 43.367 47.162 14.218 1.00 19.21 335 THR B O 1
ATOM 6248 N N . GLU B 1 335 ? 44.395 48.686 12.897 1.00 17.42 336 GLU B N 1
ATOM 6249 C CA . GLU B 1 335 ? 44.521 49.690 13.962 1.00 17.85 336 GLU B CA 1
ATOM 6250 C C . GLU B 1 335 ? 43.386 50.695 13.942 1.00 17.68 336 GLU B C 1
ATOM 6251 O O . GLU B 1 335 ? 42.795 50.986 14.986 1.00 18.91 336 GLU B O 1
ATOM 6257 N N . ASP B 1 336 ? 43.163 51.323 12.790 1.00 16.79 337 ASP B N 1
ATOM 6258 C CA . ASP B 1 336 ? 42.177 52.410 12.680 1.00 16.25 337 ASP B CA 1
ATOM 6259 C C . ASP B 1 336 ? 40.740 51.948 12.420 1.00 15.11 337 ASP B C 1
ATOM 6260 O O . ASP B 1 336 ? 39.828 52.777 12.391 1.00 14.45 337 ASP B O 1
ATOM 6265 N N . ARG B 1 337 ? 40.557 50.663 12.121 1.00 14.22 338 ARG B N 1
ATOM 6266 C CA . ARG B 1 337 ? 39.247 50.128 11.757 1.00 13.68 338 ARG B CA 1
ATOM 6267 C C . ARG B 1 337 ? 38.658 50.875 10.550 1.00 13.07 338 ARG B C 1
ATOM 6268 O O . ARG B 1 337 ? 37.447 51.106 10.479 1.00 12.84 338 ARG B O 1
ATOM 6276 N N . ILE B 1 338 ? 39.522 51.134 9.564 1.00 12.74 339 ILE B N 1
ATOM 6277 C CA . ILE B 1 338 ? 39.145 51.767 8.309 1.00 12.78 339 ILE B CA 1
ATOM 6278 C C . ILE B 1 338 ? 39.236 50.734 7.202 1.00 12.81 339 ILE B C 1
ATOM 6279 O O . ILE B 1 338 ? 40.318 50.214 6.923 1.00 12.17 339 ILE B O 1
ATOM 6284 N N . TYR B 1 339 ? 38.085 50.420 6.622 1.00 12.32 340 TYR B N 1
ATOM 6285 C CA . TYR B 1 339 ? 37.965 49.538 5.450 1.00 12.36 340 TYR B CA 1
ATOM 6286 C C . TYR B 1 339 ? 37.404 50.366 4.287 1.00 12.76 340 TYR B C 1
ATOM 6287 O O . TYR B 1 339 ? 36.210 50.656 4.238 1.00 12.85 340 TYR B O 1
ATOM 6296 N N . GLY B 1 340 ? 38.277 50.822 3.398 1.00 11.91 341 GLY B N 1
ATOM 6297 C CA . GLY B 1 340 ? 37.866 51.710 2.313 1.00 12.31 341 GLY B CA 1
ATOM 6298 C C . GLY B 1 340 ? 37.553 53.131 2.759 1.00 11.94 341 GLY B C 1
ATOM 6299 O O . GLY B 1 340 ? 37.778 53.505 3.911 1.00 12.08 341 GLY B O 1
ATOM 6300 N N . GLY B 1 341 ? 37.111 53.962 1.825 1.00 11.45 342 GLY B N 1
ATOM 6301 C CA . GLY B 1 341 ? 36.845 55.363 2.122 1.00 11.76 342 GLY B CA 1
ATOM 6302 C C . GLY B 1 341 ? 38.097 56.200 2.014 1.00 11.36 342 GLY B C 1
ATOM 6303 O O . GLY B 1 341 ? 39.167 55.717 1.625 1.00 12.34 342 GLY B O 1
ATOM 6304 N N . ALA B 1 342 ? 37.958 57.477 2.350 1.00 11.24 343 ALA B N 1
ATOM 6305 C CA . ALA B 1 342 ? 39.075 58.417 2.244 1.00 11.28 343 ALA B CA 1
ATOM 6306 C C . ALA B 1 342 ? 39.122 59.351 3.437 1.00 11.44 343 ALA B C 1
ATOM 6307 O O . ALA B 1 342 ? 38.078 59.854 3.868 1.00 11.56 343 ALA B O 1
ATOM 6309 N N . SER B 1 343 ? 40.337 59.682 3.889 1.00 11.61 344 SER B N 1
ATOM 6310 C CA . SER B 1 343 ? 40.528 60.789 4.820 1.00 11.31 344 SER B CA 1
ATOM 6311 C C . SER B 1 343 ? 40.668 62.071 4.010 1.00 11.62 344 SER B C 1
ATOM 6312 O O . SER B 1 343 ? 41.204 62.047 2.911 1.00 12.09 344 SER B O 1
ATOM 6315 N N . ASN B 1 344 ? 40.196 63.184 4.554 1.00 11.80 345 ASN B N 1
ATOM 6316 C CA . ASN B 1 344 ? 40.166 64.472 3.836 1.00 12.19 345 ASN B CA 1
ATOM 6317 C C . ASN B 1 344 ? 40.957 65.545 4.591 1.00 12.51 345 ASN B C 1
ATOM 6318 O O . ASN B 1 344 ? 40.905 65.605 5.815 1.00 12.46 345 ASN B O 1
ATOM 6323 N N . THR B 1 345 ? 41.657 66.407 3.857 1.00 12.40 346 THR B N 1
ATOM 6324 C CA . THR B 1 345 ? 42.523 67.408 4.494 1.00 13.14 346 THR B CA 1
ATOM 6325 C C . THR B 1 345 ? 42.731 68.642 3.612 1.00 13.45 346 THR B C 1
ATOM 6326 O O . THR B 1 345 ? 42.452 68.613 2.412 1.00 13.43 346 THR B O 1
ATOM 6330 N N . ASP B 1 346 ? 43.116 69.751 4.241 1.00 13.86 347 ASP B N 1
ATOM 6331 C CA . ASP B 1 346 ? 43.524 70.954 3.505 1.00 13.78 347 ASP B CA 1
ATOM 6332 C C . ASP B 1 346 ? 45.016 70.947 3.096 1.00 13.75 347 ASP B C 1
ATOM 6333 O O . ASP B 1 346 ? 45.470 71.823 2.334 1.00 14.60 347 ASP B O 1
ATOM 6338 N N . LYS B 1 347 ? 45.772 69.973 3.600 1.00 13.60 348 LYS B N 1
ATOM 6339 C CA . LYS B 1 347 ? 47.155 69.743 3.150 1.00 14.23 348 LYS B CA 1
ATOM 6340 C C . LYS B 1 347 ? 47.214 69.448 1.650 1.00 14.05 348 LYS B C 1
ATOM 6341 O O . LYS B 1 347 ? 46.212 69.050 1.050 1.00 13.26 348 LYS B O 1
ATOM 6347 N N . ASP B 1 348 ? 48.383 69.636 1.046 1.00 14.01 349 ASP B N 1
ATOM 6348 C CA . ASP B 1 348 ? 48.551 69.371 -0.386 1.00 14.17 349 ASP B CA 1
ATOM 6349 C C . ASP B 1 348 ? 48.134 67.963 -0.829 1.00 13.60 349 ASP B C 1
ATOM 6350 O O . ASP B 1 348 ? 47.504 67.800 -1.876 1.00 13.72 349 ASP B O 1
ATOM 6355 N N . ILE B 1 349 ? 48.364 66.958 0.012 1.00 12.94 350 ILE B N 1
ATOM 6356 C CA . ILE B 1 349 ? 47.953 65.592 -0.324 1.00 13.10 350 ILE B CA 1
ATOM 6357 C C . ILE B 1 349 ? 46.440 65.497 -0.587 1.00 12.60 350 ILE B C 1
ATOM 6358 O O . ILE B 1 349 ? 46.004 64.673 -1.397 1.00 12.03 350 ILE B O 1
ATOM 6363 N N . SER B 1 350 ? 45.678 66.370 0.079 1.00 12.57 351 SER B N 1
ATOM 6364 C CA . SER B 1 350 ? 44.234 66.597 -0.142 1.00 12.55 351 SER B CA 1
ATOM 6365 C C . SER B 1 350 ? 43.360 65.483 0.422 1.00 12.31 351 SER B C 1
ATOM 6366 O O . SER B 1 350 ? 42.322 65.756 1.037 1.00 11.90 351 SER B O 1
ATOM 6369 N N . GLN B 1 351 ? 43.697 64.244 0.089 1.00 11.90 352 GLN B N 1
ATOM 6370 C CA . GLN B 1 351 ? 42.982 63.105 0.622 1.00 12.26 352 GLN B CA 1
ATOM 6371 C C . GLN B 1 351 ? 43.847 61.859 0.532 1.00 11.86 352 GLN B C 1
ATOM 6372 O O . GLN B 1 351 ? 44.736 61.763 -0.325 1.00 11.67 352 GLN B O 1
ATOM 6378 N N . ILE B 1 352 ? 43.564 60.909 1.422 1.00 11.64 353 ILE B N 1
ATOM 6379 C CA . ILE B 1 352 ? 44.211 59.600 1.458 1.00 12.08 353 ILE B CA 1
ATOM 6380 C C . ILE B 1 352 ? 43.100 58.572 1.251 1.00 12.16 353 ILE B C 1
ATOM 6381 O O . ILE B 1 352 ? 42.162 58.537 2.033 1.00 11.61 353 ILE B O 1
ATOM 6386 N N . MET B 1 353 ? 43.190 57.761 0.204 1.00 12.18 354 MET B N 1
ATOM 6387 C CA . MET B 1 353 ? 42.110 56.846 -0.162 1.00 12.41 354 MET B CA 1
ATOM 6388 C C . MET B 1 353 ? 42.528 55.412 0.096 1.00 11.78 354 MET B C 1
ATOM 6389 O O . MET B 1 353 ? 43.546 54.947 -0.427 1.00 11.79 354 MET B O 1
ATOM 6394 N N . PHE B 1 354 ? 41.746 54.711 0.916 1.00 11.72 355 PHE B N 1
ATOM 6395 C CA . PHE B 1 354 ? 42.052 53.353 1.348 1.00 12.08 355 PHE B CA 1
ATOM 6396 C C . PHE B 1 354 ? 41.358 52.339 0.435 1.00 12.15 355 PHE B C 1
ATOM 6397 O O . PHE B 1 354 ? 40.280 52.618 -0.109 1.00 12.69 355 PHE B O 1
ATOM 6405 N N . PRO B 1 355 ? 42.002 51.176 0.223 1.00 11.98 356 PRO B N 1
ATOM 6406 C CA . PRO B 1 355 ? 41.539 50.261 -0.823 1.00 12.17 356 PRO B CA 1
ATOM 6407 C C . PRO B 1 355 ? 40.191 49.581 -0.532 1.00 12.49 356 PRO B C 1
ATOM 6408 O O . PRO B 1 355 ? 39.790 49.410 0.635 1.00 12.56 356 PRO B O 1
ATOM 6412 N N . TYR B 1 356 ? 39.534 49.171 -1.620 1.00 12.45 357 TYR B N 1
ATOM 6413 C CA . TYR B 1 356 ? 38.194 48.590 -1.613 1.00 12.66 357 TYR B CA 1
ATOM 6414 C C . TYR B 1 356 ? 38.233 47.084 -1.943 1.00 12.85 357 TYR B C 1
ATOM 6415 O O . TYR B 1 356 ? 37.199 46.477 -2.213 1.00 13.20 357 TYR B O 1
ATOM 6424 N N . ASP B 1 357 ? 39.432 46.506 -1.982 1.00 13.03 358 ASP B N 1
ATOM 6425 C CA . ASP B 1 357 ? 39.593 45.083 -2.216 1.00 13.38 358 ASP B CA 1
ATOM 6426 C C . ASP B 1 357 ? 40.645 44.488 -1.262 1.00 13.32 358 ASP B C 1
ATOM 6427 O O . ASP B 1 357 ? 41.295 45.222 -0.518 1.00 12.49 358 ASP B O 1
ATOM 6432 N N . HIS B 1 358 ? 40.783 43.163 -1.287 1.00 13.66 359 HIS B N 1
ATOM 6433 C CA . HIS B 1 358 ? 41.703 42.429 -0.421 1.00 14.19 359 HIS B CA 1
ATOM 6434 C C . HIS B 1 358 ? 41.461 42.723 1.058 1.00 14.43 359 HIS B C 1
ATOM 6435 O O . HIS B 1 358 ? 42.413 42.795 1.836 1.00 14.01 359 HIS B O 1
ATOM 6442 N N . TYR B 1 359 ? 40.211 43.018 1.416 1.00 13.95 360 TYR B N 1
ATOM 6443 C CA . TYR B 1 359 ? 39.880 43.291 2.819 1.00 13.74 360 TYR B CA 1
ATOM 6444 C C . TYR B 1 359 ? 40.388 42.146 3.693 1.00 13.64 360 TYR B C 1
ATOM 6445 O O . TYR B 1 359 ? 40.223 40.971 3.335 1.00 13.87 360 TYR B O 1
ATOM 6454 N N . ASN B 1 360 ? 41.041 42.497 4.802 1.00 14.01 361 ASN B N 1
ATOM 6455 C CA . ASN B 1 360 ? 41.587 41.512 5.751 1.00 14.73 361 ASN B CA 1
ATOM 6456 C C . ASN B 1 360 ? 42.756 40.673 5.226 1.00 15.52 361 ASN B C 1
ATOM 6457 O O . ASN B 1 360 ? 43.205 39.771 5.931 1.00 16.64 361 ASN B O 1
ATOM 6462 N N . SER B 1 361 ? 43.363 41.088 4.112 1.00 15.48 362 SER B N 1
ATOM 6463 C CA . SER B 1 361 ? 44.544 40.415 3.573 1.00 16.34 362 SER B CA 1
ATOM 6464 C C . SER B 1 361 ? 45.803 40.895 4.311 1.00 16.09 362 SER B C 1
ATOM 6465 O O . SER B 1 361 ? 45.713 41.614 5.306 1.00 15.78 362 SER B O 1
ATOM 6468 N N . ASP B 1 362 ? 46.976 40.503 3.820 1.00 16.21 363 ASP B N 1
ATOM 6469 C CA . ASP B 1 362 ? 48.237 40.834 4.497 1.00 16.61 363 ASP B CA 1
ATOM 6470 C C . ASP B 1 362 ? 48.946 42.094 3.992 1.00 16.21 363 ASP B C 1
ATOM 6471 O O . ASP B 1 362 ? 49.930 42.523 4.585 1.00 16.70 363 ASP B O 1
ATOM 6476 N N . ARG B 1 363 ? 48.446 42.699 2.920 1.00 15.53 364 ARG B N 1
ATOM 6477 C CA . ARG B 1 363 ? 49.122 43.845 2.318 1.00 15.18 364 ARG B CA 1
ATOM 6478 C C . ARG B 1 363 ? 48.104 44.598 1.503 1.00 14.10 364 ARG B C 1
ATOM 6479 O O . ARG B 1 363 ? 47.033 44.085 1.232 1.00 13.56 364 ARG B O 1
ATOM 6487 N N . GLY B 1 364 ? 48.446 45.814 1.109 1.00 13.32 365 GLY B N 1
ATOM 6488 C CA . GLY B 1 364 ? 47.572 46.581 0.235 1.00 13.54 365 GLY B CA 1
ATOM 6489 C C . GLY B 1 364 ? 48.129 47.914 -0.183 1.00 13.20 365 GLY B C 1
ATOM 6490 O O . GLY B 1 364 ? 49.046 48.444 0.442 1.00 12.91 365 GLY B O 1
ATOM 6491 N N . VAL B 1 365 ? 47.530 48.464 -1.236 1.00 12.68 366 VAL B N 1
ATOM 6492 C CA . VAL B 1 365 ? 47.917 49.762 -1.783 1.00 13.12 366 VAL B CA 1
ATOM 6493 C C . VAL B 1 365 ? 46.964 50.857 -1.277 1.00 12.97 366 VAL B C 1
ATOM 6494 O O . VAL B 1 365 ? 45.730 50.746 -1.397 1.00 13.62 366 VAL B O 1
ATOM 6498 N N . VAL B 1 366 ? 47.571 51.906 -0.726 1.00 12.83 367 VAL B N 1
ATOM 6499 C CA . VAL B 1 366 ? 46.887 53.112 -0.279 1.00 12.66 367 VAL B CA 1
ATOM 6500 C C . VAL B 1 366 ? 47.197 54.257 -1.252 1.00 12.62 367 VAL B C 1
ATOM 6501 O O . VAL B 1 366 ? 48.338 54.422 -1.690 1.00 12.79 367 VAL B O 1
ATOM 6505 N N . VAL B 1 367 ? 46.156 54.965 -1.680 1.00 12.31 368 VAL B N 1
ATOM 6506 C CA . VAL B 1 367 ? 46.354 56.176 -2.484 1.00 12.09 368 VAL B CA 1
ATOM 6507 C C . VAL B 1 367 ? 46.704 57.332 -1.544 1.00 11.72 368 VAL B C 1
ATOM 6508 O O . VAL B 1 367 ? 45.834 57.868 -0.850 1.00 11.74 368 VAL B O 1
ATOM 6512 N N . ALA B 1 368 ? 48.002 57.580 -1.412 1.00 12.09 369 ALA B N 1
ATOM 6513 C CA . ALA B 1 368 ? 48.561 58.536 -0.451 1.00 11.90 369 ALA B CA 1
ATOM 6514 C C . ALA B 1 368 ? 48.269 59.993 -0.804 1.00 11.98 369 ALA B C 1
ATOM 6515 O O . ALA B 1 368 ? 48.283 60.859 0.064 1.00 12.11 369 ALA B O 1
ATOM 6517 N N . TYR B 1 369 ? 47.970 60.275 -2.076 1.00 12.38 370 TYR B N 1
ATOM 6518 C CA . TYR B 1 369 ? 47.342 61.538 -2.425 1.00 12.34 370 TYR B CA 1
ATOM 6519 C C . TYR B 1 369 ? 46.546 61.406 -3.713 1.00 11.94 370 TYR B C 1
ATOM 6520 O O . TYR B 1 369 ? 46.843 60.562 -4.566 1.00 11.77 370 TYR B O 1
ATOM 6529 N N . TYR B 1 370 ? 45.461 62.174 -3.778 1.00 11.98 371 TYR B N 1
ATOM 6530 C CA . TYR B 1 370 ? 44.754 62.445 -5.022 1.00 12.36 371 TYR B CA 1
ATOM 6531 C C . TYR B 1 370 ? 44.389 63.915 -4.968 1.00 12.79 371 TYR B C 1
ATOM 6532 O O . TYR B 1 370 ? 43.486 64.308 -4.227 1.00 12.30 371 TYR B O 1
ATOM 6541 N N . SER B 1 371 ? 45.223 64.741 -5.588 1.00 12.95 372 SER B N 1
ATOM 6542 C CA . SER B 1 371 ? 45.057 66.180 -5.510 1.00 13.44 372 SER B CA 1
ATOM 6543 C C . SER B 1 371 ? 45.009 66.781 -6.908 1.00 13.54 372 SER B C 1
ATOM 6544 O O . SER B 1 371 ? 45.520 66.192 -7.869 1.00 12.85 372 SER B O 1
ATOM 6547 N N . SER B 1 372 ? 44.444 67.974 -6.984 1.00 14.41 373 SER B N 1
ATOM 6548 C CA . SER B 1 372 ? 44.180 68.655 -8.236 1.00 15.06 373 SER B CA 1
ATOM 6549 C C . SER B 1 372 ? 44.411 70.154 -8.073 1.00 15.94 373 SER B C 1
ATOM 6550 O O . SER B 1 372 ? 44.388 70.678 -6.962 1.00 16.02 373 SER B O 1
ATOM 6553 N N . GLY B 1 373 ? 44.648 70.844 -9.181 1.00 16.34 374 GLY B N 1
ATOM 6554 C CA . GLY B 1 373 ? 44.854 72.285 -9.142 1.00 16.63 374 GLY B CA 1
ATOM 6555 C C . GLY B 1 373 ? 46.121 72.685 -8.408 1.00 17.29 374 GLY B C 1
ATOM 6556 O O . GLY B 1 373 ? 47.140 72.004 -8.513 1.00 16.13 374 GLY B O 1
ATOM 6557 N N . LYS B 1 374 ? 45.996 73.688 -7.538 1.00 17.93 375 LYS B N 1
ATOM 6558 C CA . LYS B 1 374 ? 47.133 74.215 -6.777 1.00 18.40 375 LYS B CA 1
ATOM 6559 C C . LYS B 1 374 ? 47.852 73.127 -5.986 1.00 18.10 375 LYS B C 1
ATOM 6560 O O . LYS B 1 374 ? 49.077 73.036 -5.994 1.00 18.67 375 LYS B O 1
ATOM 6566 N N . ARG B 1 375 ? 47.076 72.232 -5.389 1.00 16.88 376 ARG B N 1
ATOM 6567 C CA . ARG B 1 375 ? 47.646 71.194 -4.552 1.00 16.85 376 ARG B CA 1
ATOM 6568 C C . ARG B 1 375 ? 48.199 69.992 -5.309 1.00 16.73 376 ARG B C 1
ATOM 6569 O O . ARG B 1 375 ? 48.877 69.164 -4.711 1.00 16.13 376 ARG B O 1
ATOM 6577 N N . GLN B 1 376 ? 48.080 70.000 -6.636 1.00 16.55 377 GLN B N 1
ATOM 6578 C CA . GLN B 1 376 ? 48.826 69.056 -7.480 1.00 16.77 377 GLN B CA 1
ATOM 6579 C C . GLN B 1 376 ? 50.047 69.716 -8.112 1.00 17.34 377 GLN B C 1
ATOM 6580 O O . GLN B 1 376 ? 51.055 69.050 -8.320 1.00 16.43 377 GLN B O 1
ATOM 6586 N N . GLU B 1 377 ? 49.962 71.018 -8.388 1.00 18.45 378 GLU B N 1
ATOM 6587 C CA . GLU B 1 377 ? 51.127 71.808 -8.826 1.00 19.40 378 GLU B CA 1
ATOM 6588 C C . GLU B 1 377 ? 52.295 71.630 -7.861 1.00 19.08 378 GLU B C 1
ATOM 6589 O O . GLU B 1 377 ? 53.452 71.561 -8.285 1.00 19.24 378 GLU B O 1
ATOM 6595 N N . ALA B 1 378 ? 51.956 71.436 -6.581 1.00 19.40 379 ALA B N 1
ATOM 6596 C CA . ALA B 1 378 ? 52.933 71.218 -5.511 1.00 19.35 379 ALA B CA 1
ATOM 6597 C C . ALA B 1 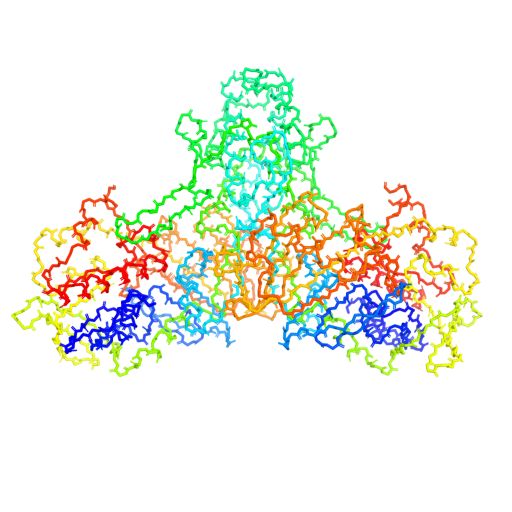378 ? 53.695 69.882 -5.598 1.00 19.41 379 ALA B C 1
ATOM 6598 O O . ALA B 1 378 ? 54.624 69.664 -4.834 1.00 20.31 379 ALA B O 1
ATOM 6600 N N . PHE B 1 379 ? 53.170 68.926 -6.360 1.00 18.36 380 PHE B N 1
ATOM 6601 C CA . PHE B 1 379 ? 53.830 67.631 -6.600 1.00 18.53 380 PHE B CA 1
ATOM 6602 C C . PHE B 1 379 ? 54.401 67.513 -8.014 1.00 18.58 380 PHE B C 1
ATOM 6603 O O . PHE B 1 379 ? 55.307 66.711 -8.265 1.00 17.33 380 PHE B O 1
ATOM 6611 N N . GLU B 1 380 ? 53.696 68.123 -8.960 1.00 19.39 381 GLU B N 1
ATOM 6612 C CA . GLU B 1 380 ? 53.991 67.974 -10.391 1.00 20.33 381 GLU B CA 1
ATOM 6613 C C . GLU B 1 380 ? 55.475 68.059 -10.744 1.00 20.10 381 GLU B C 1
ATOM 6614 O O . GLU B 1 380 ? 56.001 67.190 -11.445 1.00 19.57 381 GLU B O 1
ATOM 6620 N N . SER B 1 381 ? 56.153 69.056 -10.187 1.00 20.09 382 SER B N 1
ATOM 6621 C CA . SER B 1 381 ? 57.543 69.339 -10.538 1.00 20.35 382 SER B CA 1
ATOM 6622 C C . SER B 1 381 ? 58.560 68.595 -9.672 1.00 20.18 382 SER B C 1
ATOM 6623 O O . SER B 1 381 ? 59.764 68.716 -9.890 1.00 21.12 382 SER B O 1
ATOM 6626 N N . LEU B 1 382 ? 58.085 67.889 -8.650 1.00 19.27 383 LEU B N 1
ATOM 6627 C CA . LEU B 1 382 ? 58.964 67.074 -7.811 1.00 18.54 383 LEU B CA 1
ATOM 6628 C C . LEU B 1 382 ? 59.279 65.748 -8.496 1.00 18.00 383 LEU B C 1
ATOM 6629 O O . LEU B 1 382 ? 58.461 65.219 -9.259 1.00 17.06 383 LEU B O 1
ATOM 6634 N N . THR B 1 383 ? 60.445 65.179 -8.191 1.00 17.38 384 THR B N 1
ATOM 6635 C CA . THR B 1 383 ? 60.769 63.817 -8.607 1.00 17.31 384 THR B CA 1
ATOM 6636 C C . THR B 1 383 ? 59.854 62.855 -7.861 1.00 16.57 384 THR B C 1
ATOM 6637 O O . THR B 1 383 ? 59.288 63.213 -6.828 1.00 15.92 384 THR B O 1
ATOM 6641 N N . HIS B 1 384 ? 59.761 61.616 -8.327 1.00 15.84 385 HIS B N 1
ATOM 6642 C CA . HIS B 1 384 ? 58.903 60.658 -7.635 1.00 16.53 385 HIS B CA 1
ATOM 6643 C C . HIS B 1 384 ? 59.365 60.448 -6.187 1.00 16.71 385 HIS B C 1
ATOM 6644 O O . HIS B 1 384 ? 58.545 60.428 -5.279 1.00 15.86 385 HIS B O 1
ATOM 6651 N N . ARG B 1 385 ? 60.674 60.393 -5.969 1.00 17.28 386 ARG B N 1
ATOM 6652 C CA . ARG B 1 385 ? 61.215 60.231 -4.609 1.00 18.31 386 ARG B CA 1
ATOM 6653 C C . ARG B 1 385 ? 60.806 61.388 -3.694 1.00 17.38 386 ARG B C 1
ATOM 6654 O O . ARG B 1 385 ? 60.361 61.161 -2.569 1.00 17.03 386 ARG B O 1
ATOM 6662 N N . GLN B 1 386 ? 60.816 62.602 -4.228 1.00 16.54 387 GLN B N 1
ATOM 6663 C CA . GLN B 1 386 ? 60.386 63.781 -3.490 1.00 16.76 387 GLN B CA 1
ATOM 6664 C C . GLN B 1 386 ? 58.874 63.784 -3.244 1.00 16.25 387 GLN B C 1
ATOM 6665 O O . GLN B 1 386 ? 58.414 64.231 -2.190 1.00 16.10 387 GLN B O 1
ATOM 6671 N N . ARG B 1 387 ? 58.101 63.375 -4.255 1.00 15.50 388 ARG B N 1
ATOM 6672 C CA . ARG B 1 387 ? 56.646 63.236 -4.100 1.00 15.14 388 ARG B CA 1
ATOM 6673 C C . ARG B 1 387 ? 56.326 62.291 -2.949 1.00 14.70 388 ARG B C 1
ATOM 6674 O O . ARG B 1 387 ? 55.434 62.549 -2.146 1.00 13.56 388 ARG B O 1
ATOM 6682 N N . LEU B 1 388 ? 56.966 61.134 -2.960 1.00 14.94 389 LEU B N 1
ATOM 6683 C CA . LEU B 1 388 ? 56.786 60.134 -1.909 1.00 15.32 389 LEU B CA 1
ATOM 6684 C C . LEU B 1 388 ? 57.130 60.672 -0.523 1.00 15.27 389 LEU B C 1
ATOM 6685 O O . LEU B 1 388 ? 56.348 60.524 0.415 1.00 14.37 389 LEU B O 1
ATOM 6690 N N . ALA B 1 389 ? 58.278 61.319 -0.388 1.00 15.16 390 ALA B N 1
ATOM 6691 C CA . ALA B 1 389 ? 58.697 61.872 0.915 1.00 15.38 390 ALA B CA 1
ATOM 6692 C C . ALA B 1 389 ? 57.671 62.883 1.453 1.00 15.29 390 ALA B C 1
ATOM 6693 O O . ALA B 1 389 ? 57.295 62.847 2.620 1.00 15.41 390 ALA B O 1
ATOM 6695 N N . LYS B 1 390 ? 57.153 63.723 0.570 1.00 15.40 391 LYS B N 1
ATOM 6696 C CA . LYS B 1 390 ? 56.159 64.719 0.943 1.00 15.49 391 LYS B CA 1
ATOM 6697 C C . LYS B 1 390 ? 54.809 64.060 1.287 1.00 15.11 391 LYS B C 1
ATOM 6698 O O . LYS B 1 390 ? 54.180 64.392 2.293 1.00 14.44 391 LYS B O 1
ATOM 6704 N N . ALA B 1 391 ? 54.414 63.061 0.500 1.00 15.02 392 ALA B N 1
ATOM 6705 C CA . ALA B 1 391 ? 53.181 62.317 0.790 1.00 15.06 392 ALA B CA 1
ATOM 6706 C C . ALA B 1 391 ? 53.257 61.577 2.134 1.00 14.92 392 ALA B C 1
ATOM 6707 O O . ALA B 1 391 ? 52.290 61.575 2.892 1.00 14.46 392 ALA B O 1
ATOM 6709 N N . ILE B 1 392 ? 54.417 60.999 2.448 1.00 14.59 393 ILE B N 1
ATOM 6710 C CA . ILE B 1 392 ? 54.599 60.279 3.716 1.00 15.37 393 ILE B CA 1
ATOM 6711 C C . ILE B 1 392 ? 54.618 61.251 4.914 1.00 15.34 393 ILE B C 1
ATOM 6712 O O . ILE B 1 392 ? 53.952 61.015 5.922 1.00 15.53 393 ILE B O 1
ATOM 6717 N N . ALA B 1 393 ? 55.251 62.403 4.757 1.00 15.16 394 ALA B N 1
ATOM 6718 C CA . ALA B 1 393 ? 55.277 63.400 5.834 1.00 15.29 394 ALA B CA 1
ATOM 6719 C C . ALA B 1 393 ? 53.880 63.921 6.153 1.00 15.62 394 ALA B C 1
ATOM 6720 O O . ALA B 1 393 ? 53.456 63.938 7.305 1.00 16.14 394 ALA B O 1
ATOM 6722 N N . GLU B 1 394 ? 53.133 64.275 5.116 1.00 14.84 395 GLU B N 1
ATOM 6723 C CA . GLU B 1 394 ? 51.791 64.821 5.300 1.00 14.77 395 GLU B CA 1
ATOM 6724 C C . GLU B 1 394 ? 50.779 63.761 5.769 1.00 14.85 395 GLU B C 1
ATOM 6725 O O . GLU B 1 394 ? 49.982 64.015 6.671 1.00 14.17 395 GLU B O 1
ATOM 6731 N N . GLY B 1 395 ? 50.907 62.539 5.266 1.00 14.28 396 GLY B N 1
ATOM 6732 C CA . GLY B 1 395 ? 50.058 61.448 5.726 1.00 14.77 396 GLY B CA 1
ATOM 6733 C C . GLY B 1 395 ? 50.301 61.072 7.178 1.00 14.81 396 GLY B C 1
ATOM 6734 O O . GLY B 1 395 ? 49.367 60.716 7.906 1.00 14.31 396 GLY B O 1
ATOM 6735 N N . SER B 1 396 ? 51.557 61.166 7.611 1.00 15.33 397 SER B N 1
ATOM 6736 C CA . SER B 1 396 ? 51.893 60.877 9.001 1.00 15.87 397 SER B CA 1
ATOM 6737 C C . SER B 1 396 ? 51.306 61.927 9.958 1.00 15.49 397 SER B C 1
ATOM 6738 O O . SER B 1 396 ? 50.985 61.611 11.101 1.00 15.88 397 SER B O 1
ATOM 6741 N N . GLU B 1 397 ? 51.068 63.140 9.470 1.00 15.44 398 GLU B N 1
ATOM 6742 C CA . GLU B 1 397 ? 50.388 64.167 10.269 1.00 16.39 398 GLU B CA 1
ATOM 6743 C C . GLU B 1 397 ? 48.901 63.868 10.467 1.00 16.28 398 GLU B C 1
ATOM 6744 O O . GLU B 1 397 ? 48.275 64.402 11.382 1.00 16.72 398 GLU B O 1
ATOM 6750 N N . ILE B 1 398 ? 48.353 62.965 9.660 1.00 15.55 399 ILE B N 1
ATOM 6751 C CA . ILE B 1 398 ? 46.938 62.594 9.774 1.00 15.19 399 ILE B CA 1
ATOM 6752 C C . ILE B 1 398 ? 46.745 61.238 10.456 1.00 14.98 399 ILE B C 1
ATOM 6753 O O . ILE B 1 398 ? 45.921 61.123 11.355 1.00 14.67 399 ILE B O 1
ATOM 6758 N N . HIS B 1 399 ? 47.536 60.246 10.060 1.00 14.67 400 HIS B N 1
ATOM 6759 C CA . HIS B 1 399 ? 47.349 58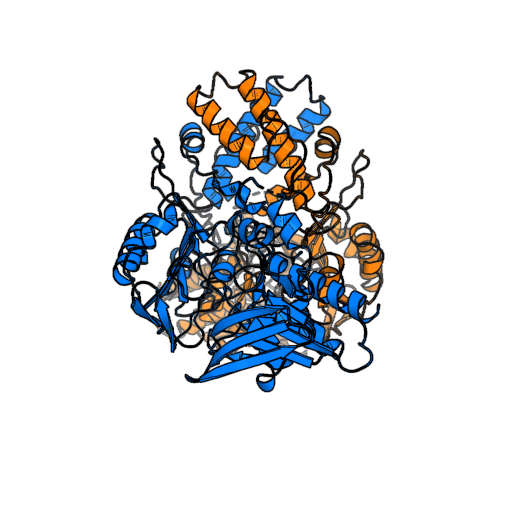.860 10.494 1.00 14.83 400 HIS B CA 1
ATOM 6760 C C . HIS B 1 399 ? 48.462 58.350 11.416 1.00 15.22 400 HIS B C 1
ATOM 6761 O O . HIS B 1 399 ? 48.390 57.218 11.870 1.00 15.66 400 HIS B O 1
ATOM 6768 N N . GLY B 1 400 ? 49.416 59.214 11.755 1.00 15.85 401 GLY B N 1
ATOM 6769 C CA . GLY B 1 400 ? 50.444 58.882 12.741 1.00 16.17 401 GLY B CA 1
ATOM 6770 C C . GLY B 1 400 ? 51.706 58.289 12.160 1.00 16.54 401 GLY B C 1
ATOM 6771 O O . GLY B 1 400 ? 51.836 58.089 10.952 1.00 16.49 401 GLY B O 1
ATOM 6772 N N . GLU B 1 401 ? 52.616 57.913 13.052 1.00 17.03 402 GLU B N 1
ATOM 6773 C CA . GLU B 1 401 ? 53.895 57.320 12.650 1.00 17.58 402 GLU B CA 1
ATOM 6774 C C . GLU B 1 401 ? 53.781 55.970 11.934 1.00 17.36 402 GLU B C 1
ATOM 6775 O O . GLU B 1 401 ? 54.672 55.603 11.168 1.00 17.35 402 GLU B O 1
ATOM 6781 N N . LYS B 1 402 ? 52.668 55.264 12.132 1.00 16.60 403 LYS B N 1
ATOM 6782 C CA . LYS B 1 402 ? 52.429 54.008 11.418 1.00 17.00 403 LYS B CA 1
ATOM 6783 C C . LYS B 1 402 ? 52.391 54.213 9.900 1.00 16.43 403 LYS B C 1
ATOM 6784 O O . LYS B 1 402 ? 52.768 53.319 9.140 1.00 15.63 403 LYS B O 1
ATOM 6790 N N . TYR B 1 403 ? 52.075 55.437 9.478 1.00 15.61 404 TYR B N 1
ATOM 6791 C CA . TYR B 1 403 ? 52.061 55.791 8.048 1.00 15.65 404 TYR B CA 1
ATOM 6792 C C . TYR B 1 403 ? 53.446 55.677 7.386 1.00 15.68 404 TYR B C 1
ATOM 6793 O O . TYR B 1 403 ? 53.546 55.531 6.173 1.00 14.78 404 TYR B O 1
ATOM 6802 N N . THR B 1 404 ? 54.506 55.730 8.195 1.00 16.19 405 THR B N 1
ATOM 6803 C CA . THR B 1 404 ? 55.887 55.740 7.696 1.00 16.93 405 THR B CA 1
ATOM 6804 C C . THR B 1 404 ? 56.520 54.350 7.675 1.00 17.08 405 THR B C 1
ATOM 6805 O O . THR B 1 404 ? 57.625 54.178 7.158 1.00 18.09 405 THR B O 1
ATOM 6809 N N . ARG B 1 405 ? 55.828 53.372 8.255 1.00 17.48 406 ARG B N 1
ATOM 6810 C CA . ARG B 1 405 ? 56.390 52.037 8.460 1.00 17.65 406 ARG B CA 1
ATOM 6811 C C . ARG B 1 405 ? 55.745 51.028 7.520 1.00 16.77 406 ARG B C 1
ATOM 6812 O O . ARG B 1 405 ? 54.654 51.268 6.994 1.00 16.19 406 ARG B O 1
ATOM 6820 N N . ASP B 1 406 ? 56.462 49.942 7.241 1.00 16.26 407 ASP B N 1
ATOM 6821 C CA . ASP B 1 406 ? 55.936 48.825 6.456 1.00 16.50 407 ASP B CA 1
ATOM 6822 C C . ASP B 1 406 ? 55.626 49.228 5.015 1.00 15.97 407 ASP B C 1
ATOM 6823 O O . ASP B 1 406 ? 54.813 48.588 4.358 1.00 15.53 407 ASP B O 1
ATOM 6828 N N . ILE B 1 407 ? 56.444 50.119 4.470 1.00 16.14 408 ILE B N 1
ATOM 6829 C CA . ILE B 1 407 ? 56.317 50.539 3.076 1.00 16.19 408 ILE B CA 1
ATOM 6830 C C . ILE B 1 407 ? 57.150 49.621 2.180 1.00 15.80 408 ILE B C 1
ATOM 6831 O O . ILE B 1 407 ? 58.361 49.468 2.387 1.00 16.63 408 ILE B O 1
ATOM 6836 N N . SER B 1 408 ? 56.494 49.018 1.184 1.00 15.26 409 SER B N 1
ATOM 6837 C CA . SER B 1 408 ? 57.130 48.106 0.241 1.00 15.58 409 SER B CA 1
ATOM 6838 C C . SER B 1 408 ? 57.598 48.854 -1.010 1.00 15.25 409 SER B C 1
ATOM 6839 O O . SER B 1 408 ? 58.723 48.672 -1.467 1.00 15.90 409 SER B O 1
ATOM 6842 N N . SER B 1 409 ? 56.680 49.571 -1.651 1.00 15.09 410 SER B N 1
ATOM 6843 C CA . SER B 1 409 ? 56.984 50.280 -2.895 1.00 14.90 410 SER B CA 1
ATOM 6844 C C . SER B 1 409 ? 55.955 51.371 -3.141 1.00 14.91 410 SER B C 1
ATOM 6845 O O . SER B 1 409 ? 54.971 51.486 -2.410 1.00 14.77 410 SER B O 1
ATOM 6848 N N . SER B 1 410 ? 56.125 52.096 -4.243 1.00 14.70 411 SER B N 1
ATOM 6849 C CA . SER B 1 410 ? 55.229 53.208 -4.571 1.00 14.29 411 SER B CA 1
ATOM 6850 C C . SER B 1 410 ? 55.290 53.545 -6.049 1.00 14.05 411 SER B C 1
ATOM 6851 O O . SER B 1 410 ? 56.209 53.106 -6.755 1.00 14.44 411 SER B O 1
ATOM 6854 N N . PHE B 1 411 ? 54.291 54.295 -6.513 1.00 13.75 412 PHE B N 1
ATOM 6855 C CA . PHE B 1 411 ? 54.155 54.641 -7.932 1.00 13.99 412 PHE B CA 1
ATOM 6856 C C . PHE B 1 411 ? 53.250 55.856 -8.043 1.00 13.80 412 PHE B C 1
ATOM 6857 O O . PHE B 1 411 ? 52.174 55.873 -7.432 1.00 13.43 412 PHE B O 1
ATOM 6865 N N . SER B 1 412 ? 53.681 56.878 -8.782 1.00 13.58 413 SER B N 1
ATOM 6866 C CA . SER B 1 412 ? 52.894 58.090 -8.956 1.00 13.31 413 SER B CA 1
ATOM 6867 C C . SER B 1 412 ? 52.665 58.444 -10.416 1.00 12.98 413 SER B C 1
ATOM 6868 O O . SER B 1 412 ? 53.435 58.035 -11.295 1.00 12.62 413 SER B O 1
ATOM 6871 N N . GLY B 1 413 ? 51.549 59.135 -10.653 1.00 12.65 414 GLY B N 1
ATOM 6872 C CA . GLY B 1 413 ? 51.247 59.784 -11.930 1.00 13.16 414 GLY B CA 1
ATOM 6873 C C . GLY B 1 413 ? 50.819 61.227 -11.729 1.00 13.13 414 GLY B C 1
ATOM 6874 O O . GLY B 1 413 ? 50.157 61.548 -10.747 1.00 12.40 414 GLY B O 1
ATOM 6875 N N . SER B 1 414 ? 51.245 62.105 -12.633 1.00 13.22 415 SER B N 1
ATOM 6876 C CA . SER B 1 414 ? 50.791 63.502 -12.672 1.00 13.80 415 SER B CA 1
ATOM 6877 C C . SER B 1 414 ? 50.351 63.796 -14.095 1.00 13.75 415 SER B C 1
ATOM 6878 O O . SER B 1 414 ? 51.146 63.681 -15.028 1.00 13.31 415 SER B O 1
ATOM 6881 N N . TRP B 1 415 ? 49.052 63.959 -14.280 1.00 14.00 416 TRP B N 1
ATOM 6882 C CA . TRP B 1 415 ? 48.457 63.926 -15.615 1.00 14.60 416 TRP B CA 1
ATOM 6883 C C . TRP B 1 415 ? 48.898 65.029 -16.565 1.00 14.98 416 TRP B C 1
ATOM 6884 O O . TRP B 1 415 ? 49.098 64.751 -17.736 1.00 14.54 416 TRP B O 1
ATOM 6895 N N . ARG B 1 416 ? 49.252 66.200 -16.044 1.00 16.40 417 ARG B N 1
ATOM 6896 C CA . ARG B 1 416 ? 49.783 67.251 -16.920 1.00 16.58 417 ARG B CA 1
ATOM 6897 C C . ARG B 1 416 ? 51.186 66.929 -17.417 1.00 16.32 417 ARG B C 1
ATOM 6898 O O . ARG B 1 416 ? 51.622 67.480 -18.431 1.00 16.07 417 ARG B O 1
ATOM 6906 N N . ARG B 1 417 ? 51.891 66.061 -16.691 1.00 15.85 418 ARG B N 1
ATOM 6907 C CA . ARG B 1 417 ? 53.227 65.607 -17.073 1.00 16.64 418 ARG B CA 1
ATOM 6908 C C . ARG B 1 417 ? 53.211 64.248 -17.775 1.00 15.93 418 ARG B C 1
ATOM 6909 O O . ARG B 1 417 ? 54.262 63.669 -17.992 1.00 15.02 418 ARG B O 1
ATOM 6917 N N . THR B 1 418 ? 52.047 63.794 -18.237 1.00 15.11 419 THR B N 1
ATOM 6918 C CA . THR B 1 418 ? 51.910 62.439 -18.784 1.00 15.01 419 THR B CA 1
ATOM 6919 C C . THR B 1 418 ? 51.719 62.485 -20.297 1.00 14.86 419 THR B C 1
ATOM 6920 O O . THR B 1 418 ? 50.805 63.128 -20.797 1.00 14.16 419 THR B O 1
ATOM 6924 N N . LYS B 1 419 ? 52.670 61.901 -21.022 1.00 15.00 420 LYS B N 1
ATOM 6925 C CA . LYS B 1 419 ? 52.607 61.870 -22.487 1.00 15.59 420 LYS B CA 1
ATOM 6926 C C . LYS B 1 419 ? 51.278 61.329 -23.008 1.00 14.97 420 LYS B C 1
ATOM 6927 O O . LYS B 1 419 ? 50.748 60.361 -22.473 1.00 14.68 420 LYS B O 1
ATOM 6933 N N . TYR B 1 420 ? 50.723 62.018 -24.005 1.00 15.09 421 TYR B N 1
ATOM 6934 C CA . TYR B 1 420 ? 49.438 61.687 -24.666 1.00 14.72 421 TYR B CA 1
ATOM 6935 C C . TYR B 1 420 ? 48.208 62.005 -23.820 1.00 14.53 421 TYR B C 1
ATOM 6936 O O . TYR B 1 420 ? 47.075 61.818 -24.282 1.00 13.82 421 TYR B O 1
ATOM 6945 N N . SER B 1 421 ? 48.440 62.719 -22.717 1.00 13.84 422 SER B N 1
ATOM 6946 C CA . SER B 1 421 ? 47.376 63.298 -21.906 1.00 14.10 422 SER B CA 1
ATOM 6947 C C . SER B 1 421 ? 47.665 64.787 -21.722 1.00 14.32 422 SER B C 1
ATOM 6948 O O . SER B 1 421 ? 46.875 65.630 -22.147 1.00 14.43 422 SER B O 1
ATOM 6951 N N . GLU B 1 422 ? 48.726 65.093 -20.977 1.00 14.35 423 GLU B N 1
ATOM 6952 C CA . GLU B 1 422 ? 49.106 66.480 -20.646 1.00 14.74 423 GLU B CA 1
ATOM 6953 C C . GLU B 1 422 ? 47.950 67.303 -20.069 1.00 14.51 423 GLU B C 1
ATOM 6954 O O . GLU B 1 422 ? 47.973 68.526 -20.112 1.00 14.60 423 GLU B O 1
ATOM 6960 N N . SER B 1 423 ? 47.097 66.629 -19.301 1.00 13.77 424 SER B N 1
ATOM 6961 C CA . SER B 1 423 ? 45.927 67.220 -18.670 1.00 14.13 424 SER B CA 1
ATOM 6962 C C . SER B 1 423 ? 45.131 66.090 -18.048 1.00 14.28 424 SER B C 1
ATOM 6963 O O . SER B 1 423 ? 45.065 65.003 -18.612 1.00 14.21 424 SER B O 1
ATOM 6966 N N . ALA B 1 424 ? 44.489 66.381 -16.925 1.00 13.88 425 ALA B N 1
ATOM 6967 C CA . ALA B 1 424 ? 43.577 65.449 -16.279 1.00 14.12 425 ALA B CA 1
ATOM 6968 C C . ALA B 1 424 ? 42.205 65.512 -16.955 1.00 14.16 425 ALA B C 1
ATOM 6969 O O . ALA B 1 424 ? 41.468 64.515 -16.994 1.00 13.19 425 ALA B O 1
ATOM 6971 N N . TRP B 1 425 ? 41.825 66.723 -17.355 1.00 14.42 426 TRP B N 1
ATOM 6972 C CA . TRP B 1 425 ? 40.498 67.016 -17.913 1.00 14.82 426 TRP B CA 1
ATOM 6973 C C . TRP B 1 425 ? 40.457 68.484 -18.316 1.00 14.58 426 TRP B C 1
ATOM 6974 O O . TRP B 1 425 ? 41.269 69.281 -17.839 1.00 14.19 426 TRP B O 1
ATOM 6985 N N . ALA B 1 426 ? 39.487 68.829 -19.160 1.00 14.65 427 ALA B N 1
ATOM 6986 C CA . ALA B 1 426 ? 39.374 70.168 -19.740 1.00 15.45 427 ALA B CA 1
ATOM 6987 C C . ALA B 1 426 ? 38.660 71.148 -18.814 1.00 15.86 427 ALA B C 1
ATOM 6988 O O . ALA B 1 426 ? 37.667 70.796 -18.181 1.00 16.39 427 ALA B O 1
ATOM 6990 N N . ASN B 1 427 ? 39.129 72.389 -18.817 1.00 17.10 428 ASN B N 1
ATOM 6991 C CA . ASN B 1 427 ? 38.473 73.491 -18.131 1.00 17.34 428 ASN B CA 1
ATOM 6992 C C . ASN B 1 427 ? 38.226 74.606 -19.137 1.00 17.48 428 ASN B C 1
ATOM 6993 O O . ASN B 1 427 ? 39.169 75.266 -19.575 1.00 17.16 428 ASN B O 1
ATOM 6998 N N . TRP B 1 428 ? 37.015 74.633 -19.685 1.00 17.54 429 TRP B N 1
ATOM 6999 C CA . TRP B 1 428 ? 36.696 75.558 -20.769 1.00 18.16 429 TRP B CA 1
ATOM 7000 C C . TRP B 1 428 ? 36.740 77.001 -20.291 1.00 18.81 429 TRP B C 1
ATOM 7001 O O . TRP B 1 428 ? 36.060 77.364 -19.321 1.00 18.48 429 TRP B O 1
ATOM 7012 N N . ALA B 1 429 ? 37.368 77.841 -21.110 1.00 19.72 430 ALA B N 1
ATOM 7013 C CA . ALA B 1 429 ? 37.424 79.275 -20.857 1.00 20.66 430 ALA B CA 1
ATOM 7014 C C . ALA B 1 429 ? 36.010 79.836 -20.779 1.00 21.64 430 ALA B C 1
ATOM 7015 O O . ALA B 1 429 ? 35.178 79.581 -21.657 1.00 21.24 430 ALA B O 1
ATOM 7017 N N . GLY B 1 430 ? 35.736 80.583 -19.716 1.00 22.81 431 GLY B N 1
ATOM 7018 C CA . GLY B 1 430 ? 34.421 81.175 -19.520 1.00 23.20 431 GLY B CA 1
ATOM 7019 C C . GLY B 1 430 ? 33.412 80.198 -18.966 1.00 24.38 431 GLY B C 1
ATOM 7020 O O . GLY B 1 430 ? 32.203 80.425 -19.087 1.00 26.22 431 GLY B O 1
ATOM 7021 N N . ALA B 1 439 ? 28.988 74.696 -22.427 1.00 26.15 440 ALA B N 1
ATOM 7022 C CA . ALA B 1 439 ? 27.935 75.507 -23.043 1.00 25.14 440 ALA B CA 1
ATOM 7023 C C . ALA B 1 439 ? 28.495 76.820 -23.607 1.00 25.00 440 ALA B C 1
ATOM 7024 O O . ALA B 1 439 ? 27.746 77.709 -24.016 1.00 25.28 440 ALA B O 1
ATOM 7026 N N . THR B 1 440 ? 29.819 76.905 -23.673 1.00 23.59 441 THR B N 1
ATOM 7027 C CA . THR B 1 440 ? 30.506 78.083 -24.198 1.00 22.74 441 THR B CA 1
ATOM 7028 C C . THR B 1 440 ? 30.502 78.059 -25.729 1.00 22.02 441 THR B C 1
ATOM 7029 O O . THR B 1 440 ? 30.220 77.017 -26.335 1.00 21.50 441 THR B O 1
ATOM 7033 N N . PRO B 1 441 ? 30.787 79.209 -26.371 1.00 21.11 442 PRO B N 1
ATOM 7034 C CA . PRO B 1 441 ? 30.739 79.198 -27.832 1.00 20.71 442 PRO B CA 1
ATOM 7035 C C . PRO B 1 441 ? 31.748 78.240 -28.460 1.00 19.77 442 PRO B C 1
ATOM 7036 O O . PRO B 1 441 ? 31.461 77.631 -29.489 1.00 19.32 442 PRO B O 1
ATOM 7040 N N . GLU B 1 442 ? 32.899 78.073 -27.813 1.00 18.90 443 GLU B N 1
ATOM 7041 C CA . GLU B 1 442 ? 33.955 77.204 -28.321 1.00 18.54 443 GLU B CA 1
ATOM 7042 C C . GLU B 1 442 ? 33.582 75.724 -28.185 1.00 17.84 443 GLU B C 1
ATOM 7043 O O . GLU B 1 442 ? 33.783 74.945 -29.119 1.00 16.93 443 GLU B O 1
ATOM 7049 N N . TYR B 1 443 ? 32.892 75.389 -27.099 1.00 17.59 444 TYR B N 1
ATOM 7050 C CA . TYR B 1 443 ? 32.401 74.029 -26.876 1.00 17.54 444 TYR B CA 1
ATOM 7051 C C . TYR B 1 443 ? 31.350 73.707 -27.930 1.00 17.59 444 TYR B C 1
ATOM 7052 O O . TYR B 1 443 ? 31.385 72.645 -28.553 1.00 16.64 444 TYR B O 1
ATOM 7061 N N . GLU B 1 444 ? 30.448 74.658 -28.160 1.00 18.12 445 GLU B N 1
ATOM 7062 C CA . GLU B 1 444 ? 29.347 74.451 -29.100 1.00 18.63 445 GLU B CA 1
ATOM 7063 C C . GLU B 1 444 ? 29.873 74.339 -30.528 1.00 18.32 445 GLU B C 1
ATOM 7064 O O . GLU B 1 444 ? 29.421 73.491 -31.293 1.00 17.15 445 GLU B O 1
ATOM 7070 N N . LYS B 1 445 ? 30.886 75.140 -30.850 1.00 18.91 446 LYS B N 1
ATOM 7071 C CA . LYS B 1 445 ? 31.521 75.083 -32.175 1.00 19.05 446 LYS B CA 1
ATOM 7072 C C . LYS B 1 445 ? 32.102 73.697 -32.475 1.00 18.70 446 LYS B C 1
ATOM 7073 O O . LYS B 1 445 ? 31.953 73.168 -33.580 1.00 17.70 446 LYS B O 1
ATOM 7079 N N . LEU B 1 446 ? 32.678 73.068 -31.452 1.00 18.50 447 LEU B N 1
ATOM 7080 C CA . LEU B 1 446 ? 33.392 71.802 -31.632 1.00 18.02 447 LEU B CA 1
ATOM 7081 C C . LEU B 1 446 ? 32.484 70.552 -31.646 1.00 17.46 447 LEU B C 1
ATOM 7082 O O . LEU B 1 446 ? 32.960 69.443 -31.918 1.00 16.91 447 LEU B O 1
ATOM 7087 N N . LEU B 1 447 ? 31.175 70.752 -31.473 1.00 16.88 448 LEU B N 1
ATOM 7088 C CA . LEU B 1 447 ? 30.186 69.697 -31.645 1.00 17.50 448 LEU B CA 1
ATOM 7089 C C . LEU B 1 447 ? 29.857 69.482 -33.125 1.00 17.57 448 LEU B C 1
ATOM 7090 O O . LEU B 1 447 ? 29.219 68.490 -33.487 1.00 17.91 448 LEU B O 1
ATOM 7095 N N . GLU B 1 448 ? 30.185 70.467 -33.953 1.00 18.19 449 GLU B N 1
ATOM 7096 C CA . GLU B 1 448 ? 29.936 70.339 -35.389 1.00 18.60 449 GLU B CA 1
ATOM 7097 C C . GLU B 1 448 ? 31.084 69.590 -36.073 1.00 18.26 449 GLU B C 1
ATOM 7098 O O . GLU B 1 448 ? 32.256 69.828 -35.768 1.00 17.63 449 GLU B O 1
ATOM 7104 N N . PRO B 1 449 ? 30.763 68.784 -37.099 1.00 18.36 450 PRO B N 1
ATOM 7105 C CA . PRO B 1 449 ? 31.817 68.186 -37.900 1.00 18.40 450 PRO B CA 1
ATOM 7106 C C . PRO B 1 449 ? 32.596 69.247 -38.663 1.00 18.37 450 PRO B C 1
ATOM 7107 O O . PRO B 1 449 ? 32.043 70.302 -38.991 1.00 18.97 450 PRO B O 1
ATOM 7111 N N . VAL B 1 450 ? 33.878 68.990 -38.885 1.00 18.32 451 VAL B N 1
ATOM 7112 C CA . VAL B 1 450 ? 34.704 69.787 -39.798 1.00 18.44 451 VAL B CA 1
ATOM 7113 C C . VAL B 1 450 ? 34.802 68.968 -41.072 1.00 18.40 451 VAL B C 1
ATOM 7114 O O . VAL B 1 450 ? 35.664 68.094 -41.187 1.00 17.39 451 VAL B O 1
ATOM 7118 N N . ASP B 1 451 ? 33.807 69.167 -41.944 1.00 18.64 452 ASP B N 1
ATOM 7119 C CA . ASP B 1 451 ? 33.543 68.306 -43.101 1.00 19.02 452 ASP B CA 1
ATOM 7120 C C . ASP B 1 451 ? 33.366 66.833 -42.680 1.00 18.89 452 ASP B C 1
ATOM 7121 O O . ASP B 1 451 ? 32.305 66.490 -42.180 1.00 19.07 452 ASP B O 1
ATOM 7126 N N . LYS B 1 452 ? 34.409 66.009 -42.777 1.00 18.26 453 LYS B N 1
ATOM 7127 C CA . LYS B 1 452 ? 34.303 64.578 -42.427 1.00 18.37 453 LYS B CA 1
ATOM 7128 C C . LYS B 1 452 ? 35.017 64.194 -41.128 1.00 17.43 453 LYS B C 1
ATOM 7129 O O . LYS B 1 452 ? 34.995 63.024 -40.757 1.00 16.54 453 LYS B O 1
ATOM 7135 N N . ILE B 1 453 ? 35.511 65.199 -40.397 1.00 16.49 454 ILE B N 1
ATOM 7136 C CA . ILE B 1 453 ? 36.181 65.002 -39.112 1.00 16.78 454 ILE B CA 1
ATOM 7137 C C . ILE B 1 453 ? 35.232 65.382 -37.978 1.00 16.42 454 ILE B C 1
ATOM 7138 O O . ILE B 1 453 ? 34.653 66.479 -37.967 1.00 15.82 454 ILE B O 1
ATOM 7143 N N . TYR B 1 454 ? 35.043 64.450 -37.047 1.00 16.21 455 TYR B N 1
ATOM 7144 C CA . TYR B 1 454 ? 34.187 64.674 -35.881 1.00 16.27 455 TYR B CA 1
ATOM 7145 C C . TYR B 1 454 ? 35.031 64.613 -34.628 1.00 16.19 455 TYR B C 1
ATOM 7146 O O . TYR B 1 454 ? 35.773 63.649 -34.453 1.00 17.29 455 TYR B O 1
ATOM 7155 N N . PHE B 1 455 ? 34.821 65.554 -33.704 1.00 15.59 456 PHE B N 1
ATOM 7156 C CA . PHE B 1 455 ? 35.500 65.502 -32.397 1.00 15.55 456 PHE B CA 1
ATOM 7157 C C . PHE B 1 455 ? 34.609 64.798 -31.379 1.00 15.42 456 PHE B C 1
ATOM 7158 O O . PHE B 1 455 ? 33.392 64.913 -31.435 1.00 15.49 456 PHE B O 1
ATOM 7166 N N . ALA B 1 456 ? 35.233 63.983 -30.526 1.00 14.83 457 ALA B N 1
ATOM 7167 C CA . ALA B 1 456 ? 34.532 63.307 -29.434 1.00 14.34 457 ALA B CA 1
ATOM 7168 C C . ALA B 1 456 ? 35.443 63.202 -28.221 1.00 13.80 457 ALA B C 1
ATOM 7169 O O . ALA B 1 456 ? 36.654 63.070 -28.356 1.00 13.92 457 ALA B O 1
ATOM 7171 N N . GLY B 1 457 ? 34.846 63.198 -27.040 1.00 13.43 458 GLY B N 1
ATOM 7172 C CA . GLY B 1 457 ? 35.620 62.993 -25.801 1.00 13.66 458 GLY B CA 1
ATOM 7173 C C . GLY B 1 457 ? 34.888 63.572 -24.618 1.00 13.58 458 GLY B C 1
ATOM 7174 O O . GLY B 1 457 ? 33.866 64.231 -24.775 1.00 12.75 458 GLY B O 1
ATOM 7175 N N . ASP B 1 458 ? 35.403 63.347 -23.413 1.00 13.10 459 ASP B N 1
ATOM 7176 C CA . ASP B 1 458 ? 34.656 63.804 -22.240 1.00 13.16 459 ASP B CA 1
ATOM 7177 C C . ASP B 1 458 ? 34.592 65.328 -22.142 1.00 12.97 459 ASP B C 1
ATOM 7178 O O . ASP B 1 458 ? 33.639 65.856 -21.565 1.00 12.32 459 ASP B O 1
ATOM 7183 N N . HIS B 1 459 ? 35.517 66.026 -22.812 1.00 13.56 460 HIS B N 1
ATOM 7184 C CA . HIS B 1 459 ? 35.492 67.492 -22.835 1.00 13.57 460 HIS B CA 1
ATOM 7185 C C . HIS B 1 459 ? 34.292 68.038 -23.592 1.00 13.66 460 HIS B C 1
ATOM 7186 O O . HIS B 1 459 ? 33.875 69.159 -23.336 1.00 13.64 460 HIS B O 1
ATOM 7193 N N . LEU B 1 460 ? 33.739 67.257 -24.520 1.00 13.70 461 LEU B N 1
ATOM 7194 C CA . LEU B 1 460 ? 32.551 67.703 -25.270 1.00 13.60 461 LEU B CA 1
ATOM 7195 C C . LEU B 1 460 ? 31.271 67.102 -24.674 1.00 13.82 461 LEU B C 1
ATOM 7196 O O . LEU B 1 460 ? 30.343 66.728 -25.391 1.00 12.66 461 LEU B O 1
ATOM 7201 N N . SER B 1 461 ? 31.173 67.163 -23.349 1.00 13.48 462 SER B N 1
ATOM 7202 C CA . SER B 1 461 ? 30.031 66.624 -22.622 1.00 13.61 462 SER B CA 1
ATOM 7203 C C . SER B 1 461 ? 29.729 67.483 -21.412 1.00 13.46 462 SER B C 1
ATOM 7204 O O . SER B 1 461 ? 30.541 68.313 -21.016 1.00 13.43 462 SER B O 1
ATOM 7207 N N . ASN B 1 462 ? 28.599 67.176 -20.778 1.00 13.23 463 ASN B N 1
ATOM 7208 C CA . ASN B 1 462 ? 28.193 67.755 -19.507 1.00 13.77 463 ASN B CA 1
ATOM 7209 C C . ASN B 1 462 ? 28.570 66.849 -18.337 1.00 13.87 463 ASN B C 1
ATOM 7210 O O . ASN B 1 462 ? 28.062 67.012 -17.223 1.00 14.37 463 ASN B O 1
ATOM 7215 N N . ALA B 1 463 ? 29.540 65.967 -18.570 1.00 13.25 464 ALA B N 1
ATOM 7216 C CA . ALA B 1 463 ? 30.126 65.139 -17.527 1.00 13.01 464 ALA B CA 1
ATOM 7217 C C . ALA B 1 463 ? 31.636 65.030 -17.767 1.00 12.84 464 ALA B C 1
ATOM 7218 O O . ALA B 1 463 ? 32.182 63.938 -17.904 1.00 12.63 464 ALA B O 1
ATOM 7220 N N . ILE B 1 464 ? 32.288 66.186 -17.820 1.00 12.91 465 ILE B N 1
ATOM 7221 C CA . ILE B 1 464 ? 33.751 66.254 -17.963 1.00 12.81 465 ILE B CA 1
ATOM 7222 C C . ILE B 1 464 ? 34.417 65.586 -16.749 1.00 13.22 465 ILE B C 1
ATOM 7223 O O . ILE B 1 464 ? 33.912 65.691 -15.625 1.00 13.90 465 ILE B O 1
ATOM 7228 N N . ALA B 1 465 ? 35.443 64.779 -17.013 1.00 12.32 466 ALA B N 1
ATOM 7229 C CA . ALA B 1 465 ? 36.147 64.009 -15.972 1.00 12.19 466 ALA B CA 1
ATOM 7230 C C . ALA B 1 465 ? 35.283 62.855 -15.450 1.00 11.78 466 ALA B C 1
ATOM 7231 O O . ALA B 1 465 ? 35.555 62.315 -14.373 1.00 11.92 466 ALA B O 1
ATOM 7233 N N . TRP B 1 466 ? 34.359 62.378 -16.287 1.00 11.99 467 TRP B N 1
ATOM 7234 C CA . TRP B 1 466 ? 33.662 61.115 -16.083 1.00 12.38 467 TRP B CA 1
ATOM 7235 C C . TRP B 1 466 ? 33.695 60.302 -17.371 1.00 12.38 467 TRP B C 1
ATOM 7236 O O . TRP B 1 466 ? 33.415 60.844 -18.449 1.00 12.12 467 TRP B O 1
ATOM 7247 N N . GLN B 1 467 ? 33.874 58.991 -17.237 1.00 12.06 468 GLN B N 1
ATOM 7248 C CA . GLN B 1 467 ? 33.791 58.089 -18.380 1.00 12.04 468 GLN B CA 1
ATOM 7249 C C . GLN B 1 467 ? 32.444 58.278 -19.075 1.00 12.08 468 GLN B C 1
ATOM 7250 O O . GLN B 1 467 ? 32.370 58.219 -20.293 1.00 11.91 468 GLN B O 1
ATOM 7256 N N . HIS B 1 468 ? 31.372 58.477 -18.305 1.00 11.85 469 HIS B N 1
ATOM 7257 C CA . HIS B 1 468 ? 30.050 58.724 -18.869 1.00 11.73 469 HIS B CA 1
ATOM 7258 C C . HIS B 1 468 ? 30.086 59.801 -19.941 1.00 11.65 469 HIS B C 1
ATOM 7259 O O . HIS B 1 468 ? 29.356 59.719 -20.937 1.00 10.78 469 HIS B O 1
ATOM 7266 N N . GLY B 1 469 ? 30.857 60.860 -19.689 1.00 11.71 470 GLY B N 1
ATOM 7267 C CA . GLY B 1 469 ? 30.974 61.952 -20.648 1.00 12.17 470 GLY B CA 1
ATOM 7268 C C . GLY B 1 469 ? 31.598 61.525 -21.966 1.00 11.76 470 GLY B C 1
ATOM 7269 O O . GLY B 1 469 ? 31.107 61.877 -23.048 1.00 12.08 470 GLY B O 1
ATOM 7270 N N . ALA B 1 470 ? 32.662 60.737 -21.876 1.00 11.78 471 ALA B N 1
ATOM 7271 C CA . ALA B 1 470 ? 33.328 60.193 -23.057 1.00 12.07 471 ALA B CA 1
ATOM 7272 C C . ALA B 1 470 ? 32.426 59.231 -23.827 1.00 12.40 471 ALA B C 1
ATOM 7273 O O . ALA B 1 470 ? 32.380 59.269 -25.061 1.00 12.70 471 ALA B O 1
ATOM 7275 N N . LEU B 1 471 ? 31.719 58.370 -23.098 1.00 12.41 472 LEU B N 1
ATOM 7276 C CA . LEU B 1 471 ? 30.911 57.326 -23.716 1.00 12.44 472 LEU B CA 1
ATOM 7277 C C . LEU B 1 471 ? 29.678 57.919 -24.390 1.00 12.47 472 LEU B C 1
ATOM 7278 O O . LEU B 1 471 ? 29.330 57.528 -25.512 1.00 12.75 472 LEU B O 1
ATOM 7283 N N . THR B 1 472 ? 29.007 58.859 -23.722 1.00 12.24 473 THR B N 1
ATOM 7284 C CA . THR B 1 472 ? 27.860 59.538 -24.334 1.00 12.31 473 THR B CA 1
ATOM 7285 C C . THR B 1 472 ? 28.277 60.402 -25.540 1.00 11.96 473 THR B C 1
ATOM 7286 O O . THR B 1 472 ? 27.569 60.440 -26.545 1.00 12.11 473 THR B O 1
ATOM 7290 N N . SER B 1 473 ? 29.450 61.027 -25.483 1.00 12.25 474 SER B N 1
ATOM 7291 C CA . SER B 1 473 ? 29.990 61.765 -26.627 1.00 12.62 474 SER B CA 1
ATOM 7292 C C . SER B 1 473 ? 30.252 60.863 -27.831 1.00 12.65 474 SER B C 1
ATOM 7293 O O . SER B 1 473 ? 29.702 61.109 -28.915 1.00 13.02 474 SER B O 1
ATOM 7296 N N . ALA B 1 474 ? 30.845 59.703 -27.570 1.00 12.49 475 ALA B N 1
ATOM 7297 C CA . ALA B 1 474 ? 31.043 58.689 -28.612 1.00 12.67 475 ALA B CA 1
ATOM 7298 C C . ALA B 1 474 ? 29.726 58.259 -29.261 1.00 13.09 475 ALA B C 1
ATOM 7299 O O . ALA B 1 474 ? 29.611 58.223 -30.494 1.00 12.50 475 ALA B O 1
ATOM 7301 N N . ARG B 1 475 ? 28.717 58.014 -28.433 1.00 12.86 476 ARG B N 1
ATOM 7302 C CA . ARG B 1 475 ? 27.439 57.501 -28.925 1.00 13.42 476 ARG B CA 1
ATOM 7303 C C . ARG B 1 475 ? 26.724 58.542 -29.771 1.00 13.88 476 ARG B C 1
ATOM 7304 O O . ARG B 1 475 ? 26.128 58.208 -30.802 1.00 14.33 476 ARG B O 1
ATOM 7312 N N . ASP B 1 476 ? 26.789 59.804 -29.360 1.00 14.15 477 ASP B N 1
ATOM 7313 C CA . ASP B 1 476 ? 26.165 60.878 -30.150 1.00 14.61 477 ASP B CA 1
ATOM 7314 C C . ASP B 1 476 ? 26.866 61.021 -31.500 1.00 14.56 477 ASP B C 1
ATOM 7315 O O . ASP B 1 476 ? 26.212 61.140 -32.535 1.00 13.90 477 ASP B O 1
ATOM 7320 N N . VAL B 1 477 ? 28.193 60.933 -31.505 1.00 14.42 478 VAL B N 1
ATOM 7321 C CA . VAL B 1 477 ? 28.965 61.124 -32.738 1.00 14.66 478 VAL B CA 1
ATOM 7322 C C . VAL B 1 477 ? 28.788 59.972 -33.723 1.00 14.78 478 VAL B C 1
ATOM 7323 O O . VAL B 1 477 ? 28.549 60.200 -34.915 1.00 15.05 478 VAL B O 1
ATOM 7327 N N . VAL B 1 478 ? 28.700 58.759 -33.196 1.00 14.40 479 VAL B N 1
ATOM 7328 C CA . VAL B 1 478 ? 28.418 57.597 -34.035 1.00 14.55 479 VAL B CA 1
ATOM 7329 C C . VAL B 1 478 ? 27.018 57.743 -34.638 1.00 14.69 479 VAL B C 1
ATOM 7330 O O . VAL B 1 478 ? 26.816 57.472 -35.825 1.00 13.86 479 VAL B O 1
ATOM 7334 N N . THR B 1 479 ? 26.051 58.187 -33.835 1.00 15.21 480 THR B N 1
ATOM 7335 C CA . THR B 1 479 ? 24.693 58.439 -34.327 1.00 15.70 480 THR B CA 1
ATOM 7336 C C . THR B 1 479 ? 24.701 59.454 -35.468 1.00 15.78 480 THR B C 1
ATOM 7337 O O . THR B 1 479 ? 24.066 59.227 -36.506 1.00 16.33 480 THR B O 1
ATOM 7341 N N . HIS B 1 480 ? 25.443 60.546 -35.311 1.00 16.24 481 HIS B N 1
ATOM 7342 C CA . HIS B 1 480 ? 25.492 61.576 -36.351 1.00 16.99 481 HIS B CA 1
ATOM 7343 C C . HIS B 1 480 ? 26.141 61.076 -37.642 1.00 16.62 481 HIS B C 1
ATOM 7344 O O . HIS B 1 480 ? 25.607 61.309 -38.726 1.00 15.66 481 HIS B O 1
ATOM 7351 N N . ILE B 1 481 ? 27.193 60.272 -37.530 1.00 15.91 482 ILE B N 1
ATOM 7352 C CA . ILE B 1 481 ? 27.812 59.680 -38.718 1.00 16.41 482 ILE B CA 1
ATOM 7353 C C . ILE B 1 481 ? 26.820 58.748 -39.420 1.00 16.23 482 ILE B C 1
ATOM 7354 O O . ILE B 1 481 ? 26.639 58.829 -40.641 1.00 16.17 482 ILE B O 1
ATOM 7359 N N . HIS B 1 482 ? 26.045 58.001 -38.643 1.00 16.41 483 HIS B N 1
ATOM 7360 C CA . HIS B 1 482 ? 25.125 57.020 -39.219 1.00 17.00 483 HIS B CA 1
ATOM 7361 C C . HIS B 1 482 ? 23.995 57.706 -39.972 1.00 17.28 483 HIS B C 1
ATOM 7362 O O . HIS B 1 482 ? 23.610 57.271 -41.068 1.00 16.42 483 HIS B O 1
ATOM 7369 N N . GLU B 1 483 ? 23.505 58.806 -39.411 1.00 17.81 484 GLU B N 1
ATOM 7370 C CA . GLU B 1 483 ? 22.410 59.566 -40.024 1.00 18.98 484 GLU B CA 1
ATOM 7371 C C . GLU B 1 483 ? 22.868 60.261 -41.290 1.00 19.00 484 GLU B C 1
ATOM 7372 O O . GLU B 1 483 ? 22.128 60.330 -42.285 1.00 18.42 484 GLU B O 1
ATOM 7378 N N . ARG B 1 484 ? 24.129 60.663 -41.295 1.00 19.15 485 ARG B N 1
ATOM 7379 C CA . ARG B 1 484 ? 24.741 61.274 -42.471 1.00 19.72 485 ARG B CA 1
ATOM 7380 C C . ARG B 1 484 ? 24.877 60.265 -43.609 1.00 19.91 485 ARG B C 1
ATOM 7381 O O . ARG B 1 484 ? 24.531 60.557 -44.760 1.00 19.70 485 ARG B O 1
ATOM 7389 N N . VAL B 1 485 ? 25.355 59.074 -43.282 1.00 20.75 486 VAL B N 1
ATOM 7390 C CA . VAL B 1 485 ? 25.500 58.005 -44.263 1.00 21.57 486 VAL B CA 1
ATOM 7391 C C . VAL B 1 485 ? 24.143 57.622 -44.856 1.00 22.18 486 VAL B C 1
ATOM 7392 O O . VAL B 1 485 ? 24.032 57.428 -46.077 1.00 21.68 486 VAL B O 1
ATOM 7396 N N . ALA B 1 486 ? 23.094 57.665 -44.033 1.00 23.06 487 ALA B N 1
ATOM 7397 C CA . ALA B 1 486 ? 21.724 57.383 -44.498 1.00 24.27 487 ALA B CA 1
ATOM 7398 C C . ALA B 1 486 ? 21.164 58.441 -45.447 1.00 25.36 487 ALA B C 1
ATOM 7399 O O . ALA B 1 486 ? 20.355 58.112 -46.322 1.00 25.80 487 ALA B O 1
ATOM 7401 N N . GLN B 1 487 ? 21.704 59.655 -45.391 1.00 26.55 488 GLN B N 1
ATOM 7402 C CA . GLN B 1 487 ? 21.201 60.752 -46.225 1.00 27.61 488 GLN B CA 1
ATOM 7403 C C . GLN B 1 487 ? 21.692 60.635 -47.662 1.00 28.20 488 GLN B C 1
ATOM 7404 O O . GLN B 1 487 ? 21.066 61.190 -48.566 1.00 29.24 488 GLN B O 1
#

Foldseek 3Di:
DLDAADPDEFEEEEEAQALLRLLLLLVCVVNPYQYFYEHQAQAGHVLFDKDDQQDWAQWLVRDIDGHHHDPQFIDTWADFKWDPPFCLVVLCVVLVFDKDWACADDQLFWEAEAFPAPRHLPTAGNQQLQLQVLLVVLLVVLVCLVVCVCVVPAPPVRNVVSNVVSCVRNVADPVRHRFDDCSRPFPFDQDDDPRGGHGDGHDDNVRSVRRCSCVCVCQCVPPGRHPRMMGTRSGNSVSSVSSCVSSDVVRYAYSWAWAAWEQDPQAIKIWTAHPNDIDIDGGNFYEYAQQLVCVLRHHYDFDPLLNVLSPQFDFWKKKWKKWKFQALCCCVPSVDAWHWYAYPALLGIKTFDNDPPPHGMHIIGLGIHIHPSRVVPVVDDPVRNVVSSQVSVCSHVNPVSVPRTDDMDMDMQCRGPSRVHSWTDGPPDVPPSLVVLCDARRRYHYAYLNNAPRISDSSSSSVRSSVVSSVVSVVSVD/DLDAAFPDEFEEEEEAQALLRLLLLLVCVVNPYHYFYEHQAPAGHFLFDKDDQQDWAQWLVRDIDGDHHDPLFIGTWADFKWDPPFCLVVLCVVLVFAKDWACADDQLFWEAEAFPAPSHLPTAGNQQLQLQVLLVVLLVVLVCLVVCVCVVPAPPVRSVVSNVVSCVRNVADPVRHRFADCSRPFPFDQDDDPRGGGGDGHDDNCRSVRRCRCVCVCQCVPPGRHPRMMGTRSGNSVSSVSSPVSSDCVRYAYSWAWAAWEQDPQAIKIWTAHPNDIDIDGGNFYEYAQQLVCPVRHHYDFDPLLNVLSPQFDFWKKKWKKWKFQALCCCVPSVDAWHWYAYPALLGIKTHDNDPVPHRMHIITLGIHIDPSRVVVVPDDPVVNVVSSLVSVCSHVNPVSVPRTDDMDMDMQLRGPSGVHSWTDGHPVDPSLVVLCDARVRYHYAALNNAPRISDSSSSSVRSSVVSVVVSVVSVD

Radius of gyration: 30.79 Å; Cα contacts (8 Å, |Δi|>4): 2242; chains: 2; bounding box: 64×80×94 Å

Solvent-accessible surface area: 35796 Å² total